Protein 8R33 (pdb70)

Secondary structure (DSSP, 8-state):
------EEEEE--EEEEEGGGSSHHHHHHHHHHHHHHHHHHS---SSHHHHHHHHHHHHHHHHHHHTSS-HHHHHHHHHHHHHHHT--B-SSSSBPPHHHHHHHHHHHHS-HHHHHHHHHHHHHHHHHHTTHHHHHHHHHHHHH-S-HHHHHHHHHHHHHHHHHHH-TTTHHHHHHHHTHHHHTTS-TT-HHHHHHHHHHHHHHHHHTTSSTTSSHHHHHHHHHHGGGT--HHHHHHHHHHHHHHHHHHHHHHHHHHS--SS------PPP-PPP-HHHHHHHHHHHHHHHHHHTGGGGHHHH-SHHHHHHHHHHHHHTTTSS-HHHHHTS-HHHHHHHHHHHHHHHHHHHHTHHHHHHHHHHHHHSSS-HHHHHHHHHHHHHHHHHHS-HHHHHHHHHHHHHHHHHHSS-TTHHHHHHHHHHHHTT-----TTSSHHHHHHHH-B-TTS-BS--HHHHHHHHHHHHHHHHHHIIIIIHHHHHHH----/------EEEEE--EEEEEGGGSSHHHHHHHHHHHHHHHHTTS---SSHHHHHHHHHHHHHHHHHHHTSS-HHHHHHHHHHHHHHHT--B-SSSSBPPHHHHHHHHHHTTS-HHHHHHHHHHHHHHHHHHTTSHHHHHHHHHHHH-S-HHHHHHHHHHHHHHHHHHH-TTTHHHHHHHHTHHHHTTS-TT-HHHHHHHHHHHHHHHHHTTSSTTSSHHHHHHHHHHGGGT--HHHHHHHHHHHHHHHHHHHHHHHHHHSS-SSPPPPP-PPP-PPP-HHHHHHHHHHHHHHHHHHTGGGGHHHH-SHHHHTHHHHHHHHTTTSS-HHHHHTS-HHHHHHHHHHHHHHHHHHHHTHHHHHHHHHHHHHTTS-HHHHHHHHHHHHHHHHHHS-HHHHHHHHHHHHHHHHHHSS-TTHHHHHHHHHHHHTT-----TTSSHHHHHHTT-B-TTS-BS--HHHHHHHHHHHHHHHHHHIIIIIHHHHHHH----

GO terms:
  GO:0005886 plasma membrane (C, IDA)
  GO:0005315 phosphate transmembrane transporter activity (F, IGI)
  GO:2000185 regulation of phosphate transmembrane transport (P, IGI)
  GO:0006817 phosphate ion transport (P, IGI)
  GO:0005315 phosphate transmembrane transporter activity (F, IMP)
  GO:0071944 cell periphery (C, HDA)
  GO:0006797 polyphosphate metabolic process (P, IMP)

Structure (mmCIF, N/CA/C/O backbone):
data_8R33
#
_entry.id   8R33
#
_cell.length_a   1.00
_cell.length_b   1.00
_cell.length_c   1.00
_cell.angle_alpha   90.00
_cell.angle_beta   90.00
_cell.angle_gamma   90.00
#
_symmetry.space_group_name_H-M   'P 1'
#
loop_
_entity.id
_entity.type
_entity.pdbx_description
1 polymer 'PHO90 isoform 1'
2 non-polymer 1,2-DIACYL-GLYCEROL-3-SN-PHOSPHATE
3 water water
#
loop_
_atom_site.group_PDB
_atom_site.id
_atom_site.type_symbol
_atom_site.label_atom_id
_atom_site.label_alt_id
_atom_site.label_comp_id
_atom_site.label_asym_id
_atom_site.label_entity_id
_atom_site.label_seq_id
_atom_site.pdbx_PDB_ins_code
_atom_site.Cartn_x
_atom_site.Cartn_y
_atom_site.Cartn_z
_atom_site.occupancy
_atom_site.B_iso_or_equiv
_atom_site.auth_seq_id
_atom_site.auth_comp_id
_atom_site.auth_asym_id
_atom_site.auth_atom_id
_atom_site.pdbx_PDB_model_num
ATOM 1 N N . GLY A 1 378 ? 132.186 155.383 131.185 1.00 49.24 378 GLY A N 1
ATOM 2 C CA . GLY A 1 378 ? 131.058 154.564 130.782 1.00 49.69 378 GLY A CA 1
ATOM 3 C C . GLY A 1 378 ? 129.919 155.364 130.182 1.00 54.80 378 GLY A C 1
ATOM 4 O O . GLY A 1 378 ? 130.076 156.543 129.865 1.00 53.51 378 GLY A O 1
ATOM 5 N N . LYS A 1 379 ? 128.770 154.715 130.018 1.00 53.18 379 LYS A N 1
ATOM 6 C CA . LYS A 1 379 ? 127.584 155.369 129.494 1.00 48.47 379 LYS A CA 1
ATOM 7 C C . LYS A 1 379 ? 126.993 156.312 130.542 1.00 51.46 379 LYS A C 1
ATOM 8 O O . LYS A 1 379 ? 127.167 156.134 131.750 1.00 54.01 379 LYS A O 1
ATOM 14 N N . LEU A 1 380 ? 126.287 157.335 130.062 1.00 52.55 380 LEU A N 1
ATOM 15 C CA . LEU A 1 380 ? 125.697 158.343 130.927 1.00 50.44 380 LEU A CA 1
ATOM 16 C C . LEU A 1 380 ? 124.195 158.195 131.117 1.00 52.55 380 LEU A C 1
ATOM 17 O O . LEU A 1 380 ? 123.625 158.913 131.946 1.00 54.74 380 LEU A O 1
ATOM 22 N N . ASP A 1 381 ? 123.540 157.292 130.394 1.00 58.74 381 ASP A N 1
ATOM 23 C CA . ASP A 1 381 ? 122.088 157.226 130.361 1.00 58.17 381 ASP A CA 1
ATOM 24 C C . ASP A 1 381 ? 121.575 155.970 131.053 1.00 58.64 381 ASP A C 1
ATOM 25 O O . ASP A 1 381 ? 122.286 154.969 131.179 1.00 58.93 381 ASP A O 1
ATOM 30 N N . LEU A 1 382 ? 120.323 156.042 131.499 1.00 59.49 382 LEU A N 1
ATOM 31 C CA . LEU A 1 382 ? 119.643 154.950 132.179 1.00 58.47 382 LEU A CA 1
ATOM 32 C C . LEU A 1 382 ? 118.325 154.654 131.478 1.00 59.16 382 LEU A C 1
ATOM 33 O O . LEU A 1 382 ? 117.726 155.541 130.861 1.00 61.46 382 LEU A O 1
ATOM 38 N N . GLU A 1 383 ? 117.880 153.406 131.572 1.00 63.73 383 GLU A N 1
ATOM 39 C CA . GLU A 1 383 ? 116.577 153.010 131.060 1.00 63.64 383 GLU A CA 1
ATOM 40 C C . GLU A 1 383 ? 115.554 153.024 132.189 1.00 65.25 383 GLU A C 1
ATOM 41 O O . GLU A 1 383 ? 115.861 152.651 133.324 1.00 69.20 383 GLU A O 1
ATOM 47 N N . TYR A 1 384 ? 114.337 153.454 131.870 1.00 61.54 384 TYR A N 1
ATOM 48 C CA . TYR A 1 384 ? 113.302 153.670 132.869 1.00 63.50 384 TYR A CA 1
ATOM 49 C C . TYR A 1 384 ? 112.067 152.831 132.570 1.00 67.27 384 TYR A C 1
ATOM 50 O O . TYR A 1 384 ? 111.821 152.423 131.432 1.00 70.04 384 TYR A O 1
ATOM 59 N N . TYR A 1 385 ? 111.293 152.574 133.621 1.00 74.69 385 TYR A N 1
ATOM 60 C CA . TYR A 1 385 ? 109.937 152.053 133.508 1.00 75.46 385 TYR A CA 1
ATOM 61 C C . TYR A 1 385 ? 108.979 153.214 133.733 1.00 77.94 385 TYR A C 1
ATOM 62 O O . TYR A 1 385 ? 108.954 153.797 134.822 1.00 79.61 385 TYR A O 1
ATOM 71 N N . ARG A 1 386 ? 108.200 153.550 132.712 1.00 85.17 386 ARG A N 1
ATOM 72 C CA . ARG A 1 386 ? 107.306 154.698 132.757 1.00 85.29 386 ARG A CA 1
ATOM 73 C C . ARG A 1 386 ? 105.859 154.230 132.703 1.00 86.67 386 ARG A C 1
ATOM 74 O O . ARG A 1 386 ? 105.470 153.505 131.781 1.00 86.17 386 ARG A O 1
ATOM 82 N N . TRP A 1 387 ? 105.070 154.644 133.694 1.00 94.30 387 TRP A N 1
ATOM 83 C CA . TRP A 1 387 ? 103.638 154.367 133.727 1.00 95.34 387 TRP A CA 1
ATOM 84 C C . TRP A 1 387 ? 102.878 155.685 133.667 1.00 96.42 387 TRP A C 1
ATOM 85 O O . TRP A 1 387 ? 102.797 156.400 134.679 1.00 95.95 387 TRP A O 1
ATOM 96 N N . PRO A 1 388 ? 102.315 156.060 132.515 1.00 104.25 388 PRO A N 1
ATOM 97 C CA . PRO A 1 388 ? 101.570 157.325 132.436 1.00 103.28 388 PRO A CA 1
ATOM 98 C C . PRO A 1 388 ? 100.327 157.317 133.309 1.00 103.33 388 PRO A C 1
ATOM 99 O O . PRO A 1 388 ? 99.366 156.592 133.029 1.00 102.80 388 PRO A O 1
ATOM 103 N N . LEU A 1 389 ? 100.335 158.122 134.366 1.00 103.83 389 LEU A N 1
ATOM 104 C CA . LEU A 1 389 ? 99.219 158.177 135.302 1.00 103.08 389 LEU A CA 1
ATOM 105 C C . LEU A 1 389 ? 99.244 159.473 136.104 1.00 102.74 389 LEU A C 1
ATOM 106 O O . LEU A 1 389 ? 98.298 159.787 136.826 1.00 102.76 389 LEU A O 1
ATOM 108 N N . ASN A 1 401 ? 103.338 164.243 135.742 1.00 103.64 401 ASN A N 1
ATOM 109 C CA . ASN A 1 401 ? 102.369 163.675 134.812 1.00 104.40 401 ASN A CA 1
ATOM 110 C C . ASN A 1 401 ? 102.497 162.156 134.762 1.00 104.46 401 ASN A C 1
ATOM 111 O O . ASN A 1 401 ? 101.507 161.435 134.887 1.00 103.95 401 ASN A O 1
ATOM 113 N N . ASN A 1 402 ? 103.724 161.675 134.580 1.00 99.51 402 ASN A N 1
ATOM 114 C CA . ASN A 1 402 ? 104.014 160.248 134.563 1.00 99.62 402 ASN A CA 1
ATOM 115 C C . ASN A 1 402 ? 105.110 159.951 135.575 1.00 99.49 402 ASN A C 1
ATOM 116 O O . ASN A 1 402 ? 105.979 160.794 135.821 1.00 99.12 402 ASN A O 1
ATOM 121 N N . VAL A 1 403 ? 105.051 158.767 136.177 1.00 91.70 403 VAL A N 1
ATOM 122 C CA . VAL A 1 403 ? 106.033 158.371 137.201 1.00 92.33 403 VAL A CA 1
ATOM 123 C C . VAL A 1 403 ? 106.983 157.391 136.523 1.00 91.46 403 VAL A C 1
ATOM 124 O O . VAL A 1 403 ? 106.728 156.191 136.405 1.00 91.89 403 VAL A O 1
ATOM 128 N N . ALA A 1 404 ? 108.113 157.921 136.062 1.00 83.60 404 ALA A N 1
ATOM 129 C CA . ALA A 1 404 ? 109.132 157.108 135.410 1.00 81.85 404 ALA A CA 1
ATOM 130 C C . ALA A 1 404 ? 110.205 156.727 136.423 1.00 81.12 404 ALA A C 1
ATOM 131 O O . ALA A 1 404 ? 110.842 157.602 137.019 1.00 82.64 404 ALA A O 1
ATOM 133 N N . LEU A 1 405 ? 110.406 155.426 136.615 1.00 73.12 405 LEU A N 1
ATOM 134 C CA . LEU A 1 405 ? 111.382 154.917 137.565 1.00 72.07 405 LEU A CA 1
ATOM 135 C C . LEU A 1 405 ? 112.465 154.147 136.830 1.00 69.22 405 LEU A C 1
ATOM 136 O O . LEU A 1 405 ? 112.152 153.402 135.892 1.00 71.65 405 LEU A O 1
ATOM 141 N N . PRO A 1 406 ? 113.734 154.295 137.213 1.00 62.42 406 PRO A N 1
ATOM 142 C CA . PRO A 1 406 ? 114.800 153.566 136.516 1.00 61.04 406 PRO A CA 1
ATOM 143 C C . PRO A 1 406 ? 114.624 152.063 136.658 1.00 61.41 406 PRO A C 1
ATOM 144 O O . PRO A 1 406 ? 114.136 151.563 137.674 1.00 62.23 406 PRO A O 1
ATOM 148 N N . LYS A 1 407 ? 115.028 151.340 135.616 1.00 63.82 407 LYS A N 1
ATOM 149 C CA . LYS A 1 407 ? 114.872 149.892 135.595 1.00 63.32 407 LYS A CA 1
ATOM 150 C C . LYS A 1 407 ? 115.836 149.175 136.530 1.00 61.08 407 LYS A C 1
ATOM 151 O O . LYS A 1 407 ? 115.673 147.971 136.750 1.00 62.83 407 LYS A O 1
ATOM 157 N N . LEU A 1 408 ? 116.827 149.876 137.084 1.00 55.87 408 LEU A N 1
ATOM 158 C CA . LEU A 1 408 ? 117.785 149.250 137.987 1.00 55.46 408 LEU A CA 1
ATOM 159 C C . LEU A 1 408 ? 117.169 148.856 139.322 1.00 54.68 408 LEU A C 1
ATOM 160 O O . LEU A 1 408 ? 117.803 148.114 140.080 1.00 59.08 408 LEU A O 1
ATOM 165 N N . PHE A 1 409 ? 115.966 149.329 139.630 1.00 50.68 409 PHE A N 1
ATOM 166 C CA . PHE A 1 409 ? 115.303 149.023 140.890 1.00 48.71 409 PHE A CA 1
ATOM 167 C C . PHE A 1 409 ? 114.430 147.779 140.815 1.00 50.34 409 PHE A C 1
ATOM 168 O O . PHE A 1 409 ? 113.809 147.418 141.819 1.00 54.12 409 PHE A O 1
ATOM 176 N N . PHE A 1 410 ? 114.368 147.118 139.664 1.00 49.74 410 PHE A N 1
ATOM 177 C CA . PHE A 1 410 ? 113.506 145.961 139.456 1.00 45.87 410 PHE A CA 1
ATOM 178 C C . PHE A 1 410 ? 114.275 144.832 138.790 1.00 48.16 410 PHE A C 1
ATOM 179 O O . PHE A 1 410 ? 113.792 144.191 137.854 1.00 58.91 410 PHE A O 1
ATOM 187 N N . THR A 1 411 ? 115.487 144.573 139.266 1.00 44.93 411 THR A N 1
ATOM 188 C CA . THR A 1 411 ? 116.328 143.510 138.743 1.00 41.49 411 THR A CA 1
ATOM 189 C C . THR A 1 411 ? 116.565 142.463 139.823 1.00 43.43 411 THR A C 1
ATOM 190 O O . THR A 1 411 ? 116.196 142.645 140.985 1.00 49.08 411 THR A O 1
ATOM 194 N N . LYS A 1 412 ? 117.189 141.356 139.418 1.00 39.19 412 LYS A N 1
ATOM 195 C CA . LYS A 1 412 ? 117.508 140.293 140.366 1.00 35.27 412 LYS A CA 1
ATOM 196 C C . LYS A 1 412 ? 118.453 140.788 141.452 1.00 39.41 412 LYS A C 1
ATOM 197 O O . LYS A 1 412 ? 118.307 140.428 142.625 1.00 42.04 412 LYS A O 1
ATOM 203 N N . LYS A 1 413 ? 119.437 141.606 141.075 1.00 31.96 413 LYS A N 1
ATOM 204 C CA . LYS A 1 413 ? 120.353 142.178 142.056 1.00 29.42 413 LYS A CA 1
ATOM 205 C C . LYS A 1 413 ? 119.610 143.065 143.047 1.00 31.79 413 LYS A C 1
ATOM 206 O O . LYS A 1 413 ? 119.849 143.004 144.261 1.00 36.25 413 LYS A O 1
ATOM 212 N N . ALA A 1 414 ? 118.692 143.892 142.544 1.00 37.69 414 ALA A N 1
ATOM 213 C CA . ALA A 1 414 ? 117.899 144.748 143.418 1.00 29.83 414 ALA A CA 1
ATOM 214 C C . ALA A 1 414 ? 117.034 143.919 144.356 1.00 32.59 414 ALA A C 1
ATOM 215 O O . ALA A 1 414 ? 116.891 144.249 145.537 1.00 38.18 414 ALA A O 1
ATOM 217 N N . TYR A 1 415 ? 116.441 142.839 143.843 1.00 25.10 415 TYR A N 1
ATOM 218 C CA . TYR A 1 415 ? 115.625 141.971 144.687 1.00 31.25 415 TYR A CA 1
ATOM 219 C C . TYR A 1 415 ? 116.462 141.303 145.770 1.00 35.58 415 TYR A C 1
ATOM 220 O O . TYR A 1 415 ? 116.025 141.192 146.923 1.00 33.09 415 TYR A O 1
ATOM 229 N N . LYS A 1 416 ? 117.669 140.850 145.420 1.00 30.11 416 LYS A N 1
ATOM 230 C CA . LYS A 1 416 ? 118.559 140.268 146.420 1.00 24.16 416 LYS A CA 1
ATOM 231 C C . LYS A 1 416 ? 118.897 141.283 147.500 1.00 29.38 416 LYS A C 1
ATOM 232 O O . LYS A 1 416 ? 118.898 140.962 148.693 1.00 28.90 416 LYS A O 1
ATOM 238 N N . ILE A 1 417 ? 119.188 142.520 147.096 1.00 31.32 417 ILE A N 1
ATOM 239 C CA . ILE A 1 417 ? 119.540 143.557 148.064 1.00 27.99 417 ILE A CA 1
ATOM 240 C C . ILE A 1 417 ? 118.347 143.882 148.960 1.00 32.18 417 ILE A C 1
ATOM 241 O O . ILE A 1 417 ? 118.493 144.052 150.177 1.00 30.29 417 ILE A O 1
ATOM 246 N N . TYR A 1 418 ? 117.147 143.961 148.376 1.00 25.25 418 TYR A N 1
ATOM 247 C CA . TYR A 1 418 ? 115.942 144.192 149.170 1.00 30.62 418 TYR A CA 1
ATOM 248 C C . TYR A 1 418 ? 115.747 143.089 150.199 1.00 29.90 418 TYR A C 1
ATOM 249 O O . TYR A 1 418 ? 115.458 143.357 151.370 1.00 36.65 418 TYR A O 1
ATOM 258 N N . PHE A 1 419 ? 115.893 141.834 149.770 1.00 27.31 419 PHE A N 1
ATOM 259 C CA . PHE A 1 419 ? 115.709 140.708 150.678 1.00 28.53 419 PHE A CA 1
ATOM 260 C C . PHE A 1 419 ? 116.754 140.723 151.787 1.00 31.34 419 PHE A C 1
ATOM 261 O O . PHE A 1 419 ? 116.446 140.441 152.951 1.00 34.43 419 PHE A O 1
ATOM 269 N N . ILE A 1 420 ? 118.002 141.047 151.441 1.00 35.56 420 ILE A N 1
ATOM 270 C CA . ILE A 1 420 ? 119.070 141.091 152.437 1.00 30.69 420 ILE A CA 1
ATOM 271 C C . ILE A 1 420 ? 118.791 142.177 153.470 1.00 30.31 420 ILE A C 1
ATOM 272 O O . ILE A 1 420 ? 118.948 141.964 154.677 1.00 34.08 420 ILE A O 1
ATOM 277 N N . ILE A 1 421 ? 118.362 143.356 153.010 1.00 31.93 421 ILE A N 1
ATOM 278 C CA . ILE A 1 421 ? 118.022 144.435 153.938 1.00 33.83 421 ILE A CA 1
ATOM 279 C C . ILE A 1 421 ? 116.860 144.021 154.832 1.00 33.01 421 ILE A C 1
ATOM 280 O O . ILE A 1 421 ? 116.861 144.279 156.040 1.00 34.88 421 ILE A O 1
ATOM 285 N N . LEU A 1 422 ? 115.847 143.377 154.247 1.00 30.57 422 LEU A N 1
ATOM 286 C CA . LEU A 1 422 ? 114.695 142.932 155.023 1.00 32.93 422 LEU A CA 1
ATOM 287 C C . LEU A 1 422 ? 115.111 141.961 156.122 1.00 34.57 422 LEU A C 1
ATOM 288 O O . LEU A 1 422 ? 114.710 142.101 157.282 1.00 39.17 422 LEU A O 1
ATOM 293 N N . VAL A 1 423 ? 115.931 140.970 155.767 1.00 39.29 423 VAL A N 1
ATOM 294 C CA . VAL A 1 423 ? 116.362 139.972 156.743 1.00 36.09 423 VAL A CA 1
ATOM 295 C C . VAL A 1 423 ? 117.225 140.615 157.822 1.00 33.06 423 VAL A C 1
ATOM 296 O O . VAL A 1 423 ? 117.087 140.311 159.011 1.00 36.11 423 VAL A O 1
ATOM 300 N N . THR A 1 424 ? 118.136 141.507 157.424 1.00 31.10 424 THR A N 1
ATOM 301 C CA . THR A 1 424 ? 119.006 142.159 158.398 1.00 27.24 424 THR A CA 1
ATOM 302 C C . THR A 1 424 ? 118.204 143.020 159.367 1.00 36.93 424 THR A C 1
ATOM 303 O O . THR A 1 424 ? 118.462 143.016 160.575 1.00 44.70 424 THR A O 1
ATOM 307 N N . GLY A 1 425 ? 117.222 143.763 158.856 1.00 35.88 425 GLY A N 1
ATOM 308 C CA . GLY A 1 425 ? 116.374 144.553 159.732 1.00 29.25 425 GLY A CA 1
ATOM 309 C C . GLY A 1 425 ? 115.532 143.698 160.658 1.00 34.08 425 GLY A C 1
ATOM 310 O O . GLY A 1 425 ? 115.351 144.034 161.832 1.00 37.62 425 GLY A O 1
ATOM 311 N N . LEU A 1 426 ? 115.003 142.584 160.147 1.00 26.16 426 LEU A N 1
ATOM 312 C CA . LEU A 1 426 ? 114.251 141.666 160.995 1.00 32.64 426 LEU A CA 1
ATOM 313 C C . LEU A 1 426 ? 115.131 141.107 162.105 1.00 44.55 426 LEU A C 1
ATOM 314 O O . LEU A 1 426 ? 114.713 141.025 163.265 1.00 47.01 426 LEU A O 1
ATOM 319 N N . LEU A 1 427 ? 116.360 140.719 161.765 1.00 42.82 427 LEU A N 1
ATOM 320 C CA . LEU A 1 427 ? 117.273 140.191 162.772 1.00 34.72 427 LEU A CA 1
ATOM 321 C C . LEU A 1 427 ? 117.646 141.256 163.792 1.00 39.47 427 LEU A C 1
ATOM 322 O O . LEU A 1 427 ? 117.783 140.961 164.984 1.00 46.98 427 LEU A O 1
ATOM 327 N N . LEU A 1 428 ? 117.817 142.500 163.346 1.00 38.92 428 LEU A N 1
ATOM 328 C CA . LEU A 1 428 ? 118.139 143.601 164.244 1.00 31.10 428 LEU A CA 1
ATOM 329 C C . LEU A 1 428 ? 116.951 144.061 165.077 1.00 43.39 428 LEU A C 1
ATOM 330 O O . LEU A 1 428 ? 117.153 144.760 166.075 1.00 49.29 428 LEU A O 1
ATOM 335 N N . GLY A 1 429 ? 115.728 143.693 164.701 1.00 45.16 429 GLY A N 1
ATOM 336 C CA . GLY A 1 429 ? 114.556 144.128 165.435 1.00 39.01 429 GLY A CA 1
ATOM 337 C C . GLY A 1 429 ? 113.937 143.070 166.323 1.00 44.17 429 GLY A C 1
ATOM 338 O O . GLY A 1 429 ? 113.143 143.389 167.213 1.00 50.74 429 GLY A O 1
ATOM 339 N N . ILE A 1 430 ? 114.286 141.807 166.097 1.00 46.61 430 ILE A N 1
ATOM 340 C CA . ILE A 1 430 ? 113.781 140.692 166.890 1.00 44.47 430 ILE A CA 1
ATOM 341 C C . ILE A 1 430 ? 114.875 140.238 167.844 1.00 50.25 430 ILE A C 1
ATOM 342 O O . ILE A 1 430 ? 116.035 140.085 167.445 1.00 52.69 430 ILE A O 1
ATOM 347 N N . LYS A 1 431 ? 114.503 140.027 169.105 1.00 55.09 431 LYS A N 1
ATOM 348 C CA . LYS A 1 431 ? 115.462 139.714 170.157 1.00 50.52 431 LYS A CA 1
ATOM 349 C C . LYS A 1 431 ? 116.080 138.338 169.926 1.00 55.66 431 LYS A C 1
ATOM 350 O O . LYS A 1 431 ? 115.434 137.315 170.174 1.00 57.83 431 LYS A O 1
ATOM 356 N N . THR A 1 432 ? 117.331 138.305 169.461 1.00 50.17 432 THR A N 1
ATOM 357 C CA . THR A 1 432 ? 118.009 137.027 169.267 1.00 44.88 432 THR A CA 1
ATOM 358 C C . THR A 1 432 ? 118.899 136.664 170.452 1.00 51.03 432 THR A C 1
ATOM 359 O O . THR A 1 432 ? 118.638 135.678 171.147 1.00 54.82 432 THR A O 1
ATOM 363 N N . PHE A 1 433 ? 119.932 137.462 170.708 1.00 50.52 433 PHE A N 1
ATOM 364 C CA . PHE A 1 433 ? 120.892 137.175 171.764 1.00 39.17 433 PHE A CA 1
ATOM 365 C C . PHE A 1 433 ? 120.769 138.194 172.888 1.00 43.61 433 PHE A C 1
ATOM 366 O O . PHE A 1 433 ? 120.443 139.362 172.668 1.00 55.44 433 PHE A O 1
ATOM 374 N N . ASN A 1 434 ? 121.035 137.731 174.111 1.00 37.97 434 ASN A N 1
ATOM 375 C CA . ASN A 1 434 ? 120.929 138.610 175.271 1.00 45.28 434 ASN A CA 1
ATOM 376 C C . ASN A 1 434 ? 121.965 139.728 175.225 1.00 48.05 434 ASN A C 1
ATOM 377 O O . ASN A 1 434 ? 121.659 140.877 175.564 1.00 48.69 434 ASN A O 1
ATOM 382 N N . ASP A 1 435 ? 123.192 139.414 174.819 1.00 42.67 435 ASP A N 1
ATOM 383 C CA . ASP A 1 435 ? 124.246 140.415 174.721 1.00 36.10 435 ASP A CA 1
ATOM 384 C C . ASP A 1 435 ? 124.019 141.257 173.471 1.00 44.41 435 ASP A C 1
ATOM 385 O O . ASP A 1 435 ? 123.824 140.714 172.379 1.00 33.20 435 ASP A O 1
ATOM 390 N N . ALA A 1 436 ? 124.043 142.583 173.635 1.00 43.20 436 ALA A N 1
ATOM 391 C CA . ALA A 1 436 ? 123.714 143.479 172.530 1.00 24.56 436 ALA A CA 1
ATOM 392 C C . ALA A 1 436 ? 124.719 143.363 171.392 1.00 27.94 436 ALA A C 1
ATOM 393 O O . ALA A 1 436 ? 124.338 143.373 170.217 1.00 36.55 436 ALA A O 1
ATOM 395 N N . ALA A 1 437 ? 126.008 143.264 171.719 1.00 26.65 437 ALA A N 1
ATOM 396 C CA . ALA A 1 437 ? 127.021 143.134 170.677 1.00 33.56 437 ALA A CA 1
ATOM 397 C C . ALA A 1 437 ? 126.859 141.829 169.908 1.00 34.02 437 ALA A C 1
ATOM 398 O O . ALA A 1 437 ? 127.001 141.802 168.681 1.00 36.24 437 ALA A O 1
ATOM 400 N N . GLN A 1 438 ? 126.559 140.736 170.612 1.00 31.24 438 GLN A N 1
ATOM 401 C CA . GLN A 1 438 ? 126.420 139.440 169.956 1.00 35.47 438 GLN A CA 1
ATOM 402 C C . GLN A 1 438 ? 125.169 139.381 169.088 1.00 35.39 438 GLN A C 1
ATOM 403 O O . GLN A 1 438 ? 125.166 138.728 168.041 1.00 34.18 438 GLN A O 1
ATOM 409 N N . HIS A 1 439 ? 124.096 140.044 169.514 1.00 26.22 439 HIS A N 1
ATOM 410 C CA . HIS A 1 439 ? 122.877 140.110 168.712 1.00 28.05 439 HIS A CA 1
ATOM 411 C C . HIS A 1 439 ? 123.116 140.876 167.411 1.00 31.63 439 HIS A C 1
ATOM 412 O O . HIS A 1 439 ? 122.801 140.395 166.309 1.00 36.00 439 HIS A O 1
ATOM 419 N N . ARG A 1 440 ? 123.724 142.058 167.517 1.00 29.65 440 ARG A N 1
ATOM 420 C CA . ARG A 1 440 ? 124.073 142.818 166.325 1.00 25.23 440 ARG A CA 1
ATOM 421 C C . ARG A 1 440 ? 125.157 142.124 165.510 1.00 31.80 440 ARG A C 1
ATOM 422 O O . ARG A 1 440 ? 125.172 142.244 164.283 1.00 34.12 440 ARG A O 1
ATOM 430 N N . CYS A 1 441 ? 126.061 141.387 166.163 1.00 32.58 441 CYS A N 1
ATOM 431 C CA . CYS A 1 441 ? 127.053 140.618 165.415 1.00 27.31 441 CYS A CA 1
ATOM 432 C C . CYS A 1 441 ? 126.403 139.482 164.636 1.00 26.34 441 CYS A C 1
ATOM 433 O O . CYS A 1 441 ? 126.841 139.156 163.531 1.00 25.16 441 CYS A O 1
ATOM 436 N N . MET A 1 442 ? 125.371 138.855 165.201 1.00 19.18 442 MET A N 1
ATOM 437 C CA . MET A 1 442 ? 124.628 137.838 164.468 1.00 25.91 442 MET A CA 1
ATOM 438 C C . MET A 1 442 ? 123.968 138.444 163.238 1.00 38.70 442 MET A C 1
ATOM 439 O O . MET A 1 442 ? 124.014 137.870 162.140 1.00 35.65 442 MET A O 1
ATOM 444 N N . ALA A 1 443 ? 123.366 139.626 163.403 1.00 33.77 443 ALA A N 1
ATOM 445 C CA . ALA A 1 443 ? 122.791 140.316 162.250 1.00 21.66 443 ALA A CA 1
ATOM 446 C C . ALA A 1 443 ? 123.857 140.642 161.203 1.00 26.38 443 ALA A C 1
ATOM 447 O O . ALA A 1 443 ? 123.633 140.453 160.001 1.00 30.17 443 ALA A O 1
ATOM 449 N N . LEU A 1 444 ? 125.021 141.124 161.644 1.00 22.30 444 LEU A N 1
ATOM 450 C CA . LEU A 1 444 ? 126.106 141.458 160.725 1.00 21.71 444 LEU A CA 1
ATOM 451 C C . LEU A 1 444 ? 126.599 140.227 159.976 1.00 26.56 444 LEU A C 1
ATOM 452 O O . LEU A 1 444 ? 126.852 140.278 158.766 1.00 30.37 444 LEU A O 1
ATOM 457 N N . VAL A 1 445 ? 126.765 139.115 160.691 1.00 25.73 445 VAL A N 1
ATOM 458 C CA . VAL A 1 445 ? 127.240 137.884 160.070 1.00 31.74 445 VAL A CA 1
ATOM 459 C C . VAL A 1 445 ? 126.244 137.409 159.026 1.00 31.24 445 VAL A C 1
ATOM 460 O O . VAL A 1 445 ? 126.624 137.017 157.919 1.00 35.24 445 VAL A O 1
ATOM 464 N N . GLU A 1 446 ? 124.951 137.446 159.358 1.00 19.31 446 GLU A N 1
ATOM 465 C CA . GLU A 1 446 ? 123.942 137.050 158.381 1.00 23.92 446 GLU A CA 1
ATOM 466 C C . GLU A 1 446 ? 123.983 137.949 157.153 1.00 29.49 446 GLU A C 1
ATOM 467 O O . GLU A 1 446 ? 123.927 137.466 156.018 1.00 36.19 446 GLU A O 1
ATOM 473 N N . CYS A 1 447 ? 124.088 139.264 157.358 1.00 27.19 447 CYS A N 1
ATOM 474 C CA . CYS A 1 447 ? 124.101 140.185 156.226 1.00 18.08 447 CYS A CA 1
ATOM 475 C C . CYS A 1 447 ? 125.295 139.922 155.315 1.00 27.02 447 CYS A C 1
ATOM 476 O O . CYS A 1 447 ? 125.150 139.825 154.089 1.00 26.23 447 CYS A O 1
ATOM 479 N N . VAL A 1 448 ? 126.485 139.785 155.902 1.00 28.45 448 VAL A N 1
ATOM 480 C CA . VAL A 1 448 ? 127.692 139.581 155.105 1.00 30.02 448 VAL A CA 1
ATOM 481 C C . VAL A 1 448 ? 127.653 138.226 154.408 1.00 21.46 448 VAL A C 1
ATOM 482 O O . VAL A 1 448 ? 128.025 138.104 153.233 1.00 25.47 448 VAL A O 1
ATOM 486 N N . ALA A 1 449 ? 127.194 137.188 155.112 1.00 22.62 449 ALA A N 1
ATOM 487 C CA . ALA A 1 449 ? 127.105 135.863 154.510 1.00 21.26 449 ALA A CA 1
ATOM 488 C C . ALA A 1 449 ? 126.119 135.845 153.351 1.00 27.71 449 ALA A C 1
ATOM 489 O O . ALA A 1 449 ? 126.388 135.228 152.318 1.00 32.96 449 ALA A O 1
ATOM 491 N N . PHE A 1 450 ? 124.969 136.508 153.503 1.00 24.59 450 PHE A N 1
ATOM 492 C CA . PHE A 1 450 ? 124.012 136.593 152.404 1.00 18.14 450 PHE A CA 1
ATOM 493 C C . PHE A 1 450 ? 124.589 137.354 151.219 1.00 22.82 450 PHE A C 1
ATOM 494 O O . PHE A 1 450 ? 124.421 136.936 150.068 1.00 23.87 450 PHE A O 1
ATOM 502 N N . LEU A 1 451 ? 125.272 138.473 151.478 1.00 34.43 451 LEU A N 1
ATOM 503 C CA . LEU A 1 451 ? 125.862 139.239 150.386 1.00 23.18 451 LEU A CA 1
ATOM 504 C C . LEU A 1 451 ? 126.897 138.416 149.630 1.00 29.05 451 LEU A C 1
ATOM 505 O O . LEU A 1 451 ? 126.955 138.461 148.397 1.00 33.07 451 LEU A O 1
ATOM 510 N N . TRP A 1 452 ? 127.719 137.653 150.352 1.00 27.26 452 TRP A N 1
ATOM 511 C CA . TRP A 1 452 ? 128.735 136.838 149.695 1.00 24.65 452 TRP A CA 1
ATOM 512 C C . TRP A 1 452 ? 128.115 135.660 148.950 1.00 25.10 452 TRP A C 1
ATOM 513 O O . TRP A 1 452 ? 128.483 135.377 147.805 1.00 37.46 452 TRP A O 1
ATOM 524 N N . ALA A 1 453 ? 127.169 134.961 149.582 1.00 24.66 453 ALA A N 1
ATOM 525 C CA . ALA A 1 453 ? 126.579 133.775 148.974 1.00 30.22 453 ALA A CA 1
ATOM 526 C C . ALA A 1 453 ? 125.734 134.103 147.753 1.00 32.24 453 ALA A C 1
ATOM 527 O O . ALA A 1 453 ? 125.755 133.345 146.779 1.00 37.75 453 ALA A O 1
ATOM 529 N N . SER A 1 454 ? 124.988 135.207 147.779 1.00 37.15 454 SER A N 1
ATOM 530 C CA . SER A 1 454 ? 124.194 135.616 146.633 1.00 30.37 454 SER A CA 1
ATOM 531 C C . SER A 1 454 ? 124.983 136.423 145.615 1.00 35.17 454 SER A C 1
ATOM 532 O O . SER A 1 454 ? 124.554 136.516 144.459 1.00 36.37 454 SER A O 1
ATOM 535 N N . GLU A 1 455 ? 126.120 136.992 146.009 1.00 42.20 455 GLU A N 1
ATOM 536 C CA . GLU A 1 455 ? 126.951 137.822 145.140 1.00 30.83 455 GLU A CA 1
ATOM 537 C C . GLU A 1 455 ? 126.131 138.930 144.483 1.00 31.55 455 GLU A C 1
ATOM 538 O O . GLU A 1 455 ? 126.243 139.201 143.286 1.00 42.13 455 GLU A O 1
ATOM 544 N N . ALA A 1 456 ? 125.285 139.574 145.290 1.00 29.37 456 ALA A N 1
ATOM 545 C CA . ALA A 1 456 ? 124.530 140.720 144.799 1.00 31.99 456 ALA A CA 1
ATOM 546 C C . ALA A 1 456 ? 125.457 141.859 144.398 1.00 36.39 456 ALA A C 1
ATOM 547 O O . ALA A 1 456 ? 125.215 142.533 143.392 1.00 43.52 456 ALA A O 1
ATOM 549 N N . ILE A 1 457 ? 126.513 142.081 145.172 1.00 29.99 457 ILE A N 1
ATOM 550 C CA . ILE A 1 457 ? 127.592 143.001 144.829 1.00 34.27 457 ILE A CA 1
ATOM 551 C C . ILE A 1 457 ? 128.870 142.171 144.747 1.00 33.24 457 ILE A C 1
ATOM 552 O O . ILE A 1 457 ? 128.876 141.020 145.207 1.00 25.26 457 ILE A O 1
ATOM 557 N N . PRO A 1 458 ? 129.951 142.677 144.148 1.00 34.47 458 PRO A N 1
ATOM 558 C CA . PRO A 1 458 ? 131.190 141.890 144.088 1.00 24.70 458 PRO A CA 1
ATOM 559 C C . PRO A 1 458 ? 131.702 141.527 145.476 1.00 27.47 458 PRO A C 1
ATOM 560 O O . PRO A 1 458 ? 131.530 142.277 146.438 1.00 25.27 458 PRO A O 1
ATOM 564 N N . LEU A 1 459 ? 132.331 140.350 145.565 1.00 24.94 459 LEU A N 1
ATOM 565 C CA . LEU A 1 459 ? 132.731 139.799 146.857 1.00 20.73 459 LEU A CA 1
ATOM 566 C C . LEU A 1 459 ? 133.717 140.708 147.580 1.00 23.04 459 LEU A C 1
ATOM 567 O O . LEU A 1 459 ? 133.602 140.922 148.793 1.00 36.56 459 LEU A O 1
ATOM 572 N N . HIS A 1 460 ? 134.697 141.249 146.856 1.00 28.26 460 HIS A N 1
ATOM 573 C CA . HIS A 1 460 ? 135.650 142.166 147.469 1.00 20.04 460 HIS A CA 1
ATOM 574 C C . HIS A 1 460 ? 135.012 143.491 147.864 1.00 24.90 460 HIS A C 1
ATOM 575 O O . HIS A 1 460 ? 135.497 144.145 148.791 1.00 37.37 460 HIS A O 1
ATOM 582 N N . ILE A 1 461 ? 133.922 143.890 147.212 1.00 16.74 461 ILE A N 1
ATOM 583 C CA . ILE A 1 461 ? 133.200 145.076 147.660 1.00 21.77 461 ILE A CA 1
ATOM 584 C C . ILE A 1 461 ? 132.488 144.804 148.980 1.00 22.86 461 ILE A C 1
ATOM 585 O O . ILE A 1 461 ? 132.450 145.663 149.865 1.00 27.08 461 ILE A O 1
ATOM 590 N N . THR A 1 462 ? 131.926 143.604 149.142 1.00 19.00 462 THR A N 1
ATOM 591 C CA . THR A 1 462 ? 131.401 143.205 150.446 1.00 19.34 462 THR A CA 1
ATOM 592 C C . THR A 1 462 ? 132.513 143.179 151.489 1.00 16.17 462 THR A C 1
ATOM 593 O O . THR A 1 462 ? 132.306 143.570 152.646 1.00 26.64 462 THR A O 1
ATOM 597 N N . ALA A 1 463 ? 133.704 142.727 151.092 1.00 20.62 463 ALA A N 1
ATOM 598 C CA . ALA A 1 463 ? 134.850 142.740 151.996 1.00 21.75 463 ALA A CA 1
ATOM 599 C C . ALA A 1 463 ? 135.188 144.160 152.437 1.00 13.81 463 ALA A C 1
ATOM 600 O O . ALA A 1 463 ? 135.470 144.407 153.614 1.00 29.37 463 ALA A O 1
ATOM 602 N N . PHE A 1 464 ? 135.168 145.108 151.498 1.00 16.76 464 PHE A N 1
ATOM 603 C CA . PHE A 1 464 ? 135.333 146.518 151.847 1.00 24.66 464 PHE A CA 1
ATOM 604 C C . PHE A 1 464 ? 134.234 146.992 152.788 1.00 21.35 464 PHE A C 1
ATOM 605 O O . PHE A 1 464 ? 134.493 147.781 153.703 1.00 27.01 464 PHE A O 1
ATOM 613 N N . LEU A 1 465 ? 133.001 146.537 152.562 1.00 15.54 465 LEU A N 1
ATOM 614 C CA . LEU A 1 465 ? 131.874 146.948 153.391 1.00 12.14 465 LEU A CA 1
ATOM 615 C C . LEU A 1 465 ? 131.980 146.413 154.814 1.00 21.11 465 LEU A C 1
ATOM 616 O O . LEU A 1 465 ? 131.414 147.008 155.737 1.00 34.01 465 LEU A O 1
ATOM 621 N N . VAL A 1 466 ? 132.674 145.294 155.006 1.00 20.01 466 VAL A N 1
ATOM 622 C CA . VAL A 1 466 ? 132.720 144.626 156.311 1.00 22.48 466 VAL A CA 1
ATOM 623 C C . VAL A 1 466 ? 133.198 145.555 157.430 1.00 16.84 466 VAL A C 1
ATOM 624 O O . VAL A 1 466 ? 132.514 145.638 158.459 1.00 14.00 466 VAL A O 1
ATOM 628 N N . PRO A 1 467 ? 134.336 146.263 157.311 1.00 20.30 467 PRO A N 1
ATOM 629 C CA . PRO A 1 467 ? 134.733 147.164 158.414 1.00 16.85 467 PRO A CA 1
ATOM 630 C C . PRO A 1 467 ? 133.734 148.278 158.702 1.00 25.25 467 PRO A C 1
ATOM 631 O O . PRO A 1 467 ? 133.523 148.636 159.871 1.00 21.54 467 PRO A O 1
ATOM 635 N N . LEU A 1 468 ? 133.104 148.830 157.660 1.00 18.07 468 LEU A N 1
ATOM 636 C CA . LEU A 1 468 ? 132.097 149.867 157.862 1.00 19.75 468 LEU A CA 1
ATOM 637 C C . LEU A 1 468 ? 130.928 149.340 158.682 1.00 25.89 468 LEU A C 1
ATOM 638 O O . LEU A 1 468 ? 130.455 150.007 159.608 1.00 23.91 468 LEU A O 1
ATOM 643 N N . LEU A 1 469 ? 130.448 148.138 158.354 1.00 19.81 469 LEU A N 1
ATOM 644 C CA . LEU A 1 469 ? 129.358 147.541 159.116 1.00 16.27 469 LEU A CA 1
ATOM 645 C C . LEU A 1 469 ? 129.795 147.170 160.525 1.00 23.40 469 LEU A C 1
ATOM 646 O O . LEU A 1 469 ? 128.996 147.263 161.462 1.00 30.75 469 LEU A O 1
ATOM 651 N N . VAL A 1 470 ? 131.048 146.743 160.693 1.00 13.87 470 VAL A N 1
ATOM 652 C CA . VAL A 1 470 ? 131.555 146.422 162.024 1.00 24.63 470 VAL A CA 1
ATOM 653 C C . VAL A 1 470 ? 131.515 147.655 162.915 1.00 20.58 470 VAL A C 1
ATOM 654 O O . VAL A 1 470 ? 131.109 147.585 164.081 1.00 28.26 470 VAL A O 1
ATOM 658 N N . VAL A 1 471 ? 131.930 148.803 162.380 1.00 18.70 471 VAL A N 1
ATOM 659 C CA . VAL A 1 471 ? 131.886 150.036 163.160 1.00 18.73 471 VAL A CA 1
ATOM 660 C C . VAL A 1 471 ? 130.443 150.485 163.379 1.00 25.24 471 VAL A C 1
ATOM 661 O O . VAL A 1 471 ? 130.065 150.895 164.481 1.00 26.66 471 VAL A O 1
ATOM 665 N N . LEU A 1 472 ? 129.614 150.405 162.335 1.00 28.92 472 LEU A N 1
ATOM 666 C CA . LEU A 1 472 ? 128.246 150.906 162.434 1.00 21.53 472 LEU A CA 1
ATOM 667 C C . LEU A 1 472 ? 127.388 150.032 163.340 1.00 32.22 472 LEU A C 1
ATOM 668 O O . LEU A 1 472 ? 126.524 150.541 164.063 1.00 35.90 472 LEU A O 1
ATOM 673 N N . PHE A 1 473 ? 127.598 148.715 163.310 1.00 26.85 473 PHE A N 1
ATOM 674 C CA . PHE A 1 473 ? 126.792 147.816 164.128 1.00 25.19 473 PHE A CA 1
ATOM 675 C C . PHE A 1 473 ? 127.241 147.770 165.582 1.00 31.20 473 PHE A C 1
ATOM 676 O O . PHE A 1 473 ? 126.516 147.214 166.411 1.00 35.20 473 PHE A O 1
ATOM 684 N N . LYS A 1 474 ? 128.407 148.330 165.906 1.00 25.92 474 LYS A N 1
ATOM 685 C CA . LYS A 1 474 ? 128.925 148.395 167.274 1.00 24.69 474 LYS A CA 1
ATOM 686 C C . LYS A 1 474 ? 129.036 147.001 167.896 1.00 29.01 474 LYS A C 1
ATOM 687 O O . LYS A 1 474 ? 128.393 146.679 168.895 1.00 32.15 474 LYS A O 1
ATOM 693 N N . VAL A 1 475 ? 129.880 146.173 167.287 1.00 30.75 475 VAL A N 1
ATOM 694 C CA . VAL A 1 475 ? 130.063 144.800 167.736 1.00 27.50 475 VAL A CA 1
ATOM 695 C C . VAL A 1 475 ? 131.374 144.584 168.486 1.00 31.26 475 VAL A C 1
ATOM 696 O O . VAL A 1 475 ? 131.465 143.625 169.268 1.00 30.10 475 VAL A O 1
ATOM 700 N N . LEU A 1 476 ? 132.379 145.433 168.287 1.00 37.10 476 LEU A N 1
ATOM 701 C CA . LEU A 1 476 ? 133.676 145.239 168.926 1.00 18.04 476 LEU A CA 1
ATOM 702 C C . LEU A 1 476 ? 133.604 145.641 170.395 1.00 30.41 476 LEU A C 1
ATOM 703 O O . LEU A 1 476 ? 133.007 146.667 170.737 1.00 31.85 476 LEU A O 1
ATOM 708 N N . LYS A 1 477 ? 134.212 144.837 171.261 1.00 36.16 477 LYS A N 1
ATOM 709 C CA . LYS A 1 477 ? 134.231 145.091 172.692 1.00 37.39 477 LYS A CA 1
ATOM 710 C C . LYS A 1 477 ? 135.658 145.280 173.186 1.00 41.38 477 LYS A C 1
ATOM 711 O O . LYS A 1 477 ? 136.612 144.766 172.597 1.00 40.77 477 LYS A O 1
ATOM 717 N N . THR A 1 478 ? 135.793 146.031 174.275 1.00 50.57 478 THR A N 1
ATOM 718 C CA . THR A 1 478 ? 137.067 146.135 174.965 1.00 51.81 478 THR A CA 1
ATOM 719 C C . THR A 1 478 ? 137.361 144.844 175.721 1.00 52.73 478 THR A C 1
ATOM 720 O O . THR A 1 478 ? 136.496 143.980 175.891 1.00 57.65 478 THR A O 1
ATOM 724 N N . SER A 1 479 ? 138.608 144.718 176.179 1.00 55.79 479 SER A N 1
ATOM 725 C CA . SER A 1 479 ? 138.962 143.591 177.036 1.00 59.23 479 SER A CA 1
ATOM 726 C C . SER A 1 479 ? 138.167 143.625 178.336 1.00 58.44 479 SER A C 1
ATOM 727 O O . SER A 1 479 ? 137.903 142.580 178.941 1.00 61.11 479 SER A O 1
ATOM 730 N N . ASP A 1 480 ? 137.781 144.824 178.781 1.00 55.85 480 ASP A N 1
ATOM 731 C CA . ASP A 1 480 ? 136.891 144.942 179.930 1.00 58.69 480 ASP A CA 1
ATOM 732 C C . ASP A 1 480 ? 135.539 144.301 179.638 1.00 63.81 480 ASP A C 1
ATOM 733 O O . ASP A 1 480 ? 134.974 143.622 180.502 1.00 64.73 480 ASP A O 1
ATOM 738 N N . GLY A 1 481 ? 135.022 144.478 178.425 1.00 56.68 481 GLY A N 1
ATOM 739 C CA . GLY A 1 481 ? 133.732 143.929 178.062 1.00 50.02 481 GLY A CA 1
ATOM 740 C C . GLY A 1 481 ? 132.675 144.946 177.708 1.00 56.21 481 GLY A C 1
ATOM 741 O O . GLY A 1 481 ? 131.509 144.572 177.538 1.00 57.63 481 GLY A O 1
ATOM 742 N N . ALA A 1 482 ? 133.038 146.218 177.593 1.00 48.13 482 ALA A N 1
ATOM 743 C CA . ALA A 1 482 ? 132.116 147.264 177.183 1.00 47.93 482 ALA A CA 1
ATOM 744 C C . ALA A 1 482 ? 132.247 147.514 175.687 1.00 49.92 482 ALA A C 1
ATOM 745 O O . ALA A 1 482 ? 133.261 147.179 175.071 1.00 49.27 482 ALA A O 1
ATOM 747 N N . ILE A 1 483 ? 131.202 148.105 175.106 1.00 44.18 483 ILE A N 1
ATOM 748 C CA . ILE A 1 483 ? 131.214 148.390 173.677 1.00 41.24 483 ILE A CA 1
ATOM 749 C C . ILE A 1 483 ? 132.262 149.449 173.382 1.00 45.36 483 ILE A C 1
ATOM 750 O O . ILE A 1 483 ? 132.276 150.526 173.991 1.00 46.27 483 ILE A O 1
ATOM 755 N N . MET A 1 484 ? 133.153 149.141 172.447 1.00 39.10 484 MET A N 1
ATOM 756 C CA . MET A 1 484 ? 134.184 150.085 172.048 1.00 35.30 484 MET A CA 1
ATOM 757 C C . MET A 1 484 ? 133.566 151.259 171.299 1.00 36.50 484 MET A C 1
ATOM 758 O O . MET A 1 484 ? 132.590 151.111 170.561 1.00 41.00 484 MET A O 1
ATOM 763 N N . SER A 1 485 ? 134.140 152.441 171.508 1.00 38.06 485 SER A N 1
ATOM 764 C CA . SER A 1 485 ? 133.668 153.626 170.812 1.00 29.58 485 SER A CA 1
ATOM 765 C C . SER A 1 485 ? 133.956 153.510 169.319 1.00 23.57 485 SER A C 1
ATOM 766 O O . SER A 1 485 ? 134.777 152.702 168.880 1.00 31.50 485 SER A O 1
ATOM 769 N N . ALA A 1 486 ? 133.261 154.336 168.536 1.00 25.60 486 ALA A N 1
ATOM 770 C CA . ALA A 1 486 ? 133.360 154.241 167.084 1.00 23.45 486 ALA A CA 1
ATOM 771 C C . ALA A 1 486 ? 134.775 154.508 166.587 1.00 25.51 486 ALA A C 1
ATOM 772 O O . ALA A 1 486 ? 135.225 153.860 165.639 1.00 30.79 486 ALA A O 1
ATOM 774 N N . ALA A 1 487 ? 135.487 155.459 167.196 1.00 31.64 487 ALA A N 1
ATOM 775 C CA . ALA A 1 487 ? 136.846 155.765 166.754 1.00 27.21 487 ALA A CA 1
ATOM 776 C C . ALA A 1 487 ? 137.804 154.621 167.069 1.00 29.84 487 ALA A C 1
ATOM 777 O O . ALA A 1 487 ? 138.575 154.181 166.204 1.00 36.51 487 ALA A O 1
ATOM 779 N N . SER A 1 488 ? 137.769 154.129 168.309 1.00 29.71 488 SER A N 1
ATOM 780 C CA . SER A 1 488 ? 138.606 152.995 168.676 1.00 22.45 488 SER A CA 1
ATOM 781 C C . SER A 1 488 ? 138.220 151.745 167.899 1.00 27.60 488 SER A C 1
ATOM 782 O O . SER A 1 488 ? 139.097 150.969 167.512 1.00 46.27 488 SER A O 1
ATOM 785 N N . ALA A 1 489 ? 136.921 151.533 167.665 1.00 24.97 489 ALA A N 1
ATOM 786 C CA . ALA A 1 489 ? 136.493 150.409 166.839 1.00 22.82 489 ALA A CA 1
ATOM 787 C C . ALA A 1 489 ? 137.006 150.533 165.414 1.00 26.32 489 ALA A C 1
ATOM 788 O O . ALA A 1 489 ? 137.426 149.536 164.821 1.00 34.80 489 ALA A O 1
ATOM 790 N N . SER A 1 490 ? 136.978 151.741 164.852 1.00 27.55 490 SER A N 1
ATOM 791 C CA . SER A 1 490 ? 137.511 151.949 163.513 1.00 23.64 490 SER A CA 1
ATOM 792 C C . SER A 1 490 ? 138.992 151.610 163.459 1.00 31.28 490 SER A C 1
ATOM 793 O O . SER A 1 490 ? 139.438 150.882 162.564 1.00 34.83 490 SER A O 1
ATOM 796 N N . SER A 1 491 ? 139.766 152.107 164.426 1.00 34.94 491 SER A N 1
ATOM 797 C CA . SER A 1 491 ? 141.199 151.827 164.432 1.00 30.50 491 SER A CA 1
ATOM 798 C C . SER A 1 491 ? 141.468 150.336 164.607 1.00 33.47 491 SER A C 1
ATOM 799 O O . SER A 1 491 ? 142.323 149.764 163.922 1.00 38.40 491 SER A O 1
ATOM 802 N N . GLU A 1 492 ? 140.733 149.687 165.515 1.00 26.98 492 GLU A N 1
ATOM 803 C CA . GLU A 1 492 ? 140.940 148.267 165.775 1.00 28.37 492 GLU A CA 1
ATOM 804 C C . GLU A 1 492 ? 140.587 147.416 164.563 1.00 23.27 492 GLU A C 1
ATOM 805 O O . GLU A 1 492 ? 141.324 146.487 164.215 1.00 32.48 492 GLU A O 1
ATOM 811 N N . ILE A 1 493 ? 139.460 147.706 163.910 1.00 30.80 493 ILE A N 1
ATOM 812 C CA . ILE A 1 493 ? 139.059 146.908 162.758 1.00 30.27 493 ILE A CA 1
ATOM 813 C C . ILE A 1 493 ? 140.001 147.150 161.586 1.00 15.50 493 ILE A C 1
ATOM 814 O O . ILE A 1 493 ? 140.315 146.224 160.831 1.00 21.88 493 ILE A O 1
ATOM 819 N N . LEU A 1 494 ? 140.494 148.383 161.426 1.00 26.90 494 LEU A N 1
ATOM 820 C CA . LEU A 1 494 ? 141.409 148.659 160.325 1.00 30.79 494 LEU A CA 1
ATOM 821 C C . LEU A 1 494 ? 142.781 148.038 160.562 1.00 24.70 494 LEU A C 1
ATOM 822 O O . LEU A 1 494 ? 143.439 147.618 159.604 1.00 28.75 494 LEU A O 1
ATOM 827 N N . ALA A 1 495 ? 143.221 147.961 161.820 1.00 32.01 495 ALA A N 1
ATOM 828 C CA . ALA A 1 495 ? 144.520 147.366 162.116 1.00 23.37 495 ALA A CA 1
ATOM 829 C C . ALA A 1 495 ? 144.546 145.873 161.812 1.00 34.45 495 ALA A C 1
ATOM 830 O O . ALA A 1 495 ? 145.616 145.318 161.542 1.00 39.16 495 ALA A O 1
ATOM 832 N N . ALA A 1 496 ? 143.390 145.209 161.846 1.00 24.72 496 ALA A N 1
ATOM 833 C CA . ALA A 1 496 ? 143.358 143.763 161.676 1.00 22.80 496 ALA A CA 1
ATOM 834 C C . ALA A 1 496 ? 143.432 143.330 160.217 1.00 27.76 496 ALA A C 1
ATOM 835 O O . ALA A 1 496 ? 143.718 142.159 159.951 1.00 36.94 496 ALA A O 1
ATOM 837 N N . MET A 1 497 ? 143.193 144.237 159.267 1.00 27.99 497 MET A N 1
ATOM 838 C CA . MET A 1 497 ? 143.125 143.831 157.866 1.00 31.10 497 MET A CA 1
ATOM 839 C C . MET A 1 497 ? 144.486 143.397 157.329 1.00 24.89 497 MET A C 1
ATOM 840 O O . MET A 1 497 ? 144.586 142.395 156.612 1.00 35.74 497 MET A O 1
ATOM 845 N N . TRP A 1 498 ? 145.542 144.140 157.649 1.00 30.37 498 TRP A N 1
ATOM 846 C CA . TRP A 1 498 ? 146.878 143.800 157.173 1.00 24.51 498 TRP A CA 1
ATOM 847 C C . TRP A 1 498 ? 147.557 142.880 158.180 1.00 28.27 498 TRP A C 1
ATOM 848 O O . TRP A 1 498 ? 147.727 143.248 159.347 1.00 34.08 498 TRP A O 1
ATOM 859 N N . SER A 1 499 ? 147.945 141.686 157.732 1.00 34.82 499 SER A N 1
ATOM 860 C CA . SER A 1 499 ? 148.495 140.668 158.615 1.00 29.46 499 SER A CA 1
ATOM 861 C C . SER A 1 499 ? 149.588 139.896 157.885 1.00 17.29 499 SER A C 1
ATOM 862 O O . SER A 1 499 ? 149.936 140.200 156.740 1.00 28.22 499 SER A O 1
ATOM 865 N N . SER A 1 500 ? 150.132 138.884 158.567 1.00 25.78 500 SER A N 1
ATOM 866 C CA . SER A 1 500 ? 151.199 138.074 157.986 1.00 27.34 500 SER A CA 1
ATOM 867 C C . SER A 1 500 ? 150.719 137.311 156.759 1.00 23.12 500 SER A C 1
ATOM 868 O O . SER A 1 500 ? 151.461 137.167 155.781 1.00 21.92 500 SER A O 1
ATOM 871 N N . THR A 1 501 ? 149.487 136.796 156.799 1.00 18.79 501 THR A N 1
ATOM 872 C CA . THR A 1 501 ? 148.972 136.027 155.671 1.00 23.09 501 THR A CA 1
ATOM 873 C C . THR A 1 501 ? 148.844 136.882 154.417 1.00 21.93 501 THR A C 1
ATOM 874 O O . THR A 1 501 ? 149.010 136.374 153.304 1.00 24.59 501 THR A O 1
ATOM 878 N N . ILE A 1 502 ? 148.568 138.178 154.573 1.00 21.19 502 ILE A N 1
ATOM 879 C CA . ILE A 1 502 ? 148.559 139.080 153.423 1.00 26.48 502 ILE A CA 1
ATOM 880 C C . ILE A 1 502 ? 149.948 139.159 152.799 1.00 19.94 502 ILE A C 1
ATOM 881 O O . ILE A 1 502 ? 150.099 139.133 151.571 1.00 24.25 502 ILE A O 1
ATOM 886 N N . MET A 1 503 ? 150.985 139.255 153.634 1.0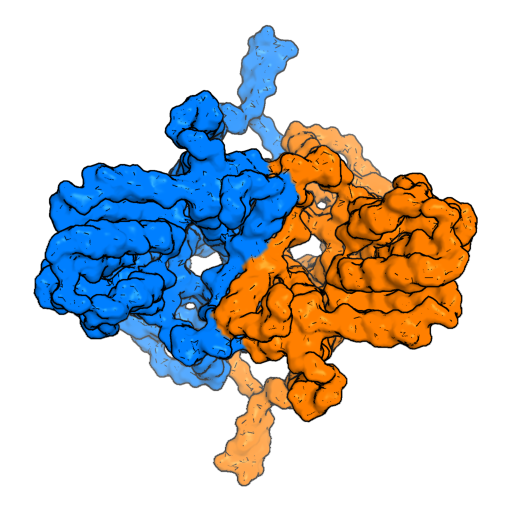0 17.88 503 MET A N 1
ATOM 887 C CA . MET A 1 503 ? 152.348 139.287 153.114 1.00 27.02 503 MET A CA 1
ATOM 888 C C . MET A 1 503 ? 152.714 137.970 152.442 1.00 22.48 503 MET A C 1
ATOM 889 O O . MET A 1 503 ? 153.400 137.961 151.414 1.00 27.16 503 MET A O 1
ATOM 894 N N . ILE A 1 504 ? 152.269 136.847 153.011 1.00 14.54 504 ILE A N 1
ATOM 895 C CA . ILE A 1 504 ? 152.523 135.550 152.390 1.00 12.75 504 ILE A CA 1
ATOM 896 C C . ILE A 1 504 ? 151.838 135.468 151.032 1.00 21.62 504 ILE A C 1
ATOM 897 O O . ILE A 1 504 ? 152.398 134.930 150.072 1.00 25.37 504 ILE A O 1
ATOM 902 N N . LEU A 1 505 ? 150.621 136.005 150.927 1.00 13.10 505 LEU A N 1
ATOM 903 C CA . LEU A 1 505 ? 149.922 136.023 149.646 1.00 17.16 505 LEU A CA 1
ATOM 904 C C . LEU A 1 505 ? 150.645 136.894 148.624 1.00 20.99 505 LEU A C 1
ATOM 905 O O . LEU A 1 505 ? 150.739 136.533 147.444 1.00 20.44 505 LEU A O 1
ATOM 910 N N . LEU A 1 506 ? 151.150 138.053 149.054 1.00 23.04 506 LEU A N 1
ATOM 911 C CA . LEU A 1 506 ? 151.913 138.906 148.146 1.00 17.59 506 LEU A CA 1
ATOM 912 C C . LEU A 1 506 ? 153.193 138.217 147.685 1.00 14.82 506 LEU A C 1
ATOM 913 O O . LEU A 1 506 ? 153.563 138.302 146.508 1.00 31.09 506 LEU A O 1
ATOM 918 N N . ALA A 1 507 ? 153.880 137.529 148.597 1.00 19.34 507 ALA A N 1
ATOM 919 C CA . ALA A 1 507 ? 155.063 136.767 148.211 1.00 12.72 507 ALA A CA 1
ATOM 920 C C . ALA A 1 507 ? 154.700 135.633 147.264 1.00 27.13 507 ALA A C 1
ATOM 921 O O . ALA A 1 507 ? 155.480 135.290 146.371 1.00 29.61 507 ALA A O 1
ATOM 923 N N . GLY A 1 508 ? 153.527 135.027 147.456 1.00 29.43 508 GLY A N 1
ATOM 924 C CA . GLY A 1 508 ? 153.072 134.003 146.532 1.00 7.16 508 GLY A CA 1
ATOM 925 C C . GLY A 1 508 ? 152.853 134.549 145.137 1.00 24.89 508 GLY A C 1
ATOM 926 O O . GLY A 1 508 ? 153.244 133.929 144.146 1.00 29.86 508 GLY A O 1
ATOM 927 N N . PHE A 1 509 ? 152.230 135.728 145.044 1.00 20.96 509 PHE A N 1
ATOM 928 C CA . PHE A 1 509 ? 152.096 136.390 143.748 1.00 12.81 509 PHE A CA 1
ATOM 929 C C . PHE A 1 509 ? 153.460 136.675 143.136 1.00 26.59 509 PHE A C 1
ATOM 930 O O . PHE A 1 509 ? 153.671 136.453 141.938 1.00 30.83 509 PHE A O 1
ATOM 938 N N . THR A 1 510 ? 154.397 137.173 143.945 1.00 24.86 510 THR A N 1
ATOM 939 C CA . THR A 1 510 ? 155.731 137.495 143.443 1.00 25.90 510 THR A CA 1
ATOM 940 C C . THR A 1 510 ? 156.430 136.253 142.901 1.00 24.33 510 THR A C 1
ATOM 941 O O . THR A 1 510 ? 156.989 136.271 141.798 1.00 28.17 510 THR A O 1
ATOM 945 N N . LEU A 1 511 ? 156.402 135.160 143.667 1.00 21.22 511 LEU A N 1
ATOM 946 C CA . LEU A 1 511 ? 157.043 133.922 143.238 1.00 19.27 511 LEU A CA 1
ATOM 947 C C . LEU A 1 511 ? 156.380 133.356 141.992 1.00 24.73 511 LEU A C 1
ATOM 948 O O . LEU A 1 511 ? 157.068 132.916 141.065 1.00 33.20 511 LEU A O 1
ATOM 953 N N . GLY A 1 512 ? 155.046 133.364 141.946 1.00 19.72 512 GLY A N 1
ATOM 954 C CA . GLY A 1 512 ? 154.358 132.852 140.774 1.00 16.65 512 GLY A CA 1
ATOM 955 C C . GLY A 1 512 ? 154.668 133.650 139.526 1.00 25.18 512 GLY A C 1
ATOM 956 O O . GLY A 1 512 ? 154.865 133.088 138.447 1.00 30.26 512 GLY A O 1
ATOM 957 N N . GLU A 1 513 ? 154.720 134.977 139.657 1.00 33.22 513 GLU A N 1
ATOM 958 C CA . GLU A 1 513 ? 155.036 135.818 138.510 1.00 27.62 513 GLU A CA 1
ATOM 959 C C . GLU A 1 513 ? 156.477 135.621 138.057 1.00 30.02 513 GLU A C 1
ATOM 960 O O . GLU A 1 513 ? 156.749 135.511 136.858 1.00 40.59 513 GLU A O 1
ATOM 966 N N . VAL A 1 514 ? 157.418 135.571 139.002 1.00 21.52 514 VAL A N 1
ATOM 967 C CA . VAL A 1 514 ? 158.826 135.467 138.628 1.00 25.61 514 VAL A CA 1
ATOM 968 C C . VAL A 1 514 ? 159.128 134.093 138.037 1.00 26.50 514 VAL A C 1
ATOM 969 O O . VAL A 1 514 ? 159.978 133.959 137.149 1.00 29.73 514 VAL A O 1
ATOM 973 N N . LEU A 1 515 ? 158.436 133.052 138.508 1.00 34.52 515 LEU A N 1
ATOM 974 C CA . LEU A 1 515 ? 158.659 131.718 137.963 1.00 30.41 515 LEU A CA 1
ATOM 975 C C . LEU A 1 515 ? 158.078 131.577 136.563 1.00 34.72 515 LEU A C 1
ATOM 976 O O . LEU A 1 515 ? 158.664 130.894 135.717 1.00 34.74 515 LEU A O 1
ATOM 981 N N . ALA A 1 516 ? 156.934 132.210 136.299 1.00 38.03 516 ALA A N 1
ATOM 982 C CA . ALA A 1 516 ? 156.341 132.154 134.969 1.00 31.58 516 ALA A CA 1
ATOM 983 C C . ALA A 1 516 ? 157.062 133.070 133.989 1.00 31.65 516 ALA A C 1
ATOM 984 O O . ALA A 1 516 ? 157.194 132.735 132.807 1.00 45.50 516 ALA A O 1
ATOM 986 N N . GLN A 1 517 ? 157.537 134.223 134.460 1.00 34.23 517 GLN A N 1
ATOM 987 C CA . GLN A 1 517 ? 158.125 135.208 133.558 1.00 30.63 517 GLN A CA 1
ATOM 988 C C . GLN A 1 517 ? 159.476 134.760 133.019 1.00 36.42 517 GLN A C 1
ATOM 989 O O . GLN A 1 517 ? 159.859 135.151 131.912 1.00 43.40 517 GLN A O 1
ATOM 995 N N . TYR A 1 518 ? 160.213 133.949 133.778 1.00 34.77 518 TYR A N 1
ATOM 996 C CA . TYR A 1 518 ? 161.541 133.506 133.374 1.00 35.18 518 TYR A CA 1
ATOM 997 C C . TYR A 1 518 ? 161.580 132.019 133.039 1.00 36.64 518 TYR A C 1
ATOM 998 O O . TYR A 1 518 ? 162.635 131.388 133.147 1.00 42.17 518 TYR A O 1
ATOM 1007 N N . ASN A 1 519 ? 160.438 131.455 132.641 1.00 39.11 519 ASN A N 1
ATOM 1008 C CA . ASN A 1 519 ? 160.360 130.135 132.010 1.00 37.76 519 ASN A CA 1
ATOM 1009 C C . ASN A 1 519 ? 160.884 129.024 132.916 1.00 37.62 519 ASN A C 1
ATOM 1010 O O . ASN A 1 519 ? 161.500 128.063 132.454 1.00 46.81 519 ASN A O 1
ATOM 1015 N N . ILE A 1 520 ? 160.633 129.148 134.214 1.00 37.58 520 ILE A N 1
ATOM 1016 C CA . ILE A 1 520 ? 160.903 128.047 135.132 1.00 29.47 520 ILE A CA 1
ATOM 1017 C C . ILE A 1 520 ? 159.652 127.213 135.366 1.00 35.49 520 ILE A C 1
ATOM 1018 O O . ILE A 1 520 ? 159.723 125.983 135.442 1.00 46.82 520 ILE A O 1
ATOM 1023 N N . ALA A 1 521 ? 158.495 127.870 135.462 1.00 44.04 521 ALA A N 1
ATOM 1024 C CA . ALA A 1 521 ? 157.237 127.148 135.608 1.00 30.23 521 ALA A CA 1
ATOM 1025 C C . ALA A 1 521 ? 156.968 126.273 134.392 1.00 32.38 521 ALA A C 1
ATOM 1026 O O . ALA A 1 521 ? 156.439 125.167 134.520 1.00 43.87 521 ALA A O 1
ATOM 1028 N N . LYS A 1 522 ? 157.333 126.753 133.202 1.00 33.98 522 LYS A N 1
ATOM 1029 C CA . LYS A 1 522 ? 157.161 125.965 131.985 1.00 33.42 522 LYS A CA 1
ATOM 1030 C C . LYS A 1 522 ? 157.959 124.667 132.045 1.00 36.10 522 LYS A C 1
ATOM 1031 O O . LYS A 1 522 ? 157.430 123.582 131.776 1.00 41.99 522 LYS A O 1
ATOM 1037 N N . VAL A 1 523 ? 159.239 124.762 132.407 1.00 43.72 523 VAL A N 1
ATOM 1038 C CA . VAL A 1 523 ? 160.081 123.573 132.490 1.00 41.26 523 VAL A CA 1
ATOM 1039 C C . VAL A 1 523 ? 159.586 122.640 133.587 1.00 41.06 523 VAL A C 1
ATOM 1040 O O . VAL A 1 523 ? 159.539 121.418 133.405 1.00 47.13 523 VAL A O 1
ATOM 1044 N N . LEU A 1 524 ? 159.210 123.195 134.741 1.00 36.16 524 LEU A N 1
ATOM 1045 C CA . LEU A 1 524 ? 158.713 122.363 135.831 1.00 36.40 524 LEU A CA 1
ATOM 1046 C C . LEU A 1 524 ? 157.427 121.638 135.449 1.00 45.19 524 LEU A C 1
ATOM 1047 O O . LEU A 1 524 ? 157.250 120.467 135.801 1.00 47.69 524 LEU A O 1
ATOM 1052 N N . ALA A 1 525 ? 156.523 122.311 134.737 1.00 40.82 525 ALA A N 1
ATOM 1053 C CA . ALA A 1 525 ? 155.282 121.685 134.308 1.00 33.38 525 ALA A CA 1
ATOM 1054 C C . ALA A 1 525 ? 155.505 120.672 133.197 1.00 38.86 525 ALA A C 1
ATOM 1055 O O . ALA A 1 525 ? 154.722 119.727 133.066 1.00 50.53 525 ALA A O 1
ATOM 1057 N N . SER A 1 526 ? 156.552 120.850 132.387 1.00 43.30 526 SER A N 1
ATOM 1058 C CA . SER A 1 526 ? 156.838 119.878 131.338 1.00 43.77 526 SER A CA 1
ATOM 1059 C C . SER A 1 526 ? 157.150 118.498 131.899 1.00 46.36 526 SER A C 1
ATOM 1060 O O . SER A 1 526 ? 156.992 117.502 131.187 1.00 47.51 526 SER A O 1
ATOM 1063 N N . TRP A 1 527 ? 157.583 118.414 133.157 1.00 44.70 527 TRP A N 1
ATOM 1064 C CA . TRP A 1 527 ? 157.887 117.144 133.802 1.00 41.26 527 TRP A CA 1
ATOM 1065 C C . TRP A 1 527 ? 156.693 116.572 134.557 1.00 46.85 527 TRP A C 1
ATOM 1066 O O . TRP A 1 527 ? 156.433 115.368 134.481 1.00 50.26 527 TRP A O 1
ATOM 1077 N N . LEU A 1 528 ? 155.964 117.414 135.293 1.00 43.72 528 LEU A N 1
ATOM 1078 C CA . LEU A 1 528 ? 154.772 116.945 135.994 1.00 42.60 528 LEU A CA 1
ATOM 1079 C C . LEU A 1 528 ? 153.705 116.476 135.011 1.00 38.41 528 LEU A C 1
ATOM 1080 O O . LEU A 1 528 ? 153.064 115.441 135.220 1.00 43.27 528 LEU A O 1
ATOM 1085 N N . LEU A 1 529 ? 153.500 117.232 133.931 1.00 42.94 529 LEU A N 1
ATOM 1086 C CA . LEU A 1 529 ? 152.496 116.853 132.943 1.00 42.39 529 LEU A CA 1
ATOM 1087 C C . LEU A 1 529 ? 152.910 115.607 132.171 1.00 45.63 529 LEU A C 1
ATOM 1088 O O . LEU A 1 529 ? 152.048 114.843 131.723 1.00 47.28 529 LEU A O 1
ATOM 1093 N N . ALA A 1 530 ? 154.215 115.393 131.993 1.00 45.72 530 ALA A N 1
ATOM 1094 C CA . ALA A 1 530 ? 154.683 114.154 131.381 1.00 40.04 530 ALA A CA 1
ATOM 1095 C C . ALA A 1 530 ? 154.377 112.951 132.264 1.00 44.54 530 ALA A C 1
ATOM 1096 O O . ALA A 1 530 ? 153.974 111.894 131.764 1.00 49.26 530 ALA A O 1
ATOM 1098 N N . PHE A 1 531 ? 154.570 113.089 133.577 1.00 43.67 531 PHE A N 1
ATOM 1099 C CA . PHE A 1 531 ? 154.281 111.990 134.493 1.00 40.90 531 PHE A CA 1
ATOM 1100 C C . PHE A 1 531 ? 152.792 111.668 134.522 1.00 46.23 531 PHE A C 1
ATOM 1101 O O . PHE A 1 531 ? 152.405 110.494 134.550 1.00 51.62 531 PHE A O 1
ATOM 1109 N N . ALA A 1 532 ? 151.944 112.698 134.523 1.00 42.43 532 ALA A N 1
ATOM 1110 C CA . ALA A 1 532 ? 150.504 112.496 134.642 1.00 34.71 532 ALA A CA 1
ATOM 1111 C C . ALA A 1 532 ? 149.932 111.745 133.446 1.00 42.21 532 ALA A C 1
ATOM 1112 O O . ALA A 1 532 ? 149.090 110.857 133.616 1.00 52.76 532 ALA A O 1
ATOM 1114 N N . GLY A 1 533 ? 150.367 112.081 132.242 1.00 40.51 533 GLY A N 1
ATOM 1115 C CA . GLY A 1 533 ? 149.862 111.422 131.058 1.00 42.92 533 GLY A CA 1
ATOM 1116 C C . GLY A 1 533 ? 148.744 112.189 130.383 1.00 47.63 533 GLY A C 1
ATOM 1117 O O . GLY A 1 533 ? 148.413 113.328 130.723 1.00 48.66 533 GLY A O 1
ATOM 1118 N N . CYS A 1 534 ? 148.144 111.525 129.393 1.00 55.12 534 CYS A N 1
ATOM 1119 C CA . CYS A 1 534 ? 147.153 112.175 128.544 1.00 52.23 534 CYS A CA 1
ATOM 1120 C C . CYS A 1 534 ? 145.766 112.221 129.177 1.00 58.04 534 CYS A C 1
ATOM 1121 O O . CYS A 1 534 ? 144.919 113.003 128.731 1.00 61.12 534 CYS A O 1
ATOM 1124 N N . LYS A 1 535 ? 145.505 111.407 130.192 1.00 44.85 535 LYS A N 1
ATOM 1125 C CA . LYS A 1 535 ? 144.174 111.383 130.793 1.00 38.70 535 LYS A CA 1
ATOM 1126 C C . LYS A 1 535 ? 143.942 112.646 131.615 1.00 40.54 535 LYS A C 1
ATOM 1127 O O . LYS A 1 535 ? 144.752 112.966 132.491 1.00 43.56 535 LYS A O 1
ATOM 1133 N N . PRO A 1 536 ? 142.863 113.390 131.357 1.00 42.43 536 PRO A N 1
ATOM 1134 C CA . PRO A 1 536 ? 142.619 114.627 132.118 1.00 45.86 536 PRO A CA 1
ATOM 1135 C C . PRO A 1 536 ? 142.460 114.413 133.614 1.00 36.32 536 PRO A C 1
ATOM 1136 O O . PRO A 1 536 ? 142.879 115.273 134.401 1.00 45.83 536 PRO A O 1
ATOM 1140 N N . ARG A 1 537 ? 141.864 113.299 134.036 1.00 31.49 537 ARG A N 1
ATOM 1141 C CA . ARG A 1 537 ? 141.711 113.058 135.465 1.00 31.76 537 ARG A CA 1
ATOM 1142 C C . ARG A 1 537 ? 143.051 112.791 136.140 1.00 34.33 537 ARG A C 1
ATOM 1143 O O . ARG A 1 537 ? 143.223 113.134 137.313 1.00 42.24 537 ARG A O 1
ATOM 1151 N N . ASN A 1 538 ? 144.018 112.220 135.417 1.00 32.26 538 ASN A N 1
ATOM 1152 C CA . ASN A 1 538 ? 145.354 112.057 135.982 1.00 29.52 538 ASN A CA 1
ATOM 1153 C C . ASN A 1 538 ? 146.046 113.403 136.161 1.00 28.36 538 ASN A C 1
ATOM 1154 O O . ASN A 1 538 ? 146.741 113.620 137.158 1.00 39.89 538 ASN A O 1
ATOM 1159 N N . VAL A 1 539 ? 145.864 114.320 135.210 1.00 24.63 539 VAL A N 1
ATOM 1160 C CA . VAL A 1 539 ? 146.393 115.673 135.364 1.00 24.47 539 VAL A CA 1
ATOM 1161 C C . VAL A 1 539 ? 145.743 116.365 136.555 1.00 27.61 539 VAL A C 1
ATOM 1162 O O . VAL A 1 539 ? 146.410 117.063 137.332 1.00 31.47 539 VAL A O 1
ATOM 1166 N N . LEU A 1 540 ? 144.429 116.187 136.712 1.00 32.86 540 LEU A N 1
ATOM 1167 C CA . LEU A 1 540 ? 143.731 116.755 137.862 1.00 26.00 540 LEU A CA 1
ATOM 1168 C C . LEU A 1 540 ? 144.291 116.202 139.167 1.00 26.82 540 LEU A C 1
ATOM 1169 O O . LEU A 1 540 ? 144.547 116.952 140.116 1.00 24.55 540 LEU A O 1
ATOM 1174 N N . LEU A 1 541 ? 144.502 114.885 139.224 1.00 33.90 541 LEU A N 1
ATOM 1175 C CA . LEU A 1 541 ? 145.064 114.267 140.419 1.00 28.49 541 LEU A CA 1
ATOM 1176 C C . LEU A 1 541 ? 146.469 114.782 140.699 1.00 31.93 541 LEU A C 1
ATOM 1177 O O . LEU A 1 541 ? 146.833 115.006 141.857 1.00 40.82 541 LEU A O 1
ATOM 1182 N N . MET A 1 542 ? 147.274 114.971 139.652 1.00 30.02 542 MET A N 1
ATOM 1183 C CA . MET A 1 542 ? 148.621 115.503 139.834 1.00 23.70 542 MET A CA 1
ATOM 1184 C C . MET A 1 542 ? 148.580 116.908 140.421 1.00 32.40 542 MET A C 1
ATOM 1185 O O . MET A 1 542 ? 149.343 117.233 141.337 1.00 36.23 542 MET A O 1
ATOM 1190 N N . ALA A 1 543 ? 147.697 117.761 139.897 1.00 27.55 543 ALA A N 1
ATOM 1191 C CA . ALA A 1 543 ? 147.596 119.123 140.416 1.00 22.93 543 ALA A CA 1
ATOM 1192 C C . ALA A 1 543 ? 147.133 119.133 141.871 1.00 28.91 543 ALA A C 1
ATOM 1193 O O . ALA A 1 543 ? 147.680 119.873 142.704 1.00 23.34 543 ALA A O 1
ATOM 1195 N N . MET A 1 544 ? 146.128 118.313 142.196 1.00 24.41 544 MET A N 1
ATOM 1196 C CA . MET A 1 544 ? 145.659 118.240 143.577 1.00 30.08 544 MET A CA 1
ATOM 1197 C C . MET A 1 544 ? 146.748 117.718 144.505 1.00 29.18 544 MET A C 1
ATOM 1198 O O . MET A 1 544 ? 146.916 118.228 145.617 1.00 26.31 544 MET A O 1
ATOM 1203 N N . CYS A 1 545 ? 147.509 116.715 144.061 1.00 31.94 545 CYS A N 1
ATOM 1204 C CA . CYS A 1 545 ? 148.604 116.191 144.870 1.00 26.54 545 CYS A CA 1
ATOM 1205 C C . CYS A 1 545 ? 149.685 117.243 145.087 1.00 25.71 545 CYS A C 1
ATOM 1206 O O . CYS A 1 545 ? 150.232 117.364 146.188 1.00 31.37 545 CYS A O 1
ATOM 1209 N N . VAL A 1 546 ? 150.014 118.007 144.044 1.00 22.57 546 VAL A N 1
ATOM 1210 C CA . VAL A 1 546 ? 151.054 119.026 144.166 1.00 22.76 546 VAL A CA 1
ATOM 1211 C C . VAL A 1 546 ? 150.638 120.093 145.171 1.00 25.65 546 VAL A C 1
ATOM 1212 O O . VAL A 1 546 ? 151.416 120.475 146.056 1.00 29.43 546 VAL A O 1
ATOM 1216 N N . VAL A 1 547 ? 149.400 120.583 145.062 1.00 20.21 547 VAL A 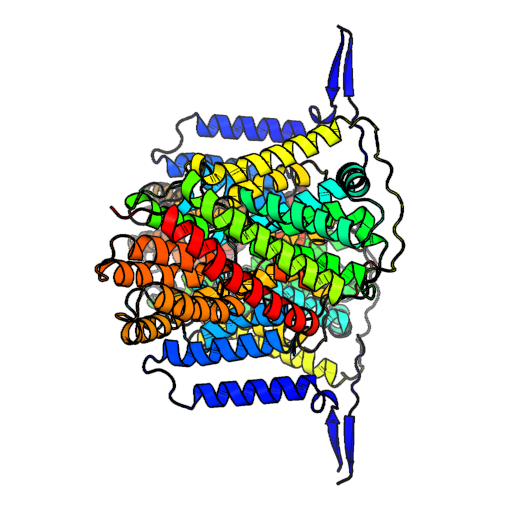N 1
ATOM 1217 C CA . VAL A 1 547 ? 148.961 121.621 145.992 1.00 29.09 547 VAL A CA 1
ATOM 1218 C C . VAL A 1 547 ? 148.820 121.056 147.405 1.00 30.15 547 VAL A C 1
ATOM 1219 O O . VAL A 1 547 ? 149.102 121.747 148.390 1.00 22.73 547 VAL A O 1
ATOM 1223 N N . PHE A 1 548 ? 148.411 119.789 147.529 1.00 23.97 548 PHE A N 1
ATOM 1224 C CA . PHE A 1 548 ? 148.324 119.145 148.836 1.00 25.78 548 PHE A CA 1
ATOM 1225 C C . PHE A 1 548 ? 149.696 119.058 149.494 1.00 28.78 548 PHE A C 1
ATOM 1226 O O . PHE A 1 548 ? 149.860 119.393 150.674 1.00 27.34 548 PHE A O 1
ATOM 1234 N N . PHE A 1 549 ? 150.699 118.619 148.731 1.00 35.39 549 PHE A N 1
ATOM 1235 C CA . PHE A 1 549 ? 152.055 118.514 149.255 1.00 26.82 549 PHE A CA 1
ATOM 1236 C C . PHE A 1 549 ? 152.597 119.880 149.651 1.00 23.34 549 PHE A C 1
ATOM 1237 O O . PHE A 1 549 ? 153.234 120.026 150.699 1.00 34.61 549 PHE A O 1
ATOM 1245 N N . LEU A 1 550 ? 152.356 120.897 148.821 1.00 20.83 550 LEU A N 1
ATOM 1246 C CA . LEU A 1 550 ? 152.822 122.237 149.162 1.00 27.60 550 LEU A CA 1
ATOM 1247 C C . LEU A 1 550 ? 152.154 122.754 150.432 1.00 29.18 550 LEU A C 1
ATOM 1248 O O . LEU A 1 550 ? 152.825 123.303 151.312 1.00 38.10 550 LEU A O 1
ATOM 1253 N N . SER A 1 551 ? 150.835 122.573 150.555 1.00 25.39 551 SER A N 1
ATOM 1254 C CA . SER A 1 551 ? 150.126 123.060 151.734 1.00 21.18 551 SER A CA 1
ATOM 1255 C C . SER A 1 551 ? 150.531 122.290 152.983 1.00 26.26 551 SER A C 1
ATOM 1256 O O . SER A 1 551 ? 150.399 122.795 154.102 1.00 30.19 551 SER A O 1
ATOM 1259 N N . MET A 1 552 ? 151.018 121.059 152.810 1.00 35.26 552 MET A N 1
ATOM 1260 C CA . MET A 1 552 ? 151.506 120.289 153.949 1.00 33.23 552 MET A CA 1
ATOM 1261 C C . MET A 1 552 ? 152.629 121.014 154.682 1.00 31.28 552 MET A C 1
ATOM 1262 O O . MET A 1 552 ? 152.726 120.943 155.911 1.00 33.44 552 MET A O 1
ATOM 1267 N N . TRP A 1 553 ? 153.483 121.724 153.950 1.00 35.65 553 TRP A N 1
ATOM 1268 C CA . TRP A 1 553 ? 154.695 122.302 154.520 1.00 25.92 553 TRP A CA 1
ATOM 1269 C C . TRP A 1 553 ? 154.664 123.816 154.650 1.00 32.77 553 TRP A C 1
ATOM 1270 O O . TRP A 1 553 ? 155.199 124.350 155.623 1.00 39.09 553 TRP A O 1
ATOM 1281 N N . ILE A 1 554 ? 154.058 124.531 153.703 1.00 38.25 554 ILE A N 1
ATOM 1282 C CA . ILE A 1 554 ? 154.023 125.990 153.732 1.00 28.47 554 ILE A CA 1
ATOM 1283 C C . ILE A 1 554 ? 152.613 126.539 153.855 1.00 27.54 554 ILE A C 1
ATOM 1284 O O . ILE A 1 554 ? 152.411 127.740 153.623 1.00 42.66 554 ILE A O 1
ATOM 1289 N N . SER A 1 555 ? 151.630 125.698 154.190 1.00 24.62 555 SER A N 1
ATOM 1290 C CA . SER A 1 555 ? 150.230 126.084 154.366 1.00 24.67 555 SER A CA 1
ATOM 1291 C C . SER A 1 555 ? 149.588 126.436 153.028 1.00 20.94 555 SER A C 1
ATOM 1292 O O . SER A 1 555 ? 150.273 126.523 152.005 1.00 25.42 555 SER A O 1
ATOM 1295 N N . ASN A 1 556 ? 148.269 126.631 153.023 1.00 26.85 556 ASN A N 1
ATOM 1296 C CA . ASN A 1 556 ? 147.515 126.835 151.793 1.00 23.86 556 ASN A CA 1
ATOM 1297 C C . ASN A 1 556 ? 147.264 128.309 151.490 1.00 24.54 556 ASN A C 1
ATOM 1298 O O . ASN A 1 556 ? 146.309 128.632 150.776 1.00 34.29 556 ASN A O 1
ATOM 1303 N N . VAL A 1 557 ? 148.090 129.208 152.020 1.00 26.37 557 VAL A N 1
ATOM 1304 C CA . VAL A 1 557 ? 147.973 130.617 151.662 1.00 22.32 557 VAL A CA 1
ATOM 1305 C C . VAL A 1 557 ? 148.658 130.889 150.329 1.00 28.20 557 VAL A C 1
ATOM 1306 O O . VAL A 1 557 ? 148.075 131.498 149.427 1.00 29.74 557 VAL A O 1
ATOM 1310 N N . ALA A 1 558 ? 149.901 130.432 150.182 1.00 34.21 558 ALA A N 1
ATOM 1311 C CA . ALA A 1 558 ? 150.659 130.640 148.956 1.00 26.05 558 ALA A CA 1
ATOM 1312 C C . ALA A 1 558 ? 150.698 129.416 148.057 1.00 27.35 558 ALA A C 1
ATOM 1313 O O . ALA A 1 558 ? 150.949 129.556 146.856 1.00 31.09 558 ALA A O 1
ATOM 1315 N N . ALA A 1 559 ? 150.457 128.226 148.606 1.00 31.10 559 ALA A N 1
ATOM 1316 C CA . ALA A 1 559 ? 150.476 127.000 147.808 1.00 25.84 559 ALA A CA 1
ATOM 1317 C C . ALA A 1 559 ? 149.538 127.036 146.606 1.00 25.96 559 ALA A C 1
ATOM 1318 O O . ALA A 1 559 ? 149.961 126.615 145.518 1.00 24.71 559 ALA A O 1
ATOM 1320 N N . PRO A 1 560 ? 148.281 127.491 146.716 1.00 27.73 560 PRO A N 1
ATOM 1321 C CA . PRO A 1 560 ? 147.440 127.556 145.505 1.00 20.31 560 PRO A CA 1
ATOM 1322 C C . PRO A 1 560 ? 148.000 128.461 144.421 1.00 24.41 560 PRO A C 1
ATOM 1323 O O . PRO A 1 560 ? 147.918 128.122 143.237 1.00 26.63 560 PRO A O 1
ATOM 1327 N N . VAL A 1 561 ? 148.572 129.607 144.795 1.00 28.52 561 VAL A N 1
ATOM 1328 C CA . VAL A 1 561 ? 149.116 130.531 143.802 1.00 27.09 561 VAL A CA 1
ATOM 1329 C C . VAL A 1 561 ? 150.292 129.894 143.073 1.00 28.74 561 VAL A C 1
ATOM 1330 O O . VAL A 1 561 ? 150.405 129.972 141.844 1.00 33.17 561 VAL A O 1
ATOM 1334 N N . LEU A 1 562 ? 151.180 129.240 143.824 1.00 22.38 562 LEU A N 1
ATOM 1335 C CA . LEU A 1 562 ? 152.311 128.552 143.211 1.00 23.65 562 LEU A CA 1
ATOM 1336 C C . LEU A 1 562 ? 151.847 127.415 142.309 1.00 23.54 562 LEU A C 1
ATOM 1337 O O . LEU A 1 562 ? 152.407 127.206 141.227 1.00 31.52 562 LEU A O 1
ATOM 1342 N N . THR A 1 563 ? 150.829 126.666 142.739 1.00 31.20 563 THR A N 1
ATOM 1343 C CA . THR A 1 563 ? 150.309 125.579 141.914 1.00 25.67 563 THR A CA 1
ATOM 1344 C C . THR A 1 563 ? 149.688 126.105 140.624 1.00 28.20 563 THR A C 1
ATOM 1345 O O . THR A 1 563 ? 149.884 125.523 139.552 1.00 32.62 563 THR A O 1
ATOM 1349 N N . TYR A 1 564 ? 148.937 127.205 140.707 1.00 21.90 564 TYR A N 1
ATOM 1350 C CA . TYR A 1 564 ? 148.359 127.799 139.506 1.00 22.92 564 TYR A CA 1
ATOM 1351 C C . TYR A 1 564 ? 149.443 128.321 138.574 1.00 30.47 564 TYR A C 1
ATOM 1352 O O . TYR A 1 564 ? 149.313 128.227 137.348 1.00 33.76 564 TYR A O 1
ATOM 1361 N N . SER A 1 565 ? 150.511 128.892 139.136 1.00 36.24 565 SER A N 1
ATOM 1362 C CA . SER A 1 565 ? 151.641 129.314 138.316 1.00 30.43 565 SER A CA 1
ATOM 1363 C C . SER A 1 565 ? 152.299 128.123 137.631 1.00 29.22 565 SER A C 1
ATOM 1364 O O . SER A 1 565 ? 152.721 128.221 136.474 1.00 44.60 565 SER A O 1
ATOM 1367 N N . LEU A 1 566 ? 152.406 126.995 138.333 1.00 25.21 566 LEU A N 1
ATOM 1368 C CA . LEU A 1 566 ? 152.918 125.781 137.707 1.00 30.97 566 LEU A CA 1
ATOM 1369 C C . LEU A 1 566 ? 151.989 125.280 136.608 1.00 38.61 566 LEU A C 1
ATOM 1370 O O . LEU A 1 566 ? 152.451 124.677 135.635 1.00 39.51 566 LEU A O 1
ATOM 1375 N N . LEU A 1 567 ? 150.685 125.517 136.741 1.00 38.91 567 LEU A N 1
ATOM 1376 C CA . LEU A 1 567 ? 149.708 125.048 135.768 1.00 37.32 567 LEU A CA 1
ATOM 1377 C C . LEU A 1 567 ? 149.451 126.038 134.640 1.00 39.49 567 LEU A C 1
ATOM 1378 O O . LEU A 1 567 ? 148.648 125.737 133.752 1.00 40.78 567 LEU A O 1
ATOM 1383 N N . SER A 1 568 ? 150.098 127.201 134.656 1.00 37.93 568 SER A N 1
ATOM 1384 C CA . SER A 1 568 ? 149.888 128.193 133.604 1.00 37.69 568 SER A CA 1
ATOM 1385 C C . SER A 1 568 ? 150.161 127.674 132.195 1.00 43.54 568 SER A C 1
ATOM 1386 O O . SER A 1 568 ? 149.408 128.049 131.281 1.00 42.86 568 SER A O 1
ATOM 1389 N N . PRO A 1 569 ? 151.189 126.855 131.933 1.00 50.60 569 PRO A N 1
ATOM 1390 C CA . PRO A 1 569 ? 151.361 126.336 130.564 1.00 47.58 569 PRO A CA 1
ATOM 1391 C C . PRO A 1 569 ? 150.150 125.589 130.035 1.00 48.68 569 PRO A C 1
ATOM 1392 O O . PRO A 1 569 ? 149.939 125.548 128.817 1.00 52.17 569 PRO A O 1
ATOM 1396 N N . LEU A 1 570 ? 149.348 124.994 130.912 1.00 52.08 570 LEU A N 1
ATOM 1397 C CA . LEU A 1 570 ? 148.155 124.253 130.521 1.00 48.00 570 LEU A CA 1
ATOM 1398 C C . LEU A 1 570 ? 146.868 125.043 130.701 1.00 43.04 570 LEU A C 1
ATOM 1399 O O . LEU A 1 570 ? 145.956 124.918 129.883 1.00 48.09 570 LEU A O 1
ATOM 1404 N N . LEU A 1 571 ? 146.774 125.867 131.748 1.00 44.50 571 LEU A N 1
ATOM 1405 C CA . LEU A 1 571 ? 145.553 126.625 132.000 1.00 48.05 571 LEU A CA 1
ATOM 1406 C C . LEU A 1 571 ? 145.371 127.796 131.042 1.00 51.71 571 LEU A C 1
ATOM 1407 O O . LEU A 1 571 ? 144.234 128.100 130.666 1.00 54.11 571 LEU A O 1
ATOM 1412 N N . ASP A 1 572 ? 146.454 128.463 130.644 1.00 54.49 572 ASP A N 1
ATOM 1413 C CA . ASP A 1 572 ? 146.349 129.640 129.790 1.00 55.52 572 ASP A CA 1
ATOM 1414 C C . ASP A 1 572 ? 145.790 129.335 128.407 1.00 55.27 572 ASP A C 1
ATOM 1415 O O . ASP A 1 572 ? 145.235 130.237 127.772 1.00 58.32 572 ASP A O 1
ATOM 1420 N N . ALA A 1 573 ? 145.914 128.100 127.925 1.00 56.83 573 ALA A N 1
ATOM 1421 C CA . ALA A 1 573 ? 145.375 127.733 126.623 1.00 59.87 573 ALA A CA 1
ATOM 1422 C C . ALA A 1 573 ? 143.901 127.358 126.665 1.00 61.19 573 ALA A C 1
ATOM 1423 O O . ALA A 1 573 ? 143.305 127.140 125.606 1.00 63.97 573 ALA A O 1
ATOM 1425 N N . MET A 1 574 ? 143.306 127.277 127.849 1.00 56.11 574 MET A N 1
ATOM 1426 C CA . MET A 1 574 ? 141.927 126.842 127.997 1.00 57.37 574 MET A CA 1
ATOM 1427 C C . MET A 1 574 ? 141.050 127.977 128.519 1.00 56.91 574 MET A C 1
ATOM 1428 O O . MET A 1 574 ? 141.478 128.813 129.318 1.00 59.03 574 MET A O 1
ATOM 1433 N N . ASP A 1 575 ? 139.804 127.989 128.057 1.00 56.99 575 ASP A N 1
ATOM 1434 C CA . ASP A 1 575 ? 138.862 129.061 128.338 1.00 53.44 575 ASP A CA 1
ATOM 1435 C C . ASP A 1 575 ? 138.091 128.782 129.623 1.00 55.40 575 ASP A C 1
ATOM 1436 O O . ASP A 1 575 ? 138.044 127.654 130.118 1.00 56.55 575 ASP A O 1
ATOM 1441 N N . ALA A 1 576 ? 137.479 129.843 130.156 1.00 50.72 576 ALA A N 1
ATOM 1442 C CA . ALA A 1 576 ? 136.735 129.732 131.406 1.00 48.82 576 ALA A CA 1
ATOM 1443 C C . ALA A 1 576 ? 135.508 128.844 131.260 1.00 53.36 576 ALA A C 1
ATOM 1444 O O . ALA A 1 576 ? 134.976 128.348 132.259 1.00 53.76 576 ALA A O 1
ATOM 1446 N N . ASP A 1 577 ? 135.035 128.645 130.032 1.00 55.12 577 ASP A N 1
ATOM 1447 C CA . ASP A 1 577 ? 133.870 127.812 129.774 1.00 49.11 577 ASP A CA 1
ATOM 1448 C C . ASP A 1 577 ? 134.192 126.321 129.806 1.00 50.23 577 ASP A C 1
ATOM 1449 O O . ASP A 1 577 ? 133.272 125.507 129.942 1.00 53.29 577 ASP A O 1
ATOM 1454 N N . SER A 1 578 ? 135.461 125.950 129.692 1.00 45.82 578 SER A N 1
ATOM 1455 C CA . SER A 1 578 ? 135.862 124.546 129.662 1.00 44.78 578 SER A CA 1
ATOM 1456 C C . SER A 1 578 ? 135.558 123.854 130.986 1.00 45.12 578 SER A C 1
ATOM 1457 O O . SER A 1 578 ? 135.974 124.349 132.041 1.00 42.10 578 SER A O 1
ATOM 1460 N N . PRO A 1 579 ? 134.848 122.721 130.982 1.00 45.68 579 PRO A N 1
ATOM 1461 C CA . PRO A 1 579 ? 134.655 121.979 132.241 1.00 38.74 579 PRO A CA 1
ATOM 1462 C C . PRO A 1 579 ? 135.957 121.514 132.870 1.00 47.35 579 PRO A C 1
ATOM 1463 O O . PRO A 1 579 ? 136.056 121.449 134.101 1.00 45.16 579 PRO A O 1
ATOM 1467 N N . PHE A 1 580 ? 136.958 121.176 132.054 1.00 43.13 580 PHE A N 1
ATOM 1468 C CA . PHE A 1 580 ? 138.240 120.730 132.591 1.00 36.74 580 PHE A CA 1
ATOM 1469 C C . PHE A 1 580 ? 138.957 121.858 133.323 1.00 32.42 580 PHE A C 1
ATOM 1470 O O . PHE A 1 580 ? 139.557 121.642 134.381 1.00 39.12 580 PHE A O 1
ATOM 1478 N N . ALA A 1 581 ? 138.915 123.070 132.768 1.00 29.36 581 ALA A N 1
ATOM 1479 C CA . ALA A 1 581 ? 139.526 124.212 133.441 1.00 27.17 581 ALA A CA 1
ATOM 1480 C C . ALA A 1 581 ? 138.844 124.496 134.771 1.00 34.19 581 ALA A C 1
ATOM 1481 O O . ALA A 1 581 ? 139.511 124.753 135.781 1.00 34.02 581 ALA A O 1
ATOM 1483 N N . GLN A 1 582 ? 137.510 124.454 134.787 1.00 36.37 582 GLN A N 1
ATOM 1484 C CA . GLN A 1 582 ? 136.768 124.662 136.024 1.00 34.94 582 GLN A CA 1
ATOM 1485 C C . GLN A 1 582 ? 137.123 123.598 137.051 1.00 37.81 582 GLN A C 1
ATOM 1486 O O . GLN A 1 582 ? 137.325 123.899 138.234 1.00 34.59 582 GLN A O 1
ATOM 1492 N N . ALA A 1 583 ? 137.210 122.341 136.608 1.00 35.62 583 ALA A N 1
ATOM 1493 C CA . ALA A 1 583 ? 137.563 121.251 137.507 1.00 27.67 583 ALA A CA 1
ATOM 1494 C C . ALA A 1 583 ? 138.960 121.439 138.081 1.00 27.65 583 ALA A C 1
ATOM 1495 O O . ALA A 1 583 ? 139.179 121.238 139.275 1.00 31.50 583 ALA A O 1
ATOM 1497 N N . LEU A 1 584 ? 139.920 121.838 137.244 1.00 23.52 584 LEU A N 1
ATOM 1498 C CA . LEU A 1 584 ? 141.283 122.053 137.724 1.00 24.86 584 LEU A CA 1
ATOM 1499 C C . LEU A 1 584 ? 141.337 123.177 138.751 1.00 27.67 584 LEU A C 1
ATOM 1500 O O . LEU A 1 584 ? 141.940 123.030 139.825 1.00 34.12 584 LEU A O 1
ATOM 1505 N N . VAL A 1 585 ? 140.703 124.310 138.438 1.00 26.30 585 VAL A N 1
ATOM 1506 C CA . VAL A 1 585 ? 140.754 125.463 139.330 1.00 22.56 585 VAL A CA 1
ATOM 1507 C C . VAL A 1 585 ? 140.072 125.150 140.656 1.00 21.65 585 VAL A C 1
ATOM 1508 O O . VAL A 1 585 ? 140.581 125.499 141.727 1.00 22.83 585 VAL A O 1
ATOM 1512 N N . LEU A 1 586 ? 138.914 124.489 140.610 1.00 20.70 586 LEU A N 1
ATOM 1513 C CA . LEU A 1 586 ? 138.218 124.134 141.842 1.00 17.25 586 LEU A CA 1
ATOM 1514 C C . LEU A 1 586 ? 138.975 123.066 142.624 1.00 29.92 586 LEU A C 1
ATOM 1515 O O . LEU A 1 586 ? 139.020 123.109 143.860 1.00 33.16 586 LEU A O 1
ATOM 1520 N N . GLY A 1 587 ? 139.569 122.099 141.922 1.00 21.38 587 GLY A N 1
ATOM 1521 C CA . GLY A 1 587 ? 140.269 121.021 142.591 1.00 14.38 587 GLY A CA 1
ATOM 1522 C C . GLY A 1 587 ? 141.516 121.479 143.308 1.00 19.66 587 GLY A C 1
ATOM 1523 O O . GLY A 1 587 ? 141.838 120.976 144.384 1.00 27.25 587 GLY A O 1
ATOM 1524 N N . VAL A 1 588 ? 142.237 122.439 142.726 1.00 17.53 588 VAL A N 1
ATOM 1525 C CA . VAL A 1 588 ? 143.402 122.985 143.419 1.00 18.60 588 VAL A CA 1
ATOM 1526 C C . VAL A 1 588 ? 142.976 123.611 144.742 1.00 15.32 588 VAL A C 1
ATOM 1527 O O . VAL A 1 588 ? 143.594 123.378 145.786 1.00 15.13 588 VAL A O 1
ATOM 1531 N N . ALA A 1 589 ? 141.887 124.383 144.722 1.00 22.52 589 ALA A N 1
ATOM 1532 C CA . ALA A 1 589 ? 141.406 125.032 145.939 1.00 23.77 589 ALA A CA 1
ATOM 1533 C C . ALA A 1 589 ? 140.949 124.012 146.975 1.00 21.28 589 ALA A C 1
ATOM 1534 O O . ALA A 1 589 ? 141.274 124.126 148.162 1.00 24.21 589 ALA A O 1
ATOM 1536 N N . LEU A 1 590 ? 140.184 123.007 146.544 1.00 19.72 590 LEU A N 1
ATOM 1537 C CA . LEU A 1 590 ? 139.675 122.017 147.490 1.00 21.13 590 LEU A CA 1
ATOM 1538 C C . LEU A 1 590 ? 140.804 121.176 148.076 1.00 21.18 590 LEU A C 1
ATOM 1539 O O . LEU A 1 590 ? 140.808 120.881 149.278 1.00 27.73 590 LEU A O 1
ATOM 1544 N N . ALA A 1 591 ? 141.780 120.794 147.251 1.00 12.61 591 ALA A N 1
ATOM 1545 C CA . ALA A 1 591 ? 142.902 120.011 147.750 1.00 17.00 591 ALA A CA 1
ATOM 1546 C C . ALA A 1 591 ? 143.815 120.852 148.631 1.00 26.84 591 ALA A C 1
ATOM 1547 O O . ALA A 1 591 ? 144.476 120.319 149.524 1.00 25.16 591 ALA A O 1
ATOM 1549 N N . ALA A 1 592 ? 143.873 122.166 148.395 1.00 16.08 592 ALA A N 1
ATOM 1550 C CA . ALA A 1 592 ? 144.602 123.041 149.306 1.00 8.88 592 ALA A CA 1
ATOM 1551 C C . ALA A 1 592 ? 143.883 123.157 150.643 1.00 23.96 592 ALA A C 1
ATOM 1552 O O . ALA A 1 592 ? 144.525 123.196 151.698 1.00 22.69 592 ALA A O 1
ATOM 1554 N N . ASN A 1 593 ? 142.549 123.212 150.615 1.00 23.99 593 ASN A N 1
ATOM 1555 C CA . ASN A 1 593 ? 141.777 123.193 151.853 1.00 17.50 593 ASN A CA 1
ATOM 1556 C C . ASN A 1 593 ? 142.036 121.912 152.634 1.00 24.51 593 ASN A C 1
ATOM 1557 O O . ASN A 1 593 ? 142.201 121.937 153.859 1.00 32.05 593 ASN A O 1
ATOM 1562 N N . ILE A 1 594 ? 142.063 120.776 151.937 1.00 22.39 594 ILE A N 1
ATOM 1563 C CA . ILE A 1 594 ? 142.287 119.497 152.607 1.00 26.63 594 ILE A CA 1
ATOM 1564 C C . ILE A 1 594 ? 143.724 119.395 153.110 1.00 27.22 594 ILE A C 1
ATOM 1565 O O . ILE A 1 594 ? 143.981 118.888 154.206 1.00 40.33 594 ILE A O 1
ATOM 1570 N N . GLY A 1 595 ? 144.681 119.882 152.324 1.00 28.47 595 GLY A N 1
ATOM 1571 C CA . GLY A 1 595 ? 146.074 119.792 152.723 1.00 25.18 595 GLY A CA 1
ATOM 1572 C C . GLY A 1 595 ? 146.419 120.673 153.905 1.00 34.07 595 GLY A C 1
ATOM 1573 O O . GLY A 1 595 ? 147.447 120.471 154.556 1.00 35.99 595 GLY A O 1
ATOM 1574 N N . GLY A 1 596 ? 145.570 121.657 154.201 1.00 30.51 596 GLY A N 1
ATOM 1575 C CA . GLY A 1 596 ? 145.778 122.525 155.346 1.00 23.02 596 GLY A CA 1
ATOM 1576 C C . GLY A 1 596 ? 145.675 121.828 156.687 1.00 29.61 596 GLY A C 1
ATOM 1577 O O . GLY A 1 596 ? 146.144 122.381 157.686 1.00 40.91 596 GLY A O 1
ATOM 1578 N N . MET A 1 597 ? 145.076 120.641 156.740 1.00 29.13 597 MET A N 1
ATOM 1579 C CA . MET A 1 597 ? 144.941 119.900 157.985 1.00 37.32 597 MET A CA 1
ATOM 1580 C C . MET A 1 597 ? 145.801 118.646 158.054 1.00 39.77 597 MET A C 1
ATOM 1581 O O . MET A 1 597 ? 145.669 117.881 159.015 1.00 43.89 597 MET A O 1
ATOM 1586 N N . SER A 1 598 ? 146.676 118.412 157.080 1.00 42.24 598 SER A N 1
ATOM 1587 C CA . SER A 1 598 ? 147.377 117.139 156.969 1.00 40.20 598 SER A CA 1
ATOM 1588 C C . SER A 1 598 ? 148.712 117.101 157.702 1.00 35.42 598 SER A C 1
ATOM 1589 O O . SER A 1 598 ? 149.339 116.038 157.750 1.00 41.18 598 SER A O 1
ATOM 1592 N N . SER A 1 599 ? 149.159 118.210 158.272 1.00 39.94 599 SER A N 1
ATOM 1593 C CA . SER A 1 599 ? 150.480 118.302 158.870 1.00 37.41 599 SER A CA 1
ATOM 1594 C C . SER A 1 599 ? 150.401 119.125 160.145 1.00 39.71 599 SER A C 1
ATOM 1595 O O . SER A 1 599 ? 149.496 119.950 160.302 1.00 44.71 599 SER A O 1
ATOM 1598 N N . PRO A 1 600 ? 151.332 118.915 161.082 1.00 35.55 600 PRO A N 1
ATOM 1599 C CA . PRO A 1 600 ? 151.358 119.751 162.293 1.00 36.13 600 PRO A CA 1
ATOM 1600 C C . PRO A 1 600 ? 151.620 121.226 162.026 1.00 31.48 600 PRO A C 1
ATOM 1601 O O . PRO A 1 600 ? 151.361 122.046 162.915 1.00 29.55 600 PRO A O 1
ATOM 1605 N N . ILE A 1 601 ? 152.131 121.591 160.851 1.00 26.28 601 ILE A N 1
ATOM 1606 C CA . ILE A 1 601 ? 152.448 122.982 160.545 1.00 33.24 601 ILE A CA 1
ATOM 1607 C C . ILE A 1 601 ? 151.713 123.434 159.289 1.00 33.85 601 ILE A C 1
ATOM 1608 O O . ILE A 1 601 ? 152.077 124.444 158.677 1.00 33.86 601 ILE A O 1
ATOM 1613 N N . SER A 1 602 ? 150.672 122.698 158.894 1.00 34.59 602 SER A N 1
ATOM 1614 C CA . SER A 1 602 ? 149.984 123.000 157.643 1.00 28.60 602 SER A CA 1
ATOM 1615 C C . SER A 1 602 ? 148.982 124.143 157.765 1.00 29.86 602 SER A C 1
ATOM 1616 O O . SER A 1 602 ? 148.516 124.644 156.737 1.00 28.84 602 SER A O 1
ATOM 1619 N N . SER A 1 603 ? 148.639 124.562 158.979 1.00 37.56 603 SER A N 1
ATOM 1620 C CA . SER A 1 603 ? 147.696 125.654 159.180 1.00 31.22 603 SER A CA 1
ATOM 1621 C C . SER A 1 603 ? 147.897 126.212 160.581 1.00 36.49 603 SER A C 1
ATOM 1622 O O . SER A 1 603 ? 148.435 125.522 161.454 1.00 40.88 603 SER A O 1
ATOM 1625 N N . PRO A 1 604 ? 147.487 127.463 160.824 1.00 38.62 604 PRO A N 1
ATOM 1626 C CA . PRO A 1 604 ? 147.577 128.003 162.192 1.00 41.56 604 PRO A CA 1
ATOM 1627 C C . PRO A 1 604 ? 146.797 127.193 163.212 1.00 37.61 604 PRO A C 1
ATOM 1628 O O . PRO A 1 604 ? 147.254 127.026 164.352 1.00 42.46 604 PRO A O 1
ATOM 1632 N N . GLN A 1 605 ? 145.626 126.678 162.830 1.00 33.29 605 GLN A N 1
ATOM 1633 C CA . GLN A 1 605 ? 144.860 125.840 163.744 1.00 35.87 605 GLN A CA 1
ATOM 1634 C C . GLN A 1 605 ? 145.606 124.548 164.050 1.00 39.47 605 GLN A C 1
ATOM 1635 O O . GLN A 1 605 ? 145.548 124.042 165.175 1.00 45.10 605 GLN A O 1
ATOM 1641 N N . ASN A 1 606 ? 146.329 124.011 163.064 1.00 42.47 606 ASN A N 1
ATOM 1642 C CA . ASN A 1 606 ? 147.163 122.838 163.308 1.00 40.04 606 ASN A CA 1
ATOM 1643 C C . ASN A 1 606 ? 148.253 123.136 164.329 1.00 41.62 606 ASN A C 1
ATOM 1644 O O . ASN A 1 606 ? 148.523 122.316 165.212 1.00 39.91 606 ASN A O 1
ATOM 1649 N N . ILE A 1 607 ? 148.887 124.307 164.229 1.00 37.76 607 ILE A N 1
ATOM 1650 C CA . ILE A 1 607 ? 149.936 124.674 165.177 1.00 38.17 607 ILE A CA 1
ATOM 1651 C C . ILE A 1 607 ? 149.361 124.846 166.579 1.00 44.74 607 ILE A C 1
ATOM 1652 O O . ILE A 1 607 ? 149.943 124.378 167.568 1.00 49.28 607 ILE A O 1
ATOM 1657 N N . ILE A 1 608 ? 148.208 125.510 166.688 1.00 43.29 608 ILE A N 1
ATOM 1658 C CA . ILE A 1 608 ? 147.575 125.694 167.992 1.00 43.24 608 ILE A CA 1
ATOM 1659 C C . ILE A 1 608 ? 147.204 124.346 168.600 1.00 41.21 608 ILE A C 1
ATOM 1660 O O . ILE A 1 608 ? 147.441 124.091 169.789 1.00 48.98 608 ILE A O 1
ATOM 1665 N N . SER A 1 609 ? 146.633 123.454 167.792 1.00 39.21 609 SER A N 1
ATOM 1666 C CA . SER A 1 609 ? 146.252 122.139 168.293 1.00 39.40 609 SER A CA 1
ATOM 1667 C C . SER A 1 609 ? 147.473 121.326 168.697 1.00 41.12 609 SER A C 1
ATOM 1668 O O . SER A 1 609 ? 147.425 120.558 169.661 1.00 47.35 609 SER A O 1
ATOM 1671 N N . MET A 1 610 ? 148.574 121.458 167.954 1.00 50.82 610 MET A N 1
ATOM 1672 C CA . MET A 1 610 ? 149.800 120.762 168.330 1.00 45.74 610 MET A CA 1
ATOM 1673 C C . MET A 1 610 ? 150.334 121.282 169.655 1.00 47.06 610 MET A C 1
ATOM 1674 O O . MET A 1 610 ? 150.872 120.516 170.463 1.00 50.14 610 MET A O 1
ATOM 1679 N N . SER A 1 611 ? 150.200 122.587 169.892 1.00 47.99 611 SER A N 1
ATOM 1680 C CA . SER A 1 611 ? 150.541 123.131 171.202 1.00 46.06 611 SER A CA 1
ATOM 1681 C C . SER A 1 611 ? 149.647 122.541 172.288 1.00 45.06 611 SER A C 1
ATOM 1682 O O . SER A 1 611 ? 150.108 122.261 173.399 1.00 47.65 611 SER A O 1
ATOM 1685 N N . TYR A 1 612 ? 148.362 122.354 171.985 1.00 46.98 612 TYR A N 1
ATOM 1686 C CA . TYR A 1 612 ? 147.432 121.755 172.939 1.00 41.82 612 TYR A CA 1
ATOM 1687 C C . TYR A 1 612 ? 147.630 120.255 173.132 1.00 44.33 612 TYR A C 1
ATOM 1688 O O . TYR A 1 612 ? 147.197 119.717 174.157 1.00 48.00 612 TYR A O 1
ATOM 1697 N N . LEU A 1 613 ? 148.267 119.572 172.184 1.00 45.67 613 LEU A N 1
ATOM 1698 C CA . LEU A 1 613 ? 148.359 118.116 172.196 1.00 44.25 613 LEU A CA 1
ATOM 1699 C C . LEU A 1 613 ? 149.684 117.604 172.738 1.00 48.30 613 LEU A C 1
ATOM 1700 O O . LEU A 1 613 ? 149.777 116.429 173.109 1.00 50.25 613 LEU A O 1
ATOM 1705 N N . LYS A 1 614 ? 150.709 118.453 172.779 1.00 51.86 614 LYS A N 1
ATOM 1706 C CA . LYS A 1 614 ? 152.012 118.047 173.306 1.00 51.80 614 LYS A CA 1
ATOM 1707 C C . LYS A 1 614 ? 151.955 117.522 174.736 1.00 51.30 614 LYS A C 1
ATOM 1708 O O . LYS A 1 614 ? 152.608 116.504 175.015 1.00 56.35 614 LYS A O 1
ATOM 1714 N N . PRO A 1 615 ? 151.228 118.139 175.677 1.00 51.39 615 PRO A N 1
ATOM 1715 C CA . PRO A 1 615 ? 151.170 117.578 177.038 1.00 50.10 615 PRO A CA 1
ATOM 1716 C C . PRO A 1 615 ? 150.585 116.178 177.108 1.00 55.06 615 PRO A C 1
ATOM 1717 O O . PRO A 1 615 ? 150.883 115.455 178.067 1.00 57.65 615 PRO A O 1
ATOM 1721 N N . TYR A 1 616 ? 149.761 115.775 176.140 1.00 54.49 616 TYR A N 1
ATOM 1722 C CA . TYR A 1 616 ? 149.155 114.452 176.145 1.00 50.43 616 TYR A CA 1
ATOM 1723 C C . TYR A 1 616 ? 150.074 113.355 175.630 1.00 49.80 616 TYR A C 1
ATOM 1724 O O . TYR A 1 616 ? 149.845 112.185 175.948 1.00 56.70 616 TYR A O 1
ATOM 1733 N N . GLY A 1 617 ? 151.098 113.697 174.854 1.00 51.77 617 GLY A N 1
ATOM 1734 C CA . GLY A 1 617 ? 152.014 112.705 174.329 1.00 51.80 617 GLY A CA 1
ATOM 1735 C C . GLY A 1 617 ? 151.988 112.606 172.819 1.00 51.02 617 GLY A C 1
ATOM 1736 O O . GLY A 1 617 ? 152.690 111.778 172.233 1.00 53.10 617 GLY A O 1
ATOM 1737 N N . ILE A 1 618 ? 151.182 113.444 172.179 1.00 46.30 618 ILE A N 1
ATOM 1738 C CA . ILE A 1 618 ? 151.058 113.427 170.726 1.00 38.69 618 ILE A CA 1
ATOM 1739 C C . ILE A 1 618 ? 152.215 114.205 170.118 1.00 39.81 618 ILE A C 1
ATOM 1740 O O . ILE A 1 618 ? 152.493 115.342 170.514 1.00 51.51 618 ILE A O 1
ATOM 1745 N N . GLY A 1 619 ? 152.896 113.590 169.155 1.00 39.67 619 GLY A N 1
ATOM 1746 C CA . GLY A 1 619 ? 153.997 114.238 168.473 1.00 37.18 619 GLY A CA 1
ATOM 1747 C C . GLY A 1 619 ? 153.793 114.318 166.975 1.00 39.49 619 GLY A C 1
ATOM 1748 O O . GLY A 1 619 ? 152.669 114.170 166.488 1.00 41.64 619 GLY A O 1
ATOM 1749 N N . TRP A 1 620 ? 154.876 114.562 166.234 1.00 44.76 620 TRP A N 1
ATOM 1750 C CA . TRP A 1 620 ? 154.782 114.619 164.779 1.00 38.10 620 TRP A CA 1
ATOM 1751 C C . TRP A 1 620 ? 154.399 113.266 164.194 1.00 38.83 620 TRP A C 1
ATOM 1752 O O . TRP A 1 620 ? 153.619 113.194 163.237 1.00 44.71 620 TRP A O 1
ATOM 1763 N N . GLY A 1 621 ? 154.949 112.182 164.743 1.00 42.46 621 GLY A N 1
ATOM 1764 C CA . GLY A 1 621 ? 154.613 110.860 164.238 1.00 37.14 621 GLY A CA 1
ATOM 1765 C C . GLY A 1 621 ? 153.156 110.505 164.460 1.00 38.58 621 GLY A C 1
ATOM 1766 O O . GLY A 1 621 ? 152.489 109.974 163.569 1.00 42.61 621 GLY A O 1
ATOM 1767 N N . GLN A 1 622 ? 152.644 110.790 165.658 1.00 45.03 622 GLN A N 1
ATOM 1768 C CA . GLN A 1 622 ? 151.244 110.505 165.956 1.00 37.74 622 GLN A CA 1
ATOM 1769 C C . GLN A 1 622 ? 150.315 111.389 165.133 1.00 40.09 622 GLN A C 1
ATOM 1770 O O . GLN A 1 622 ? 149.262 110.938 164.669 1.00 46.98 622 GLN A O 1
ATOM 1776 N N . PHE A 1 623 ? 150.684 112.658 164.952 1.00 34.60 623 PHE A N 1
ATOM 1777 C CA . PHE A 1 623 ? 149.861 113.563 164.157 1.00 30.75 623 PHE A CA 1
ATOM 1778 C C . PHE A 1 623 ? 149.797 113.108 162.705 1.00 38.87 623 PHE A C 1
ATOM 1779 O O . PHE A 1 623 ? 148.723 113.091 162.093 1.00 45.48 623 PHE A O 1
ATOM 1787 N N . PHE A 1 624 ? 150.943 112.728 162.137 1.00 43.12 624 PHE A N 1
ATOM 1788 C CA . PHE A 1 624 ? 150.978 112.292 160.746 1.00 40.39 624 PHE A CA 1
ATOM 1789 C C . PHE A 1 624 ? 150.238 110.976 160.546 1.00 39.81 624 PHE A C 1
ATOM 1790 O O . PHE A 1 624 ? 149.658 110.751 159.479 1.00 45.86 624 PHE A O 1
ATOM 1798 N N . ALA A 1 625 ? 150.253 110.096 161.550 1.00 34.78 625 ALA A N 1
ATOM 1799 C CA . ALA A 1 625 ? 149.581 108.809 161.415 1.00 34.13 625 ALA A CA 1
ATOM 1800 C C . ALA A 1 625 ? 148.075 108.972 161.274 1.00 39.39 625 ALA A C 1
ATOM 1801 O O . ALA A 1 625 ? 147.412 108.118 160.675 1.00 46.09 625 ALA A O 1
ATOM 1803 N N . VAL A 1 626 ? 147.519 110.055 161.810 1.00 39.05 626 VAL A N 1
ATOM 1804 C CA . VAL A 1 626 ? 146.091 110.313 161.756 1.00 35.68 626 VAL A CA 1
ATOM 1805 C C . VAL A 1 626 ? 145.736 111.297 160.649 1.00 33.82 626 VAL A C 1
ATOM 1806 O O . VAL A 1 626 ? 144.854 111.025 159.833 1.00 36.33 626 VAL A O 1
ATOM 1810 N N . ALA A 1 627 ? 146.419 112.442 160.601 1.00 32.18 627 ALA A N 1
ATOM 1811 C CA . ALA A 1 627 ? 146.006 113.514 159.703 1.00 30.54 627 ALA A CA 1
ATOM 1812 C C . ALA A 1 627 ? 146.303 113.181 158.247 1.00 39.58 627 ALA A C 1
ATOM 1813 O O . ALA A 1 627 ? 145.478 113.446 157.367 1.00 45.00 627 ALA A O 1
ATOM 1815 N N . LEU A 1 628 ? 147.483 112.617 157.969 1.00 42.24 628 LEU A N 1
ATOM 1816 C CA . LEU A 1 628 ? 147.863 112.373 156.578 1.00 34.59 628 LEU A CA 1
ATOM 1817 C C . LEU A 1 628 ? 146.965 111.350 155.890 1.00 32.67 628 LEU A C 1
ATOM 1818 O O . LEU A 1 628 ? 146.507 111.625 154.768 1.00 39.95 628 LEU A O 1
ATOM 1823 N N . PRO A 1 629 ? 146.690 110.168 156.459 1.00 36.76 629 PRO A N 1
ATOM 1824 C CA . PRO A 1 629 ? 145.752 109.256 155.778 1.00 34.71 629 PRO A CA 1
ATOM 1825 C C . PRO A 1 629 ? 144.364 109.849 155.594 1.00 32.00 629 PRO A C 1
ATOM 1826 O O . PRO A 1 629 ? 143.744 109.657 154.540 1.00 35.89 629 PRO A O 1
ATOM 1830 N N . SER A 1 630 ? 143.867 110.586 156.591 1.00 33.13 630 SER A N 1
ATOM 1831 C CA . SER A 1 630 ? 142.558 111.218 156.469 1.00 28.64 630 SER A CA 1
ATOM 1832 C C . SER A 1 630 ? 142.546 112.233 155.336 1.00 34.13 630 SER A C 1
ATOM 1833 O O . SER A 1 630 ? 141.617 112.263 154.520 1.00 42.43 630 SER A O 1
ATOM 1836 N N . GLY A 1 631 ? 143.583 113.069 155.266 1.00 24.84 631 GLY A N 1
ATOM 1837 C CA . GLY A 1 631 ? 143.657 114.057 154.206 1.00 19.69 631 GLY A CA 1
ATOM 1838 C C . GLY A 1 631 ? 143.791 113.433 152.832 1.00 23.98 631 GLY A C 1
ATOM 1839 O O . GLY A 1 631 ? 143.180 113.899 151.869 1.00 27.93 631 GLY A O 1
ATOM 1840 N N . ILE A 1 632 ? 144.590 112.370 152.721 1.00 33.92 632 ILE A N 1
ATOM 1841 C CA . ILE A 1 632 ? 144.757 111.697 151.436 1.00 30.41 632 ILE A CA 1
ATOM 1842 C C . ILE A 1 632 ? 143.444 111.072 150.983 1.00 29.87 632 ILE A C 1
ATOM 1843 O O . ILE A 1 632 ? 143.061 111.182 149.811 1.00 37.63 632 ILE A O 1
ATOM 1848 N N . LEU A 1 633 ? 142.731 110.409 151.897 1.00 25.71 633 LEU A N 1
ATOM 1849 C CA . LEU A 1 633 ? 141.447 109.814 151.541 1.00 15.55 633 LEU A CA 1
ATOM 1850 C C . LEU A 1 633 ? 140.435 110.882 151.140 1.00 20.61 633 LEU A C 1
ATOM 1851 O O . LEU A 1 633 ? 139.692 110.713 150.165 1.00 28.67 633 LEU A O 1
ATOM 1856 N N . ALA A 1 634 ? 140.390 111.991 151.884 1.00 26.66 634 ALA A N 1
ATOM 1857 C CA . ALA A 1 634 ? 139.475 113.072 151.537 1.00 22.06 634 ALA A CA 1
ATOM 1858 C C . ALA A 1 634 ? 139.809 113.659 150.171 1.00 25.06 634 ALA A C 1
ATOM 1859 O O . ALA A 1 634 ? 138.908 113.942 149.374 1.00 32.33 634 ALA A O 1
ATOM 1861 N N . MET A 1 635 ? 141.099 113.840 149.883 1.00 18.37 635 MET A N 1
ATOM 1862 C CA . MET A 1 635 ? 141.507 114.359 148.583 1.00 23.74 635 MET A CA 1
ATOM 1863 C C . MET A 1 635 ? 141.125 113.405 147.461 1.00 26.21 635 MET A C 1
ATOM 1864 O O . MET A 1 635 ? 140.663 113.842 146.404 1.00 35.21 635 MET A O 1
ATOM 1869 N N . LEU A 1 636 ? 141.310 112.100 147.669 1.00 23.94 636 LEU A N 1
ATOM 1870 C CA . LEU A 1 636 ? 140.936 111.132 146.642 1.00 22.12 636 LEU A CA 1
ATOM 1871 C C . LEU A 1 636 ? 139.431 111.133 146.399 1.00 24.18 636 LEU A C 1
ATOM 1872 O O . LEU A 1 636 ? 138.978 111.078 145.248 1.00 37.71 636 LEU A O 1
ATOM 1877 N N . LEU A 1 637 ? 138.638 111.197 147.471 1.00 23.92 637 LEU A N 1
ATOM 1878 C CA . LEU A 1 637 ? 137.188 111.240 147.311 1.00 23.98 637 LEU A CA 1
ATOM 1879 C C . LEU A 1 637 ? 136.742 112.511 146.597 1.00 21.98 637 LEU A C 1
ATOM 1880 O O . LEU A 1 637 ? 135.854 112.469 145.737 1.00 31.13 637 LEU A O 1
ATOM 1885 N N . VAL A 1 638 ? 137.351 113.651 146.933 1.00 18.69 638 VAL A N 1
ATOM 1886 C CA . VAL A 1 638 ? 137.013 114.899 146.256 1.00 20.14 638 VAL A CA 1
ATOM 1887 C C . VAL A 1 638 ? 137.429 114.842 144.791 1.00 24.62 638 VAL A C 1
ATOM 1888 O O . VAL A 1 638 ? 136.734 115.367 143.915 1.00 35.14 638 VAL A O 1
ATOM 1892 N N . TRP A 1 639 ? 138.559 114.198 144.498 1.00 24.70 639 TRP A N 1
ATOM 1893 C CA . TRP A 1 639 ? 138.998 114.031 143.116 1.00 24.99 639 TRP A CA 1
ATOM 1894 C C . TRP A 1 639 ? 137.995 113.200 142.320 1.00 19.94 639 TRP A C 1
ATOM 1895 O O . TRP A 1 639 ? 137.651 113.540 141.178 1.00 25.42 639 TRP A O 1
ATOM 1906 N N . ILE A 1 640 ? 137.502 112.112 142.917 1.00 16.32 640 ILE A N 1
ATOM 1907 C CA . ILE A 1 640 ? 136.472 111.308 142.261 1.00 19.79 640 ILE A CA 1
ATOM 1908 C C . ILE A 1 640 ? 135.213 112.139 142.038 1.00 28.61 640 ILE A C 1
ATOM 1909 O O . ILE A 1 640 ? 134.592 112.083 140.971 1.00 34.48 640 ILE A O 1
ATOM 1914 N N . LEU A 1 641 ? 134.822 112.926 143.042 1.00 28.63 641 LEU A N 1
ATOM 1915 C CA . LEU A 1 641 ? 133.684 113.827 142.884 1.00 21.61 641 LEU A CA 1
ATOM 1916 C C . LEU A 1 641 ? 133.885 114.771 141.704 1.00 30.43 641 LEU A C 1
ATOM 1917 O O . LEU A 1 641 ? 132.961 115.016 140.922 1.00 33.00 641 LEU A O 1
ATOM 1922 N N . LEU A 1 642 ? 135.097 115.309 141.562 1.00 25.31 642 LEU A N 1
ATOM 1923 C CA . LEU A 1 642 ? 135.365 116.282 140.509 1.00 21.51 642 LEU A CA 1
ATOM 1924 C C . LEU A 1 642 ? 135.296 115.649 139.126 1.00 31.64 642 LEU A C 1
ATOM 1925 O O . LEU A 1 642 ? 134.652 116.190 138.220 1.00 41.02 642 LEU A O 1
ATOM 1930 N N . PHE A 1 643 ? 135.957 114.505 138.931 1.00 31.33 643 PHE A N 1
ATOM 1931 C CA . PHE A 1 643 ? 135.989 113.984 137.569 1.00 24.62 643 PHE A CA 1
ATOM 1932 C C . PHE A 1 643 ? 134.727 113.213 137.196 1.00 31.29 643 PHE A C 1
ATOM 1933 O O . PHE A 1 643 ? 134.606 112.784 136.045 1.00 46.27 643 PHE A O 1
ATOM 1941 N N . THR A 1 644 ? 133.781 113.044 138.120 1.00 28.60 644 THR A N 1
ATOM 1942 C CA . THR A 1 644 ? 132.496 112.444 137.786 1.00 32.47 644 THR A CA 1
ATOM 1943 C C . THR A 1 644 ? 131.378 113.463 137.605 1.00 32.98 644 THR A C 1
ATOM 1944 O O . THR A 1 644 ? 130.402 113.166 136.910 1.00 42.54 644 THR A O 1
ATOM 1948 N N . THR A 1 645 ? 131.489 114.649 138.207 1.00 32.57 645 THR A N 1
ATOM 1949 C CA . THR A 1 645 ? 130.480 115.687 138.039 1.00 35.79 645 THR A CA 1
ATOM 1950 C C . THR A 1 645 ? 130.815 116.682 136.936 1.00 41.63 645 THR A C 1
ATOM 1951 O O . THR A 1 645 ? 129.899 117.312 136.397 1.00 45.64 645 THR A O 1
ATOM 1955 N N . PHE A 1 646 ? 132.088 116.839 136.589 1.00 34.31 646 PHE A N 1
ATOM 1956 C CA . PHE A 1 646 ? 132.496 117.688 135.480 1.00 31.24 646 PHE A CA 1
ATOM 1957 C C . PHE A 1 646 ? 132.699 116.840 134.233 1.00 34.09 646 PHE A C 1
ATOM 1958 O O . PHE A 1 646 ? 133.273 115.750 134.297 1.00 39.01 646 PHE A O 1
ATOM 1966 N N . LYS A 1 647 ? 132.220 117.346 133.095 1.00 49.94 647 LYS A N 1
ATOM 1967 C CA . LYS A 1 647 ? 132.395 116.673 131.807 1.00 49.96 647 LYS A CA 1
ATOM 1968 C C . LYS A 1 647 ? 133.799 116.972 131.279 1.00 51.00 647 LYS A C 1
ATOM 1969 O O . LYS A 1 647 ? 134.001 117.642 130.264 1.00 55.00 647 LYS A O 1
ATOM 1975 N N . MET A 1 648 ? 134.786 116.442 131.997 1.00 53.35 648 MET A N 1
ATOM 1976 C CA . MET A 1 648 ? 136.191 116.747 131.766 1.00 44.30 648 MET A CA 1
ATOM 1977 C C . MET A 1 648 ? 136.982 115.506 131.373 1.00 50.24 648 MET A C 1
ATOM 1978 O O . MET A 1 648 ? 138.194 115.450 131.576 1.00 61.31 648 MET A O 1
ATOM 1983 N N . ASN A 1 649 ? 136.313 114.495 130.822 1.00 51.28 649 ASN A N 1
ATOM 1984 C CA . ASN A 1 649 ? 136.979 113.239 130.518 1.00 50.36 649 ASN A CA 1
ATOM 1985 C C . ASN A 1 649 ? 137.216 113.010 129.034 1.00 54.73 649 ASN A C 1
ATOM 1986 O O . ASN A 1 649 ? 138.094 112.216 128.684 1.00 56.18 649 ASN A O 1
ATOM 1991 N N . LYS A 1 650 ? 136.469 113.679 128.159 1.00 62.62 650 LYS A N 1
ATOM 1992 C CA . LYS A 1 650 ? 136.671 113.567 126.722 1.00 61.54 650 LYS A CA 1
ATOM 1993 C C . LYS A 1 650 ? 137.582 114.652 126.164 1.00 62.17 650 LYS A C 1
ATOM 1994 O O . LYS A 1 650 ? 137.878 114.634 124.966 1.00 65.30 650 LYS A O 1
ATOM 2000 N N . THR A 1 651 ? 138.029 115.592 126.994 1.00 59.59 651 THR A N 1
ATOM 2001 C CA . THR A 1 651 ? 138.948 116.621 126.526 1.00 60.15 651 THR A CA 1
ATOM 2002 C C . THR A 1 651 ? 140.291 115.998 126.168 1.00 61.77 651 THR A C 1
ATOM 2003 O O . THR A 1 651 ? 140.818 115.163 126.907 1.00 65.15 651 THR A O 1
ATOM 2007 N N . LYS A 1 652 ? 140.842 116.407 125.030 1.00 65.34 652 LYS A N 1
ATOM 2008 C CA . LYS A 1 652 ? 142.107 115.877 124.534 1.00 64.13 652 LYS A CA 1
ATOM 2009 C C . LYS A 1 652 ? 143.211 116.860 124.903 1.00 63.46 652 LYS A C 1
ATOM 2010 O O . LYS A 1 652 ? 143.125 118.050 124.584 1.00 64.28 652 LYS A O 1
ATOM 2016 N N . LEU A 1 653 ? 144.236 116.363 125.584 1.00 64.25 653 LEU A N 1
ATOM 2017 C CA . LEU A 1 653 ? 145.335 117.191 126.051 1.00 64.29 653 LEU A CA 1
ATOM 2018 C C . LEU A 1 653 ? 146.578 116.974 125.193 1.00 64.33 653 LEU A C 1
ATOM 2019 O O . LEU A 1 653 ? 146.836 115.877 124.690 1.00 64.49 653 LEU A O 1
ATOM 2024 N N . GLU A 1 654 ? 147.349 118.045 125.029 1.00 72.69 654 GLU A N 1
ATOM 2025 C CA . GLU A 1 654 ? 148.610 117.957 124.309 1.00 74.91 654 GLU A CA 1
ATOM 2026 C C . GLU A 1 654 ? 149.625 117.153 125.114 1.00 75.98 654 GLU A C 1
ATOM 2027 O O . GLU A 1 654 ? 149.685 117.239 126.343 1.00 75.46 654 GLU A O 1
ATOM 2033 N N . LYS A 1 655 ? 150.423 116.357 124.407 1.00 73.88 655 LYS A N 1
ATOM 2034 C CA . LYS A 1 655 ? 151.484 115.610 125.064 1.00 73.31 655 LYS A CA 1
ATOM 2035 C C . LYS A 1 655 ? 152.627 116.544 125.433 1.00 74.93 655 LYS A C 1
ATOM 2036 O O . LYS A 1 655 ? 153.131 117.298 124.597 1.00 74.02 655 LYS A O 1
ATOM 2042 N N . PHE A 1 656 ? 153.038 116.492 126.695 1.00 68.59 656 PHE A N 1
ATOM 2043 C CA . PHE A 1 656 ? 154.100 117.352 127.211 1.00 69.08 656 PHE A CA 1
ATOM 2044 C C . PHE A 1 656 ? 155.375 116.523 127.328 1.00 68.02 656 PHE A C 1
ATOM 2045 O O . PHE A 1 656 ? 155.598 115.859 128.344 1.00 67.63 656 PHE A O 1
ATOM 2053 N N . LYS A 1 657 ? 156.204 116.550 126.295 1.00 63.29 657 LYS A N 1
ATOM 2054 C CA . LYS A 1 657 ? 157.534 115.973 126.427 1.00 63.86 657 LYS A CA 1
ATOM 2055 C C . LYS A 1 657 ? 158.397 116.887 127.291 1.00 62.15 657 LYS A C 1
ATOM 2056 O O . LYS A 1 657 ? 158.379 118.108 127.099 1.00 62.27 657 LYS A O 1
ATOM 2062 N N . PRO A 1 658 ? 159.129 116.345 128.262 1.00 56.33 658 PRO A N 1
ATOM 2063 C CA . PRO A 1 658 ? 159.854 117.196 129.216 1.00 55.38 658 PRO A CA 1
ATOM 2064 C C . PRO A 1 658 ? 160.904 118.065 128.538 1.00 56.67 658 PRO A C 1
ATOM 2065 O O . PRO A 1 658 ? 161.557 117.652 127.577 1.00 60.64 658 PRO A O 1
ATOM 2069 N N . ILE A 1 659 ? 161.050 119.290 129.042 1.00 51.31 659 ILE A N 1
ATOM 2070 C CA . ILE A 1 659 ? 162.080 120.196 128.551 1.00 52.37 659 ILE A CA 1
ATOM 2071 C C . ILE A 1 659 ? 163.385 119.903 129.275 1.00 53.81 659 ILE A C 1
ATOM 2072 O O . ILE A 1 659 ? 163.423 119.822 130.509 1.00 56.77 659 ILE A O 1
ATOM 2077 N N . LYS A 1 660 ? 164.462 119.747 128.512 1.00 58.02 660 LYS A N 1
ATOM 2078 C CA . LYS A 1 660 ? 165.758 119.346 129.049 1.00 58.29 660 LYS A CA 1
ATOM 2079 C C . LYS A 1 660 ? 166.837 120.348 128.658 1.00 60.17 660 LYS A C 1
ATOM 2080 O O . LYS A 1 660 ? 167.924 119.989 128.201 1.00 62.18 660 LYS A O 1
ATOM 2086 N N . THR A 1 661 ? 166.541 121.630 128.837 1.00 61.75 661 THR A N 1
ATOM 2087 C CA . THR A 1 661 ? 167.498 122.700 128.598 1.00 61.09 661 THR A CA 1
ATOM 2088 C C . THR A 1 661 ? 168.071 123.194 129.922 1.00 60.26 661 THR A C 1
ATOM 2089 O O . THR A 1 661 ? 167.351 123.359 130.909 1.00 60.08 661 THR A O 1
ATOM 2093 N N . LYS A 1 662 ? 169.383 123.418 129.933 1.00 54.45 662 LYS A N 1
ATOM 2094 C CA . LYS A 1 662 ? 170.068 123.825 131.151 1.00 51.58 662 LYS A CA 1
ATOM 2095 C C . LYS A 1 662 ? 169.654 125.231 131.569 1.00 54.45 662 LYS A C 1
ATOM 2096 O O . LYS A 1 662 ? 169.458 126.116 130.732 1.00 54.54 662 LYS A O 1
ATOM 2102 N N . PHE A 1 663 ? 169.526 125.429 132.877 1.00 41.36 663 PHE A N 1
ATOM 2103 C CA . PHE A 1 663 ? 169.139 126.725 133.410 1.00 36.03 663 PHE A CA 1
ATOM 2104 C C . PHE A 1 663 ? 170.283 127.725 133.288 1.00 37.48 663 PHE A C 1
ATOM 2105 O O . PHE A 1 663 ? 171.460 127.359 133.271 1.00 45.71 663 PHE A O 1
ATOM 2113 N N . THR A 1 664 ? 169.924 129.001 133.199 1.00 39.13 664 THR A N 1
ATOM 2114 C CA . THR A 1 664 ? 170.918 130.059 133.171 1.00 37.53 664 THR A CA 1
ATOM 2115 C C . THR A 1 664 ? 171.282 130.488 134.591 1.00 41.94 664 THR A C 1
ATOM 2116 O O . THR A 1 664 ? 170.706 130.028 135.579 1.00 43.87 664 THR A O 1
ATOM 2120 N N . VAL A 1 665 ? 172.264 131.385 134.680 1.00 42.59 665 VAL A N 1
ATOM 2121 C CA . VAL A 1 665 ? 172.700 131.889 135.978 1.00 37.90 665 VAL A CA 1
ATOM 2122 C C . VAL A 1 665 ? 171.582 132.676 136.651 1.00 38.49 665 VAL A C 1
ATOM 2123 O O . VAL A 1 665 ? 171.348 132.540 137.857 1.00 43.57 665 VAL A O 1
ATOM 2127 N N . LYS A 1 666 ? 170.877 133.513 135.887 1.00 39.02 666 LYS A N 1
ATOM 2128 C CA . LYS A 1 666 ? 169.776 134.284 136.454 1.00 36.91 666 LYS A CA 1
ATOM 2129 C C . LYS A 1 666 ? 168.642 133.377 136.917 1.00 36.20 666 LYS A C 1
ATOM 2130 O O . LYS A 1 666 ? 168.032 133.624 137.963 1.00 43.22 666 LYS A O 1
ATOM 2136 N N . GLN A 1 667 ? 168.341 132.326 136.150 1.00 35.59 667 GLN A N 1
ATOM 2137 C CA . GLN A 1 667 ? 167.312 131.378 136.567 1.00 35.05 667 GLN A CA 1
ATOM 2138 C C . GLN A 1 667 ? 167.711 130.661 137.848 1.00 29.89 667 GLN A C 1
ATOM 2139 O O . GLN A 1 667 ? 166.867 130.409 138.715 1.00 25.72 667 GLN A O 1
ATOM 2145 N N . TYR A 1 668 ? 168.995 130.325 137.986 1.00 30.43 668 TYR A N 1
ATOM 2146 C CA . TYR A 1 668 ? 169.471 129.695 139.212 1.00 28.94 668 TYR A CA 1
ATOM 2147 C C . TYR A 1 668 ? 169.297 130.615 140.413 1.00 28.69 668 TYR A C 1
ATOM 2148 O O . TYR A 1 668 ? 169.033 130.148 141.526 1.00 24.06 668 TYR A O 1
ATOM 2157 N N . TYR A 1 669 ? 169.457 131.924 140.212 1.00 33.24 669 TYR A N 1
ATOM 2158 C CA . TYR A 1 669 ? 169.202 132.878 141.286 1.00 27.51 669 TYR A CA 1
ATOM 2159 C C . TYR A 1 669 ? 167.736 132.848 141.706 1.00 27.06 669 TYR A C 1
ATOM 2160 O O . TYR A 1 669 ? 167.418 132.833 142.901 1.00 32.82 669 TYR A O 1
ATOM 2169 N N . ILE A 1 670 ? 166.828 132.826 140.728 1.00 20.73 670 ILE A N 1
ATOM 2170 C CA . ILE A 1 670 ? 165.400 132.770 141.029 1.00 27.64 670 ILE A CA 1
ATOM 2171 C C . ILE A 1 670 ? 165.061 131.471 141.749 1.00 27.19 670 ILE A C 1
ATOM 2172 O O . ILE A 1 670 ? 164.330 131.469 142.746 1.00 36.85 670 ILE A O 1
ATOM 2177 N N . ILE A 1 671 ? 165.585 130.348 141.251 1.00 19.73 671 ILE A N 1
ATOM 2178 C CA . ILE A 1 671 ? 165.313 129.058 141.881 1.00 29.00 671 ILE A CA 1
ATOM 2179 C C . ILE A 1 671 ? 165.865 129.031 143.297 1.00 35.19 671 ILE A C 1
ATOM 2180 O O . ILE A 1 671 ? 165.213 128.535 144.222 1.00 40.12 671 ILE A O 1
ATOM 2185 N N . THR A 1 672 ? 167.078 129.551 143.490 1.00 33.02 672 THR A N 1
ATOM 2186 C CA . THR A 1 672 ? 167.673 129.565 144.821 1.00 22.33 672 THR A CA 1
ATOM 2187 C C . THR A 1 672 ? 166.834 130.391 145.787 1.00 25.62 672 THR A C 1
ATOM 2188 O O . THR A 1 672 ? 166.571 129.966 146.916 1.00 26.68 672 THR A O 1
ATOM 2192 N N . VAL A 1 673 ? 166.392 131.574 145.353 1.00 35.22 673 VAL A N 1
ATOM 2193 C CA . VAL A 1 673 ? 165.584 132.423 146.224 1.00 25.36 673 VAL A CA 1
ATOM 2194 C C . VAL A 1 673 ? 164.248 131.758 146.538 1.00 23.06 673 VAL A C 1
ATOM 2195 O O . VAL A 1 673 ? 163.788 131.776 147.686 1.00 35.10 673 VAL A O 1
ATOM 2199 N N . THR A 1 674 ? 163.611 131.150 145.534 1.00 22.19 674 THR A N 1
ATOM 2200 C CA . THR A 1 674 ? 162.329 130.483 145.753 1.00 27.70 674 THR A CA 1
ATOM 2201 C C . THR A 1 674 ? 162.468 129.318 146.728 1.00 34.70 674 THR A C 1
ATOM 2202 O O . THR A 1 674 ? 161.662 129.166 147.656 1.00 36.11 674 THR A O 1
ATOM 2206 N N . VAL A 1 675 ? 163.493 128.485 146.534 1.00 30.55 675 VAL A N 1
ATOM 2207 C CA . VAL A 1 675 ? 163.695 127.330 147.401 1.00 25.39 675 VAL A CA 1
ATOM 2208 C C . VAL A 1 675 ? 164.029 127.780 148.817 1.00 28.67 675 VAL A C 1
ATOM 2209 O O . VAL A 1 675 ? 163.544 127.203 149.795 1.00 31.16 675 VAL A O 1
ATOM 2213 N N . ALA A 1 676 ? 164.862 128.816 148.948 1.00 30.98 676 ALA A N 1
ATOM 2214 C CA . ALA A 1 676 ? 165.193 129.333 150.270 1.00 22.67 676 ALA A CA 1
ATOM 2215 C C . ALA A 1 676 ? 163.958 129.879 150.973 1.00 25.73 676 ALA A C 1
ATOM 2216 O O . ALA A 1 676 ? 163.772 129.655 152.173 1.00 34.19 676 ALA A O 1
ATOM 2218 N N . THR A 1 677 ? 163.097 130.589 150.240 1.00 22.64 677 THR A N 1
ATOM 2219 C CA . THR A 1 677 ? 161.862 131.099 150.828 1.00 26.71 677 THR A CA 1
ATOM 2220 C C . THR A 1 677 ? 160.969 129.958 151.300 1.00 19.30 677 THR A C 1
ATOM 2221 O O . THR A 1 677 ? 160.415 130.002 152.405 1.00 31.65 677 THR A O 1
ATOM 2225 N N . ILE A 1 678 ? 160.833 128.915 150.477 1.00 27.28 678 ILE A N 1
ATOM 2226 C CA . ILE A 1 678 ? 160.001 127.774 150.855 1.00 25.28 678 ILE A CA 1
ATOM 2227 C C . ILE A 1 678 ? 160.566 127.078 152.088 1.00 25.30 678 ILE A C 1
ATOM 2228 O O . ILE A 1 678 ? 159.824 126.716 153.009 1.00 29.86 678 ILE A O 1
ATOM 2233 N N . LEU A 1 679 ? 161.886 126.888 152.133 1.00 10.25 679 LEU A N 1
ATOM 2234 C CA . LEU A 1 679 ? 162.502 126.224 153.278 1.00 15.41 679 LEU A CA 1
ATOM 2235 C C . LEU A 1 679 ? 162.345 127.051 154.549 1.00 23.22 679 LEU A C 1
ATOM 2236 O O . LEU A 1 679 ? 162.080 126.508 155.627 1.00 30.13 679 LEU A O 1
ATOM 2241 N N . LEU A 1 680 ? 162.509 128.372 154.442 1.00 30.77 680 LEU A N 1
ATOM 2242 C CA . LEU A 1 680 ? 162.333 129.237 155.604 1.00 29.56 680 LEU A CA 1
ATOM 2243 C C . LEU A 1 680 ? 160.889 129.215 156.089 1.00 23.95 680 LEU A C 1
ATOM 2244 O O . LEU A 1 680 ? 160.628 129.267 157.296 1.00 40.22 680 LEU A O 1
ATOM 2249 N N . TRP A 1 681 ? 159.934 129.144 155.159 1.00 22.22 681 TRP A N 1
ATOM 2250 C CA . TRP A 1 681 ? 158.540 128.962 155.553 1.00 25.45 681 TRP A CA 1
ATOM 2251 C C . TRP A 1 681 ? 158.341 127.631 156.267 1.00 26.73 681 TRP A C 1
ATOM 2252 O O . TRP A 1 681 ? 157.575 127.544 157.233 1.00 39.47 681 TRP A O 1
ATOM 2263 N N . CYS A 1 682 ? 159.018 126.580 155.798 1.00 28.65 682 CYS A N 1
ATOM 2264 C CA . CYS A 1 682 ? 158.914 125.274 156.445 1.00 26.13 682 CYS A CA 1
ATOM 2265 C C . CYS A 1 682 ? 159.479 125.289 157.860 1.00 32.38 682 CYS A C 1
ATOM 2266 O O . CYS A 1 682 ? 158.918 124.647 158.754 1.00 35.56 682 CYS A O 1
ATOM 2269 N N . VAL A 1 683 ? 160.574 126.008 158.087 1.00 38.89 683 VAL A N 1
ATOM 2270 C CA . VAL A 1 683 ? 161.230 126.032 159.389 1.00 36.92 683 VAL A CA 1
ATOM 2271 C C . VAL A 1 683 ? 160.854 127.285 160.179 1.00 30.31 683 VAL A C 1
ATOM 2272 O O . VAL A 1 683 ? 161.610 127.720 161.044 1.00 37.53 683 VAL A O 1
ATOM 2276 N N . GLU A 1 684 ? 159.687 127.865 159.887 1.00 32.93 684 GLU A N 1
ATOM 2277 C CA . GLU A 1 684 ? 159.250 129.104 160.524 1.00 37.14 684 GLU A CA 1
ATOM 2278 C C . GLU A 1 684 ? 159.294 129.034 162.046 1.00 39.54 684 GLU A C 1
ATOM 2279 O O . GLU A 1 684 ? 159.684 129.998 162.712 1.00 45.27 684 GLU A O 1
ATOM 2285 N N . SER A 1 685 ? 158.891 127.897 162.617 1.00 44.19 685 SER A N 1
ATOM 2286 C CA . SER A 1 685 ? 158.876 127.770 164.070 1.00 42.43 685 SER A CA 1
ATOM 2287 C C . SER A 1 685 ? 160.281 127.796 164.657 1.00 41.21 685 SER A C 1
ATOM 2288 O O . SER A 1 685 ? 160.470 128.255 165.789 1.00 48.48 685 SER A O 1
ATOM 2291 N N . GLN A 1 686 ? 161.274 127.311 163.914 1.00 35.25 686 GLN A N 1
ATOM 2292 C CA . GLN A 1 686 ? 162.646 127.271 164.400 1.00 36.34 686 GLN A CA 1
ATOM 2293 C C . GLN A 1 686 ? 163.380 128.596 164.242 1.00 42.91 686 GLN A C 1
ATOM 2294 O O . GLN A 1 686 ? 164.439 128.775 164.851 1.00 48.50 686 GLN A O 1
ATOM 2300 N N . ILE A 1 687 ? 162.848 129.526 163.450 1.00 41.37 687 ILE A N 1
ATOM 2301 C CA . ILE A 1 687 ? 163.466 130.824 163.229 1.00 37.97 687 ILE A CA 1
ATOM 2302 C C . ILE A 1 687 ? 162.559 131.968 163.661 1.00 41.34 687 ILE A C 1
ATOM 2303 O O . ILE A 1 687 ? 162.762 133.106 163.241 1.00 45.37 687 ILE A O 1
ATOM 2308 N N . GLU A 1 688 ? 161.559 131.687 164.498 1.00 42.32 688 GLU A N 1
ATOM 2309 C CA . GLU A 1 688 ? 160.633 132.727 164.931 1.00 42.82 688 GLU A CA 1
ATOM 2310 C C . GLU A 1 688 ? 161.303 133.743 165.845 1.00 42.61 688 GLU A C 1
ATOM 2311 O O . GLU A 1 688 ? 160.837 134.883 165.945 1.00 44.31 688 GLU A O 1
ATOM 2317 N N . GLY A 1 689 ? 162.389 133.356 166.515 1.00 41.97 689 GLY A N 1
ATOM 2318 C CA . GLY A 1 689 ? 163.072 134.266 167.416 1.00 37.63 689 GLY A CA 1
ATOM 2319 C C . GLY A 1 689 ? 163.765 135.416 166.719 1.00 45.81 689 GLY A C 1
ATOM 2320 O O . GLY A 1 689 ? 164.168 136.377 167.380 1.00 51.70 689 GLY A O 1
ATOM 2321 N N . ALA A 1 690 ? 163.913 135.343 165.398 1.00 41.48 690 ALA A N 1
ATOM 2322 C CA . ALA A 1 690 ? 164.529 136.403 164.613 1.00 34.53 690 ALA A CA 1
ATOM 2323 C C . ALA A 1 690 ? 163.563 137.046 163.631 1.00 35.75 690 ALA A C 1
ATOM 2324 O O . ALA A 1 690 ? 163.555 138.271 163.484 1.00 44.35 690 ALA A O 1
ATOM 2326 N N . PHE A 1 691 ? 162.743 136.248 162.950 1.00 31.20 691 PHE A N 1
ATOM 2327 C CA . PHE A 1 691 ? 161.830 136.768 161.943 1.00 29.04 691 PHE A CA 1
ATOM 2328 C C . PHE A 1 691 ? 160.419 136.999 162.463 1.00 30.07 691 PHE A C 1
ATOM 2329 O O . PHE A 1 691 ? 159.706 137.840 161.909 1.00 41.39 691 PHE A O 1
ATOM 2337 N N . GLY A 1 692 ? 159.998 136.280 163.498 1.00 31.78 692 GLY A N 1
ATOM 2338 C CA . GLY A 1 692 ? 158.714 136.538 164.116 1.00 30.41 692 GLY A CA 1
ATOM 2339 C C . GLY A 1 692 ? 157.526 135.873 163.454 1.00 30.06 692 GLY A C 1
ATOM 2340 O O . GLY A 1 692 ? 156.634 135.373 164.144 1.00 38.41 692 GLY A O 1
ATOM 2341 N N . SER A 1 693 ? 157.491 135.866 162.125 1.00 24.98 693 SER A N 1
ATOM 2342 C CA . SER A 1 693 ? 156.361 135.294 161.409 1.00 30.43 693 SER A CA 1
ATOM 2343 C C . SER A 1 693 ? 156.765 135.015 159.970 1.00 23.81 693 SER A C 1
ATOM 2344 O O . SER A 1 693 ? 157.752 135.554 159.466 1.00 24.44 693 SER A O 1
ATOM 2347 N N . SER A 1 694 ? 155.979 134.155 159.318 1.00 27.60 694 SER A N 1
ATOM 2348 C CA . SER A 1 694 ? 156.171 133.873 157.901 1.00 19.14 694 SER A CA 1
ATOM 2349 C C . SER A 1 694 ? 155.917 135.092 157.028 1.00 16.91 694 SER A C 1
ATOM 2350 O O . SER A 1 694 ? 156.428 135.148 155.906 1.00 22.12 694 SER A O 1
ATOM 2353 N N . GLY A 1 695 ? 155.132 136.059 157.510 1.00 19.57 695 GLY A N 1
ATOM 2354 C CA . GLY A 1 695 ? 154.934 137.284 156.757 1.00 15.20 695 GLY A CA 1
ATOM 2355 C C . GLY A 1 695 ? 156.205 138.093 156.595 1.00 24.27 695 GLY A C 1
ATOM 2356 O O . GLY A 1 695 ? 156.406 138.740 155.565 1.00 33.59 695 GLY A O 1
ATOM 2357 N N . GLN A 1 696 ? 157.074 138.080 157.607 1.00 23.05 696 GLN A N 1
ATOM 2358 C CA . GLN A 1 696 ? 158.356 138.767 157.490 1.00 20.90 696 GLN A CA 1
ATOM 2359 C C . GLN A 1 696 ? 159.292 138.036 156.535 1.00 25.51 696 GLN A C 1
ATOM 2360 O O . GLN A 1 696 ? 160.035 138.673 155.780 1.00 38.38 696 GLN A O 1
ATOM 2366 N N . ILE A 1 697 ? 159.271 136.701 156.555 1.00 23.04 697 ILE A N 1
ATOM 2367 C CA . ILE A 1 697 ? 160.038 135.924 155.584 1.00 17.73 697 ILE A CA 1
ATOM 2368 C C . ILE A 1 697 ? 159.539 136.207 154.175 1.00 22.12 697 ILE A C 1
ATOM 2369 O O . ILE A 1 697 ? 160.322 136.269 153.220 1.00 25.49 697 ILE A O 1
ATOM 2374 N N . ALA A 1 698 ? 158.227 136.394 154.028 1.00 21.70 698 ALA A N 1
ATOM 2375 C CA . ALA A 1 698 ? 157.632 136.701 152.734 1.00 23.98 698 ALA A CA 1
ATOM 2376 C C . ALA A 1 698 ? 158.180 137.984 152.126 1.00 23.54 698 ALA A C 1
ATOM 2377 O O . ALA A 1 698 ? 158.131 138.148 150.903 1.00 33.13 698 ALA A O 1
ATOM 2379 N N . ILE A 1 699 ? 158.699 138.897 152.947 1.00 17.40 699 ILE A N 1
ATOM 2380 C CA . ILE A 1 699 ? 159.234 140.150 152.424 1.00 28.28 699 ILE A CA 1
ATOM 2381 C C . ILE A 1 699 ? 160.505 139.901 151.617 1.00 22.39 699 ILE A C 1
ATOM 2382 O O . ILE A 1 699 ? 160.754 140.574 150.611 1.00 28.81 699 ILE A O 1
ATOM 2387 N N . ILE A 1 700 ? 161.315 138.927 152.027 1.00 26.42 700 ILE A N 1
ATOM 2388 C CA . ILE A 1 700 ? 162.621 138.673 151.415 1.00 20.11 700 ILE A CA 1
ATOM 2389 C C . ILE A 1 700 ? 162.508 138.403 149.914 1.00 23.34 700 ILE A C 1
ATOM 2390 O O . ILE A 1 700 ? 163.231 139.045 149.138 1.00 34.56 700 ILE A O 1
ATOM 2395 N N . PRO A 1 701 ? 161.652 137.482 149.441 1.00 29.25 701 PRO A N 1
ATOM 2396 C CA . PRO A 1 701 ? 161.524 137.329 147.981 1.00 22.67 701 PRO A CA 1
ATOM 2397 C C . PRO A 1 701 ? 161.020 138.580 147.286 1.00 22.98 701 PRO A C 1
ATOM 2398 O O . PRO A 1 701 ? 161.456 138.879 146.168 1.00 21.93 701 PRO A O 1
ATOM 2402 N N . ILE A 1 702 ? 160.118 139.328 147.925 1.00 26.90 702 ILE A N 1
ATOM 2403 C CA . ILE A 1 702 ? 159.577 140.534 147.308 1.00 17.80 702 ILE A CA 1
ATOM 2404 C C . ILE A 1 702 ? 160.689 141.541 147.046 1.00 26.61 702 ILE A C 1
ATOM 2405 O O . ILE A 1 702 ? 160.820 142.070 145.937 1.00 36.87 702 ILE A O 1
ATOM 2410 N N . VAL A 1 703 ? 161.522 141.801 148.054 1.00 23.01 703 VAL A N 1
ATOM 2411 C CA . VAL A 1 703 ? 162.631 142.728 147.857 1.00 24.47 703 VAL A CA 1
ATOM 2412 C C . VAL A 1 703 ? 163.633 142.158 146.865 1.00 26.73 703 VAL A C 1
ATOM 2413 O O . VAL A 1 703 ? 164.039 142.839 145.919 1.00 42.26 703 VAL A O 1
ATOM 2417 N N . LEU A 1 704 ? 164.013 140.891 147.031 1.00 26.03 704 LEU A N 1
ATOM 2418 C CA . LEU A 1 704 ? 165.026 140.288 146.175 1.00 23.62 704 LEU A CA 1
ATOM 2419 C C . LEU A 1 704 ? 164.619 140.218 144.708 1.00 32.01 704 LEU A C 1
ATOM 2420 O O . LEU A 1 704 ? 165.499 140.153 143.845 1.00 35.82 704 LEU A O 1
ATOM 2425 N N . PHE A 1 705 ? 163.324 140.228 144.399 1.00 28.76 705 PHE A N 1
ATOM 2426 C CA . PHE A 1 705 ? 162.885 140.183 143.012 1.00 24.28 705 PHE A CA 1
ATOM 2427 C C . PHE A 1 705 ? 162.423 141.522 142.463 1.00 25.75 705 PHE A C 1
ATOM 2428 O O . PHE A 1 705 ? 162.451 141.709 141.247 1.00 32.18 705 PHE A O 1
ATOM 2436 N N . PHE A 1 706 ? 162.009 142.464 143.313 1.00 18.02 706 PHE A N 1
ATOM 2437 C CA . PHE A 1 706 ? 161.585 143.759 142.798 1.00 27.07 706 PHE A CA 1
ATOM 2438 C C . PHE A 1 706 ? 162.706 144.792 142.829 1.00 32.46 706 PHE A C 1
ATOM 2439 O O . PHE A 1 706 ? 162.783 145.632 141.926 1.00 45.15 706 PHE A O 1
ATOM 2447 N N . GLY A 1 707 ? 163.574 144.763 143.845 1.00 20.45 707 GLY A N 1
ATOM 2448 C CA . GLY A 1 707 ? 164.675 145.703 143.903 1.00 30.12 707 GLY A CA 1
ATOM 2449 C C . GLY A 1 707 ? 165.841 145.361 143.005 1.00 29.64 707 GLY A C 1
ATOM 2450 O O . GLY A 1 707 ? 166.705 146.214 142.786 1.00 41.86 707 GLY A O 1
ATOM 2451 N N . THR A 1 708 ? 165.892 144.137 142.484 1.00 29.66 708 THR A N 1
ATOM 2452 C CA . THR A 1 708 ? 166.875 143.767 141.476 1.00 33.09 708 THR A CA 1
ATOM 2453 C C . THR A 1 708 ? 166.355 143.961 140.060 1.00 40.84 708 THR A C 1
ATOM 2454 O O . THR A 1 708 ? 167.088 143.702 139.103 1.00 44.53 708 THR A O 1
ATOM 2458 N N . GLY A 1 709 ? 165.110 144.404 139.905 1.00 37.58 709 GLY A N 1
ATOM 2459 C CA . GLY A 1 709 ? 164.558 144.682 138.599 1.00 31.70 709 GLY A CA 1
ATOM 2460 C C . GLY A 1 709 ? 164.042 143.484 137.838 1.00 40.38 709 GLY A C 1
ATOM 2461 O O . GLY A 1 709 ? 163.650 143.638 136.676 1.00 48.63 709 GLY A O 1
ATOM 2462 N N . LEU A 1 710 ? 164.037 142.294 138.443 1.00 36.75 710 LEU A N 1
ATOM 2463 C CA . LEU A 1 710 ? 163.467 141.132 137.768 1.00 33.57 710 LEU A CA 1
ATOM 2464 C C . LEU A 1 710 ? 161.978 141.326 137.513 1.00 31.57 710 LEU A C 1
ATOM 2465 O O . LEU A 1 710 ? 161.468 140.962 136.448 1.00 38.13 710 LEU A O 1
ATOM 2470 N N . LEU A 1 711 ? 161.268 141.899 138.478 1.00 27.78 711 LEU A N 1
ATOM 2471 C CA . LEU A 1 711 ? 159.880 142.296 138.319 1.00 26.21 711 LEU A CA 1
ATOM 2472 C C . LEU A 1 711 ? 159.779 143.814 138.406 1.00 31.55 711 LEU A C 1
ATOM 2473 O O . LEU A 1 711 ? 160.456 144.452 139.216 1.00 35.01 711 LEU A O 1
ATOM 2478 N N . SER A 1 712 ? 158.931 144.388 137.561 1.00 34.63 712 SER A N 1
ATOM 2479 C CA . SER A 1 712 ? 158.795 145.832 137.447 1.00 32.39 712 SER A CA 1
ATOM 2480 C C . SER A 1 712 ? 157.646 146.344 138.309 1.00 33.28 712 SER A C 1
ATOM 2481 O O . SER A 1 712 ? 156.918 145.580 138.945 1.00 37.70 712 SER A O 1
ATOM 2484 N N . THR A 1 713 ? 157.504 147.673 138.332 1.00 37.03 713 THR A N 1
ATOM 2485 C CA . THR A 1 713 ? 156.380 148.293 139.026 1.00 37.45 713 THR A CA 1
ATOM 2486 C C . THR A 1 713 ? 155.054 147.909 138.385 1.00 32.99 713 THR A C 1
ATOM 2487 O O . THR A 1 713 ? 154.053 147.727 139.086 1.00 32.49 713 THR A O 1
ATOM 2491 N N . GLN A 1 714 ? 155.029 147.778 137.056 1.00 32.24 714 GLN A N 1
ATOM 2492 C CA . GLN A 1 714 ? 153.821 147.328 136.374 1.00 32.16 714 GLN A CA 1
ATOM 2493 C C . GLN A 1 714 ? 153.439 145.915 136.800 1.00 39.06 714 GLN A C 1
ATOM 2494 O O . GLN A 1 714 ? 152.251 145.592 136.904 1.00 43.75 714 GLN A O 1
ATOM 2500 N N . ASP A 1 715 ? 154.433 145.056 137.040 1.00 35.82 715 ASP A N 1
ATOM 2501 C CA . ASP A 1 715 ? 154.146 143.706 137.515 1.00 30.23 715 ASP A CA 1
ATOM 2502 C C . ASP A 1 715 ? 153.475 143.733 138.883 1.00 34.72 715 ASP A C 1
ATOM 2503 O O . ASP A 1 715 ? 152.526 142.981 139.132 1.00 34.63 715 ASP A O 1
ATOM 2508 N N . LEU A 1 716 ? 153.959 144.588 139.787 1.00 27.75 716 LEU A N 1
ATOM 2509 C CA . LEU A 1 716 ? 153.312 144.732 141.087 1.00 22.80 716 LEU A CA 1
ATOM 2510 C C . LEU A 1 716 ? 151.912 145.318 140.946 1.00 32.72 716 LEU A C 1
ATOM 2511 O O . LEU A 1 716 ? 150.981 1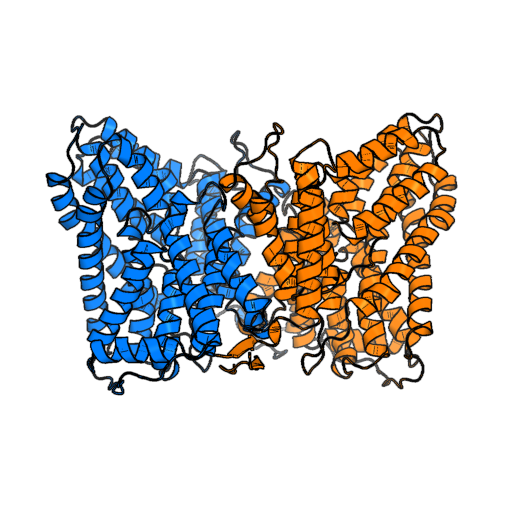44.892 141.639 1.00 32.17 716 LEU A O 1
ATOM 2516 N N . ASN A 1 717 ? 151.746 146.298 140.055 1.00 31.92 717 ASN A N 1
ATOM 2517 C CA . ASN A 1 717 ? 150.427 146.881 139.834 1.00 34.88 717 ASN A CA 1
ATOM 2518 C C . ASN A 1 717 ? 149.480 145.893 139.164 1.00 37.22 717 ASN A C 1
ATOM 2519 O O . ASN A 1 717 ? 148.258 146.051 139.256 1.00 43.55 717 ASN A O 1
ATOM 2524 N N . ALA A 1 718 ? 150.018 144.875 138.499 1.00 34.58 718 ALA A N 1
ATOM 2525 C CA . ALA A 1 718 ? 149.221 143.856 137.832 1.00 34.16 718 ALA A CA 1
ATOM 2526 C C . ALA A 1 718 ? 148.850 142.704 138.755 1.00 34.01 718 ALA A C 1
ATOM 2527 O O . ALA A 1 718 ? 148.269 141.718 138.292 1.00 30.71 718 ALA A O 1
ATOM 2529 N N . PHE A 1 719 ? 149.184 142.798 140.039 1.00 28.44 719 PHE A N 1
ATOM 2530 C CA . PHE A 1 719 ? 148.775 141.792 140.999 1.00 18.59 719 PHE A CA 1
ATOM 2531 C C . PHE A 1 719 ? 147.254 141.789 141.138 1.00 30.19 719 PHE A C 1
ATOM 2532 O O . PHE A 1 719 ? 146.602 142.820 140.958 1.00 36.50 719 PHE A O 1
ATOM 2540 N N . PRO A 1 720 ? 146.663 140.635 141.440 1.00 37.01 720 PRO A N 1
ATOM 2541 C CA . PRO A 1 720 ? 145.209 140.584 141.702 1.00 26.34 720 PRO A CA 1
ATOM 2542 C C . PRO A 1 720 ? 144.858 141.119 143.090 1.00 26.99 720 PRO A C 1
ATOM 2543 O O . PRO A 1 720 ? 144.677 140.394 144.067 1.00 29.22 720 PRO A O 1
ATOM 2547 N N . TRP A 1 721 ? 144.759 142.448 143.179 1.00 22.61 721 TRP A N 1
ATOM 2548 C CA . TRP A 1 721 ? 144.544 143.095 144.470 1.00 21.86 721 TRP A CA 1
ATOM 2549 C C . TRP A 1 721 ? 143.137 142.862 145.003 1.00 28.77 721 TRP A C 1
ATOM 2550 O O . TRP A 1 721 ? 142.900 143.020 146.206 1.00 28.02 721 TRP A O 1
ATOM 2561 N N . SER A 1 722 ? 142.194 142.481 144.137 1.00 22.74 722 SER A N 1
ATOM 2562 C CA . SER A 1 722 ? 140.854 142.143 144.607 1.00 20.14 722 SER A CA 1
ATOM 2563 C C . SER A 1 722 ? 140.883 140.927 145.527 1.00 25.54 722 SER A C 1
ATOM 2564 O O . SER A 1 722 ? 140.057 140.811 146.439 1.00 32.04 722 SER A O 1
ATOM 2567 N N . ILE A 1 723 ? 141.830 140.011 145.301 1.00 24.63 723 ILE A N 1
ATOM 2568 C CA . ILE A 1 723 ? 142.022 138.877 146.204 1.00 9.46 723 ILE A CA 1
ATOM 2569 C C . ILE A 1 723 ? 142.437 139.361 147.587 1.00 23.15 723 ILE A C 1
ATOM 2570 O O . ILE A 1 723 ? 141.944 138.870 148.613 1.00 24.20 723 ILE A O 1
ATOM 2575 N N . VAL A 1 724 ? 143.355 140.328 147.632 1.00 25.22 724 VAL A N 1
ATOM 2576 C CA . VAL A 1 724 ? 143.855 140.842 148.903 1.00 21.90 724 VAL A CA 1
ATOM 2577 C C . VAL A 1 724 ? 142.722 141.473 149.702 1.00 21.93 724 VAL A C 1
ATOM 2578 O O . VAL A 1 724 ? 142.600 141.260 150.913 1.00 19.40 724 VAL A O 1
ATOM 2582 N N . ILE A 1 725 ? 141.870 142.252 149.031 1.00 22.56 725 ILE A N 1
ATOM 2583 C CA . ILE A 1 725 ? 140.763 142.914 149.719 1.00 18.12 725 ILE A CA 1
ATOM 2584 C C . ILE A 1 725 ? 139.769 141.884 150.249 1.00 15.87 725 ILE A C 1
ATOM 2585 O O . ILE A 1 725 ? 139.253 142.016 151.363 1.00 29.47 725 ILE A O 1
ATOM 2590 N N . LEU A 1 726 ? 139.485 140.846 149.460 1.00 13.76 726 LEU A N 1
ATOM 2591 C CA . LEU A 1 726 ? 138.564 139.801 149.906 1.00 19.29 726 LEU A CA 1
ATOM 2592 C C . LEU A 1 726 ? 139.101 139.078 151.139 1.00 28.35 726 LEU A C 1
ATOM 2593 O O . LEU A 1 726 ? 138.364 138.826 152.103 1.00 28.43 726 LEU A O 1
ATOM 2598 N N . ALA A 1 727 ? 140.397 138.752 151.129 1.00 17.14 727 ALA A N 1
ATOM 2599 C CA . ALA A 1 727 ? 141.011 138.121 152.295 1.00 17.95 727 ALA A CA 1
ATOM 2600 C C . ALA A 1 727 ? 140.964 139.044 153.508 1.00 21.86 727 ALA A C 1
ATOM 2601 O O . ALA A 1 727 ? 140.701 138.601 154.634 1.00 24.42 727 ALA A O 1
ATOM 2603 N N . MET A 1 728 ? 141.227 140.335 153.296 1.00 30.54 728 MET A N 1
ATOM 2604 C CA . MET A 1 728 ? 141.156 141.301 154.387 1.00 25.29 728 MET A CA 1
ATOM 2605 C C . MET A 1 728 ? 139.752 141.376 154.969 1.00 24.15 728 MET A C 1
ATOM 2606 O O . MET A 1 728 ? 139.580 141.478 156.189 1.00 32.91 728 MET A O 1
ATOM 2611 N N . GLY A 1 729 ? 138.735 141.348 154.108 1.00 23.67 729 GLY A N 1
ATOM 2612 C CA . GLY A 1 729 ? 137.365 141.352 154.591 1.00 25.75 729 GLY A CA 1
ATOM 2613 C C . GLY A 1 729 ? 137.040 140.124 155.413 1.00 27.72 729 GLY A C 1
ATOM 2614 O O . GLY A 1 729 ? 136.360 140.208 156.438 1.00 29.95 729 GLY A O 1
ATOM 2615 N N . GLY A 1 730 ? 137.528 138.962 154.974 1.00 21.83 730 GLY A N 1
ATOM 2616 C CA . GLY A 1 730 ? 137.361 137.758 155.775 1.00 9.24 730 GLY A CA 1
ATOM 2617 C C . GLY A 1 730 ? 138.020 137.865 157.139 1.00 24.10 730 GLY A C 1
ATOM 2618 O O . GLY A 1 730 ? 137.445 137.459 158.155 1.00 25.08 730 GLY A O 1
ATOM 2619 N N . ILE A 1 731 ? 139.234 138.420 157.181 1.00 16.99 731 ILE A N 1
ATOM 2620 C CA . ILE A 1 731 ? 139.929 138.601 158.455 1.00 15.85 731 ILE A CA 1
ATOM 2621 C C . ILE A 1 731 ? 139.153 139.554 159.360 1.00 24.01 731 ILE A C 1
ATOM 2622 O O . ILE A 1 731 ? 139.028 139.324 160.570 1.00 32.35 731 ILE A O 1
ATOM 2627 N N . ALA A 1 732 ? 138.629 140.640 158.791 1.00 29.09 732 ALA A N 1
ATOM 2628 C CA . ALA A 1 732 ? 137.851 141.597 159.574 1.00 23.23 732 ALA A CA 1
ATOM 2629 C C . ALA A 1 732 ? 136.578 140.959 160.122 1.00 24.84 732 ALA A C 1
ATOM 2630 O O . ALA A 1 732 ? 136.189 141.207 161.270 1.00 29.35 732 ALA A O 1
ATOM 2632 N N . LEU A 1 733 ? 135.908 140.142 159.307 1.00 22.17 733 LEU A N 1
ATOM 2633 C CA . LEU A 1 733 ? 134.725 139.430 159.781 1.00 19.87 733 LEU A CA 1
ATOM 2634 C C . LEU A 1 733 ? 135.070 138.491 160.930 1.00 27.65 733 LEU A C 1
ATOM 2635 O O . LEU A 1 733 ? 134.332 138.411 161.921 1.00 27.81 733 LEU A O 1
ATOM 2640 N N . GLY A 1 734 ? 136.189 137.772 160.815 1.00 13.93 734 GLY A N 1
ATOM 2641 C CA . GLY A 1 734 ? 136.616 136.915 161.909 1.00 16.59 734 GLY A CA 1
ATOM 2642 C C . GLY A 1 734 ? 136.903 137.690 163.181 1.00 26.06 734 GLY A C 1
ATOM 2643 O O . GLY A 1 734 ? 136.548 137.254 164.280 1.00 18.14 734 GLY A O 1
ATOM 2644 N N . LYS A 1 735 ? 137.551 138.850 163.048 1.00 34.39 735 LYS A N 1
ATOM 2645 C CA . LYS A 1 735 ? 137.829 139.684 164.214 1.00 22.87 735 LYS A CA 1
ATOM 2646 C C . LYS A 1 735 ? 136.541 140.177 164.861 1.00 21.21 735 LYS A C 1
ATOM 2647 O O . LYS A 1 735 ? 136.424 140.201 166.091 1.00 23.61 735 LYS A O 1
ATOM 2653 N N . ALA A 1 736 ? 135.562 140.573 164.047 1.00 31.49 736 ALA A N 1
ATOM 2654 C CA . ALA A 1 736 ? 134.274 140.995 164.589 1.00 30.35 736 ALA A CA 1
ATOM 2655 C C . ALA A 1 736 ? 133.590 139.853 165.330 1.00 25.64 736 ALA A C 1
ATOM 2656 O O . ALA A 1 736 ? 133.004 140.052 166.399 1.00 26.55 736 ALA A O 1
ATOM 2658 N N . VAL A 1 737 ? 133.654 138.644 164.768 1.00 27.28 737 VAL A N 1
ATOM 2659 C CA . VAL A 1 737 ? 133.026 137.490 165.408 1.00 23.98 737 VAL A CA 1
ATOM 2660 C C . VAL A 1 737 ? 133.694 137.185 166.744 1.00 30.31 737 VAL A C 1
ATOM 2661 O O . VAL A 1 737 ? 133.018 136.933 167.748 1.00 29.63 737 VAL A O 1
ATOM 2665 N N . SER A 1 738 ? 135.029 137.209 166.782 1.00 23.32 738 SER A N 1
ATOM 2666 C CA . SER A 1 738 ? 135.736 136.863 168.012 1.00 19.84 738 SER A CA 1
ATOM 2667 C C . SER A 1 738 ? 135.577 137.946 169.074 1.00 27.48 738 SER A C 1
ATOM 2668 O O . SER A 1 738 ? 135.438 137.644 170.264 1.00 33.51 738 SER A O 1
ATOM 2671 N N . SER A 1 739 ? 135.605 139.216 168.664 1.00 30.58 739 SER A N 1
ATOM 2672 C CA . SER A 1 739 ? 135.535 140.310 169.628 1.00 19.31 739 SER A CA 1
ATOM 2673 C C . SER A 1 739 ? 134.175 140.375 170.313 1.00 19.86 739 SER A C 1
ATOM 2674 O O . SER A 1 739 ? 134.095 140.631 171.520 1.00 32.04 739 SER A O 1
ATOM 2677 N N . SER A 1 740 ? 133.095 140.156 169.561 1.00 33.06 740 SER A N 1
ATOM 2678 C CA . SER A 1 740 ? 131.759 140.249 170.139 1.00 24.62 740 SER A CA 1
ATOM 2679 C C . SER A 1 740 ? 131.511 139.140 171.154 1.00 32.42 740 SER A C 1
ATOM 2680 O O . SER A 1 740 ? 130.811 139.348 172.151 1.00 36.99 740 SER A O 1
ATOM 2683 N N . GLY A 1 741 ? 132.076 137.961 170.920 1.00 36.88 741 GLY A N 1
ATOM 2684 C CA . GLY A 1 741 ? 131.793 136.797 171.731 1.00 27.39 741 GLY A CA 1
ATOM 2685 C C . GLY A 1 741 ? 130.660 135.933 171.230 1.00 30.43 741 GLY A C 1
ATOM 2686 O O . GLY A 1 741 ? 130.170 135.090 171.988 1.00 37.32 741 GLY A O 1
ATOM 2687 N N . LEU A 1 742 ? 130.227 136.122 169.983 1.00 32.49 742 LEU A N 1
ATOM 2688 C CA . LEU A 1 742 ? 129.096 135.373 169.444 1.00 37.82 742 LEU A CA 1
ATOM 2689 C C . LEU A 1 742 ? 129.407 133.883 169.355 1.00 33.13 742 LEU A C 1
ATOM 2690 O O . LEU A 1 742 ? 128.650 133.041 169.858 1.00 36.80 742 LEU A O 1
ATOM 2695 N N . LEU A 1 743 ? 130.526 133.542 168.714 1.00 35.69 743 LEU A N 1
ATOM 2696 C CA . LEU A 1 743 ? 130.878 132.139 168.534 1.00 29.48 743 LEU A CA 1
ATOM 2697 C C . LEU A 1 743 ? 131.168 131.471 169.869 1.00 25.12 743 LEU A C 1
ATOM 2698 O O . LEU A 1 743 ? 130.835 130.299 170.068 1.00 38.55 743 LEU A O 1
ATOM 2703 N N . SER A 1 744 ? 131.785 132.201 170.796 1.00 23.01 744 SER A N 1
ATOM 2704 C CA . SER A 1 744 ? 132.026 131.654 172.124 1.00 26.89 744 SER A CA 1
ATOM 2705 C C . SER A 1 744 ? 130.713 131.309 172.818 1.00 31.53 744 SER A C 1
ATOM 2706 O O . SER A 1 744 ? 130.584 130.246 173.433 1.00 44.42 744 SER A O 1
ATOM 2709 N N . THR A 1 745 ? 129.718 132.195 172.715 1.00 31.48 745 THR A N 1
ATOM 2710 C CA . THR A 1 745 ? 128.419 131.935 173.330 1.00 33.29 745 THR A CA 1
ATOM 2711 C C . THR A 1 745 ? 127.732 130.734 172.688 1.00 35.46 745 THR A C 1
ATOM 2712 O O . THR A 1 745 ? 127.174 129.880 173.389 1.00 40.97 745 THR A O 1
ATOM 2716 N N . ILE A 1 746 ? 127.773 130.644 171.356 1.00 28.63 746 ILE A N 1
ATOM 2717 C CA . ILE A 1 746 ? 127.151 129.515 170.669 1.00 31.48 746 ILE A CA 1
ATOM 2718 C C . ILE A 1 746 ? 127.818 128.204 171.073 1.00 42.89 746 ILE A C 1
ATOM 2719 O O . ILE A 1 746 ? 127.142 127.211 171.385 1.00 46.06 746 ILE A O 1
ATOM 2724 N N . ALA A 1 747 ? 129.153 128.181 171.078 1.00 38.77 747 ALA A N 1
ATOM 2725 C CA . ALA A 1 747 ? 129.883 126.969 171.424 1.00 25.63 747 ALA A CA 1
ATOM 2726 C C . ALA A 1 747 ? 129.650 126.576 172.875 1.00 33.67 747 ALA A C 1
ATOM 2727 O O . ALA A 1 747 ? 129.529 125.388 173.184 1.00 48.04 747 ALA A O 1
ATOM 2729 N N . LYS A 1 748 ? 129.594 127.554 173.782 1.00 38.21 748 LYS A N 1
ATOM 2730 C CA . LYS A 1 748 ? 129.282 127.257 175.174 1.00 37.72 748 LYS A CA 1
ATOM 2731 C C . LYS A 1 748 ? 127.883 126.682 175.338 1.00 40.23 748 LYS A C 1
ATOM 2732 O O . LYS A 1 748 ? 127.696 125.746 176.124 1.00 45.39 748 LYS A O 1
ATOM 2738 N N . ALA A 1 749 ? 126.899 127.219 174.615 1.00 47.65 749 ALA A N 1
ATOM 2739 C CA . ALA A 1 749 ? 125.555 126.659 174.674 1.00 41.33 749 ALA A CA 1
ATOM 2740 C C . ALA A 1 749 ? 125.528 125.223 174.170 1.00 48.95 749 ALA A C 1
ATOM 2741 O O . ALA A 1 749 ? 124.843 124.373 174.749 1.00 49.70 749 ALA A O 1
ATOM 2743 N N . LEU A 1 750 ? 126.259 124.936 173.090 1.00 52.29 750 LEU A N 1
ATOM 2744 C CA . LEU A 1 750 ? 126.338 123.561 172.600 1.00 46.22 750 LEU A CA 1
ATOM 2745 C C . LEU A 1 750 ? 127.022 122.648 173.616 1.00 46.22 750 LEU A C 1
ATOM 2746 O O . LEU A 1 750 ? 126.579 121.516 173.854 1.00 50.01 750 LEU A O 1
ATOM 2751 N N . GLN A 1 751 ? 128.107 123.130 174.227 1.00 45.92 751 GLN A N 1
ATOM 2752 C CA . GLN A 1 751 ? 128.842 122.336 175.204 1.00 44.90 751 GLN A CA 1
ATOM 2753 C C . GLN A 1 751 ? 127.984 121.995 176.410 1.00 53.49 751 GLN A C 1
ATOM 2754 O O . GLN A 1 751 ? 128.046 120.871 176.921 1.00 56.80 751 GLN A O 1
ATOM 2760 N N . LYS A 1 752 ? 127.179 122.948 176.880 1.00 57.31 752 LYS A N 1
ATOM 2761 C CA . LYS A 1 752 ? 126.299 122.684 178.011 1.00 52.70 752 LYS A CA 1
ATOM 2762 C C . LYS A 1 752 ? 125.253 121.614 177.723 1.00 54.57 752 LYS A C 1
ATOM 2763 O O . LYS A 1 752 ? 124.683 121.062 178.669 1.00 61.40 752 LYS A O 1
ATOM 2769 N N . LYS A 1 753 ? 124.984 121.303 176.454 1.00 51.82 753 LYS A N 1
ATOM 2770 C CA . LYS A 1 753 ? 123.989 120.291 176.128 1.00 54.60 753 LYS A CA 1
ATOM 2771 C C . LYS A 1 753 ? 124.592 118.995 175.599 1.00 57.62 753 LYS A C 1
ATOM 2772 O O . LYS A 1 753 ? 123.881 117.986 175.536 1.00 58.01 753 LYS A O 1
ATOM 2778 N N . ILE A 1 754 ? 125.870 118.987 175.212 1.00 58.22 754 ILE A N 1
ATOM 2779 C CA . ILE A 1 754 ? 126.540 117.756 174.810 1.00 54.04 754 ILE A CA 1
ATOM 2780 C C . ILE A 1 754 ? 127.686 117.374 175.734 1.00 56.16 754 ILE A C 1
ATOM 2781 O O . ILE A 1 754 ? 128.520 116.553 175.354 1.00 61.27 754 ILE A O 1
ATOM 2786 N N . GLU A 1 755 ? 127.748 117.928 176.948 1.00 61.96 755 GLU A N 1
ATOM 2787 C CA . GLU A 1 755 ? 128.874 117.656 177.834 1.00 61.98 755 GLU A CA 1
ATOM 2788 C C . GLU A 1 755 ? 128.954 116.194 178.253 1.00 63.13 755 GLU A C 1
ATOM 2789 O O . GLU A 1 755 ? 130.042 115.720 178.597 1.00 64.99 755 GLU A O 1
ATOM 2795 N N . ASN A 1 756 ? 127.834 115.470 178.242 1.00 65.70 756 ASN A N 1
ATOM 2796 C CA . ASN A 1 756 ? 127.808 114.047 178.578 1.00 65.94 756 ASN A CA 1
ATOM 2797 C C . ASN A 1 756 ? 127.066 113.304 177.465 1.00 68.00 756 ASN A C 1
ATOM 2798 O O . ASN A 1 756 ? 125.862 113.053 177.552 1.00 69.63 756 ASN A O 1
ATOM 2803 N N . ASP A 1 757 ? 127.798 112.953 176.408 1.00 63.07 757 ASP A N 1
ATOM 2804 C CA . ASP A 1 757 ? 127.223 112.247 175.274 1.00 62.61 757 ASP A CA 1
ATOM 2805 C C . ASP A 1 757 ? 128.113 111.151 174.707 1.00 63.27 757 ASP A C 1
ATOM 2806 O O . ASP A 1 757 ? 127.649 110.397 173.845 1.00 63.55 757 ASP A O 1
ATOM 2811 N N . GLY A 1 758 ? 129.352 111.037 175.149 1.00 55.75 758 GLY A N 1
ATOM 2812 C CA . GLY A 1 758 ? 130.290 110.117 174.540 1.00 52.75 758 GLY A CA 1
ATOM 2813 C C . GLY A 1 758 ? 131.227 110.832 173.586 1.00 52.59 758 GLY A C 1
ATOM 2814 O O . GLY A 1 758 ? 130.886 111.856 172.986 1.00 55.85 758 GLY A O 1
ATOM 2815 N N . VAL A 1 759 ? 132.433 110.279 173.436 1.00 50.65 759 VAL A N 1
ATOM 2816 C CA . VAL A 1 759 ? 133.474 110.958 172.668 1.00 48.58 759 VAL A CA 1
ATOM 2817 C C . VAL A 1 759 ? 133.059 111.120 171.211 1.00 51.49 759 VAL A C 1
ATOM 2818 O O . VAL A 1 759 ? 133.213 112.197 170.623 1.00 55.84 759 VAL A O 1
ATOM 2822 N N . PHE A 1 760 ? 132.525 110.057 170.605 1.00 45.75 760 PHE A N 1
ATOM 2823 C CA . PHE A 1 760 ? 132.162 110.126 169.194 1.00 42.96 760 PHE A CA 1
ATOM 2824 C C . PHE A 1 760 ? 131.016 111.102 168.957 1.00 46.06 760 PHE A C 1
ATOM 2825 O O . PHE A 1 760 ? 131.020 111.839 167.966 1.00 45.90 760 PHE A O 1
ATOM 2833 N N . ALA A 1 761 ? 130.020 111.111 169.845 1.00 46.75 761 ALA A N 1
ATOM 2834 C CA . ALA A 1 761 ? 128.891 112.021 169.681 1.00 42.05 761 ALA A CA 1
ATOM 2835 C C . ALA A 1 761 ? 129.336 113.474 169.796 1.00 42.90 761 ALA A C 1
ATOM 2836 O O . ALA A 1 761 ? 128.941 114.321 168.985 1.00 45.34 761 ALA A O 1
ATOM 2838 N N . ILE A 1 762 ? 130.161 113.779 170.801 1.00 43.19 762 ILE A N 1
ATOM 2839 C CA . ILE A 1 762 ? 130.685 115.131 170.954 1.00 38.89 762 ILE A CA 1
ATOM 2840 C C . ILE A 1 762 ? 131.503 115.525 169.737 1.00 38.51 762 ILE A C 1
ATOM 2841 O O . ILE A 1 762 ? 131.369 116.642 169.222 1.00 47.51 762 ILE A O 1
ATOM 2846 N N . LEU A 1 763 ? 132.352 114.621 169.252 1.00 42.75 763 LEU A N 1
ATOM 2847 C CA . LEU A 1 763 ? 133.135 114.887 168.055 1.00 44.86 763 LEU A CA 1
ATOM 2848 C C . LEU A 1 763 ? 132.265 115.184 166.846 1.00 41.04 763 LEU A C 1
ATOM 2849 O O . LEU A 1 763 ? 132.514 116.169 166.151 1.00 41.35 763 LEU A O 1
ATOM 2854 N N . CYS A 1 764 ? 131.228 114.381 166.601 1.00 40.52 764 CYS A N 1
ATOM 2855 C CA . CYS A 1 764 ? 130.367 114.617 165.445 1.00 42.02 764 CYS A CA 1
ATOM 2856 C C . CYS A 1 764 ? 129.605 115.933 165.566 1.00 44.55 764 CYS A C 1
ATOM 2857 O O . CYS A 1 764 ? 129.514 116.692 164.594 1.00 46.46 764 CYS A O 1
ATOM 2860 N N . ILE A 1 765 ? 129.057 116.228 166.745 1.00 42.57 765 ILE A N 1
ATOM 2861 C CA . ILE A 1 765 ? 128.246 117.434 166.904 1.00 42.68 765 ILE A CA 1
ATOM 2862 C C . ILE A 1 765 ? 129.107 118.689 166.798 1.00 41.88 765 ILE A C 1
ATOM 2863 O O . ILE A 1 765 ? 128.771 119.638 166.077 1.00 47.29 765 ILE A O 1
ATOM 2868 N N . PHE A 1 766 ? 130.242 118.711 167.501 1.00 40.39 766 PHE A N 1
ATOM 2869 C CA . PHE A 1 766 ? 131.130 119.859 167.393 1.00 37.46 766 PHE A CA 1
ATOM 2870 C C . PHE A 1 766 ? 131.773 119.954 166.016 1.00 39.57 766 PHE A C 1
ATOM 2871 O O . PHE A 1 766 ? 132.079 121.061 165.568 1.00 48.32 766 PHE A O 1
ATOM 2879 N N . GLY A 1 767 ? 131.955 118.829 165.322 1.00 36.74 767 GLY A N 1
ATOM 2880 C CA . GLY A 1 767 ? 132.442 118.886 163.956 1.00 36.39 767 GLY A CA 1
ATOM 2881 C C . GLY A 1 767 ? 131.430 119.492 163.006 1.00 38.94 767 GLY A C 1
ATOM 2882 O O . GLY A 1 767 ? 131.791 120.233 162.094 1.00 41.39 767 GLY A O 1
ATOM 2883 N N . ILE A 1 768 ? 130.149 119.175 163.200 1.00 41.66 768 ILE A N 1
ATOM 2884 C CA . ILE A 1 768 ? 129.101 119.822 162.415 1.00 41.24 768 ILE A CA 1
ATOM 2885 C C . ILE A 1 768 ? 129.084 121.320 162.697 1.00 44.11 768 ILE A C 1
ATOM 2886 O O . ILE A 1 768 ? 128.973 122.147 161.779 1.00 44.35 768 ILE A O 1
ATOM 2891 N N . LEU A 1 769 ? 129.193 121.691 163.976 1.00 32.01 769 LEU A N 1
ATOM 2892 C CA . LEU A 1 769 ? 129.263 123.105 164.335 1.00 31.55 769 LEU A CA 1
ATOM 2893 C C . LEU A 1 769 ? 130.431 123.798 163.640 1.00 37.58 769 LEU A C 1
ATOM 2894 O O . LEU A 1 769 ? 130.270 124.878 163.063 1.00 36.66 769 LEU A O 1
ATOM 2899 N N . MET A 1 770 ? 131.617 123.186 163.686 1.00 43.16 770 MET A N 1
ATOM 2900 C CA . MET A 1 770 ? 132.793 123.787 163.065 1.00 42.43 770 MET A CA 1
ATOM 2901 C C . MET A 1 770 ? 132.664 123.832 161.549 1.00 42.99 770 MET A C 1
ATOM 2902 O O . MET A 1 770 ? 133.113 124.784 160.912 1.00 43.29 770 MET A O 1
ATOM 2907 N N . LEU A 1 771 ? 132.050 122.810 160.952 1.00 38.98 771 LEU A N 1
ATOM 2908 C CA . LEU A 1 771 ? 131.799 122.827 159.515 1.00 39.24 771 LEU A CA 1
ATOM 2909 C C . LEU A 1 771 ? 130.945 124.025 159.125 1.00 42.68 771 LEU A C 1
ATOM 2910 O O . LEU A 1 771 ? 131.321 124.811 158.243 1.00 45.63 771 LEU A O 1
ATOM 2915 N N . VAL A 1 772 ? 129.809 124.201 159.802 1.00 40.66 772 VAL A N 1
ATOM 2916 C CA . VAL A 1 772 ? 128.911 125.309 159.485 1.00 37.83 772 VAL A CA 1
ATOM 2917 C C . VAL A 1 772 ? 129.599 126.646 159.741 1.00 42.32 772 VAL A C 1
ATOM 2918 O O . VAL A 1 772 ? 129.513 127.572 158.927 1.00 48.87 772 VAL A O 1
ATOM 2922 N N . VAL A 1 773 ? 130.301 126.763 160.871 1.00 41.96 773 VAL A N 1
ATOM 2923 C CA . VAL A 1 773 ? 130.912 128.037 161.244 1.00 38.54 773 VAL A CA 1
ATOM 2924 C C . VAL A 1 773 ? 132.034 128.397 160.276 1.00 41.00 773 VAL A C 1
ATOM 2925 O O . VAL A 1 773 ? 132.113 129.529 159.786 1.00 42.66 773 VAL A O 1
ATOM 2929 N N . GLY A 1 774 ? 132.912 127.436 159.975 1.00 36.67 774 GLY A N 1
ATOM 2930 C CA . GLY A 1 774 ? 134.028 127.674 159.082 1.00 32.00 774 GLY A CA 1
ATOM 2931 C C . GLY A 1 774 ? 133.641 127.818 157.629 1.00 38.17 774 GLY A C 1
ATOM 2932 O O . GLY A 1 774 ? 134.444 128.319 156.836 1.00 45.20 774 GLY A O 1
ATOM 2933 N N . THR A 1 775 ? 132.435 127.381 157.253 1.00 37.59 775 THR A N 1
ATOM 2934 C CA . THR A 1 775 ? 131.932 127.730 155.929 1.00 36.34 775 THR A CA 1
ATOM 2935 C C . THR A 1 775 ? 131.842 129.243 155.755 1.00 45.50 775 THR A C 1
ATOM 2936 O O . THR A 1 775 ? 132.072 129.757 154.655 1.00 46.60 775 THR A O 1
ATOM 2940 N N . PHE A 1 776 ? 131.542 129.968 156.826 1.00 44.42 776 PHE A N 1
ATOM 2941 C CA . PHE A 1 776 ? 131.354 131.412 156.780 1.00 41.60 776 PHE A CA 1
ATOM 2942 C C . PHE A 1 776 ? 132.410 132.186 157.551 1.00 38.06 776 PHE A C 1
ATOM 2943 O O . PHE A 1 776 ? 132.756 133.302 157.160 1.00 44.02 776 PHE A O 1
ATOM 2951 N N . VAL A 1 777 ? 132.936 131.620 158.631 1.00 43.37 777 VAL A N 1
ATOM 2952 C CA . VAL A 1 777 ? 133.886 132.301 159.497 1.00 41.82 777 VAL A CA 1
ATOM 2953 C C . VAL A 1 777 ? 135.255 131.655 159.311 1.00 44.14 777 VAL A C 1
ATOM 2954 O O . VAL A 1 777 ? 135.376 130.497 158.901 1.00 43.80 777 VAL A O 1
ATOM 2958 N N . SER A 1 778 ? 136.300 132.430 159.597 1.00 41.80 778 SER A N 1
ATOM 2959 C CA . SER A 1 778 ? 137.668 131.949 159.456 1.00 37.44 778 SER A CA 1
ATOM 2960 C C . SER A 1 778 ? 137.901 130.693 160.288 1.00 37.80 778 SER A C 1
ATOM 2961 O O . SER A 1 778 ? 137.436 130.584 161.426 1.00 42.16 778 SER A O 1
ATOM 2964 N N . HIS A 1 779 ? 138.626 129.735 159.703 1.00 42.13 779 HIS A N 1
ATOM 2965 C CA . HIS A 1 779 ? 138.949 128.503 160.415 1.00 36.48 779 HIS A CA 1
ATOM 2966 C C . HIS A 1 779 ? 139.859 128.760 161.607 1.00 38.06 779 HIS A C 1
ATOM 2967 O O . HIS A 1 779 ? 139.774 128.046 162.611 1.00 41.92 779 HIS A O 1
ATOM 2974 N N . THR A 1 780 ? 140.742 129.755 161.508 1.00 36.09 780 THR A N 1
ATOM 2975 C CA . THR A 1 780 ? 141.646 130.062 162.611 1.00 33.46 780 THR A CA 1
ATOM 2976 C C . THR A 1 780 ? 140.878 130.546 163.834 1.00 34.41 780 THR A C 1
ATOM 2977 O O . THR A 1 780 ? 141.152 130.118 164.960 1.00 41.93 780 THR A O 1
ATOM 2981 N N . VAL A 1 781 ? 139.904 131.435 163.628 1.00 39.30 781 VAL A N 1
ATOM 2982 C CA . VAL A 1 781 ? 139.135 131.982 164.745 1.00 39.31 781 VAL A CA 1
ATOM 2983 C C . VAL A 1 781 ? 138.323 130.882 165.420 1.00 31.10 781 VAL A C 1
ATOM 2984 O O . VAL A 1 781 ? 138.359 130.717 166.649 1.00 41.23 781 VAL A O 1
ATOM 2988 N N . SER A 1 782 ? 137.601 130.094 164.621 1.00 29.98 782 SER A N 1
ATOM 2989 C CA . SER A 1 782 ? 136.741 129.056 165.178 1.00 35.90 782 SER A CA 1
ATOM 2990 C C . SER A 1 782 ? 137.552 128.038 165.966 1.00 36.40 782 SER A C 1
ATOM 2991 O O . SER A 1 782 ? 137.138 127.598 167.042 1.00 35.01 782 SER A O 1
ATOM 2994 N N . ALA A 1 783 ? 138.719 127.654 165.443 1.00 43.71 783 ALA A N 1
ATOM 2995 C CA . ALA A 1 783 ? 139.584 126.732 166.170 1.00 38.23 783 ALA A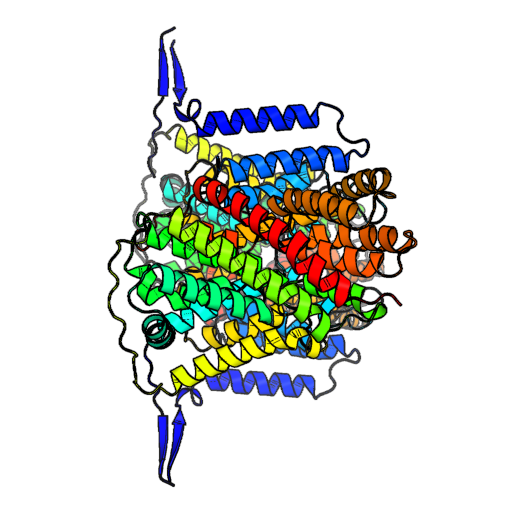 CA 1
ATOM 2996 C C . ALA A 1 783 ? 140.043 127.334 167.492 1.00 39.18 783 ALA A C 1
ATOM 2997 O O . ALA A 1 783 ? 140.031 126.656 168.527 1.00 38.45 783 ALA A O 1
ATOM 2999 N N . ILE A 1 784 ? 140.417 128.616 167.480 1.00 38.71 784 ILE A N 1
ATOM 3000 C CA . ILE A 1 784 ? 140.893 129.275 168.693 1.00 40.35 784 ILE A CA 1
ATOM 3001 C C . ILE A 1 784 ? 139.817 129.265 169.771 1.00 41.58 784 ILE A C 1
ATOM 3002 O O . ILE A 1 784 ? 140.103 129.013 170.948 1.00 47.56 784 ILE A O 1
ATOM 3007 N N . ILE A 1 785 ? 138.568 129.544 169.400 1.00 38.57 785 ILE A N 1
ATOM 3008 C CA . ILE A 1 785 ? 137.497 129.498 170.395 1.00 34.04 785 ILE A CA 1
ATOM 3009 C C . ILE A 1 785 ? 137.193 128.064 170.823 1.00 36.16 785 ILE A C 1
ATOM 3010 O O . ILE A 1 785 ? 137.034 127.783 172.016 1.00 44.77 785 ILE A O 1
ATOM 3015 N N . ILE A 1 786 ? 137.124 127.130 169.873 1.00 34.76 786 ILE A N 1
ATOM 3016 C CA . ILE A 1 786 ? 136.502 125.838 170.153 1.00 36.05 786 ILE A CA 1
ATOM 3017 C C . ILE A 1 786 ? 137.467 124.899 170.873 1.00 42.79 786 ILE A C 1
ATOM 3018 O O . ILE A 1 786 ? 137.067 124.175 171.793 1.00 44.08 786 ILE A O 1
ATOM 3023 N N . ILE A 1 787 ? 138.746 124.889 170.473 1.00 45.52 787 ILE A N 1
ATOM 3024 C CA . ILE A 1 787 ? 139.672 123.867 170.971 1.00 41.74 787 ILE A CA 1
ATOM 3025 C C . ILE A 1 787 ? 139.783 123.852 172.496 1.00 44.15 787 ILE A C 1
ATOM 3026 O O . ILE A 1 787 ? 139.733 122.761 173.082 1.00 53.06 787 ILE A O 1
ATOM 3031 N N . PRO A 1 788 ? 139.950 124.985 173.191 1.00 41.83 788 PRO A N 1
ATOM 3032 C CA . PRO A 1 788 ? 139.950 124.919 174.665 1.00 43.76 788 PRO A CA 1
ATOM 3033 C C . PRO A 1 788 ? 138.661 124.364 175.250 1.00 43.41 788 PRO A C 1
ATOM 3034 O O . PRO A 1 788 ? 138.698 123.653 176.263 1.00 54.28 788 PRO A O 1
ATOM 3038 N N . LEU A 1 789 ? 137.516 124.658 174.631 1.00 42.49 789 LEU A N 1
ATOM 3039 C CA . LEU A 1 789 ? 136.245 124.154 175.140 1.00 44.65 789 LEU A CA 1
ATOM 3040 C C . LEU A 1 789 ? 136.174 122.634 175.047 1.00 47.39 789 LEU A C 1
ATOM 3041 O O . LEU A 1 789 ? 135.825 121.955 176.021 1.00 54.46 789 LEU A O 1
ATOM 3046 N N . VAL A 1 790 ? 136.504 122.081 173.878 1.00 47.92 790 VAL A N 1
ATOM 3047 C CA . VAL A 1 790 ? 136.472 120.629 173.720 1.00 47.94 790 VAL A CA 1
ATOM 3048 C C . VAL A 1 790 ? 137.549 119.980 174.578 1.00 50.57 790 VAL A C 1
ATOM 3049 O O . VAL A 1 790 ? 137.380 118.855 175.060 1.00 57.24 790 VAL A O 1
ATOM 3053 N N . GLN A 1 791 ? 138.665 120.682 174.804 1.00 44.79 791 GLN A N 1
ATOM 3054 C CA . GLN A 1 791 ? 139.666 120.169 175.731 1.00 45.02 791 GLN A CA 1
ATOM 3055 C C . GLN A 1 791 ? 139.112 120.049 177.141 1.00 52.70 791 GLN A C 1
ATOM 3056 O O . GLN A 1 791 ? 139.341 119.038 177.813 1.00 51.95 791 GLN A O 1
ATOM 3062 N N . GLU A 1 792 ? 138.389 121.066 177.611 1.00 53.20 792 GLU A N 1
ATOM 3063 C CA . GLU A 1 792 ? 137.828 121.009 178.957 1.00 53.09 792 GLU A CA 1
ATOM 3064 C C . GLU A 1 792 ? 136.742 119.939 179.056 1.00 55.58 792 GLU A C 1
ATOM 3065 O O . GLU A 1 792 ? 136.629 119.249 180.079 1.00 61.02 792 GLU A O 1
ATOM 3071 N N . VAL A 1 793 ? 135.954 119.765 177.991 1.00 49.68 793 VAL A N 1
ATOM 3072 C CA . VAL A 1 793 ? 134.957 118.696 177.977 1.00 51.17 793 VAL A CA 1
ATOM 3073 C C . VAL A 1 793 ? 135.633 117.332 178.052 1.00 53.57 793 VAL A C 1
ATOM 3074 O O . VAL A 1 793 ? 135.211 116.454 178.813 1.00 54.24 793 VAL A O 1
ATOM 3078 N N . GLY A 1 794 ? 136.694 117.133 177.266 1.00 56.82 794 GLY A N 1
ATOM 3079 C CA . GLY A 1 794 ? 137.404 115.864 177.303 1.00 53.78 794 GLY A CA 1
ATOM 3080 C C . GLY A 1 794 ? 138.071 115.611 178.638 1.00 56.69 794 GLY A C 1
ATOM 3081 O O . GLY A 1 794 ? 138.139 114.475 179.110 1.00 60.63 794 GLY A O 1
ATOM 3082 N N . ASP A 1 795 ? 138.579 116.674 179.265 1.00 58.91 795 ASP A N 1
ATOM 3083 C CA . ASP A 1 795 ? 139.149 116.543 180.600 1.00 57.80 795 ASP A CA 1
ATOM 3084 C C . ASP A 1 795 ? 138.090 116.114 181.606 1.00 60.82 795 ASP A C 1
ATOM 3085 O O . ASP A 1 795 ? 138.366 115.309 182.503 1.00 60.70 795 ASP A O 1
ATOM 3090 N N . LYS A 1 796 ? 136.872 116.646 181.477 1.00 63.01 796 LYS A N 1
ATOM 3091 C CA . LYS A 1 796 ? 135.799 116.251 182.386 1.00 62.23 796 LYS A CA 1
ATOM 3092 C C . LYS A 1 796 ? 135.436 114.779 182.211 1.00 66.17 796 LYS A C 1
ATOM 3093 O O . LYS A 1 796 ? 135.100 114.095 183.185 1.00 67.80 796 LYS A O 1
ATOM 3099 N N . LEU A 1 797 ? 135.488 114.278 180.978 1.00 66.22 797 LEU A N 1
ATOM 3100 C CA . LEU A 1 797 ? 135.138 112.887 180.711 1.00 64.18 797 LEU A CA 1
ATOM 3101 C C . LEU A 1 797 ? 136.104 111.937 181.406 1.00 65.87 797 LEU A C 1
ATOM 3102 O O . LEU A 1 797 ? 137.297 112.224 181.535 1.00 66.00 797 LEU A O 1
ATOM 3107 N N . GLY A 1 798 ? 135.578 110.797 181.856 1.00 69.07 798 GLY A N 1
ATOM 3108 C CA . GLY A 1 798 ? 136.389 109.804 182.541 1.00 68.00 798 GLY A CA 1
ATOM 3109 C C . GLY A 1 798 ? 137.353 109.054 181.644 1.00 69.56 798 GLY A C 1
ATOM 3110 O O . GLY A 1 798 ? 138.286 108.426 182.156 1.00 71.11 798 GLY A O 1
ATOM 3111 N N . ASN A 1 799 ? 137.153 109.098 180.336 1.00 66.85 799 ASN A N 1
ATOM 3112 C CA . ASN A 1 799 ? 138.065 108.458 179.397 1.00 65.55 799 ASN A CA 1
ATOM 3113 C C . ASN A 1 799 ? 139.355 109.262 179.309 1.00 67.91 799 ASN A C 1
ATOM 3114 O O . ASN A 1 799 ? 139.308 110.438 178.926 1.00 70.07 799 ASN A O 1
ATOM 3119 N N . PRO A 1 800 ? 140.516 108.690 179.644 1.00 66.24 800 PRO A N 1
ATOM 3120 C CA . PRO A 1 800 ? 141.767 109.462 179.549 1.00 65.94 800 PRO A CA 1
ATOM 3121 C C . PRO A 1 800 ? 142.188 109.766 178.122 1.00 65.87 800 PRO A C 1
ATOM 3122 O O . PRO A 1 800 ? 143.055 110.625 177.924 1.00 68.88 800 PRO A O 1
ATOM 3126 N N . LYS A 1 801 ? 141.613 109.091 177.130 1.00 61.41 801 LYS A N 1
ATOM 3127 C CA . LYS A 1 801 ? 141.869 109.383 175.729 1.00 58.51 801 LYS A CA 1
ATOM 3128 C C . LYS A 1 801 ? 140.895 110.400 175.152 1.00 62.47 801 LYS A C 1
ATOM 3129 O O . LYS A 1 801 ? 141.046 110.790 173.992 1.00 64.83 801 LYS A O 1
ATOM 3135 N N . ALA A 1 802 ? 139.904 110.837 175.931 1.00 55.25 802 ALA A N 1
ATOM 3136 C CA . ALA A 1 802 ? 138.869 111.716 175.396 1.00 51.98 802 ALA A CA 1
ATOM 3137 C C . ALA A 1 802 ? 139.441 113.068 174.987 1.00 50.29 802 ALA A C 1
ATOM 3138 O O . ALA A 1 802 ? 139.195 113.546 173.875 1.00 53.27 802 ALA A O 1
ATOM 3140 N N . ALA A 1 803 ? 140.211 113.698 175.875 1.00 45.58 803 ALA A N 1
ATOM 3141 C CA . ALA A 1 803 ? 140.733 115.032 175.581 1.00 48.42 803 ALA A CA 1
ATOM 3142 C C . ALA A 1 803 ? 141.643 115.064 174.360 1.00 48.82 803 ALA A C 1
ATOM 3143 O O . ALA A 1 803 ? 141.440 115.935 173.497 1.00 46.76 803 ALA A O 1
ATOM 3145 N N . PRO A 1 804 ? 142.652 114.191 174.216 1.00 51.54 804 PRO A N 1
ATOM 3146 C CA . PRO A 1 804 ? 143.452 114.236 172.979 1.00 46.05 804 PRO A CA 1
ATOM 3147 C C . PRO A 1 804 ? 142.638 113.952 171.730 1.00 49.22 804 PRO A C 1
ATOM 3148 O O . PRO A 1 804 ? 142.856 114.593 170.695 1.00 44.91 804 PRO A O 1
ATOM 3152 N N . ILE A 1 805 ? 141.692 113.012 171.803 1.00 50.51 805 ILE A N 1
ATOM 3153 C CA . ILE A 1 805 ? 140.877 112.685 170.637 1.00 42.44 805 ILE A CA 1
ATOM 3154 C C . ILE A 1 805 ? 139.978 113.855 170.265 1.00 44.48 805 ILE A C 1
ATOM 3155 O O . ILE A 1 805 ? 139.836 114.193 169.086 1.00 45.51 805 ILE A O 1
ATOM 3160 N N . LEU A 1 806 ? 139.359 114.495 171.259 1.00 47.40 806 LEU A N 1
ATOM 3161 C CA . LEU A 1 806 ? 138.491 115.633 170.974 1.00 47.12 806 LEU A CA 1
ATOM 3162 C C . LEU A 1 806 ? 139.275 116.780 170.348 1.00 41.25 806 LEU A C 1
ATOM 3163 O O . LEU A 1 806 ? 138.866 117.339 169.324 1.00 44.16 806 LEU A O 1
ATOM 3168 N N . VAL A 1 807 ? 140.417 117.133 170.944 1.00 37.02 807 VAL A N 1
ATOM 3169 C CA . VAL A 1 807 ? 141.226 118.229 170.417 1.00 36.40 807 VAL A CA 1
ATOM 3170 C C . VAL A 1 807 ? 141.715 117.906 169.012 1.00 38.31 807 VAL A C 1
ATOM 3171 O O . VAL A 1 807 ? 141.628 118.740 168.104 1.00 40.50 807 VAL A O 1
ATOM 3175 N N . PHE A 1 808 ? 142.212 116.685 168.806 1.00 46.44 808 PHE A N 1
ATOM 3176 C CA . PHE A 1 808 ? 142.725 116.281 167.501 1.00 38.67 808 PHE A CA 1
ATOM 3177 C C . PHE A 1 808 ? 141.631 116.316 166.438 1.00 43.16 808 PHE A C 1
ATOM 3178 O O . PHE A 1 808 ? 141.812 116.894 165.358 1.00 42.14 808 PHE A O 1
ATOM 3186 N N . GLY A 1 809 ? 140.484 115.697 166.728 1.00 45.31 809 GLY A N 1
ATOM 3187 C CA . GLY A 1 809 ? 139.404 115.665 165.759 1.00 38.85 809 GLY A CA 1
ATOM 3188 C C . GLY A 1 809 ? 138.869 117.043 165.439 1.00 43.19 809 GLY A C 1
ATOM 3189 O O . GLY A 1 809 ? 138.645 117.379 164.275 1.00 52.31 809 GLY A O 1
ATOM 3190 N N . CYS A 1 810 ? 138.665 117.868 166.469 1.00 37.22 810 CYS A N 1
ATOM 3191 C CA . CYS A 1 810 ? 138.169 119.219 166.237 1.00 40.38 810 CYS A CA 1
ATOM 3192 C C . CYS A 1 810 ? 139.187 120.054 165.474 1.00 41.96 810 CYS A C 1
ATOM 3193 O O . CYS A 1 810 ? 138.815 120.949 164.709 1.00 39.37 810 CYS A O 1
ATOM 3196 N N . ALA A 1 811 ? 140.476 119.773 165.667 1.00 42.79 811 ALA A N 1
ATOM 3197 C CA . ALA A 1 811 ? 141.507 120.440 164.885 1.00 36.46 811 ALA A CA 1
ATOM 3198 C C . ALA A 1 811 ? 141.417 120.054 163.417 1.00 42.92 811 ALA A C 1
ATOM 3199 O O . ALA A 1 811 ? 141.492 120.913 162.531 1.00 46.81 811 ALA A O 1
ATOM 3201 N N . LEU A 1 812 ? 141.271 118.757 163.138 1.00 41.34 812 LEU A N 1
ATOM 3202 C CA . LEU A 1 812 ? 141.096 118.327 161.754 1.00 39.28 812 LEU A CA 1
ATOM 3203 C C . LEU A 1 812 ? 139.778 118.833 161.179 1.00 39.92 812 LEU A C 1
ATOM 3204 O O . LEU A 1 812 ? 139.732 119.299 160.036 1.00 46.33 812 LEU A O 1
ATOM 3209 N N . LEU A 1 813 ? 138.700 118.759 161.960 1.00 33.77 813 LEU A N 1
ATOM 3210 C CA . LEU A 1 813 ? 137.384 119.160 161.478 1.00 36.71 813 LEU A CA 1
ATOM 3211 C C . LEU A 1 813 ? 137.215 120.670 161.382 1.00 34.16 813 LEU A C 1
ATOM 3212 O O . LEU A 1 813 ? 136.233 121.124 160.786 1.00 43.17 813 LEU A O 1
ATOM 3217 N N . SER A 1 814 ? 138.131 121.456 161.948 1.00 39.57 814 SER A N 1
ATOM 3218 C CA . SER A 1 814 ? 138.055 122.905 161.819 1.00 39.26 814 SER A CA 1
ATOM 3219 C C . SER A 1 814 ? 138.398 123.389 160.418 1.00 43.09 814 SER A C 1
ATOM 3220 O O . SER A 1 814 ? 138.149 124.559 160.110 1.00 52.23 814 SER A O 1
ATOM 3223 N N . SER A 1 815 ? 138.956 122.529 159.570 1.00 39.03 815 SER A N 1
ATOM 3224 C CA . SER A 1 815 ? 139.346 122.897 158.217 1.00 38.79 815 SER A CA 1
ATOM 3225 C C . SER A 1 815 ? 138.422 122.328 157.150 1.00 41.45 815 SER A C 1
ATOM 3226 O O . SER A 1 815 ? 138.642 122.583 155.961 1.00 38.43 815 SER A O 1
ATOM 3229 N N . CYS A 1 816 ? 137.396 121.568 157.535 1.00 37.21 816 CYS A N 1
ATOM 3230 C CA . CYS A 1 816 ? 136.553 120.901 156.549 1.00 35.75 816 CYS A CA 1
ATOM 3231 C C . CYS A 1 816 ? 135.573 121.852 155.872 1.00 42.86 816 CYS A C 1
ATOM 3232 O O . CYS A 1 816 ? 135.243 121.652 154.698 1.00 40.95 816 CYS A O 1
ATOM 3235 N N . GLY A 1 817 ? 135.097 122.877 156.577 1.00 39.57 817 GLY A N 1
ATOM 3236 C CA . GLY A 1 817 ? 134.154 123.811 155.989 1.00 32.30 817 GLY A CA 1
ATOM 3237 C C . GLY A 1 817 ? 134.746 124.615 154.851 1.00 26.21 817 GLY A C 1
ATOM 3238 O O . GLY A 1 817 ? 135.511 125.555 155.079 1.00 45.13 817 GLY A O 1
ATOM 3239 N N . MET A 1 818 ? 134.388 124.260 153.610 1.00 32.39 818 MET A N 1
ATOM 3240 C CA . MET A 1 818 ? 134.976 124.922 152.450 1.00 29.52 818 MET A CA 1
ATOM 3241 C C . MET A 1 818 ? 133.954 125.223 151.356 1.00 36.68 818 MET A C 1
ATOM 3242 O O . MET A 1 818 ? 134.348 125.396 150.197 1.00 42.25 818 MET A O 1
ATOM 3247 N N . GLY A 1 819 ? 132.661 125.288 151.681 1.00 38.19 819 GLY A N 1
ATOM 3248 C CA . GLY A 1 819 ? 131.640 125.422 150.657 1.00 30.64 819 GLY A CA 1
ATOM 3249 C C . GLY A 1 819 ? 131.449 126.819 150.109 1.00 39.57 819 GLY A C 1
ATOM 3250 O O . GLY A 1 819 ? 130.840 126.971 149.046 1.00 46.37 819 GLY A O 1
ATOM 3251 N N . LEU A 1 820 ? 131.947 127.842 150.798 1.00 35.84 820 LEU A N 1
ATOM 3252 C CA . LEU A 1 820 ? 131.762 129.226 150.380 1.00 33.75 820 LEU A CA 1
ATOM 3253 C C . LEU A 1 820 ? 133.030 129.723 149.696 1.00 36.40 820 LEU A C 1
ATOM 3254 O O . LEU A 1 820 ? 134.123 129.636 150.263 1.00 41.15 820 LEU A O 1
ATOM 3259 N N . ALA A 1 821 ? 132.874 130.253 148.482 1.00 32.99 821 ALA A N 1
ATOM 3260 C CA . ALA A 1 821 ? 134.022 130.660 147.682 1.00 27.44 821 ALA A CA 1
ATOM 3261 C C . ALA A 1 821 ? 134.714 131.900 148.230 1.00 31.06 821 ALA A C 1
ATOM 3262 O O . ALA A 1 821 ? 135.843 132.193 147.827 1.00 44.31 821 ALA A O 1
ATOM 3264 N N . SER A 1 822 ? 134.072 132.633 149.131 1.00 30.27 822 SER A N 1
ATOM 3265 C CA . SER A 1 822 ? 134.624 133.874 149.653 1.00 36.23 822 SER A CA 1
ATOM 3266 C C . SER A 1 822 ? 135.355 133.698 150.978 1.00 38.55 822 SER A C 1
ATOM 3267 O O . SER A 1 822 ? 135.803 134.694 151.554 1.00 39.01 822 SER A O 1
ATOM 3270 N N . SER A 1 823 ? 135.487 132.472 151.477 1.00 32.71 823 SER A N 1
ATOM 3271 C CA . SER A 1 823 ? 136.133 132.212 152.756 1.00 31.83 823 SER A CA 1
ATOM 3272 C C . SER A 1 823 ? 137.347 131.318 152.548 1.00 37.31 823 SER A C 1
ATOM 3273 O O . SER A 1 823 ? 137.238 130.245 151.947 1.00 40.70 823 SER A O 1
ATOM 3276 N N . GLY A 1 824 ? 138.490 131.755 153.055 1.00 40.71 824 GLY A N 1
ATOM 3277 C CA . GLY A 1 824 ? 139.723 130.993 152.939 1.00 25.93 824 GLY A CA 1
ATOM 3278 C C . GLY A 1 824 ? 140.541 131.396 151.730 1.00 28.81 824 GLY A C 1
ATOM 3279 O O . GLY A 1 824 ? 140.020 131.710 150.662 1.00 29.29 824 GLY A O 1
ATOM 3280 N N . PHE A 1 825 ? 141.862 131.380 151.909 1.00 26.81 825 PHE A N 1
ATOM 3281 C CA . PHE A 1 825 ? 142.765 131.822 150.847 1.00 20.87 825 PHE A CA 1
ATOM 3282 C C . PHE A 1 825 ? 142.658 130.992 149.572 1.00 26.93 825 PHE A C 1
ATOM 3283 O O . PHE A 1 825 ? 142.595 131.590 148.483 1.00 27.22 825 PHE A O 1
ATOM 3291 N N . PRO A 1 826 ? 142.656 129.650 149.608 1.00 27.79 826 PRO A N 1
ATOM 3292 C CA . PRO A 1 826 ? 142.476 128.912 148.341 1.00 21.81 826 PRO A CA 1
ATOM 3293 C C . PRO A 1 826 ? 141.150 129.201 147.657 1.00 18.66 826 PRO A C 1
ATOM 3294 O O . PRO A 1 826 ? 141.112 129.346 146.430 1.00 31.43 826 PRO A O 1
ATOM 3298 N N . ASN A 1 827 ? 140.057 129.302 148.418 1.00 18.45 827 ASN A N 1
ATOM 3299 C CA . ASN A 1 827 ? 138.760 129.597 147.813 1.00 29.32 827 ASN A CA 1
ATOM 3300 C C . ASN A 1 827 ? 138.736 130.988 147.194 1.00 20.32 827 ASN A C 1
ATOM 3301 O O . ASN A 1 827 ? 138.197 131.175 146.099 1.00 23.19 827 ASN A O 1
ATOM 3306 N N . VAL A 1 828 ? 139.308 131.976 147.881 1.00 21.05 828 VAL A N 1
ATOM 3307 C CA . VAL A 1 828 ? 139.349 133.330 147.338 1.00 27.05 828 VAL A CA 1
ATOM 3308 C C . VAL 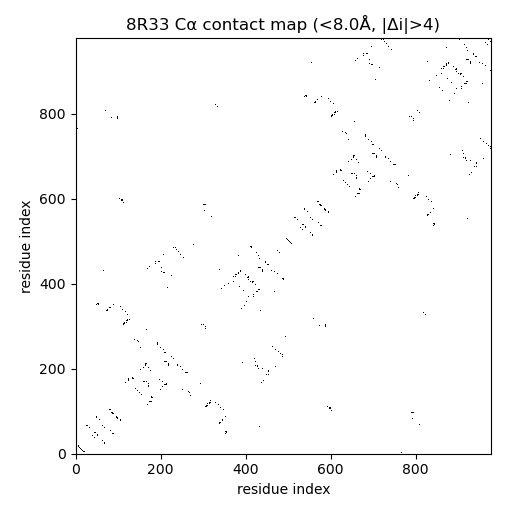A 1 828 ? 140.194 133.374 146.069 1.00 32.53 828 VAL A C 1
ATOM 3309 O O . VAL A 1 828 ? 139.801 133.983 145.062 1.00 37.26 828 VAL A O 1
ATOM 3313 N N . THR A 1 829 ? 141.351 132.705 146.085 1.00 23.73 829 THR A N 1
ATOM 3314 C CA . THR A 1 829 ? 142.204 132.657 144.901 1.00 19.98 829 THR A CA 1
ATOM 3315 C C . THR A 1 829 ? 141.489 131.990 143.732 1.00 20.04 829 THR A C 1
ATOM 3316 O O . THR A 1 829 ? 141.552 132.472 142.595 1.00 25.44 829 THR A O 1
ATOM 3320 N N . ALA A 1 830 ? 140.796 130.879 143.992 1.00 24.70 830 ALA A N 1
ATOM 3321 C CA . ALA A 1 830 ? 140.096 130.171 142.925 1.00 24.68 830 ALA A CA 1
ATOM 3322 C C . ALA A 1 830 ? 138.938 130.995 142.376 1.00 32.24 830 ALA A C 1
ATOM 3323 O O . ALA A 1 830 ? 138.740 131.073 141.158 1.00 31.55 830 ALA A O 1
ATOM 3325 N N . ILE A 1 831 ? 138.157 131.619 143.261 1.00 26.61 831 ILE A N 1
ATOM 3326 C CA . ILE A 1 831 ? 137.001 132.389 142.824 1.00 29.25 831 ILE A CA 1
ATOM 3327 C C . ILE A 1 831 ? 137.408 133.698 142.173 1.00 32.90 831 ILE A C 1
ATOM 3328 O O . ILE A 1 831 ? 136.576 134.353 141.544 1.00 36.67 831 ILE A O 1
ATOM 3333 N N . SER A 1 832 ? 138.664 134.116 142.319 1.00 33.94 832 SER A N 1
ATOM 3334 C CA . SER A 1 832 ? 139.100 135.328 141.640 1.00 29.91 832 SER A CA 1
ATOM 3335 C C . SER A 1 832 ? 139.844 135.063 140.337 1.00 33.90 832 SER A C 1
ATOM 3336 O O . SER A 1 832 ? 140.210 136.019 139.647 1.00 43.72 832 SER A O 1
ATOM 3339 N N . LYS A 1 833 ? 140.068 133.801 139.981 1.00 32.00 833 LYS A N 1
ATOM 3340 C CA . LYS A 1 833 ? 140.858 133.483 138.798 1.00 29.49 833 LYS A CA 1
ATOM 3341 C C . LYS A 1 833 ? 140.071 133.754 137.520 1.00 28.16 833 LYS A C 1
ATOM 3342 O O . LYS A 1 833 ? 138.871 133.481 137.439 1.00 38.76 833 LYS A O 1
ATOM 3348 N N . VAL A 1 834 ? 140.760 134.283 136.510 1.00 31.92 834 VAL A N 1
ATOM 3349 C CA . VAL A 1 834 ? 140.156 134.607 135.224 1.00 36.64 834 VAL A CA 1
ATOM 3350 C C . VAL A 1 834 ? 141.030 134.049 134.110 1.00 35.08 834 VAL A C 1
ATOM 3351 O O . VAL A 1 834 ? 142.224 133.797 134.298 1.00 42.47 834 VAL A O 1
ATOM 3355 N N . ASP A 1 835 ? 140.426 133.858 132.941 1.00 41.52 835 ASP A N 1
ATOM 3356 C CA . ASP A 1 835 ? 141.157 133.383 131.775 1.00 47.60 835 ASP A CA 1
ATOM 3357 C C . ASP A 1 835 ? 141.770 134.564 131.018 1.00 51.76 835 ASP A C 1
ATOM 3358 O O . ASP A 1 835 ? 141.837 135.691 131.515 1.00 56.28 835 ASP A O 1
ATOM 3363 N N . ARG A 1 836 ? 142.241 134.293 129.795 1.00 58.05 836 ARG A N 1
ATOM 3364 C CA . ARG A 1 836 ? 142.883 135.338 128.999 1.00 59.09 836 ARG A CA 1
ATOM 3365 C C . ARG A 1 836 ? 141.933 136.498 128.733 1.00 60.38 836 ARG A C 1
ATOM 3366 O O . ARG A 1 836 ? 142.313 137.667 128.868 1.00 63.41 836 ARG A O 1
ATOM 3374 N N . LYS A 1 837 ? 140.693 136.194 128.350 1.00 59.02 837 LYS A N 1
ATOM 3375 C CA . LYS A 1 837 ? 139.719 137.230 128.039 1.00 56.97 837 LYS A CA 1
ATOM 3376 C C . LYS A 1 837 ? 139.190 137.936 129.279 1.00 60.76 837 LYS A C 1
ATOM 3377 O O . LYS A 1 837 ? 138.443 138.910 129.143 1.00 65.17 837 LYS A O 1
ATOM 3383 N N . GLY A 1 838 ? 139.553 137.473 130.472 1.00 54.37 838 GLY A N 1
ATOM 3384 C CA . GLY A 1 838 ? 139.092 138.067 131.706 1.00 49.57 838 GLY A CA 1
ATOM 3385 C C . GLY A 1 838 ? 137.860 137.426 132.296 1.00 55.03 838 GLY A C 1
ATOM 3386 O O . GLY A 1 838 ? 137.366 137.905 133.323 1.00 60.08 838 GLY A O 1
ATOM 3387 N N . ASP A 1 839 ? 137.350 136.362 131.685 1.00 51.83 839 ASP A N 1
ATOM 3388 C CA . ASP A 1 839 ? 136.160 135.685 132.174 1.00 48.85 839 ASP A CA 1
ATOM 3389 C C . ASP A 1 839 ? 136.511 134.739 133.312 1.00 50.75 839 ASP A C 1
ATOM 3390 O O . ASP A 1 839 ? 137.564 134.096 133.307 1.00 51.89 839 ASP A O 1
ATOM 3395 N N . ARG A 1 840 ? 135.611 134.659 134.284 1.00 44.25 840 ARG A N 1
ATOM 3396 C CA . ARG A 1 840 ? 135.851 133.875 135.485 1.00 41.08 840 ARG A CA 1
ATOM 3397 C C . ARG A 1 840 ? 135.662 132.387 135.215 1.00 38.18 840 ARG A C 1
ATOM 3398 O O . ARG A 1 840 ? 134.704 131.976 134.556 1.00 45.24 840 ARG A O 1
ATOM 3406 N N . TYR A 1 841 ? 136.586 131.574 135.733 1.00 28.53 841 TYR A N 1
ATOM 3407 C CA . TYR A 1 841 ? 136.442 130.127 135.613 1.00 37.66 841 TYR A CA 1
ATOM 3408 C C . TYR A 1 841 ? 135.265 129.611 136.429 1.00 37.73 841 TYR A C 1
ATOM 3409 O O . TYR A 1 841 ? 134.464 128.812 135.933 1.00 40.44 841 TYR A O 1
ATOM 3418 N N . LEU A 1 842 ? 135.147 130.056 137.676 1.00 37.36 842 LEU A N 1
ATOM 3419 C CA . LEU A 1 842 ? 134.188 129.516 138.624 1.00 26.57 842 LEU A CA 1
ATOM 3420 C C . LEU A 1 842 ? 133.198 130.588 139.057 1.00 38.82 842 LEU A C 1
ATOM 3421 O O . LEU A 1 842 ? 133.513 131.780 139.077 1.00 45.34 842 LEU A O 1
ATOM 3426 N N . SER A 1 843 ? 131.994 130.147 139.400 1.00 40.14 843 SER A N 1
ATOM 3427 C CA . SER A 1 843 ? 130.987 130.991 140.020 1.00 36.89 843 SER A CA 1
ATOM 3428 C C . SER A 1 843 ? 130.783 130.558 141.466 1.00 38.55 843 SER A C 1
ATOM 3429 O O . SER A 1 843 ? 131.277 129.518 141.906 1.00 40.17 843 SER A O 1
ATOM 3432 N N . VAL A 1 844 ? 130.050 131.385 142.212 1.00 40.15 844 VAL A N 1
ATOM 3433 C CA . VAL A 1 844 ? 129.744 131.048 143.597 1.00 33.31 844 VAL A CA 1
ATOM 3434 C C . VAL A 1 844 ? 128.832 129.828 143.663 1.00 37.96 844 VAL A C 1
ATOM 3435 O O . VAL A 1 844 ? 128.979 128.981 144.552 1.00 43.18 844 VAL A O 1
ATOM 3439 N N . MET A 1 845 ? 127.885 129.708 142.729 1.00 40.52 845 MET A N 1
ATOM 3440 C CA . MET A 1 845 ? 127.011 128.539 142.704 1.00 37.47 845 MET A CA 1
ATOM 3441 C C . MET A 1 845 ? 127.788 127.268 142.383 1.00 36.17 845 MET A C 1
ATOM 3442 O O . MET A 1 845 ? 127.539 126.215 142.981 1.00 43.49 845 MET A O 1
ATOM 3447 N N . THR A 1 846 ? 128.723 127.342 141.434 1.00 41.97 846 THR A N 1
ATOM 3448 C CA . THR A 1 846 ? 129.552 126.182 141.123 1.00 39.56 846 THR A CA 1
ATOM 3449 C C . THR A 1 846 ? 130.402 125.784 142.321 1.00 38.19 846 THR A C 1
ATOM 3450 O O . THR A 1 846 ? 130.603 124.592 142.584 1.00 44.74 846 THR A O 1
ATOM 3454 N N . PHE A 1 847 ? 130.907 126.770 143.061 1.00 30.94 847 PHE A N 1
ATOM 3455 C CA . PHE A 1 847 ? 131.654 126.472 144.275 1.00 34.90 847 PHE A CA 1
ATOM 3456 C C . PHE A 1 847 ? 130.763 125.858 145.346 1.00 31.41 847 PHE A C 1
ATOM 3457 O O . PHE A 1 847 ? 131.226 125.034 146.140 1.00 36.64 847 PHE A O 1
ATOM 3465 N N . LEU A 1 848 ? 129.490 126.255 145.396 1.00 36.59 848 LEU A N 1
ATOM 3466 C CA . LEU A 1 848 ? 128.575 125.721 146.398 1.00 36.22 848 LEU A CA 1
ATOM 3467 C C . LEU A 1 848 ? 128.136 124.296 146.087 1.00 38.39 848 LEU A C 1
ATOM 3468 O O . LEU A 1 848 ? 128.029 123.473 147.003 1.00 38.64 848 LEU A O 1
ATOM 3473 N N . THR A 1 849 ? 127.874 123.987 144.817 1.00 36.89 849 THR A N 1
ATOM 3474 C CA . THR A 1 849 ? 127.389 122.667 144.437 1.00 27.14 849 THR A CA 1
ATOM 3475 C C . THR A 1 849 ? 128.433 121.575 144.616 1.00 36.21 849 THR A C 1
ATOM 3476 O O . THR A 1 849 ? 128.063 120.402 144.734 1.00 43.85 849 THR A O 1
ATOM 3480 N N . ARG A 1 850 ? 129.715 121.925 144.644 1.00 43.86 850 ARG A N 1
ATOM 3481 C CA . ARG A 1 850 ? 130.784 120.961 144.855 1.00 29.56 850 ARG A CA 1
ATOM 3482 C C . ARG A 1 850 ? 131.531 121.162 146.161 1.00 28.87 850 ARG A C 1
ATOM 3483 O O . ARG A 1 850 ? 132.082 120.197 146.690 1.00 39.63 850 ARG A O 1
ATOM 3491 N N . GLY A 1 851 ? 131.563 122.385 146.693 1.00 33.66 851 GLY A N 1
ATOM 3492 C CA . GLY A 1 851 ? 132.284 122.628 147.931 1.00 25.44 851 GLY A CA 1
ATOM 3493 C C . GLY A 1 851 ? 131.592 122.049 149.149 1.00 31.43 851 GLY A C 1
ATOM 3494 O O . GLY A 1 851 ? 132.249 121.555 150.065 1.00 40.50 851 GLY A O 1
ATOM 3495 N N . VAL A 1 852 ? 130.262 122.131 149.195 1.00 38.12 852 VAL A N 1
ATOM 3496 C CA . VAL A 1 852 ? 129.521 121.525 150.304 1.00 30.00 852 VAL A CA 1
ATOM 3497 C C . VAL A 1 852 ? 129.651 120.005 150.310 1.00 33.41 852 VAL A C 1
ATOM 3498 O O . VAL A 1 852 ? 129.920 119.433 151.381 1.00 40.80 852 VAL A O 1
ATOM 3502 N N . PRO A 1 853 ? 129.465 119.291 149.188 1.00 34.38 853 PRO A N 1
ATOM 3503 C CA . PRO A 1 853 ? 129.751 117.847 149.205 1.00 28.82 853 PRO A CA 1
ATOM 3504 C C . PRO A 1 853 ? 131.194 117.522 149.540 1.00 33.64 853 PRO A C 1
ATOM 3505 O O . PRO A 1 853 ? 131.455 116.507 150.194 1.00 43.63 853 PRO A O 1
ATOM 3509 N N . ALA A 1 854 ? 132.145 118.355 149.111 1.00 34.89 854 ALA A N 1
ATOM 3510 C CA . ALA A 1 854 ? 133.541 118.132 149.475 1.00 29.51 854 ALA A CA 1
ATOM 3511 C C . A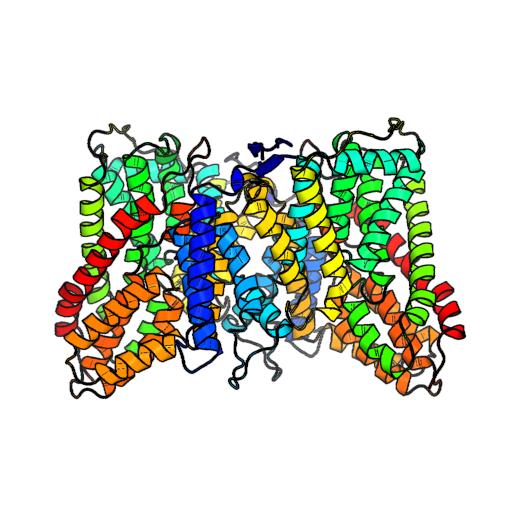LA A 1 854 ? 133.752 118.288 150.976 1.00 28.29 854 ALA A C 1
ATOM 3512 O O . ALA A 1 854 ? 134.493 117.511 151.589 1.00 37.44 854 ALA A O 1
ATOM 3514 N N . SER A 1 855 ? 133.111 119.290 151.580 1.00 29.84 855 SER A N 1
ATOM 3515 C CA . SER A 1 855 ? 133.186 119.471 153.025 1.00 27.76 855 SER A CA 1
ATOM 3516 C C . SER A 1 855 ? 132.606 118.269 153.752 1.00 29.14 855 SER A C 1
ATOM 3517 O O . SER A 1 855 ? 133.168 117.802 154.749 1.00 40.02 855 SER A O 1
ATOM 3520 N N . ILE A 1 856 ? 131.477 117.757 153.263 1.00 22.90 856 ILE A N 1
ATOM 3521 C CA . ILE A 1 856 ? 130.867 116.581 153.875 1.00 24.02 856 ILE A CA 1
ATOM 3522 C C . ILE A 1 856 ? 131.791 115.374 153.748 1.00 27.68 856 ILE A C 1
ATOM 3523 O O . ILE A 1 856 ? 131.953 114.592 154.693 1.00 33.21 856 ILE A O 1
ATOM 3528 N N . LEU A 1 857 ? 132.406 115.203 152.577 1.00 29.46 857 LEU A N 1
ATOM 3529 C CA . LEU A 1 857 ? 133.325 114.090 152.366 1.00 29.48 857 LEU A CA 1
ATOM 3530 C C . LEU A 1 857 ? 134.516 114.174 153.310 1.00 35.74 857 LEU A C 1
ATOM 3531 O O . LEU A 1 857 ? 134.931 113.168 153.892 1.00 37.86 857 LEU A O 1
ATOM 3536 N N . ALA A 1 858 ? 135.082 115.372 153.472 1.00 31.77 858 ALA A N 1
ATOM 3537 C CA . ALA A 1 858 ? 136.205 115.549 154.387 1.00 25.93 858 ALA A CA 1
ATOM 3538 C C . ALA A 1 858 ? 135.792 115.259 155.825 1.00 33.37 858 ALA A C 1
ATOM 3539 O O . ALA A 1 858 ? 136.535 114.624 156.584 1.00 40.01 858 ALA A O 1
ATOM 3541 N N . PHE A 1 859 ? 134.600 115.718 156.214 1.00 35.87 859 PHE A N 1
ATOM 3542 C CA . PHE A 1 859 ? 134.102 115.460 157.561 1.00 37.91 859 PHE A CA 1
ATOM 3543 C C . PHE A 1 859 ? 133.945 113.964 157.817 1.00 33.05 859 PHE A C 1
ATOM 3544 O O . PHE A 1 859 ? 134.336 113.463 158.878 1.00 29.71 859 PHE A O 1
ATOM 3552 N N . LEU A 1 860 ? 133.370 113.236 156.855 1.00 32.27 860 LEU A N 1
ATOM 3553 C CA . LEU A 1 860 ? 133.196 111.795 157.024 1.00 36.72 860 LEU A CA 1
ATOM 3554 C C . LEU A 1 860 ? 134.535 111.071 157.040 1.00 39.61 860 LEU A C 1
ATOM 3555 O O . LEU A 1 860 ? 134.739 110.151 157.843 1.00 41.22 860 LEU A O 1
ATOM 3560 N N . CYS A 1 861 ? 135.457 111.472 156.161 1.00 45.28 861 CYS A N 1
ATOM 3561 C CA . CYS A 1 861 ? 136.790 110.882 156.160 1.00 37.71 861 CYS A CA 1
ATOM 3562 C C . CYS A 1 861 ? 137.455 111.042 157.516 1.00 30.51 861 CYS A C 1
ATOM 3563 O O . CYS A 1 861 ? 137.993 110.073 158.064 1.00 43.13 861 CYS A O 1
ATOM 3566 N N . VAL A 1 862 ? 137.397 112.245 158.089 1.00 33.60 862 VAL A N 1
ATOM 3567 C CA . VAL A 1 862 ? 137.916 112.430 159.439 1.00 32.46 862 VAL A CA 1
ATOM 3568 C C . VAL A 1 862 ? 137.212 111.496 160.411 1.00 32.86 862 VAL A C 1
ATOM 3569 O O . VAL A 1 862 ? 137.815 110.538 160.904 1.00 48.28 862 VAL A O 1
ATOM 3573 N N . ILE A 1 863 ? 135.904 111.689 160.612 1.00 41.52 863 ILE A N 1
ATOM 3574 C CA . ILE A 1 863 ? 135.196 111.022 161.700 1.00 42.47 863 ILE A CA 1
ATOM 3575 C C . ILE A 1 863 ? 135.098 109.513 161.523 1.00 41.35 863 ILE A C 1
ATOM 3576 O O . ILE A 1 863 ? 134.588 108.833 162.424 1.00 48.10 863 ILE A O 1
ATOM 3581 N N . THR A 1 864 ? 135.565 108.957 160.403 1.00 36.44 864 THR A N 1
ATOM 3582 C CA . THR A 1 864 ? 135.661 107.504 160.292 1.00 42.01 864 THR A CA 1
ATOM 3583 C C . THR A 1 864 ? 137.112 107.041 160.303 1.00 43.68 864 THR A C 1
ATOM 3584 O O . THR A 1 864 ? 137.522 106.375 161.258 1.00 46.78 864 THR A O 1
ATOM 3588 N N . LEU A 1 865 ? 137.932 107.440 159.329 1.00 43.79 865 LEU A N 1
ATOM 3589 C CA . LEU A 1 865 ? 139.282 106.893 159.260 1.00 39.14 865 LEU A CA 1
ATOM 3590 C C . LEU A 1 865 ? 140.181 107.519 160.315 1.00 44.71 865 LEU A C 1
ATOM 3591 O O . LEU A 1 865 ? 140.930 106.816 161.003 1.00 50.60 865 LEU A O 1
ATOM 3596 N N . GLY A 1 866 ? 140.129 108.843 160.458 1.00 36.76 866 GLY A N 1
ATOM 3597 C CA . GLY A 1 866 ? 140.975 109.496 161.428 1.00 38.41 866 GLY A CA 1
ATOM 3598 C C . GLY A 1 866 ? 140.586 109.083 162.827 1.00 38.21 866 GLY A C 1
ATOM 3599 O O . GLY A 1 866 ? 141.451 108.906 163.683 1.00 47.92 866 GLY A O 1
ATOM 3600 N N . TYR A 1 867 ? 139.284 108.911 163.070 1.00 35.41 867 TYR A N 1
ATOM 3601 C CA . TYR A 1 867 ? 138.837 108.452 164.381 1.00 35.83 867 TYR A CA 1
ATOM 3602 C C . TYR A 1 867 ? 139.295 107.025 164.660 1.00 41.94 867 TYR A C 1
ATOM 3603 O O . TYR A 1 867 ? 139.733 106.714 165.775 1.00 48.87 867 TYR A O 1
ATOM 3612 N N . GLY A 1 868 ? 139.197 106.139 163.665 1.00 38.34 868 GLY A N 1
ATOM 3613 C CA . GLY A 1 868 ? 139.677 104.782 163.857 1.00 31.66 868 GLY A CA 1
ATOM 3614 C C . GLY A 1 868 ? 141.168 104.727 164.127 1.00 40.59 868 GLY A C 1
ATOM 3615 O O . GLY A 1 868 ? 141.628 103.941 164.959 1.00 46.70 868 GLY A O 1
ATOM 3616 N N . ILE A 1 869 ? 141.943 105.557 163.428 1.00 42.69 869 ILE A N 1
ATOM 3617 C CA . ILE A 1 869 ? 143.384 105.600 163.656 1.00 42.93 869 ILE A CA 1
ATOM 3618 C C . ILE A 1 869 ? 143.693 106.201 165.023 1.00 46.86 869 ILE A C 1
ATOM 3619 O O . ILE A 1 869 ? 144.623 105.767 165.709 1.00 51.65 869 ILE A O 1
ATOM 3624 N N . MET A 1 870 ? 142.924 107.213 165.436 1.00 43.86 870 MET A N 1
ATOM 3625 C CA . MET A 1 870 ? 143.123 107.819 166.749 1.00 41.60 870 MET A CA 1
ATOM 3626 C C . MET A 1 870 ? 142.850 106.824 167.866 1.00 48.11 870 MET A C 1
ATOM 3627 O O . MET A 1 870 ? 143.551 106.815 168.884 1.00 52.93 870 MET A O 1
ATOM 3632 N N . ALA A 1 871 ? 141.821 105.988 167.700 1.00 53.51 871 ALA A N 1
ATOM 3633 C CA . ALA A 1 871 ? 141.451 105.050 168.754 1.00 52.84 871 ALA A CA 1
ATOM 3634 C C . ALA A 1 871 ? 142.592 104.103 169.105 1.00 56.65 871 ALA A C 1
ATOM 3635 O O . ALA A 1 871 ? 142.650 103.594 170.230 1.00 59.45 871 ALA A O 1
ATOM 3637 N N . SER A 1 872 ? 143.506 103.856 168.167 1.00 56.64 872 SER A N 1
ATOM 3638 C CA . SER A 1 872 ? 144.643 102.973 168.411 1.00 57.44 872 SER A CA 1
ATOM 3639 C C . SER A 1 872 ? 145.921 103.758 168.700 1.00 61.44 872 SER A C 1
ATOM 3640 O O . SER A 1 872 ? 146.662 103.431 169.631 1.00 66.81 872 SER A O 1
ATOM 3643 N N . VAL A 1 873 ? 146.191 104.790 167.900 1.00 56.05 873 VAL A N 1
ATOM 3644 C CA . VAL A 1 873 ? 147.441 105.536 168.018 1.00 51.10 873 VAL A CA 1
ATOM 3645 C C . VAL A 1 873 ? 147.467 106.359 169.300 1.00 53.63 873 VAL A C 1
ATOM 3646 O O . VAL A 1 873 ? 148.475 106.386 170.017 1.00 59.75 873 VAL A O 1
ATOM 3650 N N . VAL A 1 874 ? 146.367 107.036 169.614 1.00 55.57 874 VAL A N 1
ATOM 3651 C CA . VAL A 1 874 ? 146.341 107.982 170.726 1.00 58.48 874 VAL A CA 1
ATOM 3652 C C . VAL A 1 874 ? 146.143 107.209 172.025 1.00 58.80 874 VAL A C 1
ATOM 3653 O O . VAL A 1 874 ? 145.106 106.576 172.232 1.00 57.20 874 VAL A O 1
ATOM 3657 N N . LYS A 1 875 ? 147.141 107.259 172.899 1.00 67.17 875 LYS A N 1
ATOM 3658 C CA . LYS A 1 875 ? 147.039 106.738 174.252 1.00 68.45 875 LYS A CA 1
ATOM 3659 C C . LYS A 1 875 ? 146.719 107.873 175.220 1.00 70.23 875 LYS A C 1
ATOM 3660 O O . LYS A 1 875 ? 146.985 109.047 174.953 1.00 68.65 875 LYS A O 1
ATOM 3666 N N . GLY A 1 876 ? 146.135 107.509 176.358 1.00 74.03 876 GLY A N 1
ATOM 3667 C CA . GLY A 1 876 ? 145.720 108.511 177.319 1.00 75.89 876 GLY A CA 1
ATOM 3668 C C . GLY A 1 876 ? 146.518 108.519 178.606 1.00 77.55 876 GLY A C 1
ATOM 3669 O O . GLY A 1 876 ? 146.367 107.623 179.442 1.00 78.12 876 GLY A O 1
ATOM 3670 N N . ASN A 1 877 ? 147.353 109.542 178.777 1.00 81.38 877 ASN A N 1
ATOM 3671 C CA . ASN A 1 877 ? 148.150 109.731 179.988 1.00 79.09 877 ASN A CA 1
ATOM 3672 C C . ASN A 1 877 ? 148.901 111.058 179.931 1.00 80.62 877 ASN A C 1
ATOM 3673 O O . ASN A 1 877 ? 148.465 112.056 180.506 1.00 80.70 877 ASN A O 1
ATOM 3678 N N . GLY B 1 378 ? 161.235 137.968 131.157 1.00 51.06 378 GLY B N 1
ATOM 3679 C CA . GLY B 1 378 ? 162.362 138.789 130.756 1.00 50.72 378 GLY B CA 1
ATOM 3680 C C . GLY B 1 378 ? 163.509 137.990 130.171 1.00 55.62 378 GLY B C 1
ATOM 3681 O O . GLY B 1 378 ? 163.377 136.794 129.916 1.00 55.03 378 GLY B O 1
ATOM 3682 N N . LYS B 1 379 ? 164.637 138.660 129.950 1.00 52.14 379 LYS B N 1
ATOM 3683 C CA . LYS B 1 379 ? 165.833 138.009 129.442 1.00 48.05 379 LYS B CA 1
ATOM 3684 C C . LYS B 1 379 ? 166.445 137.109 130.513 1.00 51.14 379 LYS B C 1
ATOM 3685 O O . LYS B 1 379 ? 166.379 137.386 131.713 1.00 54.44 379 LYS B O 1
ATOM 3691 N N . LEU B 1 380 ? 167.045 136.007 130.063 1.00 51.61 380 LEU B N 1
ATOM 3692 C CA . LEU B 1 380 ? 167.652 135.036 130.958 1.00 50.64 380 LEU B CA 1
ATOM 3693 C C . LEU B 1 380 ? 169.159 135.186 131.107 1.00 51.34 380 LEU B C 1
ATOM 3694 O O . LEU B 1 380 ? 169.760 134.424 131.872 1.00 53.39 380 LEU B O 1
ATOM 3699 N N . ASP B 1 381 ? 169.784 136.138 130.423 1.00 58.20 381 ASP B N 1
ATOM 3700 C CA . ASP B 1 381 ? 171.234 136.208 130.339 1.00 57.73 381 ASP B CA 1
ATOM 3701 C C . ASP B 1 381 ? 171.772 137.442 131.051 1.00 58.53 381 ASP B C 1
ATOM 3702 O O . ASP B 1 381 ? 171.068 138.440 131.231 1.00 59.26 381 ASP B O 1
ATOM 3707 N N . LEU B 1 382 ? 173.041 137.358 131.446 1.00 57.18 382 LEU B N 1
ATOM 3708 C CA . LEU B 1 382 ? 173.739 138.415 132.161 1.00 56.07 382 LEU B CA 1
ATOM 3709 C C . LEU B 1 382 ? 175.064 138.707 131.472 1.00 57.72 382 LEU B C 1
ATOM 3710 O O . LEU B 1 382 ? 175.673 137.815 130.874 1.00 59.78 382 LEU B O 1
ATOM 3715 N N . GLU B 1 383 ? 175.504 139.959 131.555 1.00 63.27 383 GLU B N 1
ATOM 3716 C CA . GLU B 1 383 ? 176.809 140.354 131.048 1.00 63.66 383 GLU B CA 1
ATOM 3717 C C . GLU B 1 383 ? 177.829 140.339 132.179 1.00 64.81 383 GLU B C 1
ATOM 3718 O O . GLU B 1 383 ? 177.514 140.691 133.319 1.00 68.63 383 GLU B O 1
ATOM 3724 N N . TYR B 1 384 ? 179.055 139.932 131.858 1.00 61.37 384 TYR B N 1
ATOM 3725 C CA . TYR B 1 384 ? 180.096 139.727 132.853 1.00 63.42 384 TYR B CA 1
ATOM 3726 C C . TYR B 1 384 ? 181.333 140.554 132.529 1.00 66.71 384 TYR B C 1
ATOM 3727 O O . TYR B 1 384 ? 181.570 140.943 131.383 1.00 69.74 384 TYR B O 1
ATOM 3736 N N . TYR B 1 385 ? 182.120 140.824 133.568 1.00 73.72 385 TYR B N 1
ATOM 3737 C CA . TYR B 1 385 ? 183.485 141.313 133.431 1.00 74.64 385 TYR B CA 1
ATOM 3738 C C . TYR B 1 385 ? 184.422 140.135 133.656 1.00 76.96 385 TYR B C 1
ATOM 3739 O O . TYR B 1 385 ? 184.431 139.548 134.743 1.00 79.26 385 TYR B O 1
ATOM 3748 N N . ARG B 1 386 ? 185.200 139.790 132.637 1.00 84.72 386 ARG B N 1
ATOM 3749 C CA . ARG B 1 386 ? 186.090 138.639 132.689 1.00 85.24 386 ARG B CA 1
ATOM 3750 C C . ARG B 1 386 ? 187.537 139.106 132.658 1.00 86.49 386 ARG B C 1
ATOM 3751 O O . ARG B 1 386 ? 187.949 139.807 131.728 1.00 85.79 386 ARG B O 1
ATOM 3759 N N . TRP B 1 387 ? 188.302 138.721 133.679 1.00 94.85 387 TRP B N 1
ATOM 3760 C CA . TRP B 1 387 ? 189.735 138.992 133.729 1.00 95.68 387 TRP B CA 1
ATOM 3761 C C . TRP B 1 387 ? 190.491 137.674 133.647 1.00 96.60 387 TRP B C 1
ATOM 3762 O O . TRP B 1 387 ? 190.494 136.900 134.618 1.00 96.48 387 TRP B O 1
ATOM 3773 N N . PRO B 1 388 ? 191.141 137.364 132.523 1.00 103.39 388 PRO B N 1
ATOM 3774 C CA . PRO B 1 388 ? 191.881 136.098 132.427 1.00 102.81 388 PRO B CA 1
ATOM 3775 C C . PRO B 1 388 ? 193.108 136.085 133.322 1.00 102.77 388 PRO B C 1
ATOM 3776 O O . PRO B 1 388 ? 194.108 136.749 133.029 1.00 102.84 388 PRO B O 1
ATOM 3780 N N . LEU B 1 389 ? 193.042 135.329 134.414 1.00 103.44 389 LEU B N 1
ATOM 3781 C CA . LEU B 1 389 ? 194.136 135.266 135.375 1.00 103.14 389 LEU B CA 1
ATOM 3782 C C . LEU B 1 389 ? 194.041 134.005 136.225 1.00 102.46 389 LEU B C 1
ATOM 3783 O O . LEU B 1 389 ? 195.034 133.551 136.794 1.00 102.74 389 LEU B O 1
ATOM 3785 N N . ASN B 1 401 ? 190.128 129.147 135.809 1.00 101.85 401 ASN B N 1
ATOM 3786 C CA . ASN B 1 401 ? 191.035 129.707 134.813 1.00 102.54 401 ASN B CA 1
ATOM 3787 C C . ASN B 1 401 ? 190.898 131.225 134.751 1.00 102.98 401 ASN B C 1
ATOM 3788 O O . ASN B 1 401 ? 191.884 131.953 134.875 1.00 102.16 401 ASN B O 1
ATOM 3790 N N . ASN B 1 402 ? 189.669 131.697 134.559 1.00 99.22 402 ASN B N 1
ATOM 3791 C CA . ASN B 1 402 ? 189.371 133.123 134.529 1.00 98.99 402 ASN B CA 1
ATOM 3792 C C . ASN B 1 402 ? 188.274 133.419 135.540 1.00 99.21 402 ASN B C 1
ATOM 3793 O O . ASN B 1 402 ? 187.395 132.582 135.772 1.00 98.49 402 ASN B O 1
ATOM 3798 N N . VAL B 1 403 ? 188.345 134.593 136.159 1.00 92.20 403 VAL B N 1
ATOM 3799 C CA . VAL B 1 403 ? 187.360 134.989 137.180 1.00 92.43 403 VAL B CA 1
ATOM 3800 C C . VAL B 1 403 ? 186.407 135.961 136.496 1.00 91.96 403 VAL B C 1
ATOM 3801 O O . VAL B 1 403 ? 186.675 137.154 136.335 1.00 92.20 403 VAL B O 1
ATOM 3805 N N . ALA B 1 404 ? 185.257 135.434 136.080 1.00 83.28 404 ALA B N 1
ATOM 3806 C CA . ALA B 1 404 ? 184.236 136.239 135.421 1.00 81.18 404 ALA B CA 1
ATOM 3807 C C . ALA B 1 404 ? 183.168 136.634 136.433 1.00 80.57 404 ALA B C 1
ATOM 3808 O O . ALA B 1 404 ? 182.537 135.768 137.049 1.00 82.30 404 ALA B O 1
ATOM 3810 N N . LEU B 1 405 ? 182.964 137.938 136.603 1.00 72.56 405 LEU B N 1
ATOM 3811 C CA . LEU B 1 405 ? 182.002 138.464 137.558 1.00 70.90 405 LEU B CA 1
ATOM 3812 C C . LEU B 1 405 ? 180.926 139.249 136.830 1.00 68.23 405 LEU B C 1
ATOM 3813 O O . LEU B 1 405 ? 181.246 140.005 135.903 1.00 70.77 405 LEU B O 1
ATOM 3818 N N . PRO B 1 406 ? 179.655 139.099 137.203 1.00 61.78 406 PRO B N 1
ATOM 3819 C CA . PRO B 1 406 ? 178.595 139.855 136.528 1.00 59.95 406 PRO B CA 1
ATOM 3820 C C . PRO B 1 406 ? 178.795 141.353 136.692 1.00 60.72 406 PRO B C 1
ATOM 3821 O O . PRO B 1 406 ? 179.280 141.830 137.720 1.00 61.95 406 PRO B O 1
ATOM 3825 N N . LYS B 1 407 ? 178.413 142.099 135.657 1.00 63.56 407 LYS B N 1
ATOM 3826 C CA . LYS B 1 407 ? 178.583 143.545 135.681 1.00 62.48 407 LYS B CA 1
ATOM 3827 C C . LYS B 1 407 ? 177.572 144.249 136.575 1.00 59.92 407 LYS B C 1
ATOM 3828 O O . LYS B 1 407 ? 177.703 145.457 136.790 1.00 62.26 407 LYS B O 1
ATOM 3834 N N . LEU B 1 408 ? 176.576 143.532 137.099 1.00 54.86 408 LEU B N 1
ATOM 3835 C CA . LEU B 1 408 ? 175.599 144.141 137.993 1.00 54.05 408 LEU B CA 1
ATOM 3836 C C . LEU B 1 408 ? 176.196 144.535 139.336 1.00 52.57 408 LEU B C 1
ATOM 3837 O O . LEU B 1 408 ? 175.547 145.269 140.090 1.00 56.65 408 LEU B O 1
ATOM 3842 N N . PHE B 1 409 ? 177.400 144.070 139.655 1.00 49.25 409 PHE B N 1
ATOM 3843 C CA . PHE B 1 409 ? 178.058 144.390 140.913 1.00 48.28 409 PHE B CA 1
ATOM 3844 C C . PHE B 1 409 ? 178.937 145.629 140.825 1.00 49.29 409 PHE B C 1
ATOM 3845 O O . PHE B 1 409 ? 179.574 145.989 141.819 1.00 52.56 409 PHE B O 1
ATOM 3853 N N . PHE B 1 410 ? 178.987 146.288 139.671 1.00 49.20 410 PHE B N 1
ATOM 3854 C CA . PHE B 1 410 ? 179.882 147.414 139.438 1.00 46.06 410 PHE B CA 1
ATOM 3855 C C . PHE B 1 410 ? 179.137 148.569 138.790 1.00 47.95 410 PHE B C 1
ATOM 3856 O O . PHE B 1 410 ? 179.658 149.255 137.907 1.00 58.52 410 PHE B O 1
ATOM 3864 N N . THR B 1 411 ? 177.902 148.801 139.219 1.00 44.02 411 THR B N 1
ATOM 3865 C CA . THR B 1 411 ? 177.078 149.880 138.702 1.00 40.89 411 THR B CA 1
ATOM 3866 C C . THR B 1 411 ? 176.845 150.921 139.788 1.00 44.35 411 THR B C 1
ATOM 3867 O O . THR B 1 411 ? 177.176 150.714 140.958 1.00 50.38 411 THR B O 1
ATOM 3871 N N . LYS B 1 412 ? 176.268 152.053 139.380 1.00 37.47 412 LYS B N 1
ATOM 3872 C CA . LYS B 1 412 ? 175.923 153.098 140.338 1.00 33.89 412 LYS B CA 1
ATOM 3873 C C . LYS B 1 412 ? 174.941 152.585 141.380 1.00 37.58 412 LYS B C 1
ATOM 3874 O O . LYS B 1 412 ? 175.020 152.954 142.557 1.00 40.99 412 LYS B O 1
ATOM 3880 N N . LYS B 1 413 ? 173.999 151.740 140.960 1.00 33.12 413 LYS B N 1
ATOM 3881 C CA . LYS B 1 413 ? 173.039 151.165 141.894 1.00 31.09 413 LYS B CA 1
ATOM 3882 C C . LYS B 1 413 ? 173.736 150.302 142.938 1.00 33.00 413 LYS B C 1
ATOM 3883 O O . LYS B 1 413 ? 173.417 150.369 144.130 1.00 35.28 413 LYS B O 1
ATOM 3889 N N . ALA B 1 414 ? 174.693 149.480 142.505 1.00 38.49 414 ALA B N 1
ATOM 3890 C CA . ALA B 1 414 ? 175.437 148.644 143.441 1.00 29.77 414 ALA B CA 1
ATOM 3891 C C . ALA B 1 414 ? 176.275 149.494 144.387 1.00 33.35 414 ALA B C 1
ATOM 3892 O O . ALA B 1 414 ? 176.392 149.185 145.578 1.00 36.78 414 ALA B O 1
ATOM 3894 N N . TYR B 1 415 ? 176.869 150.571 143.869 1.00 27.86 415 TYR B N 1
ATOM 3895 C CA . TYR B 1 415 ? 177.697 151.436 144.702 1.00 30.86 415 TYR B CA 1
ATOM 3896 C C . TYR B 1 415 ? 176.875 152.110 145.794 1.00 35.38 415 TYR B C 1
ATOM 3897 O O . TYR B 1 415 ? 177.345 152.260 146.928 1.00 33.27 415 TYR B O 1
ATOM 3906 N N . LYS B 1 416 ? 175.652 152.538 145.470 1.00 27.99 416 LYS B N 1
ATOM 3907 C CA . LYS B 1 416 ? 174.782 153.118 146.489 1.00 24.89 416 LYS B CA 1
ATOM 3908 C C . LYS B 1 416 ? 174.460 152.100 147.573 1.00 28.45 416 LYS B C 1
ATOM 3909 O O . LYS B 1 416 ? 174.514 152.408 148.768 1.00 28.44 416 LYS B O 1
ATOM 3915 N N . ILE B 1 417 ? 174.125 150.874 147.169 1.00 28.83 417 ILE B N 1
ATOM 3916 C CA . ILE B 1 417 ? 173.810 149.824 148.134 1.00 28.75 417 ILE B CA 1
ATOM 3917 C C . ILE B 1 417 ? 175.040 149.483 148.968 1.00 32.66 417 ILE B C 1
ATOM 3918 O O . ILE B 1 417 ? 174.948 149.281 150.185 1.00 31.55 417 ILE B O 1
ATOM 3923 N N . TYR B 1 418 ? 176.212 149.428 148.330 1.00 25.07 418 TYR B N 1
ATOM 3924 C CA . TYR B 1 418 ? 177.450 149.183 149.065 1.00 29.87 418 TYR B CA 1
ATOM 3925 C C . TYR B 1 418 ? 177.672 150.255 150.122 1.00 29.38 418 TYR B C 1
ATOM 3926 O O . TYR B 1 418 ? 178.022 149.957 151.269 1.00 33.89 418 TYR B O 1
ATOM 3935 N N . PHE B 1 419 ? 177.473 151.518 149.744 1.00 26.69 419 PHE B N 1
ATOM 3936 C CA . PHE B 1 419 ? 177.677 152.626 150.668 1.00 26.35 419 PHE B CA 1
ATOM 3937 C C . PHE B 1 419 ? 176.645 152.605 151.790 1.00 30.48 419 PHE B C 1
ATOM 3938 O O . PHE B 1 419 ? 176.966 152.888 152.949 1.00 31.43 419 PHE B O 1
ATOM 3946 N N . ILE B 1 420 ? 175.395 152.271 151.460 1.00 36.15 420 ILE B N 1
ATOM 3947 C CA . ILE B 1 420 ? 174.329 152.260 152.461 1.00 28.23 420 ILE B CA 1
ATOM 3948 C C . ILE B 1 420 ? 174.598 151.193 153.517 1.00 29.44 420 ILE B C 1
ATOM 3949 O O . ILE B 1 420 ? 174.426 151.427 154.719 1.00 32.46 420 ILE B O 1
ATOM 3954 N N . ILE B 1 421 ? 175.031 150.006 153.084 1.00 31.76 421 ILE B N 1
ATOM 3955 C CA . ILE B 1 421 ? 175.385 148.951 154.034 1.00 31.93 421 ILE B CA 1
ATOM 3956 C C . ILE B 1 421 ? 176.550 149.395 154.909 1.00 31.85 421 ILE B C 1
ATOM 3957 O O . ILE B 1 421 ? 176.571 149.151 156.121 1.00 35.96 421 ILE B O 1
ATOM 3962 N N . LEU B 1 422 ? 177.538 150.057 154.304 1.00 29.77 422 LEU B N 1
ATOM 3963 C CA . LEU B 1 422 ? 178.705 150.515 155.050 1.00 34.30 422 LEU B CA 1
ATOM 3964 C C . LEU B 1 422 ? 178.309 151.478 156.163 1.00 35.68 422 LEU B C 1
ATOM 3965 O O . LEU B 1 422 ? 178.766 151.354 157.302 1.00 40.75 422 LEU B O 1
ATOM 3970 N N . VAL B 1 423 ? 177.452 152.451 155.845 1.00 37.16 423 VAL B N 1
ATOM 3971 C CA . VAL B 1 423 ? 177.023 153.423 156.848 1.00 36.47 423 VAL B CA 1
ATOM 3972 C C . VAL B 1 423 ? 176.173 152.748 157.916 1.00 33.34 423 VAL B C 1
ATOM 3973 O O . VAL B 1 423 ? 176.348 152.987 159.116 1.00 37.40 423 VAL B O 1
ATOM 3977 N N . THR B 1 424 ? 175.238 151.893 157.495 1.00 28.90 424 THR B N 1
ATOM 3978 C CA . THR B 1 424 ? 174.358 151.223 158.448 1.00 26.98 424 THR B CA 1
ATOM 3979 C C . THR B 1 424 ? 175.147 150.320 159.387 1.00 36.25 424 THR B C 1
ATOM 3980 O O . THR B 1 424 ? 174.872 150.264 160.591 1.00 43.10 424 THR B O 1
ATOM 3984 N N . GLY B 1 425 ? 176.131 149.597 158.852 1.00 35.68 425 GLY B N 1
ATOM 3985 C CA . GLY B 1 425 ? 176.988 148.792 159.704 1.00 28.90 425 GLY B CA 1
ATOM 3986 C C . GLY B 1 425 ? 177.818 149.631 160.656 1.00 33.97 425 GLY B C 1
ATOM 3987 O O . GLY B 1 425 ? 178.002 149.265 161.820 1.00 37.72 425 GLY B O 1
ATOM 3988 N N . LEU B 1 426 ? 178.339 150.761 160.174 1.00 25.89 426 LEU B N 1
ATOM 3989 C CA . LEU B 1 426 ? 179.081 151.669 161.042 1.00 31.33 426 LEU B CA 1
ATOM 3990 C C . LEU B 1 426 ? 178.186 152.233 162.138 1.00 44.17 426 LEU B C 1
ATOM 3991 O O . LEU B 1 426 ? 178.593 152.330 163.301 1.00 47.02 426 LEU B O 1
ATOM 3996 N N . LEU B 1 427 ? 176.958 152.616 161.781 1.00 42.92 427 LEU B N 1
ATOM 3997 C CA . LEU B 1 427 ? 176.032 153.146 162.775 1.00 34.49 427 LEU B CA 1
ATOM 3998 C C . LEU B 1 427 ? 175.620 152.073 163.775 1.00 40.51 427 LEU B C 1
ATOM 3999 O O . LEU B 1 427 ? 175.333 152.376 164.938 1.00 46.99 427 LEU B O 1
ATOM 4004 N N . LEU B 1 428 ? 175.591 150.812 163.343 1.00 39.32 428 LEU B N 1
ATOM 4005 C CA . LEU B 1 428 ? 175.242 149.706 164.224 1.00 30.07 428 LEU B CA 1
ATOM 4006 C C . LEU B 1 428 ? 176.421 149.195 165.039 1.00 42.90 428 LEU B C 1
ATOM 4007 O O . LEU B 1 428 ? 176.233 148.304 165.874 1.00 50.06 428 LEU B O 1
ATOM 4012 N N . GLY B 1 429 ? 177.619 149.732 164.827 1.00 42.40 429 GLY B N 1
ATOM 4013 C CA . GLY B 1 429 ? 178.790 149.272 165.543 1.00 37.56 429 GLY B CA 1
ATOM 4014 C C . GLY B 1 429 ? 179.429 150.352 166.388 1.00 44.37 429 GLY B C 1
ATOM 4015 O O . GLY B 1 429 ? 180.288 150.069 167.226 1.00 50.10 429 GLY B O 1
ATOM 4016 N N . ILE B 1 430 ? 179.014 151.598 166.176 1.00 46.92 430 ILE B N 1
ATOM 4017 C CA . ILE B 1 430 ? 179.492 152.735 166.953 1.00 44.42 430 ILE B CA 1
ATOM 4018 C C . ILE B 1 430 ? 178.380 153.164 167.899 1.00 50.31 430 ILE B C 1
ATOM 4019 O O . ILE B 1 430 ? 177.228 153.328 167.481 1.00 53.51 430 ILE B O 1
ATOM 4024 N N . LYS B 1 431 ? 178.725 153.335 169.173 1.00 54.62 431 LYS B N 1
ATOM 4025 C CA . LYS B 1 431 ? 177.744 153.658 170.203 1.00 50.85 431 LYS B CA 1
ATOM 4026 C C . LYS B 1 431 ? 177.170 155.051 169.971 1.00 54.73 431 LYS B C 1
ATOM 4027 O O . LYS B 1 431 ? 177.836 156.055 170.244 1.00 55.77 431 LYS B O 1
ATOM 4033 N N . THR B 1 432 ? 175.934 155.118 169.473 1.00 48.19 432 THR B N 1
ATOM 4034 C CA . THR B 1 432 ? 175.285 156.408 169.275 1.00 45.14 432 THR B CA 1
ATOM 4035 C C . THR B 1 432 ? 174.415 156.779 170.472 1.00 51.68 432 THR B C 1
ATOM 4036 O O . THR B 1 432 ? 174.683 157.774 171.150 1.00 54.55 432 THR B O 1
ATOM 4040 N N . PHE B 1 433 ? 173.398 155.974 170.760 1.00 48.70 433 PHE B N 1
ATOM 4041 C CA . PHE B 1 433 ? 172.488 156.248 171.863 1.00 37.20 433 PHE B CA 1
ATOM 4042 C C . PHE B 1 433 ? 172.649 155.214 172.969 1.00 41.89 433 PHE B C 1
ATOM 4043 O O . PHE B 1 433 ? 173.026 154.066 172.731 1.00 55.41 433 PHE B O 1
ATOM 4051 N N . ASN B 1 434 ? 172.342 155.639 174.197 1.00 36.83 434 ASN B N 1
ATOM 4052 C CA . ASN B 1 434 ? 172.472 154.744 175.342 1.00 45.18 434 ASN B CA 1
ATOM 4053 C C . ASN B 1 434 ? 171.414 153.647 175.316 1.00 48.05 434 ASN B C 1
ATOM 4054 O O . ASN B 1 434 ? 171.670 152.522 175.759 1.00 48.00 434 ASN B O 1
ATOM 4059 N N . ASP B 1 435 ? 170.226 153.951 174.802 1.00 43.32 435 ASP B N 1
ATOM 4060 C CA . ASP B 1 435 ? 169.161 152.960 174.705 1.00 34.70 435 ASP B CA 1
ATOM 4061 C C . ASP B 1 435 ? 169.363 152.139 173.438 1.00 43.58 435 ASP B C 1
ATOM 4062 O O . ASP B 1 435 ? 169.491 152.698 172.344 1.00 33.59 435 ASP B O 1
ATOM 4067 N N . ALA B 1 436 ? 169.392 150.812 173.590 1.00 42.49 436 ALA B N 1
ATOM 4068 C CA . ALA B 1 436 ? 169.717 149.936 172.470 1.00 25.24 436 ALA B CA 1
ATOM 4069 C C . ALA B 1 436 ? 168.679 150.031 171.360 1.00 27.72 436 ALA B C 1
ATOM 4070 O O . ALA B 1 436 ? 169.029 150.036 170.175 1.00 35.21 436 ALA B O 1
ATOM 4072 N N . ALA B 1 437 ? 167.396 150.094 171.721 1.00 26.99 437 ALA B N 1
ATOM 4073 C CA . ALA B 1 437 ? 166.355 150.217 170.707 1.00 31.01 437 ALA B CA 1
ATOM 4074 C C . ALA B 1 437 ? 166.482 151.527 169.941 1.00 33.23 437 ALA B C 1
ATOM 4075 O O . ALA B 1 437 ? 166.341 151.555 168.714 1.00 35.79 437 ALA B O 1
ATOM 4077 N N . GLN B 1 438 ? 166.749 152.625 170.650 1.00 30.63 438 GLN B N 1
ATOM 4078 C CA . GLN B 1 438 ? 166.941 153.909 169.985 1.00 35.27 438 GLN B CA 1
ATOM 4079 C C . GLN B 1 438 ? 168.224 153.918 169.165 1.00 34.93 438 GLN B C 1
ATOM 4080 O O . GLN B 1 438 ? 168.274 154.516 168.085 1.00 33.81 438 GLN B O 1
ATOM 4086 N N . HIS B 1 439 ? 169.271 153.263 169.668 1.00 27.23 439 HIS B N 1
ATOM 4087 C CA . HIS B 1 439 ? 170.529 153.183 168.935 1.00 28.75 439 HIS B CA 1
ATOM 4088 C C . HIS B 1 439 ? 170.351 152.448 167.611 1.00 31.87 439 HIS B C 1
ATOM 4089 O O . HIS B 1 439 ? 170.873 152.875 166.576 1.00 32.68 439 HIS B O 1
ATOM 4096 N N . ARG B 1 440 ? 169.607 151.339 167.621 1.00 32.08 440 ARG B N 1
ATOM 4097 C CA . ARG B 1 440 ? 169.359 150.616 166.379 1.00 23.44 440 ARG B CA 1
ATOM 4098 C C . ARG B 1 440 ? 168.300 151.298 165.519 1.00 31.74 440 ARG B C 1
ATOM 4099 O O . ARG B 1 440 ? 168.307 151.138 164.294 1.00 34.85 440 ARG B O 1
ATOM 4107 N N . CYS B 1 441 ? 167.386 152.056 166.131 1.00 34.52 441 CYS B N 1
ATOM 4108 C CA . CYS B 1 441 ? 166.408 152.805 165.346 1.00 26.48 441 CYS B CA 1
ATOM 4109 C C . CYS B 1 441 ? 167.071 153.939 164.574 1.00 26.81 441 CYS B C 1
ATOM 4110 O O . CYS B 1 441 ? 166.631 154.285 163.472 1.00 26.88 441 CYS B O 1
ATOM 4113 N N . MET B 1 442 ? 168.122 154.534 165.140 1.00 18.46 442 MET B N 1
ATOM 4114 C CA . MET B 1 442 ? 168.876 155.555 164.421 1.00 26.34 442 MET B CA 1
ATOM 4115 C C . MET B 1 442 ? 169.493 154.976 163.154 1.00 41.04 442 MET B C 1
ATOM 4116 O O . MET B 1 442 ? 169.461 155.602 162.089 1.00 38.60 442 MET B O 1
ATOM 4121 N N . ALA B 1 443 ? 170.061 153.772 163.254 1.00 32.42 443 ALA B N 1
ATOM 4122 C CA . ALA B 1 443 ? 170.596 153.101 162.074 1.00 21.69 443 ALA B CA 1
ATOM 4123 C C . ALA B 1 443 ? 169.487 152.725 161.100 1.00 25.87 443 ALA B C 1
ATOM 4124 O O . ALA B 1 443 ? 169.664 152.828 159.881 1.00 34.12 443 ALA B O 1
ATOM 4126 N N . LEU B 1 444 ? 168.342 152.277 161.618 1.00 20.46 444 LEU B N 1
ATOM 4127 C CA . LEU B 1 444 ? 167.216 151.936 160.755 1.00 22.58 444 LEU B CA 1
ATOM 4128 C C . LEU B 1 444 ? 166.718 153.159 159.996 1.00 24.55 444 LEU B C 1
ATOM 4129 O O . LEU B 1 444 ? 166.412 153.082 158.801 1.00 26.66 444 LEU B O 1
ATOM 4134 N N . VAL B 1 445 ? 166.623 154.300 160.681 1.00 27.39 445 VAL B N 1
ATOM 4135 C CA . VAL B 1 445 ? 166.133 155.517 160.039 1.00 32.82 445 VAL B CA 1
ATOM 4136 C C . VAL B 1 445 ? 167.085 155.954 158.933 1.00 31.66 445 VAL B C 1
ATOM 4137 O O . VAL B 1 445 ? 166.659 156.301 157.826 1.00 34.52 445 VAL B O 1
ATOM 4141 N N . GLU B 1 446 ? 168.391 155.936 159.214 1.00 18.65 446 GLU B N 1
ATOM 4142 C CA . GLU B 1 446 ? 169.367 156.348 158.210 1.00 23.64 446 GLU B CA 1
ATOM 4143 C C . GLU B 1 446 ? 169.326 155.431 156.995 1.00 28.81 446 GLU B C 1
ATOM 4144 O O . GLU B 1 446 ? 169.337 155.897 155.851 1.00 36.77 446 GLU B O 1
ATOM 4150 N N . CYS B 1 447 ? 169.270 154.118 157.226 1.00 24.40 447 CYS B N 1
ATOM 4151 C CA . CYS B 1 447 ? 169.255 153.171 156.117 1.00 19.20 447 CYS B CA 1
ATOM 4152 C C . CYS B 1 447 ? 168.034 153.385 155.232 1.00 25.46 447 CYS B C 1
ATOM 4153 O O . CYS B 1 447 ? 168.140 153.403 154.001 1.00 26.53 447 CYS B O 1
ATOM 4156 N N . VAL B 1 448 ? 166.864 153.562 155.846 1.00 25.88 448 VAL B N 1
ATOM 4157 C CA . VAL B 1 448 ? 165.646 153.782 155.073 1.00 29.33 448 VAL B CA 1
ATOM 4158 C C . VAL B 1 448 ? 165.683 155.146 154.395 1.00 20.64 448 VAL B C 1
ATOM 4159 O O . VAL B 1 448 ? 165.296 155.285 153.228 1.00 27.54 448 VAL B O 1
ATOM 4163 N N . ALA B 1 449 ? 166.157 156.171 155.108 1.00 23.16 449 ALA B N 1
ATOM 4164 C CA . ALA B 1 449 ? 166.262 157.499 154.511 1.00 20.28 449 ALA B CA 1
ATOM 4165 C C . ALA B 1 449 ? 167.246 157.512 153.348 1.00 27.64 449 ALA B C 1
ATOM 4166 O O . ALA B 1 449 ? 166.983 158.133 152.314 1.00 31.51 449 ALA B O 1
ATOM 4168 N N . PHE B 1 450 ? 168.387 156.834 153.501 1.00 25.09 450 PHE B N 1
ATOM 4169 C CA . PHE B 1 450 ? 169.363 156.767 152.416 1.00 17.82 450 PHE B CA 1
ATOM 4170 C C . PHE B 1 450 ? 168.807 156.023 151.208 1.00 21.08 450 PHE B C 1
ATOM 4171 O O . PHE B 1 450 ? 169.024 156.441 150.065 1.00 24.12 450 PHE B O 1
ATOM 4179 N N . LEU B 1 451 ? 168.105 154.911 151.435 1.00 33.19 451 LEU B N 1
ATOM 4180 C CA . LEU B 1 451 ? 167.529 154.161 150.323 1.00 22.70 451 LEU B CA 1
ATOM 4181 C C . LEU B 1 451 ? 166.492 154.990 149.577 1.00 29.08 451 LEU B C 1
ATOM 4182 O O . LEU B 1 451 ? 166.439 154.966 148.342 1.00 32.75 451 LEU B O 1
ATOM 4187 N N . TRP B 1 452 ? 165.659 155.729 150.310 1.00 27.92 452 TRP B N 1
ATOM 4188 C CA . TRP B 1 452 ? 164.643 156.559 149.672 1.00 23.01 452 TRP B CA 1
ATOM 4189 C C . TRP B 1 452 ? 165.269 157.762 148.975 1.00 24.52 452 TRP B C 1
ATOM 4190 O O . TRP B 1 452 ? 164.913 158.086 147.837 1.00 37.74 452 TRP B O 1
ATOM 4201 N N . ALA B 1 453 ? 166.207 158.437 149.645 1.00 25.19 453 ALA B N 1
ATOM 4202 C CA . ALA B 1 453 ? 166.802 159.644 149.083 1.00 28.41 453 ALA B CA 1
ATOM 4203 C C . ALA B 1 453 ? 167.624 159.362 147.834 1.00 31.32 453 ALA B C 1
ATOM 4204 O O . ALA B 1 453 ? 167.643 160.191 146.919 1.00 38.70 453 ALA B O 1
ATOM 4206 N N . SER B 1 454 ? 168.305 158.219 147.774 1.00 36.28 454 SER B N 1
ATOM 4207 C CA . SER B 1 454 ? 169.098 157.852 146.612 1.00 30.44 454 SER B CA 1
ATOM 4208 C C . SER B 1 454 ? 168.335 157.005 145.606 1.00 35.86 454 SER B C 1
ATOM 4209 O O . SER B 1 454 ? 168.784 156.887 144.460 1.00 35.82 454 SER B O 1
ATOM 4212 N N . GLU B 1 455 ? 167.202 156.427 145.999 1.00 43.10 455 GLU B N 1
ATOM 4213 C CA . GLU B 1 455 ? 166.392 155.572 145.135 1.00 29.79 455 GLU B CA 1
ATOM 4214 C C . GLU B 1 455 ? 167.232 154.458 144.516 1.00 29.72 455 GLU B C 1
ATOM 4215 O O . GLU B 1 455 ? 167.151 154.168 143.321 1.00 39.51 455 GLU B O 1
ATOM 4221 N N . ALA B 1 456 ? 168.060 153.829 145.353 1.00 29.91 456 ALA B N 1
ATOM 4222 C CA . ALA B 1 456 ? 168.839 152.685 144.896 1.00 31.45 456 ALA B CA 1
ATOM 4223 C C . ALA B 1 456 ? 167.934 151.536 144.476 1.00 35.89 456 ALA B C 1
ATOM 4224 O O . ALA B 1 456 ? 168.250 150.810 143.527 1.00 42.75 456 ALA B O 1
ATOM 4226 N N . ILE B 1 457 ? 166.814 151.361 145.165 1.00 30.37 457 ILE B N 1
ATOM 4227 C CA . ILE B 1 457 ? 165.766 150.424 144.774 1.00 34.25 457 ILE B CA 1
ATOM 4228 C C . ILE B 1 457 ? 164.477 151.232 144.671 1.00 33.03 457 ILE B C 1
ATOM 4229 O O . ILE B 1 457 ? 164.453 152.394 145.103 1.00 24.39 457 ILE B O 1
ATOM 4234 N N . PRO B 1 458 ? 163.405 150.695 144.083 1.00 33.90 458 PRO B N 1
ATOM 4235 C CA . PRO B 1 458 ? 162.150 151.455 144.015 1.00 25.66 458 PRO B CA 1
ATOM 4236 C C . PRO B 1 458 ? 161.662 151.864 145.398 1.00 26.87 458 PRO B C 1
ATOM 4237 O O . PRO B 1 458 ? 161.836 151.139 146.379 1.00 25.84 458 PRO B O 1
ATOM 4241 N N . LEU B 1 459 ? 161.049 153.051 145.462 1.00 24.63 459 LEU B N 1
ATOM 4242 C CA . LEU B 1 459 ? 160.665 153.636 146.743 1.00 19.80 459 LEU B CA 1
ATOM 4243 C C . LEU B 1 459 ? 159.683 152.750 147.496 1.00 22.64 459 LEU B C 1
ATOM 4244 O O . LEU B 1 459 ? 159.798 152.578 148.714 1.00 32.99 459 LEU B O 1
ATOM 4249 N N . HIS B 1 460 ? 158.702 152.187 146.790 1.00 29.16 460 HIS B N 1
ATOM 4250 C CA . HIS B 1 460 ? 157.730 151.306 147.426 1.00 20.27 460 HIS B CA 1
ATOM 4251 C C . HIS B 1 460 ? 158.330 149.967 147.833 1.00 25.98 460 HIS B C 1
ATOM 4252 O O . HIS B 1 460 ? 157.799 149.318 148.738 1.00 35.29 460 HIS B O 1
ATOM 4259 N N . ILE B 1 461 ? 159.407 149.534 147.180 1.00 19.05 461 ILE B N 1
ATOM 4260 C CA . ILE B 1 461 ? 160.103 148.331 147.623 1.00 21.89 461 ILE B CA 1
ATOM 4261 C C . ILE B 1 461 ? 160.841 148.591 148.930 1.00 24.95 461 ILE B C 1
ATOM 4262 O O . ILE B 1 461 ? 160.879 147.729 149.814 1.00 24.42 461 ILE B O 1
ATOM 4267 N N . THR B 1 462 ? 161.436 149.778 149.074 1.00 21.34 462 THR B N 1
ATOM 4268 C CA . THR B 1 462 ? 161.988 150.175 150.365 1.00 18.13 462 THR B CA 1
ATOM 4269 C C . THR B 1 462 ? 160.894 150.211 151.426 1.00 16.73 462 THR B C 1
ATOM 4270 O O . THR B 1 462 ? 161.128 149.852 152.585 1.00 25.24 462 THR B O 1
ATOM 4274 N N . ALA B 1 463 ? 159.685 150.622 151.037 1.00 23.06 463 ALA B N 1
ATOM 4275 C CA . ALA B 1 463 ? 158.555 150.612 151.960 1.00 23.64 463 ALA B CA 1
ATOM 4276 C C . ALA B 1 463 ? 158.232 149.195 152.420 1.00 14.11 463 ALA B C 1
ATOM 4277 O O . ALA B 1 463 ? 157.929 148.967 153.595 1.00 29.40 463 ALA B O 1
ATOM 4279 N N . PHE B 1 464 ? 158.284 148.228 151.500 1.00 18.69 464 PHE B N 1
ATOM 4280 C CA . PHE B 1 464 ? 158.138 146.826 151.885 1.00 24.96 464 PHE B CA 1
ATOM 4281 C C . PHE B 1 464 ? 159.244 146.387 152.834 1.00 23.97 464 PHE B C 1
ATOM 4282 O O . PHE B 1 464 ? 159.011 145.557 153.719 1.00 28.24 464 PHE B O 1
ATOM 4290 N N . LEU B 1 465 ? 160.453 146.925 152.659 1.00 14.00 465 LEU B N 1
ATOM 4291 C CA . LEU B 1 465 ? 161.581 146.531 153.494 1.00 11.08 465 LEU B CA 1
ATOM 4292 C C . LEU B 1 465 ? 161.448 147.041 154.923 1.00 21.75 465 LEU B C 1
ATOM 4293 O O . LEU B 1 465 ? 162.057 146.471 155.835 1.00 34.80 465 LEU B O 1
ATOM 4298 N N . VAL B 1 466 ? 160.675 148.102 155.140 1.00 18.72 466 VAL B N 1
ATOM 4299 C CA . VAL B 1 466 ? 160.598 148.748 156.450 1.00 21.55 466 VAL B CA 1
ATOM 4300 C C . VAL B 1 466 ? 160.074 147.780 157.510 1.00 18.59 466 VAL B C 1
ATOM 4301 O O . VAL B 1 466 ? 160.719 147.641 158.557 1.00 17.93 466 VAL B O 1
ATOM 4305 N N . PRO B 1 467 ? 158.941 147.087 157.310 1.00 19.50 467 PRO B N 1
ATOM 4306 C CA . PRO B 1 467 ? 158.499 146.131 158.345 1.00 16.31 467 PRO B CA 1
ATOM 4307 C C . PRO B 1 467 ? 159.506 145.028 158.637 1.00 23.26 467 PRO B C 1
ATOM 4308 O O . PRO B 1 467 ? 159.643 144.612 159.794 1.00 19.75 467 PRO B O 1
ATOM 4312 N N . LEU B 1 468 ? 160.218 144.542 157.617 1.00 17.06 468 LEU B N 1
ATOM 4313 C CA . LEU B 1 468 ? 161.229 143.512 157.839 1.00 18.58 468 LEU B CA 1
ATOM 4314 C C . LEU B 1 468 ? 162.372 144.038 158.699 1.00 25.17 468 LEU B C 1
ATOM 4315 O O . LEU B 1 468 ? 162.836 143.357 159.620 1.00 20.91 468 LEU B O 1
ATOM 4320 N N . LEU B 1 469 ? 162.836 145.258 158.413 1.00 22.40 469 LEU B N 1
ATOM 4321 C CA . LEU B 1 469 ? 163.949 145.825 159.167 1.00 14.95 469 LEU B CA 1
ATOM 4322 C C . LEU B 1 469 ? 163.543 146.194 160.587 1.00 22.43 469 LEU B C 1
ATOM 4323 O O . LEU B 1 469 ? 164.368 146.116 161.502 1.00 28.59 469 LEU B O 1
ATOM 4328 N N . VAL B 1 470 ? 162.288 146.601 160.791 1.00 13.06 470 VAL B N 1
ATOM 4329 C CA . VAL B 1 470 ? 161.818 146.926 162.135 1.00 25.85 470 VAL B CA 1
ATOM 4330 C C . VAL B 1 470 ? 161.896 145.701 163.037 1.00 19.76 470 VAL B C 1
ATOM 4331 O O . VAL B 1 470 ? 162.336 145.787 164.190 1.00 29.21 470 VAL B O 1
ATOM 4335 N N . VAL B 1 471 ? 161.475 144.544 162.528 1.00 20.27 471 VAL B N 1
ATOM 4336 C CA . VAL B 1 471 ? 161.554 143.313 163.306 1.00 21.13 471 VAL B CA 1
ATOM 4337 C C . VAL B 1 471 ? 163.004 142.865 163.450 1.00 23.99 471 VAL B C 1
ATOM 4338 O O . VAL B 1 471 ? 163.438 142.446 164.528 1.00 29.69 471 VAL B O 1
ATOM 4342 N N . LEU B 1 472 ? 163.775 142.955 162.365 1.00 27.81 472 LEU B N 1
ATOM 4343 C CA . LEU B 1 472 ? 165.158 142.487 162.391 1.00 21.30 472 LEU B CA 1
ATOM 4344 C C . LEU B 1 472 ? 166.025 143.348 163.302 1.00 30.69 472 LEU B C 1
ATOM 4345 O O . LEU B 1 472 ? 166.902 142.831 164.003 1.00 34.57 472 LEU B O 1
ATOM 4350 N N . PHE B 1 473 ? 165.800 144.664 163.305 1.00 27.68 473 PHE B N 1
ATOM 4351 C CA . PHE B 1 473 ? 166.602 145.564 164.125 1.00 25.74 473 PHE B CA 1
ATOM 4352 C C . PHE B 1 473 ? 166.155 145.603 165.580 1.00 29.79 473 PHE B C 1
ATOM 4353 O O . PHE B 1 473 ? 166.887 146.146 166.413 1.00 34.64 473 PHE B O 1
ATOM 4361 N N . LYS B 1 474 ? 164.983 145.055 165.900 1.00 27.10 474 LYS B N 1
ATOM 4362 C CA . LYS B 1 474 ? 164.462 144.986 167.267 1.00 24.24 474 LYS B CA 1
ATOM 4363 C C . LYS B 1 474 ? 164.355 146.378 167.893 1.00 27.97 474 LYS B C 1
ATOM 4364 O O . LYS B 1 474 ? 164.989 146.690 168.902 1.00 31.91 474 LYS B O 1
ATOM 4370 N N . VAL B 1 475 ? 163.523 147.217 167.279 1.00 30.16 475 VAL B N 1
ATOM 4371 C CA . VAL B 1 475 ? 163.336 148.580 167.742 1.00 27.74 475 VAL B CA 1
ATOM 4372 C C . VAL B 1 475 ? 162.011 148.780 168.474 1.00 30.21 475 VAL B C 1
ATOM 4373 O O . VAL B 1 475 ? 161.894 149.725 169.262 1.00 29.51 475 VAL B O 1
ATOM 4377 N N . LEU B 1 476 ? 161.019 147.922 168.249 1.00 36.52 476 LEU B N 1
ATOM 4378 C CA . LEU B 1 476 ? 159.715 148.099 168.875 1.00 17.33 476 LEU B CA 1
ATOM 4379 C C . LEU B 1 476 ? 159.783 147.735 170.353 1.00 28.77 476 LEU B C 1
ATOM 4380 O O . LEU B 1 476 ? 160.450 146.771 170.737 1.00 31.27 476 LEU B O 1
ATOM 4385 N N . LYS B 1 477 ? 159.083 148.502 171.181 1.00 35.88 477 LYS B N 1
ATOM 4386 C CA . LYS B 1 477 ? 159.102 148.324 172.623 1.00 36.75 477 LYS B CA 1
ATOM 4387 C C . LYS B 1 477 ? 157.686 148.165 173.161 1.00 42.21 477 LYS B C 1
ATOM 4388 O O . LYS B 1 477 ? 156.726 148.700 172.600 1.00 40.89 477 LYS B O 1
ATOM 4394 N N . THR B 1 478 ? 157.566 147.414 174.251 1.00 51.36 478 THR B N 1
ATOM 4395 C CA . THR B 1 478 ? 156.296 147.302 174.947 1.00 52.75 478 THR B CA 1
ATOM 4396 C C . THR B 1 478 ? 156.012 148.577 175.735 1.00 53.55 478 THR B C 1
ATOM 4397 O O . THR B 1 478 ? 156.878 149.439 175.908 1.00 56.91 478 THR B O 1
ATOM 4401 N N . SER B 1 479 ? 154.772 148.690 176.216 1.00 56.96 479 SER B N 1
ATOM 4402 C CA . SER B 1 479 ? 154.432 149.794 177.106 1.00 60.58 479 SER B CA 1
ATOM 4403 C C . SER B 1 479 ? 155.234 149.729 178.398 1.00 58.58 479 SER B C 1
ATOM 4404 O O . SER B 1 479 ? 155.504 150.763 179.017 1.00 61.19 479 SER B O 1
ATOM 4407 N N . ASP B 1 480 ? 155.623 148.522 178.817 1.00 56.53 480 ASP B N 1
ATOM 4408 C CA . ASP B 1 480 ? 156.526 148.380 179.953 1.00 59.00 480 ASP B CA 1
ATOM 4409 C C . ASP B 1 480 ? 157.878 149.018 179.655 1.00 65.18 480 ASP B C 1
ATOM 4410 O O . ASP B 1 480 ? 158.495 149.614 180.544 1.00 66.00 480 ASP B O 1
ATOM 4415 N N . GLY B 1 481 ? 158.332 148.940 178.407 1.00 56.08 481 GLY B N 1
ATOM 4416 C CA . GLY B 1 481 ? 159.621 149.480 178.031 1.00 49.27 481 GLY B CA 1
ATOM 4417 C C . GLY B 1 481 ? 160.676 148.453 177.701 1.00 56.92 481 GLY B C 1
ATOM 4418 O O . GLY B 1 481 ? 161.846 148.819 177.538 1.00 58.68 481 GLY B O 1
ATOM 4419 N N . ALA B 1 482 ? 160.307 147.182 177.599 1.00 48.96 482 ALA B N 1
ATOM 4420 C CA . ALA B 1 482 ? 161.222 146.126 177.199 1.00 47.95 482 ALA B CA 1
ATOM 4421 C C . ALA B 1 482 ? 161.110 145.884 175.700 1.00 49.62 482 ALA B C 1
ATOM 4422 O O . ALA B 1 482 ? 160.107 146.230 175.071 1.00 50.47 482 ALA B O 1
ATOM 4424 N N . ILE B 1 483 ? 162.157 145.286 175.130 1.00 43.31 483 ILE B N 1
ATOM 4425 C CA . ILE B 1 483 ? 162.160 145.002 173.702 1.00 41.01 483 ILE B CA 1
ATOM 4426 C C . ILE B 1 483 ? 161.114 143.943 173.396 1.00 45.63 483 ILE B C 1
ATOM 4427 O O . ILE B 1 483 ? 161.095 142.866 174.006 1.00 46.72 483 ILE B O 1
ATOM 4432 N N . MET B 1 484 ? 160.232 144.249 172.452 1.00 38.96 484 MET B N 1
ATOM 4433 C CA . MET B 1 484 ? 159.217 143.294 172.038 1.00 33.80 484 MET B CA 1
ATOM 4434 C C . MET B 1 484 ? 159.857 142.132 171.291 1.00 36.76 484 MET B C 1
ATOM 4435 O O . MET B 1 484 ? 160.838 142.296 170.562 1.00 42.77 484 MET B O 1
ATOM 4440 N N . SER B 1 485 ? 159.298 140.943 171.491 1.00 38.50 485 SER B N 1
ATOM 4441 C CA . SER B 1 485 ? 159.773 139.773 170.773 1.00 29.75 485 SER B CA 1
ATOM 4442 C C . SER B 1 485 ? 159.457 139.907 169.287 1.00 23.87 485 SER B C 1
ATOM 4443 O O . SER B 1 485 ? 158.600 140.692 168.876 1.00 32.30 485 SER B O 1
ATOM 4446 N N . ALA B 1 486 ? 160.180 139.133 168.476 1.00 24.24 486 ALA B N 1
ATOM 4447 C CA . ALA B 1 486 ? 160.012 139.221 167.030 1.00 22.75 486 ALA B CA 1
ATOM 4448 C C . ALA B 1 486 ? 158.594 138.870 166.603 1.00 26.63 486 ALA B C 1
ATOM 4449 O O . ALA B 1 486 ? 158.061 139.481 165.672 1.00 32.19 486 ALA B O 1
ATOM 4451 N N . ALA B 1 487 ? 157.974 137.887 167.259 1.00 31.71 487 ALA B N 1
ATOM 4452 C CA . ALA B 1 487 ? 156.599 137.526 166.930 1.00 23.62 487 ALA B CA 1
ATOM 4453 C C . ALA B 1 487 ? 155.639 138.665 167.248 1.00 28.25 487 ALA B C 1
ATOM 4454 O O . ALA B 1 487 ? 154.772 139.005 166.435 1.00 34.53 487 ALA B O 1
ATOM 4456 N N . SER B 1 488 ? 155.779 139.267 168.431 1.00 32.36 488 SER B N 1
ATOM 4457 C CA . SER B 1 488 ? 154.956 140.419 168.781 1.00 22.02 488 SER B CA 1
ATOM 4458 C C . SER B 1 488 ? 155.254 141.617 167.892 1.00 29.52 488 SER B C 1
ATOM 4459 O O . SER B 1 488 ? 154.330 142.332 167.492 1.00 47.56 488 SER B O 1
ATOM 4462 N N . ALA B 1 489 ? 156.531 141.856 167.584 1.00 28.24 489 ALA B N 1
ATOM 4463 C CA . ALA B 1 489 ? 156.891 142.975 166.721 1.00 23.17 489 ALA B CA 1
ATOM 4464 C C . ALA B 1 489 ? 156.356 142.781 165.310 1.00 27.89 489 ALA B C 1
ATOM 4465 O O . ALA B 1 489 ? 155.958 143.749 164.654 1.00 34.78 489 ALA B O 1
ATOM 4467 N N . SER B 1 490 ? 156.346 141.538 164.827 1.00 29.32 490 SER B N 1
ATOM 4468 C CA . SER B 1 490 ? 155.847 141.271 163.483 1.00 24.67 490 SER B CA 1
ATOM 4469 C C . SER B 1 490 ? 154.378 141.647 163.353 1.00 32.86 490 SER B C 1
ATOM 4470 O O . SER B 1 490 ? 153.972 142.257 162.358 1.00 35.97 490 SER B O 1
ATOM 4473 N N . SER B 1 491 ? 153.565 141.297 164.349 1.00 35.30 491 SER B N 1
ATOM 4474 C CA . SER B 1 491 ? 152.141 141.602 164.283 1.00 30.97 491 SER B CA 1
ATOM 4475 C C . SER B 1 491 ? 151.879 143.085 164.517 1.00 32.66 491 SER B C 1
ATOM 4476 O O . SER B 1 491 ? 150.981 143.668 163.902 1.00 41.40 491 SER B O 1
ATOM 4479 N N . GLU B 1 492 ? 152.657 143.709 165.404 1.00 26.74 492 GLU B N 1
ATOM 4480 C CA . GLU B 1 492 ? 152.453 145.121 165.710 1.00 27.11 492 GLU B CA 1
ATOM 4481 C C . GLU B 1 492 ? 152.786 146.009 164.516 1.00 23.46 492 GLU B C 1
ATOM 4482 O O . GLU B 1 492 ? 152.035 146.937 164.198 1.00 34.34 492 GLU B O 1
ATOM 4488 N N . ILE B 1 493 ? 153.910 145.747 163.845 1.00 29.23 493 ILE B N 1
ATOM 4489 C CA . ILE B 1 493 ? 154.303 146.586 162.717 1.00 31.48 493 ILE B CA 1
ATOM 4490 C C . ILE B 1 493 ? 153.389 146.344 161.520 1.00 19.29 493 ILE B C 1
ATOM 4491 O O . ILE B 1 493 ? 153.136 147.254 160.723 1.00 27.31 493 ILE B O 1
ATOM 4496 N N . LEU B 1 494 ? 152.878 145.121 161.374 1.00 26.46 494 LEU B N 1
ATOM 4497 C CA . LEU B 1 494 ? 151.986 144.828 160.258 1.00 31.97 494 LEU B CA 1
ATOM 4498 C C . LEU B 1 494 ? 150.594 145.402 160.486 1.00 26.69 494 LEU B C 1
ATOM 4499 O O . LEU B 1 494 ? 149.923 145.794 159.525 1.00 32.62 494 LEU B O 1
ATOM 4504 N N . ALA B 1 495 ? 150.148 145.467 161.742 1.00 29.65 495 ALA B N 1
ATOM 4505 C CA . ALA B 1 495 ? 148.826 146.006 162.036 1.00 25.12 495 ALA B CA 1
ATOM 4506 C C . ALA B 1 495 ? 148.760 147.509 161.802 1.00 36.20 495 ALA B C 1
ATOM 4507 O O . ALA B 1 495 ? 147.672 148.052 161.580 1.00 37.90 495 ALA B O 1
ATOM 4509 N N . ALA B 1 496 ? 149.902 148.195 161.834 1.00 27.46 496 ALA B N 1
ATOM 4510 C CA . ALA B 1 496 ? 149.894 149.646 161.710 1.00 25.11 496 ALA B CA 1
ATOM 4511 C C . ALA B 1 496 ? 149.885 150.116 160.262 1.00 27.45 496 ALA B C 1
ATOM 4512 O O . ALA B 1 496 ? 149.655 151.303 160.015 1.00 37.42 496 ALA B O 1
ATOM 4514 N N . MET B 1 497 ? 150.106 149.220 159.301 1.00 25.59 497 MET B N 1
ATOM 4515 C CA . MET B 1 497 ? 150.272 149.660 157.920 1.00 29.35 497 MET B CA 1
ATOM 4516 C C . MET B 1 497 ? 148.932 150.003 157.277 1.00 25.63 497 MET B C 1
ATOM 4517 O O . MET B 1 497 ? 148.846 150.929 156.462 1.00 35.15 497 MET B O 1
ATOM 4522 N N . TRP B 1 498 ? 147.876 149.274 157.628 1.00 31.28 498 TRP B N 1
ATOM 4523 C CA . TRP B 1 498 ? 146.532 149.577 157.151 1.00 22.70 498 TRP B CA 1
ATOM 4524 C C . TRP B 1 498 ? 145.845 150.498 158.152 1.00 25.86 498 TRP B C 1
ATOM 4525 O O . TRP B 1 498 ? 145.649 150.125 159.313 1.00 34.11 498 TRP B O 1
ATOM 4536 N N . SER B 1 499 ? 145.479 151.696 157.702 1.00 35.15 499 SER B N 1
ATOM 4537 C CA . SER B 1 499 ? 144.913 152.711 158.577 1.00 29.95 499 SER B CA 1
ATOM 4538 C C . SER B 1 499 ? 143.810 153.458 157.842 1.00 17.22 499 SER B C 1
ATOM 4539 O O . SER B 1 499 ? 143.492 153.165 156.688 1.00 28.01 499 SER B O 1
ATOM 4542 N N . SER B 1 500 ? 143.220 154.436 158.534 1.00 24.02 500 SER B N 1
ATOM 4543 C CA . SER B 1 500 ? 142.137 155.217 157.943 1.00 27.95 500 SER B CA 1
ATOM 4544 C C . SER B 1 500 ? 142.625 156.045 156.762 1.00 23.16 500 SER B C 1
ATOM 4545 O O . SER B 1 500 ? 141.905 156.207 155.771 1.00 25.68 500 SER B O 1
ATOM 4548 N N . THR B 1 501 ? 143.846 156.582 156.849 1.00 16.49 501 THR B N 1
ATOM 4549 C CA . THR B 1 501 ? 144.387 157.360 155.738 1.00 21.44 501 THR B CA 1
ATOM 4550 C C . THR B 1 501 ? 144.549 156.511 154.485 1.00 22.25 501 THR B C 1
ATOM 4551 O O . THR B 1 501 ? 144.447 157.030 153.369 1.00 24.22 501 THR B O 1
ATOM 4555 N N . ILE B 1 502 ? 144.803 155.211 154.646 1.00 22.20 502 ILE B N 1
ATOM 4556 C CA . ILE B 1 502 ? 144.830 154.312 153.496 1.00 23.97 502 ILE B CA 1
ATOM 4557 C C . ILE B 1 502 ? 143.448 154.225 152.859 1.00 19.74 502 ILE B C 1
ATOM 4558 O O . ILE B 1 502 ? 143.312 154.223 151.630 1.00 24.01 502 ILE B O 1
ATOM 4563 N N . MET B 1 503 ? 142.400 154.153 153.684 1.00 19.10 503 MET B N 1
ATOM 4564 C CA . MET B 1 503 ? 141.042 154.101 153.150 1.00 24.59 503 MET B CA 1
ATOM 4565 C C . MET B 1 503 ? 140.672 155.397 152.441 1.00 24.40 503 MET B C 1
ATOM 4566 O O . MET B 1 503 ? 140.026 155.372 151.387 1.00 26.21 503 MET B O 1
ATOM 4571 N N . ILE B 1 504 ? 141.074 156.541 153.001 1.00 16.47 504 ILE B N 1
ATOM 4572 C CA . ILE B 1 504 ? 140.809 157.823 152.354 1.00 13.11 504 ILE B CA 1
ATOM 4573 C C . ILE B 1 504 ? 141.514 157.893 151.006 1.00 23.04 504 ILE B C 1
ATOM 4574 O O . ILE B 1 504 ? 140.965 158.414 150.027 1.00 24.79 504 ILE B O 1
ATOM 4579 N N . LEU B 1 505 ? 142.737 157.366 150.933 1.00 12.53 505 LEU B N 1
ATOM 4580 C CA . LEU B 1 505 ? 143.462 157.343 149.669 1.00 14.66 505 LEU B CA 1
ATOM 4581 C C . LEU B 1 505 ? 142.748 156.485 148.632 1.00 20.34 505 LEU B C 1
ATOM 4582 O O . LEU B 1 505 ? 142.677 156.856 147.456 1.00 19.53 505 LEU B O 1
ATOM 4587 N N . LEU B 1 506 ? 142.223 155.328 149.045 1.00 24.16 506 LEU B N 1
ATOM 4588 C CA . LEU B 1 506 ? 141.484 154.481 148.115 1.00 16.59 506 LEU B CA 1
ATOM 4589 C C . LEU B 1 506 ? 140.200 155.155 147.651 1.00 14.52 506 LEU B C 1
ATOM 4590 O O . LEU B 1 506 ? 139.830 155.053 146.477 1.00 31.52 506 LEU B O 1
ATOM 4595 N N . ALA B 1 507 ? 139.501 155.838 148.558 1.00 18.89 507 ALA B N 1
ATOM 4596 C CA . ALA B 1 507 ? 138.338 156.618 148.152 1.00 15.17 507 ALA B CA 1
ATOM 4597 C C . ALA B 1 507 ? 138.738 157.738 147.203 1.00 28.53 507 ALA B C 1
ATOM 4598 O O . ALA B 1 507 ? 137.976 158.098 146.299 1.00 31.82 507 ALA B O 1
ATOM 4600 N N . GLY B 1 508 ? 139.934 158.300 147.395 1.00 30.06 508 GLY B N 1
ATOM 4601 C CA . GLY B 1 508 ? 140.425 159.310 146.472 1.00 7.54 508 GLY B CA 1
ATOM 4602 C C . GLY B 1 508 ? 140.596 158.776 145.064 1.00 26.83 508 GLY B C 1
ATOM 4603 O O . GLY B 1 508 ? 140.222 159.432 144.090 1.00 32.82 508 GLY B O 1
ATOM 4604 N N . PHE B 1 509 ? 141.165 157.573 144.938 1.00 19.06 509 PHE B N 1
ATOM 4605 C CA . PHE B 1 509 ? 141.247 156.931 143.629 1.00 14.13 509 PHE B CA 1
ATOM 4606 C C . PHE B 1 509 ? 139.859 156.647 143.073 1.00 25.48 509 PHE B C 1
ATOM 4607 O O . PHE B 1 509 ? 139.614 156.825 141.875 1.00 31.34 509 PHE B O 1
ATOM 4615 N N . THR B 1 510 ? 138.942 156.191 143.928 1.00 22.70 510 THR B N 1
ATOM 4616 C CA . THR B 1 510 ? 137.587 155.889 143.479 1.00 24.02 510 THR B CA 1
ATOM 4617 C C . THR B 1 510 ? 136.884 157.144 142.978 1.00 23.84 510 THR B C 1
ATOM 4618 O O . THR B 1 510 ? 136.295 157.149 141.892 1.00 27.26 510 THR B O 1
ATOM 4622 N N . LEU B 1 511 ? 136.948 158.227 143.756 1.00 22.49 511 LEU B N 1
ATOM 4623 C CA . LEU B 1 511 ? 136.322 159.479 143.343 1.00 20.26 511 LEU B CA 1
ATOM 4624 C C . LEU B 1 511 ? 136.978 160.039 142.089 1.00 24.77 511 LEU B C 1
ATOM 4625 O O . LEU B 1 511 ? 136.288 160.504 141.176 1.00 31.76 511 LEU B O 1
ATOM 4630 N N . GLY B 1 512 ? 138.309 159.993 142.021 1.00 20.65 512 GLY B N 1
ATOM 4631 C CA . GLY B 1 512 ? 138.998 160.551 140.869 1.00 18.00 512 GLY B CA 1
ATOM 4632 C C . GLY B 1 512 ? 138.694 159.802 139.587 1.00 25.43 512 GLY B C 1
ATOM 4633 O O . GLY B 1 512 ? 138.507 160.405 138.529 1.00 31.73 512 GLY B O 1
ATOM 4634 N N . GLU B 1 513 ? 138.638 158.472 139.668 1.00 32.23 513 GLU B N 1
ATOM 4635 C CA . GLU B 1 513 ? 138.375 157.664 138.483 1.00 28.21 513 GLU B CA 1
ATOM 4636 C C . GLU B 1 513 ? 136.928 157.807 138.026 1.00 30.62 513 GLU B C 1
ATOM 4637 O O . GLU B 1 513 ? 136.652 157.914 136.827 1.00 40.53 513 GLU B O 1
ATOM 4643 N N . VAL B 1 514 ? 135.986 157.805 138.970 1.00 22.14 514 VAL B N 1
ATOM 4644 C CA . VAL B 1 514 ? 134.576 157.891 138.599 1.00 24.66 514 VAL B CA 1
ATOM 4645 C C . VAL B 1 514 ? 134.253 159.267 138.024 1.00 26.04 514 VAL B C 1
ATOM 4646 O O . VAL B 1 514 ? 133.392 159.400 137.148 1.00 30.66 514 VAL B O 1
ATOM 4650 N N . LEU B 1 515 ? 134.942 160.309 138.497 1.00 35.93 515 LEU B N 1
ATOM 4651 C CA . LEU B 1 515 ? 134.710 161.645 137.963 1.00 31.63 515 LEU B CA 1
ATOM 4652 C C . LEU B 1 515 ? 135.288 161.800 136.563 1.00 35.01 515 LEU B C 1
ATOM 4653 O O . LEU B 1 515 ? 134.703 162.496 135.727 1.00 35.61 515 LEU B O 1
ATOM 4658 N N . ALA B 1 516 ? 136.430 161.166 136.291 1.00 38.27 516 ALA B N 1
ATOM 4659 C CA . ALA B 1 516 ? 137.020 161.233 134.960 1.00 34.48 516 ALA B CA 1
ATOM 4660 C C . ALA B 1 516 ? 136.310 160.311 133.979 1.00 32.85 516 ALA B C 1
ATOM 4661 O O . ALA B 1 516 ? 136.200 160.632 132.791 1.00 45.92 516 ALA B O 1
ATOM 4663 N N . GLN B 1 517 ? 135.818 159.166 134.455 1.00 37.08 517 GLN B N 1
ATOM 4664 C CA . GLN B 1 517 ? 135.249 158.172 133.552 1.00 31.16 517 GLN B CA 1
ATOM 4665 C C . GLN B 1 517 ? 133.891 158.598 133.013 1.00 36.46 517 GLN B C 1
ATOM 4666 O O . GLN B 1 517 ? 133.498 158.169 131.923 1.00 44.01 517 GLN B O 1
ATOM 4672 N N . TYR B 1 518 ? 133.162 159.437 133.748 1.00 35.56 518 TYR B N 1
ATOM 4673 C CA . TYR B 1 518 ? 131.839 159.884 133.333 1.00 34.11 518 TYR B CA 1
ATOM 4674 C C . TYR B 1 518 ? 131.806 161.375 133.013 1.00 35.95 518 TYR B C 1
ATOM 4675 O O . TYR B 1 518 ? 130.757 162.012 133.144 1.00 42.55 518 TYR B O 1
ATOM 4684 N N . ASN B 1 519 ? 132.945 161.933 132.597 1.00 39.10 519 ASN B N 1
ATOM 4685 C CA . ASN B 1 519 ? 133.025 163.265 131.995 1.00 38.11 519 ASN B CA 1
ATOM 4686 C C . ASN B 1 519 ? 132.486 164.356 132.916 1.00 36.80 519 ASN B C 1
ATOM 4687 O O . ASN B 1 519 ? 131.821 165.293 132.474 1.00 47.44 519 ASN B O 1
ATOM 4692 N N . ILE B 1 520 ? 132.781 164.243 134.206 1.00 36.57 520 ILE B N 1
ATOM 4693 C CA . ILE B 1 520 ? 132.482 165.327 135.135 1.00 29.15 520 ILE B CA 1
ATOM 4694 C C . ILE B 1 520 ? 133.714 166.179 135.396 1.00 34.99 520 ILE B C 1
ATOM 4695 O O . ILE B 1 520 ? 133.620 167.405 135.485 1.00 46.22 520 ILE B O 1
ATOM 4700 N N . ALA B 1 521 ? 134.884 165.548 135.506 1.00 43.31 521 ALA B N 1
ATOM 4701 C CA . ALA B 1 521 ? 136.123 166.302 135.645 1.00 30.24 521 ALA B CA 1
ATOM 4702 C C . ALA B 1 521 ? 136.399 167.129 134.397 1.00 33.72 521 ALA B C 1
ATOM 4703 O O . ALA B 1 521 ? 136.938 168.237 134.480 1.00 45.42 521 ALA B O 1
ATOM 4705 N N . LYS B 1 522 ? 136.034 166.601 133.227 1.00 34.23 522 LYS B N 1
ATOM 4706 C CA . LYS B 1 522 ? 136.232 167.328 131.977 1.00 32.57 522 LYS B CA 1
ATOM 4707 C C . LYS B 1 522 ? 135.413 168.613 131.946 1.00 35.28 522 LYS B C 1
ATOM 4708 O O . LYS B 1 522 ? 135.902 169.666 131.524 1.00 40.40 522 LYS B O 1
ATOM 4714 N N . VAL B 1 523 ? 134.156 168.543 132.387 1.00 45.49 523 VAL B N 1
ATOM 4715 C CA . VAL B 1 523 ? 133.315 169.736 132.425 1.00 42.21 523 VAL B CA 1
ATOM 4716 C C . VAL B 1 523 ? 133.790 170.692 133.511 1.00 41.64 523 VAL B C 1
ATOM 4717 O O . VAL B 1 523 ? 133.846 171.910 133.303 1.00 49.85 523 VAL B O 1
ATOM 4721 N N . LEU B 1 524 ? 134.136 170.160 134.685 1.00 36.92 524 LEU B N 1
ATOM 4722 C CA . LEU B 1 524 ? 134.614 171.007 135.772 1.00 36.54 524 LEU B CA 1
ATOM 4723 C C . LEU B 1 524 ? 135.914 171.712 135.408 1.00 45.66 524 LEU B C 1
ATOM 4724 O O . LEU B 1 524 ? 136.097 172.885 135.749 1.00 47.86 524 LEU B O 1
ATOM 4729 N N . ALA B 1 525 ? 136.825 171.017 134.726 1.00 41.27 525 ALA B N 1
ATOM 4730 C CA . ALA B 1 525 ? 138.081 171.630 134.318 1.00 33.69 525 ALA B CA 1
ATOM 4731 C C . ALA B 1 525 ? 137.880 172.703 133.258 1.00 38.36 525 ALA B C 1
ATOM 4732 O O . ALA B 1 525 ? 138.669 173.650 133.190 1.00 49.66 525 ALA B O 1
ATOM 4734 N N . SER B 1 526 ? 136.843 172.579 132.427 1.00 42.48 526 SER B N 1
ATOM 4735 C CA . SER B 1 526 ? 136.608 173.565 131.380 1.00 43.86 526 SER B CA 1
ATOM 4736 C C . SER B 1 526 ? 136.288 174.941 131.946 1.00 45.61 526 SER B C 1
ATOM 4737 O O . SER B 1 526 ? 136.488 175.944 131.256 1.00 47.85 526 SER B O 1
ATOM 4740 N N . TRP B 1 527 ? 135.798 175.011 133.183 1.00 45.16 527 TRP B N 1
ATOM 4741 C CA . TRP B 1 527 ? 135.493 176.275 133.839 1.00 42.03 527 TRP B CA 1
ATOM 4742 C C . TRP B 1 527 ? 136.690 176.843 134.590 1.00 46.86 527 TRP B C 1
ATOM 4743 O O . TRP B 1 527 ? 136.946 178.048 134.526 1.00 51.06 527 TRP B O 1
ATOM 4754 N N . LEU B 1 528 ? 137.427 175.994 135.309 1.00 42.41 528 LEU B N 1
ATOM 4755 C CA . LEU B 1 528 ? 138.632 176.454 135.993 1.00 42.11 528 LEU B CA 1
ATOM 4756 C C . LEU B 1 528 ? 139.689 176.910 134.995 1.00 37.47 528 LEU B C 1
ATOM 4757 O O . LEU B 1 528 ? 140.345 177.939 135.193 1.00 43.47 528 LEU B O 1
ATOM 4762 N N . LEU B 1 529 ? 139.869 176.152 133.912 1.00 42.63 529 LEU B N 1
ATOM 4763 C CA . LEU B 1 529 ? 140.868 176.514 132.912 1.00 42.77 529 LEU B CA 1
ATOM 4764 C C . LEU B 1 529 ? 140.461 177.757 132.134 1.00 46.38 529 LEU B C 1
ATOM 4765 O O . LEU B 1 529 ? 141.325 178.488 131.638 1.00 47.78 529 LEU B O 1
ATOM 4770 N N . ALA B 1 530 ? 139.156 178.012 132.008 1.00 45.60 530 ALA B N 1
ATOM 4771 C CA . ALA B 1 530 ? 138.707 179.258 131.397 1.00 39.02 530 ALA B CA 1
ATOM 4772 C C . ALA B 1 530 ? 138.963 180.443 132.318 1.00 44.37 530 ALA B C 1
ATOM 4773 O O . ALA B 1 530 ? 139.313 181.535 131.854 1.00 49.00 530 ALA B O 1
ATOM 4775 N N . PHE B 1 531 ? 138.791 180.246 133.626 1.00 45.54 531 PHE B N 1
ATOM 4776 C CA . PHE B 1 531 ? 139.046 181.316 134.583 1.00 42.52 531 PHE B CA 1
ATOM 4777 C C . PHE B 1 531 ? 140.530 181.656 134.650 1.00 48.33 531 PHE B C 1
ATOM 4778 O O . PHE B 1 531 ? 140.901 182.830 134.764 1.00 52.62 531 PHE B O 1
ATOM 4786 N N . ALA B 1 532 ? 141.393 180.641 134.574 1.00 43.65 532 ALA B N 1
ATOM 4787 C CA . ALA B 1 532 ? 142.829 180.856 134.705 1.00 34.69 532 ALA B CA 1
ATOM 4788 C C . ALA B 1 532 ? 143.401 181.621 133.517 1.00 42.79 532 ALA B C 1
ATOM 4789 O O . ALA B 1 532 ? 144.214 182.534 133.698 1.00 53.15 532 ALA B O 1
ATOM 4791 N N . GLY B 1 533 ? 142.997 181.269 132.305 1.00 41.07 533 GLY B N 1
ATOM 4792 C CA . GLY B 1 533 ? 143.485 181.955 131.129 1.00 41.72 533 GLY B CA 1
ATOM 4793 C C . GLY B 1 533 ? 144.612 181.223 130.431 1.00 47.56 533 GLY B C 1
ATOM 4794 O O . GLY B 1 533 ? 144.974 180.086 130.749 1.00 48.27 533 GLY B O 1
ATOM 4795 N N . CYS B 1 534 ? 145.183 181.917 129.445 1.00 54.84 534 CYS B N 1
ATOM 4796 C CA . CYS B 1 534 ? 146.183 181.315 128.570 1.00 51.42 534 CYS B CA 1
ATOM 4797 C C . CYS B 1 534 ? 147.557 181.204 129.223 1.00 57.06 534 CYS B C 1
ATOM 4798 O O . CYS B 1 534 ? 148.340 180.327 128.844 1.00 60.85 534 CYS B O 1
ATOM 4801 N N . LYS B 1 535 ? 147.877 182.071 130.177 1.00 42.86 535 LYS B N 1
ATOM 4802 C CA . LYS B 1 535 ? 149.218 182.071 130.758 1.00 38.72 535 LYS B CA 1
ATOM 4803 C C . LYS B 1 535 ? 149.455 180.795 131.559 1.00 40.12 535 LYS B C 1
ATOM 4804 O O . LYS B 1 535 ? 148.646 180.454 132.428 1.00 41.77 535 LYS B O 1
ATOM 4810 N N . PRO B 1 536 ? 150.540 180.063 131.291 1.00 41.28 536 PRO B N 1
ATOM 4811 C CA . PRO B 1 536 ? 150.793 178.815 132.031 1.00 44.18 536 PRO B CA 1
ATOM 4812 C C . PRO B 1 536 ? 150.969 179.002 133.528 1.00 35.87 536 PRO B C 1
ATOM 4813 O O . PRO B 1 536 ? 150.597 178.107 134.297 1.00 43.16 536 PRO B O 1
ATOM 4817 N N . ARG B 1 537 ? 151.534 180.124 133.974 1.00 32.80 537 ARG B N 1
ATOM 4818 C CA . ARG B 1 537 ? 151.703 180.323 135.408 1.00 30.82 537 ARG B CA 1
ATOM 4819 C C . ARG B 1 537 ? 150.381 180.629 136.100 1.00 32.33 537 ARG B C 1
ATOM 4820 O O . ARG B 1 537 ? 150.243 180.366 137.299 1.00 40.23 537 ARG B O 1
ATOM 4828 N N . ASN B 1 538 ? 149.405 181.178 135.372 1.00 30.16 538 ASN B N 1
ATOM 4829 C CA . ASN B 1 538 ? 148.079 181.370 135.950 1.00 28.39 538 ASN B CA 1
ATOM 4830 C C . ASN B 1 538 ? 147.353 180.041 136.108 1.00 27.45 538 ASN B C 1
ATOM 4831 O O . ASN B 1 538 ? 146.633 179.833 137.090 1.00 38.58 538 ASN B O 1
ATOM 4836 N N . VAL B 1 539 ? 147.529 179.134 135.147 1.00 25.40 539 VAL B N 1
ATOM 4837 C CA . VAL B 1 539 ? 146.990 177.785 135.284 1.00 25.39 539 VAL B CA 1
ATOM 4838 C C . VAL B 1 539 ? 147.658 177.065 136.446 1.00 26.86 539 VAL B C 1
ATOM 4839 O O . VAL B 1 539 ? 147.011 176.313 137.185 1.00 26.70 539 VAL B O 1
ATOM 4843 N N . LEU B 1 540 ? 148.963 177.280 136.622 1.00 32.94 540 LEU B N 1
ATOM 4844 C CA . LEU B 1 540 ? 149.664 176.705 137.764 1.00 26.06 540 LEU B CA 1
ATOM 4845 C C . LEU B 1 540 ? 149.103 177.245 139.074 1.00 27.68 540 LEU B C 1
ATOM 4846 O O . LEU B 1 540 ? 148.881 176.490 140.025 1.00 24.68 540 LEU B O 1
ATOM 4851 N N . LEU B 1 541 ? 148.846 178.554 139.131 1.00 35.76 541 LEU B N 1
ATOM 4852 C CA . LEU B 1 541 ? 148.297 179.155 140.342 1.00 29.59 541 LEU B CA 1
ATOM 4853 C C . LEU B 1 541 ? 146.913 178.604 140.659 1.00 31.64 541 LEU B C 1
ATOM 4854 O O . LEU B 1 541 ? 146.582 178.377 141.828 1.00 41.39 541 LEU B O 1
ATOM 4859 N N . MET B 1 542 ? 146.085 178.394 139.633 1.00 32.29 542 MET B N 1
ATOM 4860 C CA . MET B 1 542 ? 144.753 177.842 139.858 1.00 23.84 542 MET B CA 1
ATOM 4861 C C . MET B 1 542 ? 144.834 176.441 140.450 1.00 31.16 542 MET B C 1
ATOM 4862 O O . MET B 1 542 ? 144.112 176.112 141.397 1.00 35.32 542 MET B O 1
ATOM 4867 N N . ALA B 1 543 ? 145.719 175.603 139.907 1.00 28.13 543 ALA B N 1
ATOM 4868 C CA . ALA B 1 543 ? 145.845 174.235 140.400 1.00 24.92 543 ALA B CA 1
ATOM 4869 C C . ALA B 1 543 ? 146.315 174.206 141.850 1.00 29.26 543 ALA B C 1
ATOM 4870 O O . ALA B 1 543 ? 145.820 173.407 142.653 1.00 23.04 543 ALA B O 1
ATOM 4872 N N . MET B 1 544 ? 147.271 175.068 142.205 1.00 26.01 544 MET B N 1
ATOM 4873 C CA . MET B 1 544 ? 147.727 175.125 143.591 1.00 30.47 544 MET B CA 1
ATOM 4874 C C . MET B 1 544 ? 146.636 175.655 144.512 1.00 29.43 544 MET B C 1
ATOM 4875 O O . MET B 1 544 ? 146.558 175.261 145.680 1.00 26.12 544 MET B O 1
ATOM 4880 N N . CYS B 1 545 ? 145.784 176.551 144.008 1.00 32.22 545 CYS B N 1
ATOM 4881 C CA . CYS B 1 545 ? 144.694 177.079 144.822 1.00 24.76 545 CYS B CA 1
ATOM 4882 C C . CYS B 1 545 ? 143.630 176.018 145.084 1.00 25.97 545 CYS B C 1
ATOM 4883 O O . CYS B 1 545 ? 143.109 175.914 146.200 1.00 32.11 545 CYS B O 1
ATOM 4886 N N . VAL B 1 546 ? 143.292 175.224 144.066 1.00 24.00 546 VAL B N 1
ATOM 4887 C CA . VAL B 1 546 ? 142.245 174.214 144.220 1.00 21.96 546 VAL B CA 1
ATOM 4888 C C . VAL B 1 546 ? 142.652 173.168 145.251 1.00 26.61 546 VAL B C 1
ATOM 4889 O O . VAL B 1 546 ? 141.861 172.794 146.124 1.00 32.87 546 VAL B O 1
ATOM 4893 N N . VAL B 1 547 ? 143.890 172.676 145.167 1.00 19.48 547 VAL B N 1
ATOM 4894 C CA . VAL B 1 547 ? 144.333 171.662 146.119 1.00 28.89 547 VAL B CA 1
ATOM 4895 C C . VAL B 1 547 ? 144.526 172.274 147.502 1.00 30.10 547 VAL B C 1
ATOM 4896 O O . VAL B 1 547 ? 144.311 171.611 148.523 1.00 25.07 547 VAL B O 1
ATOM 4900 N N . PHE B 1 548 ? 144.926 173.547 147.561 1.00 23.48 548 PHE B N 1
ATOM 4901 C CA . PHE B 1 548 ? 145.041 174.234 148.844 1.00 25.93 548 PHE B CA 1
ATOM 4902 C C . PHE B 1 548 ? 143.676 174.377 149.506 1.00 29.97 548 PHE B C 1
ATOM 4903 O O . PHE B 1 548 ? 143.532 174.158 150.714 1.00 29.37 548 PHE B O 1
ATOM 4911 N N . PHE B 1 549 ? 142.663 174.754 148.725 1.00 35.49 549 PHE B N 1
ATOM 4912 C CA . PHE B 1 549 ? 141.311 174.869 149.260 1.00 26.51 549 PHE B CA 1
ATOM 4913 C C . PHE B 1 549 ? 140.774 173.510 149.689 1.00 22.59 549 PHE B C 1
ATOM 4914 O O . PHE B 1 549 ? 140.136 173.385 150.739 1.00 33.82 549 PHE B O 1
ATOM 4922 N N . LEU B 1 550 ? 141.023 172.477 148.883 1.00 19.32 550 LEU B N 1
ATOM 4923 C CA . LEU B 1 550 ? 140.551 171.139 149.224 1.00 28.65 550 LEU B CA 1
ATOM 4924 C C . LEU B 1 550 ? 141.206 170.626 150.501 1.00 29.98 550 LEU B C 1
ATOM 4925 O O . LEU B 1 550 ? 140.525 170.086 151.379 1.00 37.80 550 LEU B O 1
ATOM 4930 N N . SER B 1 551 ? 142.525 170.798 150.629 1.00 24.52 551 SER B N 1
ATOM 4931 C CA . SER B 1 551 ? 143.227 170.299 151.808 1.00 23.28 551 SER B CA 1
ATOM 4932 C C . SER B 1 551 ? 142.821 171.064 153.061 1.00 27.60 551 SER B C 1
ATOM 4933 O O . SER B 1 551 ? 142.993 170.571 154.181 1.00 33.26 551 SER B O 1
ATOM 4936 N N . MET B 1 552 ? 142.285 172.273 152.889 1.00 32.72 552 MET B N 1
ATOM 4937 C CA . MET B 1 552 ? 141.808 173.050 154.027 1.00 32.11 552 MET B CA 1
ATOM 4938 C C . MET B 1 552 ? 140.683 172.332 154.759 1.00 30.42 552 MET B C 1
ATOM 4939 O O . MET B 1 552 ? 140.573 172.420 155.985 1.00 31.33 552 MET B O 1
ATOM 4944 N N . TRP B 1 553 ? 139.844 171.608 154.026 1.00 36.75 553 TRP B N 1
ATOM 4945 C CA . TRP B 1 553 ? 138.628 171.026 154.579 1.00 24.81 553 TRP B CA 1
ATOM 4946 C C . TRP B 1 553 ? 138.659 169.511 154.686 1.00 32.94 553 TRP B C 1
ATOM 4947 O O . TRP B 1 553 ? 138.102 168.959 155.636 1.00 41.39 553 TRP B O 1
ATOM 4958 N N . ILE B 1 554 ? 139.294 168.816 153.743 1.00 37.93 554 ILE B N 1
ATOM 4959 C CA . ILE B 1 554 ? 139.337 167.358 153.742 1.00 28.00 554 ILE B CA 1
ATOM 4960 C C . ILE B 1 554 ? 140.750 166.814 153.851 1.00 27.64 554 ILE B C 1
ATOM 4961 O O . ILE B 1 554 ? 140.961 165.621 153.589 1.00 43.78 554 ILE B O 1
ATOM 4966 N N . SER B 1 555 ? 141.727 167.651 154.213 1.00 24.80 555 SER B N 1
ATOM 4967 C CA . SER B 1 555 ? 143.128 167.265 154.376 1.00 24.97 555 SER B CA 1
ATOM 4968 C C . SER B 1 555 ? 143.769 166.908 153.039 1.00 22.36 555 SER B C 1
ATOM 4969 O O . SER B 1 555 ? 143.081 166.792 152.021 1.00 23.83 555 SER B O 1
ATOM 4972 N N . ASN B 1 556 ? 145.093 166.748 153.028 1.00 27.16 556 ASN B N 1
ATOM 4973 C CA . ASN B 1 556 ? 145.844 166.541 151.799 1.00 22.90 556 ASN B CA 1
ATOM 4974 C C . ASN B 1 556 ? 146.101 165.067 151.500 1.00 23.12 556 ASN B C 1
ATOM 4975 O O . ASN B 1 556 ? 147.060 164.744 150.793 1.00 33.28 556 ASN B O 1
ATOM 4980 N N . VAL B 1 557 ? 145.271 164.167 152.024 1.00 27.25 557 VAL B N 1
ATOM 4981 C CA . VAL B 1 557 ? 145.397 162.757 151.672 1.00 21.64 557 VAL B CA 1
ATOM 4982 C C . VAL B 1 557 ? 144.712 162.477 150.342 1.00 27.32 557 VAL B C 1
ATOM 4983 O O . VAL B 1 557 ? 145.299 161.873 149.438 1.00 29.44 557 VAL B O 1
ATOM 4987 N N . ALA B 1 558 ? 143.465 162.922 150.197 1.00 33.36 558 ALA B N 1
ATOM 4988 C CA . ALA B 1 558 ? 142.708 162.733 148.968 1.00 24.20 558 ALA B CA 1
ATOM 4989 C C . ALA B 1 558 ? 142.692 163.953 148.067 1.00 28.95 558 ALA B C 1
ATOM 4990 O O . ALA B 1 558 ? 142.470 163.808 146.864 1.00 29.70 558 ALA B O 1
ATOM 4992 N N . ALA B 1 559 ? 142.925 165.147 148.616 1.00 31.74 559 ALA B N 1
ATOM 4993 C CA . ALA B 1 559 ? 142.914 166.382 147.827 1.00 23.71 559 ALA B CA 1
ATOM 4994 C C . ALA B 1 559 ? 143.841 166.361 146.616 1.00 26.05 559 ALA B C 1
ATOM 4995 O O . ALA B 1 559 ? 143.408 166.800 145.543 1.00 21.98 559 ALA B O 1
ATOM 4997 N N . PRO B 1 560 ? 145.096 165.896 146.701 1.00 28.23 560 PRO B N 1
ATOM 4998 C CA . PRO B 1 560 ? 145.916 165.834 145.476 1.00 20.22 560 PRO B CA 1
ATOM 4999 C C . PRO B 1 560 ? 145.334 164.935 144.399 1.00 24.97 560 PRO B C 1
ATOM 5000 O O . PRO B 1 560 ? 145.364 165.291 143.215 1.00 27.37 560 PRO B O 1
ATOM 5004 N N . VAL B 1 561 ? 144.790 163.778 144.783 1.00 29.06 561 VAL B N 1
ATOM 5005 C CA . VAL B 1 561 ? 144.244 162.839 143.803 1.00 26.74 561 VAL B CA 1
ATOM 5006 C C . VAL B 1 561 ? 143.049 163.456 143.088 1.00 26.58 561 VAL B C 1
ATOM 5007 O O . VAL B 1 561 ? 142.905 163.341 141.865 1.00 33.94 561 VAL B O 1
ATOM 5011 N N . LEU B 1 562 ? 142.176 164.123 143.843 1.00 23.67 562 LEU B N 1
ATOM 5012 C CA . LEU B 1 562 ? 141.046 164.818 143.236 1.00 23.97 562 LEU B CA 1
ATOM 5013 C C . LEU B 1 562 ? 141.517 165.945 142.326 1.00 23.21 562 LEU B C 1
ATOM 5014 O O . LEU B 1 562 ? 140.959 166.159 141.244 1.00 31.34 562 LEU B O 1
ATOM 5019 N N . THR B 1 563 ? 142.543 166.684 142.755 1.00 30.35 563 THR B N 1
ATOM 5020 C CA . THR B 1 563 ? 143.064 167.778 141.940 1.00 24.36 563 THR B CA 1
ATOM 5021 C C . THR B 1 563 ? 143.686 167.265 140.646 1.00 28.51 563 THR B C 1
ATOM 5022 O O . THR B 1 563 ? 143.497 167.862 139.581 1.00 33.20 563 THR B O 1
ATOM 5026 N N . TYR B 1 564 ? 144.434 166.160 140.716 1.00 24.26 564 TYR B N 1
ATOM 5027 C CA . TYR B 1 564 ? 145.010 165.588 139.503 1.00 22.09 564 TYR B CA 1
ATOM 5028 C C . TYR B 1 564 ? 143.932 165.075 138.559 1.00 28.88 564 TYR B C 1
ATOM 5029 O O . TYR B 1 564 ? 144.082 165.176 137.337 1.00 33.00 564 TYR B O 1
ATOM 5038 N N . SER B 1 565 ? 142.852 164.509 139.102 1.00 36.70 565 SER B N 1
ATOM 5039 C CA . SER B 1 565 ? 141.730 164.096 138.266 1.00 32.49 565 SER B CA 1
ATOM 5040 C C . SER B 1 565 ? 141.070 165.297 137.602 1.00 29.29 565 SER B C 1
ATOM 5041 O O . SER B 1 565 ? 140.651 165.219 136.442 1.00 42.69 565 SER B O 1
ATOM 5044 N N . LEU B 1 566 ? 140.958 166.412 138.325 1.00 26.60 566 LEU B N 1
ATOM 5045 C CA . LEU B 1 566 ? 140.459 167.643 137.722 1.00 31.66 566 LEU B CA 1
ATOM 5046 C C . LEU B 1 566 ? 141.388 168.131 136.617 1.00 38.48 566 LEU B C 1
ATOM 5047 O O . LEU B 1 566 ? 140.931 168.648 135.593 1.00 38.04 566 LEU B O 1
ATOM 5052 N N . LEU B 1 567 ? 142.696 167.975 136.808 1.00 39.50 567 LEU B N 1
ATOM 5053 C CA . LEU B 1 567 ? 143.687 168.420 135.840 1.00 37.94 567 LEU B CA 1
ATOM 5054 C C . LEU B 1 567 ? 143.921 167.419 134.718 1.00 39.30 567 LEU B C 1
ATOM 5055 O O . LEU B 1 567 ? 144.721 167.699 133.820 1.00 39.86 567 LEU B O 1
ATOM 5060 N N . SER B 1 568 ? 143.254 166.268 134.754 1.00 41.19 568 SER B N 1
ATOM 5061 C CA . SER B 1 568 ? 143.450 165.244 133.731 1.00 39.20 568 SER B CA 1
ATOM 5062 C C . SER B 1 568 ? 143.209 165.730 132.304 1.00 43.61 568 SER B C 1
ATOM 5063 O O . SER B 1 568 ? 143.981 165.332 131.415 1.00 40.09 568 SER B O 1
ATOM 5066 N N . PRO B 1 569 ? 142.190 166.547 132.001 1.00 52.76 569 PRO B N 1
ATOM 5067 C CA . PRO B 1 569 ? 142.048 167.033 130.617 1.00 49.03 569 PRO B CA 1
ATOM 5068 C C . PRO B 1 569 ? 143.265 167.782 130.103 1.00 50.92 569 PRO B C 1
ATOM 5069 O O . PRO B 1 569 ? 143.493 167.818 128.887 1.00 54.54 569 PRO B O 1
ATOM 5073 N N . LEU B 1 570 ? 144.054 168.383 130.988 1.00 52.61 570 LEU B N 1
ATOM 5074 C CA . LEU B 1 570 ? 145.252 169.122 130.612 1.00 47.81 570 LEU B CA 1
ATOM 5075 C C . LEU B 1 570 ? 146.532 168.314 130.757 1.00 43.34 570 LEU B C 1
ATOM 5076 O O . LEU B 1 570 ? 147.437 168.453 129.934 1.00 49.78 570 LEU B O 1
ATOM 5081 N N . LEU B 1 571 ? 146.628 167.461 131.781 1.00 45.72 571 LEU B N 1
ATOM 5082 C CA . LEU B 1 571 ? 147.847 166.693 132.005 1.00 48.26 571 LEU B CA 1
ATOM 5083 C C . LEU B 1 571 ? 148.001 165.525 131.039 1.00 50.80 571 LEU B C 1
ATOM 5084 O O . LEU B 1 571 ? 149.131 165.195 130.664 1.00 54.50 571 LEU B O 1
ATOM 5089 N N . ASP B 1 572 ? 146.902 164.892 130.630 1.00 53.01 572 ASP B N 1
ATOM 5090 C CA . ASP B 1 572 ? 146.984 163.714 129.776 1.00 54.58 572 ASP B CA 1
ATOM 5091 C C . ASP B 1 572 ? 147.512 164.017 128.380 1.00 55.92 572 ASP B C 1
ATOM 5092 O O . ASP B 1 572 ? 147.949 163.091 127.690 1.00 57.74 572 ASP B O 1
ATOM 5097 N N . ALA B 1 573 ? 147.487 165.277 127.948 1.00 58.06 573 ALA B N 1
ATOM 5098 C CA . ALA B 1 573 ? 148.001 165.649 126.638 1.00 60.93 573 ALA B CA 1
ATOM 5099 C C . ALA B 1 573 ? 149.469 166.051 126.659 1.00 62.64 573 ALA B C 1
ATOM 5100 O O . ALA B 1 573 ? 150.019 166.376 125.602 1.00 65.30 573 ALA B O 1
ATOM 5102 N N . MET B 1 574 ? 150.109 166.036 127.822 1.00 57.16 574 MET B N 1
ATOM 5103 C CA . MET B 1 574 ? 151.488 166.476 127.954 1.00 58.20 574 MET B CA 1
ATOM 5104 C C . MET B 1 574 ? 152.367 165.349 128.490 1.00 56.69 574 MET B C 1
ATOM 5105 O O . MET B 1 574 ? 151.941 164.525 129.301 1.00 58.40 574 MET B O 1
ATOM 5110 N N . ASP B 1 575 ? 153.612 165.331 128.025 1.00 56.46 575 ASP B N 1
ATOM 5111 C CA . ASP B 1 575 ? 154.553 164.262 128.318 1.00 54.10 575 ASP B CA 1
ATOM 5112 C C . ASP B 1 575 ? 155.299 164.541 129.615 1.00 56.05 575 ASP B C 1
ATOM 5113 O O . ASP B 1 575 ? 155.295 165.659 130.136 1.00 57.21 575 ASP B O 1
ATOM 5118 N N . ALA B 1 576 ? 155.954 163.497 130.128 1.00 51.26 576 ALA B N 1
ATOM 5119 C CA . ALA B 1 576 ? 156.651 163.606 131.404 1.00 49.70 576 ALA B CA 1
ATOM 5120 C C . ALA B 1 576 ? 157.883 164.494 131.303 1.00 54.51 576 ALA B C 1
ATOM 5121 O O . ALA B 1 576 ? 158.390 164.970 132.325 1.00 53.38 576 ALA B O 1
ATOM 5123 N N . ASP B 1 577 ? 158.374 164.729 130.089 1.00 56.26 577 ASP B N 1
ATOM 5124 C CA . ASP B 1 577 ? 159.543 165.570 129.873 1.00 49.28 577 ASP B CA 1
ATOM 5125 C C . ASP B 1 577 ? 159.211 167.058 129.895 1.00 51.06 577 ASP B C 1
ATOM 5126 O O . ASP B 1 577 ? 160.119 167.879 130.063 1.00 53.68 577 ASP B O 1
ATOM 5131 N N . SER B 1 578 ? 157.939 167.418 129.779 1.00 46.62 578 SER B N 1
ATOM 5132 C CA . SER B 1 578 ? 157.536 168.821 129.712 1.00 44.09 578 SER B CA 1
ATOM 5133 C C . SER B 1 578 ? 157.822 169.540 131.025 1.00 43.95 578 SER B C 1
ATOM 5134 O O . SER B 1 578 ? 157.414 169.054 132.088 1.00 40.73 578 SER B O 1
ATOM 5137 N N . PRO B 1 579 ? 158.521 170.679 131.005 1.00 45.60 579 PRO B N 1
ATOM 5138 C CA . PRO B 1 579 ? 158.710 171.441 132.252 1.00 39.90 579 PRO B CA 1
ATOM 5139 C C . PRO B 1 579 ? 157.408 171.910 132.875 1.00 47.72 579 PRO B C 1
ATOM 5140 O O . PRO B 1 579 ? 157.305 171.976 134.106 1.00 45.97 579 PRO B O 1
ATOM 5144 N N . PHE B 1 580 ? 156.408 172.247 132.055 1.00 41.06 580 PHE B N 1
ATOM 5145 C CA . PHE B 1 580 ? 155.126 172.692 132.593 1.00 35.64 580 PHE B CA 1
ATOM 5146 C C . PHE B 1 580 ? 154.395 171.551 133.288 1.00 32.78 580 PHE B C 1
ATOM 5147 O O . PHE B 1 580 ? 153.770 171.747 134.336 1.00 39.51 580 PHE B O 1
ATOM 5155 N N . ALA B 1 581 ? 154.458 170.348 132.715 1.00 29.56 581 ALA B N 1
ATOM 5156 C CA . ALA B 1 581 ? 153.877 169.187 133.378 1.00 27.80 581 ALA B CA 1
ATOM 5157 C C . ALA B 1 581 ? 154.575 168.911 134.701 1.00 34.32 581 ALA B C 1
ATOM 5158 O O . ALA B 1 581 ? 153.927 168.578 135.698 1.00 32.97 581 ALA B O 1
ATOM 5160 N N . GLN B 1 582 ? 155.901 169.050 134.724 1.00 37.03 582 GLN B N 1
ATOM 5161 C CA . GLN B 1 582 ? 156.662 168.812 135.945 1.00 33.67 582 GLN B CA 1
ATOM 5162 C C . GLN B 1 582 ? 156.276 169.802 137.036 1.00 38.79 582 GLN B C 1
ATOM 5163 O O . GLN B 1 582 ? 156.131 169.431 138.206 1.00 35.19 582 GLN B O 1
ATOM 5169 N N . ALA B 1 583 ? 156.112 171.076 136.669 1.00 36.98 583 ALA B N 1
ATOM 5170 C CA . ALA B 1 583 ? 155.739 172.096 137.643 1.00 26.64 583 ALA B CA 1
ATOM 5171 C C . ALA B 1 583 ? 154.331 171.865 138.181 1.00 27.89 583 ALA B C 1
ATOM 5172 O O . ALA B 1 583 ? 154.068 172.062 139.371 1.00 31.67 583 ALA B O 1
ATOM 5174 N N . LEU B 1 584 ? 153.410 171.448 137.309 1.00 25.16 584 LEU B N 1
ATOM 5175 C CA . LEU B 1 584 ? 152.031 171.215 137.732 1.00 23.67 584 LEU B CA 1
ATOM 5176 C C . LEU B 1 584 ? 151.947 170.091 138.756 1.00 26.69 584 LEU B C 1
ATOM 5177 O O . LEU B 1 584 ? 151.306 170.237 139.803 1.00 36.12 584 LEU B O 1
ATOM 5182 N N . VAL B 1 585 ? 152.583 168.954 138.466 1.00 25.65 585 VAL B N 1
ATOM 5183 C CA . VAL B 1 585 ? 152.552 167.826 139.392 1.00 23.77 585 VAL B CA 1
ATOM 5184 C C . VAL B 1 585 ? 153.267 168.174 140.689 1.00 22.91 585 VAL B C 1
ATOM 5185 O O . VAL B 1 585 ? 152.781 167.868 141.783 1.00 24.82 585 VAL B O 1
ATOM 5189 N N . LEU B 1 586 ? 154.433 168.813 140.591 1.00 20.60 586 LEU B N 1
ATOM 5190 C CA . LEU B 1 586 ? 155.147 169.237 141.790 1.00 16.82 586 LEU B CA 1
ATOM 5191 C C . LEU B 1 586 ? 154.381 170.325 142.532 1.00 29.49 586 LEU B C 1
ATOM 5192 O O . LEU B 1 586 ? 154.332 170.325 143.767 1.00 32.40 586 LEU B O 1
ATOM 5197 N N . GLY B 1 587 ? 153.774 171.257 141.793 1.00 23.64 587 GLY B N 1
ATOM 5198 C CA . GLY B 1 587 ? 153.059 172.351 142.428 1.00 13.27 587 GLY B CA 1
ATOM 5199 C C . GLY B 1 587 ? 151.861 171.899 143.237 1.00 20.60 587 GLY B C 1
ATOM 5200 O O . GLY B 1 587 ? 151.584 172.443 144.308 1.00 24.79 587 GLY B O 1
ATOM 5201 N N . VAL B 1 588 ? 151.126 170.907 142.732 1.00 17.46 588 VAL B N 1
ATOM 5202 C CA . VAL B 1 588 ? 149.973 170.389 143.464 1.00 19.07 588 VAL B CA 1
ATOM 5203 C C . VAL B 1 588 ? 150.421 169.761 144.778 1.00 16.26 588 VAL B C 1
ATOM 5204 O O . VAL B 1 588 ? 149.806 169.970 145.829 1.00 15.89 588 VAL B O 1
ATOM 5208 N N . ALA B 1 589 ? 151.509 168.987 144.737 1.00 20.56 589 ALA B N 1
ATOM 5209 C CA . ALA B 1 589 ? 152.002 168.329 145.942 1.00 23.09 589 ALA B CA 1
ATOM 5210 C C . ALA B 1 589 ? 152.469 169.343 146.978 1.00 22.30 589 ALA B C 1
ATOM 5211 O O . ALA B 1 589 ? 152.153 169.224 148.166 1.00 25.93 589 ALA B O 1
ATOM 5213 N N . LEU B 1 590 ? 153.230 170.349 146.543 1.00 17.98 590 LEU B N 1
ATOM 5214 C CA . LEU B 1 590 ? 153.748 171.339 147.480 1.00 21.32 590 LEU B CA 1
ATOM 5215 C C . LEU B 1 590 ? 152.627 172.187 148.067 1.00 23.91 590 LEU B C 1
ATOM 5216 O O . LEU B 1 590 ? 152.645 172.505 149.261 1.00 31.15 590 LEU B O 1
ATOM 5221 N N . ALA B 1 591 ? 151.645 172.562 147.245 1.00 12.23 591 ALA B N 1
ATOM 5222 C CA . ALA B 1 591 ? 150.519 173.343 147.748 1.00 17.80 591 ALA B CA 1
ATOM 5223 C C . ALA B 1 591 ? 149.645 172.516 148.681 1.00 28.24 591 ALA B C 1
ATOM 5224 O O . ALA B 1 591 ? 149.081 173.048 149.644 1.00 25.41 591 ALA B O 1
ATOM 5226 N N . ALA B 1 592 ? 149.511 171.216 148.407 1.00 17.66 592 ALA B N 1
ATOM 5227 C CA . ALA B 1 592 ? 148.783 170.339 149.317 1.00 7.18 592 ALA B CA 1
ATOM 5228 C C . ALA B 1 592 ? 149.494 170.230 150.659 1.00 24.85 592 ALA B C 1
ATOM 5229 O O . ALA B 1 592 ? 148.843 170.182 151.709 1.00 22.59 592 ALA B O 1
ATOM 5231 N N . ASN B 1 593 ? 150.828 170.183 150.644 1.00 24.14 593 ASN B N 1
ATOM 5232 C CA . ASN B 1 593 ? 151.588 170.199 151.889 1.00 17.66 593 ASN B CA 1
ATOM 5233 C C . ASN B 1 593 ? 151.320 171.477 152.673 1.00 25.12 593 ASN B C 1
ATOM 5234 O O . ASN B 1 593 ? 151.133 171.444 153.895 1.00 33.78 593 ASN B O 1
ATOM 5239 N N . ILE B 1 594 ? 151.312 172.619 151.985 1.00 21.42 594 ILE B N 1
ATOM 5240 C CA . ILE B 1 594 ? 151.029 173.889 152.645 1.00 26.69 594 ILE B CA 1
ATOM 5241 C C . ILE B 1 594 ? 149.560 173.968 153.043 1.00 26.52 594 ILE B C 1
ATOM 5242 O O . ILE B 1 594 ? 149.214 174.500 154.102 1.00 37.08 594 ILE B O 1
ATOM 5247 N N . GLY B 1 595 ? 148.673 173.438 152.203 1.00 29.47 595 GLY B N 1
ATOM 5248 C CA . GLY B 1 595 ? 147.259 173.452 152.532 1.00 24.50 595 GLY B CA 1
ATOM 5249 C C . GLY B 1 595 ? 146.925 172.662 153.781 1.00 32.81 595 GLY B C 1
ATOM 5250 O O . GLY B 1 595 ? 145.897 172.905 154.417 1.00 34.86 595 GLY B O 1
ATOM 5251 N N . GLY B 1 596 ? 147.786 171.719 154.156 1.00 30.68 596 GLY B N 1
ATOM 5252 C CA . GLY B 1 596 ? 147.558 170.883 155.316 1.00 23.82 596 GLY B CA 1
ATOM 5253 C C . GLY B 1 596 ? 147.678 171.594 156.649 1.00 29.87 596 GLY B C 1
ATOM 5254 O O . GLY B 1 596 ? 147.170 171.102 157.658 1.00 39.62 596 GLY B O 1
ATOM 5255 N N . MET B 1 597 ? 148.346 172.743 156.680 1.00 30.67 597 MET B N 1
ATOM 5256 C CA . MET B 1 597 ? 148.522 173.496 157.915 1.00 37.53 597 MET B CA 1
ATOM 5257 C C . MET B 1 597 ? 147.619 174.719 158.018 1.00 40.36 597 MET B C 1
ATOM 5258 O O . MET B 1 597 ? 147.729 175.468 158.992 1.00 44.65 597 MET B O 1
ATOM 5263 N N . SER B 1 598 ? 146.731 174.941 157.050 1.00 42.14 598 SER B N 1
ATOM 5264 C CA . SER B 1 598 ? 146.023 176.211 156.949 1.00 40.97 598 SER B CA 1
ATOM 5265 C C . SER B 1 598 ? 144.687 176.241 157.681 1.00 37.08 598 SER B C 1
ATOM 5266 O O . SER B 1 598 ? 144.053 177.300 157.721 1.00 40.93 598 SER B O 1
ATOM 5269 N N . SER B 1 599 ? 144.242 175.132 158.260 1.00 41.04 599 SER B N 1
ATOM 5270 C CA . SER B 1 599 ? 142.919 175.064 158.861 1.00 36.54 599 SER B CA 1
ATOM 5271 C C . SER B 1 599 ? 142.999 174.239 160.134 1.00 41.30 599 SER B C 1
ATOM 5272 O O . SER B 1 599 ? 143.902 173.408 160.284 1.00 45.14 599 SER B O 1
ATOM 5275 N N . PRO B 1 600 ? 142.075 174.449 161.078 1.00 37.15 600 PRO B N 1
ATOM 5276 C CA . PRO B 1 600 ? 142.053 173.610 162.287 1.00 36.97 600 PRO B CA 1
ATOM 5277 C C . PRO B 1 600 ? 141.782 172.137 162.017 1.00 32.38 600 PRO B C 1
ATOM 5278 O O . PRO B 1 600 ? 142.038 171.313 162.903 1.00 32.38 600 PRO B O 1
ATOM 5282 N N . ILE B 1 601 ? 141.266 171.778 160.842 1.00 25.09 601 ILE B N 1
ATOM 5283 C CA . ILE B 1 601 ? 140.951 170.389 160.525 1.00 34.22 601 ILE B CA 1
ATOM 5284 C C . ILE B 1 601 ? 141.682 169.957 159.259 1.00 35.34 601 ILE B C 1
ATOM 5285 O O . ILE B 1 601 ? 141.321 168.952 158.637 1.00 33.46 601 ILE B O 1
ATOM 5290 N N . SER B 1 602 ? 142.716 170.704 158.869 1.00 35.74 602 SER B N 1
ATOM 5291 C CA . SER B 1 602 ? 143.387 170.430 157.602 1.00 27.09 602 SER B CA 1
ATOM 5292 C C . SER B 1 602 ? 144.393 169.288 157.694 1.00 29.57 602 SER B C 1
ATOM 5293 O O . SER B 1 602 ? 144.849 168.802 156.654 1.00 29.69 602 SER B O 1
ATOM 5296 N N . SER B 1 603 ? 144.752 168.851 158.897 1.00 39.14 603 SER B N 1
ATOM 5297 C CA . SER B 1 603 ? 145.717 167.774 159.066 1.00 31.87 603 SER B CA 1
ATOM 5298 C C . SER B 1 603 ? 145.522 167.163 160.443 1.00 36.09 603 SER B C 1
ATOM 5299 O O . SER B 1 603 ? 144.969 167.811 161.340 1.00 41.00 603 SER B O 1
ATOM 5302 N N . PRO B 1 604 ? 145.954 165.912 160.641 1.00 39.03 604 PRO B N 1
ATOM 5303 C CA . PRO B 1 604 ? 145.869 165.319 161.987 1.00 40.76 604 PRO B CA 1
ATOM 5304 C C . PRO B 1 604 ? 146.630 166.102 163.041 1.00 37.70 604 PRO B C 1
ATOM 5305 O O . PRO B 1 604 ? 146.176 166.190 164.189 1.00 40.44 604 PRO B O 1
ATOM 5309 N N . GLN B 1 605 ? 147.782 166.674 162.686 1.00 36.27 605 GLN B N 1
ATOM 5310 C CA . GLN B 1 605 ? 148.529 167.481 163.646 1.00 36.20 605 GLN B CA 1
ATOM 5311 C C . GLN B 1 605 ? 147.782 168.766 163.979 1.00 39.57 605 GLN B C 1
ATOM 5312 O O . GLN B 1 605 ? 147.872 169.272 165.103 1.00 45.95 605 GLN B O 1
ATOM 5318 N N . ASN B 1 606 ? 147.043 169.310 163.010 1.00 43.44 606 ASN B N 1
ATOM 5319 C CA . ASN B 1 606 ? 146.234 170.497 163.268 1.00 40.50 606 ASN B CA 1
ATOM 5320 C C . ASN B 1 606 ? 145.127 170.204 164.272 1.00 40.62 606 ASN B C 1
ATOM 5321 O O . ASN B 1 606 ? 144.840 171.027 165.148 1.00 38.94 606 ASN B O 1
ATOM 5326 N N . ILE B 1 607 ? 144.484 169.040 164.151 1.00 39.00 607 ILE B N 1
ATOM 5327 C CA . ILE B 1 607 ? 143.422 168.668 165.081 1.00 40.15 607 ILE B CA 1
ATOM 5328 C C . ILE B 1 607 ? 143.979 168.473 166.486 1.00 43.48 607 ILE B C 1
ATOM 5329 O O . ILE B 1 607 ? 143.383 168.920 167.473 1.00 47.95 607 ILE B O 1
ATOM 5334 N N . ILE B 1 608 ? 145.129 167.805 166.598 1.00 41.97 608 ILE B N 1
ATOM 5335 C CA . ILE B 1 608 ? 145.732 167.561 167.906 1.00 42.28 608 ILE B CA 1
ATOM 5336 C C . ILE B 1 608 ? 146.099 168.878 168.580 1.00 41.02 608 ILE B C 1
ATOM 5337 O O . ILE B 1 608 ? 145.835 169.078 169.771 1.00 47.68 608 ILE B O 1
ATOM 5342 N N . SER B 1 609 ? 146.704 169.798 167.828 1.00 38.70 609 SER B N 1
ATOM 5343 C CA . SER B 1 609 ? 147.093 171.085 168.395 1.00 40.73 609 SER B CA 1
ATOM 5344 C C . SER B 1 609 ? 145.876 171.886 168.838 1.00 40.73 609 SER B C 1
ATOM 5345 O O . SER B 1 609 ? 145.911 172.574 169.864 1.00 47.89 609 SER B O 1
ATOM 5348 N N . MET B 1 610 ? 144.789 171.819 168.064 1.00 50.43 610 MET B N 1
ATOM 5349 C CA . MET B 1 610 ? 143.572 172.539 168.428 1.00 46.59 610 MET B CA 1
ATOM 5350 C C . MET B 1 610 ? 143.049 172.085 169.784 1.00 47.42 610 MET B C 1
ATOM 5351 O O . MET B 1 610 ? 142.474 172.880 170.536 1.00 50.10 610 MET B O 1
ATOM 5356 N N . SER B 1 611 ? 143.235 170.804 170.110 1.00 47.66 611 SER B N 1
ATOM 5357 C CA . SER B 1 611 ? 142.906 170.328 171.449 1.00 43.98 611 SER B CA 1
ATOM 5358 C C . SER B 1 611 ? 143.803 170.973 172.498 1.00 44.58 611 SER B C 1
ATOM 5359 O O . SER B 1 611 ? 143.349 171.292 173.602 1.00 49.33 611 SER B O 1
ATOM 5362 N N . TYR B 1 612 ? 145.083 171.166 172.175 1.00 44.13 612 TYR B N 1
ATOM 5363 C CA . TYR B 1 612 ? 146.012 171.834 173.077 1.00 40.16 612 TYR B CA 1
ATOM 5364 C C . TYR B 1 612 ? 145.792 173.337 173.162 1.00 43.70 612 TYR B C 1
ATOM 5365 O O . TYR B 1 612 ? 146.145 173.942 174.179 1.00 48.21 612 TYR B O 1
ATOM 5374 N N . LEU B 1 613 ? 145.220 173.951 172.127 1.00 45.37 613 LEU B N 1
ATOM 5375 C CA . LEU B 1 613 ? 145.063 175.400 172.085 1.00 45.98 613 LEU B CA 1
ATOM 5376 C C . LEU B 1 613 ? 143.728 175.870 172.641 1.00 47.60 613 LEU B C 1
ATOM 5377 O O . LEU B 1 613 ? 143.598 177.045 173.002 1.00 50.66 613 LEU B O 1
ATOM 5382 N N . LYS B 1 614 ? 142.739 174.982 172.719 1.00 50.87 614 LYS B N 1
ATOM 5383 C CA . LYS B 1 614 ? 141.425 175.353 173.244 1.00 51.69 614 LYS B CA 1
ATOM 5384 C C . LYS B 1 614 ? 141.463 175.871 174.677 1.00 51.45 614 LYS B C 1
ATOM 5385 O O . LYS B 1 614 ? 140.805 176.887 174.953 1.00 55.33 614 LYS B O 1
ATOM 5391 N N . PRO B 1 615 ? 142.178 175.249 175.625 1.00 51.74 615 PRO B N 1
ATOM 5392 C CA . PRO B 1 615 ? 142.205 175.794 176.992 1.00 49.61 615 PRO B CA 1
ATOM 5393 C C . PRO B 1 615 ? 142.762 177.203 177.089 1.00 54.35 615 PRO B C 1
ATOM 5394 O O . PRO B 1 615 ? 142.390 177.929 178.019 1.00 57.65 615 PRO B O 1
ATOM 5398 N N . TYR B 1 616 ? 143.642 177.612 176.173 1.00 55.58 616 TYR B N 1
ATOM 5399 C CA . TYR B 1 616 ? 144.221 178.946 176.204 1.00 51.78 616 TYR B CA 1
ATOM 5400 C C . TYR B 1 616 ? 143.283 180.032 175.701 1.00 50.72 616 TYR B C 1
ATOM 5401 O O . TYR B 1 616 ? 143.435 181.188 176.106 1.00 57.09 616 TYR B O 1
ATOM 5410 N N . GLY B 1 617 ? 142.326 179.696 174.841 1.00 52.21 617 GLY B N 1
ATOM 5411 C CA . GLY B 1 617 ? 141.392 180.677 174.327 1.00 52.24 617 GLY B CA 1
ATOM 5412 C C . GLY B 1 617 ? 141.405 180.775 172.816 1.00 52.51 617 GLY B C 1
ATOM 5413 O O . GLY B 1 617 ? 140.709 181.611 172.235 1.00 54.36 617 GLY B O 1
ATOM 5414 N N . ILE B 1 618 ? 142.196 179.926 172.171 1.00 45.67 618 ILE B N 1
ATOM 5415 C CA . ILE B 1 618 ? 142.314 179.944 170.718 1.00 39.36 618 ILE B CA 1
ATOM 5416 C C . ILE B 1 618 ? 141.151 179.173 170.113 1.00 41.07 618 ILE B C 1
ATOM 5417 O O . ILE B 1 618 ? 140.876 178.032 170.501 1.00 51.33 618 ILE B O 1
ATOM 5422 N N . GLY B 1 619 ? 140.461 179.797 169.162 1.00 42.42 619 GLY B N 1
ATOM 5423 C CA . GLY B 1 619 ? 139.356 179.155 168.482 1.00 38.10 619 GLY B CA 1
ATOM 5424 C C . GLY B 1 619 ? 139.565 179.063 166.986 1.00 42.44 619 GLY B C 1
ATOM 5425 O O . GLY B 1 619 ? 140.691 179.206 166.503 1.00 44.23 619 GLY B O 1
ATOM 5426 N N . TRP B 1 620 ? 138.485 178.817 166.241 1.00 45.74 620 TRP B N 1
ATOM 5427 C CA . TRP B 1 620 ? 138.588 178.753 164.787 1.00 39.01 620 TRP B CA 1
ATOM 5428 C C . TRP B 1 620 ? 138.967 180.105 164.197 1.00 40.11 620 TRP B C 1
ATOM 5429 O O . TRP B 1 620 ? 139.749 180.176 163.242 1.00 44.61 620 TRP B O 1
ATOM 5440 N N . GLY B 1 621 ? 138.412 181.189 164.741 1.00 43.62 621 GLY B N 1
ATOM 5441 C CA . GLY B 1 621 ? 138.748 182.510 164.235 1.00 38.87 621 GLY B CA 1
ATOM 5442 C C . GLY B 1 621 ? 140.202 182.869 164.471 1.00 38.91 621 GLY B C 1
ATOM 5443 O O . GLY B 1 621 ? 140.872 183.414 163.591 1.00 43.17 621 GLY B O 1
ATOM 5444 N N . GLN B 1 622 ? 140.707 182.572 165.669 1.00 47.15 622 GLN B N 1
ATOM 5445 C CA . GLN B 1 622 ? 142.109 182.840 165.974 1.00 40.21 622 GLN B CA 1
ATOM 5446 C C . GLN B 1 622 ? 143.031 181.976 165.124 1.00 42.98 622 GLN B C 1
ATOM 5447 O O . GLN B 1 622 ? 144.076 182.439 164.654 1.00 49.33 622 GLN B O 1
ATOM 5453 N N . PHE B 1 623 ? 142.664 180.708 164.925 1.00 33.64 623 PHE B N 1
ATOM 5454 C CA . PHE B 1 623 ? 143.490 179.813 164.122 1.00 30.98 623 PHE B CA 1
ATOM 5455 C C . PHE B 1 623 ? 143.564 180.285 162.675 1.00 38.89 623 PHE B C 1
ATOM 5456 O O . PHE B 1 623 ? 144.643 180.314 162.074 1.00 47.62 623 PHE B O 1
ATOM 5464 N N . PHE B 1 624 ? 142.421 180.665 162.101 1.00 42.79 624 PHE B N 1
ATOM 5465 C CA . PHE B 1 624 ? 142.403 181.120 160.715 1.00 40.73 624 PHE B CA 1
ATOM 5466 C C . PHE B 1 624 ? 143.142 182.439 160.540 1.00 40.17 624 PHE B C 1
ATOM 5467 O O . PHE B 1 624 ? 143.726 182.680 159.479 1.00 44.72 624 PHE B O 1
ATOM 5475 N N . ALA B 1 625 ? 143.121 183.304 161.556 1.00 35.70 625 ALA B N 1
ATOM 5476 C CA . ALA B 1 625 ? 143.792 184.594 161.440 1.00 34.25 625 ALA B CA 1
ATOM 5477 C C . ALA B 1 625 ? 145.300 184.434 161.304 1.00 39.92 625 ALA B C 1
ATOM 5478 O O . ALA B 1 625 ? 145.967 185.305 160.736 1.00 46.64 625 ALA B O 1
ATOM 5480 N N . VAL B 1 626 ? 145.851 183.335 161.810 1.00 39.62 626 VAL B N 1
ATOM 5481 C CA . VAL B 1 626 ? 147.281 183.079 161.760 1.00 36.87 626 VAL B CA 1
ATOM 5482 C C . VAL B 1 626 ? 147.637 182.089 160.659 1.00 34.60 626 VAL B C 1
ATOM 5483 O O . VAL B 1 626 ? 148.526 182.354 159.847 1.00 36.91 626 VAL B O 1
ATOM 5487 N N . ALA B 1 627 ? 146.948 180.948 160.608 1.00 31.57 627 ALA B N 1
ATOM 5488 C CA . ALA B 1 627 ? 147.359 179.873 159.712 1.00 30.93 627 ALA B CA 1
ATOM 5489 C C . ALA B 1 627 ? 147.068 180.207 158.255 1.00 38.64 627 ALA B C 1
ATOM 5490 O O . ALA B 1 627 ? 147.899 179.946 157.379 1.00 45.24 627 ALA B O 1
ATOM 5492 N N . LEU B 1 628 ? 145.887 180.767 157.971 1.00 42.59 628 LEU B N 1
ATOM 5493 C CA . LEU B 1 628 ? 145.522 181.029 156.579 1.00 35.00 628 LEU B CA 1
ATOM 5494 C C . LEU B 1 628 ? 146.428 182.064 155.919 1.00 32.65 628 LEU B C 1
ATOM 5495 O O . LEU B 1 628 ? 146.911 181.802 154.804 1.00 40.14 628 LEU B O 1
ATOM 5500 N N . PRO B 1 629 ? 146.691 183.237 156.510 1.00 36.19 629 PRO B N 1
ATOM 5501 C CA . PRO B 1 629 ? 147.653 184.153 155.868 1.00 33.17 629 PRO B CA 1
ATOM 5502 C C . PRO B 1 629 ? 149.047 183.562 155.735 1.00 33.04 629 PRO B C 1
ATOM 5503 O O . PRO B 1 629 ? 149.750 183.850 154.759 1.00 36.76 629 PRO B O 1
ATOM 5507 N N . SER B 1 630 ? 149.472 182.746 156.702 1.00 35.47 630 SER B N 1
ATOM 5508 C CA . SER B 1 630 ? 150.781 182.108 156.617 1.00 28.47 630 SER B CA 1
ATOM 5509 C C . SER B 1 630 ? 150.845 181.135 155.447 1.00 32.96 630 SER B C 1
ATOM 5510 O O . SER B 1 630 ? 151.831 181.102 154.703 1.00 39.26 630 SER B O 1
ATOM 5513 N N . GLY B 1 631 ? 149.794 180.333 155.268 1.00 25.44 631 GLY B N 1
ATOM 5514 C CA . GLY B 1 631 ? 149.812 179.335 154.212 1.00 19.72 631 GLY B CA 1
ATOM 5515 C C . GLY B 1 631 ? 149.597 179.928 152.834 1.00 25.77 631 GLY B C 1
ATOM 5516 O O . GLY B 1 631 ? 150.126 179.422 151.842 1.00 29.24 631 GLY B O 1
ATOM 5517 N N . ILE B 1 632 ? 148.817 181.007 152.750 1.00 34.29 632 ILE B N 1
ATOM 5518 C CA . ILE B 1 632 ? 148.610 181.672 151.467 1.00 30.78 632 ILE B CA 1
ATOM 5519 C C . ILE B 1 632 ? 149.904 182.317 150.992 1.00 30.73 632 ILE B C 1
ATOM 5520 O O . ILE B 1 632 ? 150.273 182.212 149.816 1.00 37.37 632 ILE B O 1
ATOM 5525 N N . LEU B 1 633 ? 150.619 182.985 151.900 1.00 28.49 633 LEU B N 1
ATOM 5526 C CA . LEU B 1 633 ? 151.907 183.573 151.548 1.00 16.13 633 LEU B CA 1
ATOM 5527 C C . LEU B 1 633 ? 152.916 182.501 151.156 1.00 21.39 633 LEU B C 1
ATOM 5528 O O . LEU B 1 633 ? 153.662 182.669 150.186 1.00 28.80 633 LEU B O 1
ATOM 5533 N N . ALA B 1 634 ? 152.954 181.394 151.902 1.00 29.57 634 ALA B N 1
ATOM 5534 C CA . ALA B 1 634 ? 153.869 180.309 151.568 1.00 22.46 634 ALA B CA 1
ATOM 5535 C C . ALA B 1 634 ? 153.541 179.709 150.207 1.00 24.68 634 ALA B C 1
ATOM 5536 O O . ALA B 1 634 ? 154.445 179.401 149.423 1.00 29.62 634 ALA B O 1
ATOM 5538 N N . MET B 1 635 ? 152.251 179.535 149.909 1.00 18.23 635 MET B N 1
ATOM 5539 C CA . MET B 1 635 ? 151.859 179.008 148.607 1.00 24.90 635 MET B CA 1
ATOM 5540 C C . MET B 1 635 ? 152.247 179.961 147.485 1.00 27.25 635 MET B C 1
ATOM 5541 O O . MET B 1 635 ? 152.737 179.527 146.437 1.00 35.35 635 MET B O 1
ATOM 5546 N N . LEU B 1 636 ? 152.030 181.263 147.684 1.00 25.20 636 LEU B N 1
ATOM 5547 C CA . LEU B 1 636 ? 152.398 182.239 146.664 1.00 22.60 636 LEU B CA 1
ATOM 5548 C C . LEU B 1 636 ? 153.905 182.272 146.448 1.00 24.00 636 LEU B C 1
ATOM 5549 O O . LEU B 1 636 ? 154.374 182.359 145.308 1.00 37.35 636 LEU B O 1
ATOM 5554 N N . LEU B 1 637 ? 154.680 182.211 147.532 1.00 21.53 637 LEU B N 1
ATOM 5555 C CA . LEU B 1 637 ? 156.134 182.198 147.407 1.00 22.59 637 LEU B CA 1
ATOM 5556 C C . LEU B 1 637 ? 156.619 180.937 146.702 1.00 20.47 637 LEU B C 1
ATOM 5557 O O . LEU B 1 637 ? 157.533 180.997 145.872 1.00 28.42 637 LEU B O 1
ATOM 5562 N N . VAL B 1 638 ? 156.024 179.787 147.026 1.00 20.99 638 VAL B N 1
ATOM 5563 C CA . VAL B 1 638 ? 156.377 178.548 146.343 1.00 18.98 638 VAL B CA 1
ATOM 5564 C C . VAL B 1 638 ? 155.947 178.609 144.883 1.00 24.00 638 VAL B C 1
ATOM 5565 O O . VAL B 1 638 ? 156.637 178.095 143.995 1.00 33.69 638 VAL B O 1
ATOM 5569 N N . TRP B 1 639 ? 154.810 179.252 144.610 1.00 27.34 639 TRP B N 1
ATOM 5570 C CA . TRP B 1 639 ? 154.339 179.401 143.237 1.00 23.33 639 TRP B CA 1
ATOM 5571 C C . TRP B 1 639 ? 155.338 180.188 142.394 1.00 20.44 639 TRP B C 1
ATOM 5572 O O . TRP B 1 639 ? 155.613 179.831 141.244 1.00 25.12 639 TRP B O 1
ATOM 5583 N N . ILE B 1 640 ? 155.898 181.263 142.953 1.00 17.11 640 ILE B N 1
ATOM 5584 C CA . ILE B 1 640 ? 156.912 182.034 142.235 1.00 19.85 640 ILE B CA 1
ATOM 5585 C C . ILE B 1 640 ? 158.149 181.179 141.983 1.00 28.88 640 ILE B C 1
ATOM 5586 O O . ILE B 1 640 ? 158.752 181.230 140.905 1.00 34.97 640 ILE B O 1
ATOM 5591 N N . LEU B 1 641 ? 158.542 180.377 142.974 1.00 28.50 641 LEU B N 1
ATOM 5592 C CA . LEU B 1 641 ? 159.678 179.476 142.807 1.00 22.12 641 LEU B CA 1
ATOM 5593 C C . LEU B 1 641 ? 159.476 178.533 141.626 1.00 30.88 641 LEU B C 1
ATOM 5594 O O . LEU B 1 641 ? 160.417 178.240 140.882 1.00 33.49 641 LEU B O 1
ATOM 5599 N N . LEU B 1 642 ? 158.247 178.048 141.438 1.00 24.76 642 LEU B N 1
ATOM 5600 C CA . LEU B 1 642 ? 157.993 177.059 140.395 1.00 22.81 642 LEU B CA 1
ATOM 5601 C C . LEU B 1 642 ? 158.132 177.657 139.000 1.00 33.85 642 LEU B C 1
ATOM 5602 O O . LEU B 1 642 ? 158.802 177.083 138.135 1.00 43.78 642 LEU B O 1
ATOM 5607 N N . PHE B 1 643 ? 157.507 178.810 138.753 1.00 28.22 643 PHE B N 1
ATOM 5608 C CA . PHE B 1 643 ? 157.530 179.340 137.395 1.00 26.28 643 PHE B CA 1
ATOM 5609 C C . PHE B 1 643 ? 158.782 180.154 137.093 1.00 33.05 643 PHE B C 1
ATOM 5610 O O . PHE B 1 643 ? 158.932 180.625 135.962 1.00 47.50 643 PHE B O 1
ATOM 5618 N N . THR B 1 644 ? 159.685 180.320 138.058 1.00 30.10 644 THR B N 1
ATOM 5619 C CA . THR B 1 644 ? 160.980 180.926 137.783 1.00 32.03 644 THR B CA 1
ATOM 5620 C C . THR B 1 644 ? 162.099 179.905 137.629 1.00 33.41 644 THR B C 1
ATOM 5621 O O . THR B 1 644 ? 163.103 180.208 136.978 1.00 42.60 644 THR B O 1
ATOM 5625 N N . THR B 1 645 ? 161.951 178.709 138.203 1.00 34.78 645 THR B N 1
ATOM 5626 C CA . THR B 1 645 ? 162.947 177.657 138.049 1.00 35.34 645 THR B CA 1
ATOM 5627 C C . THR B 1 645 ? 162.589 176.639 136.975 1.00 39.70 645 THR B C 1
ATOM 5628 O O . THR B 1 645 ? 163.476 175.916 136.513 1.00 44.74 645 THR B O 1
ATOM 5632 N N . PHE B 1 646 ? 161.327 176.567 136.566 1.00 33.14 646 PHE B N 1
ATOM 5633 C CA . PHE B 1 646 ? 160.908 175.702 135.475 1.00 31.19 646 PHE B CA 1
ATOM 5634 C C . PHE B 1 646 ? 160.712 176.533 134.215 1.00 34.16 646 PHE B C 1
ATOM 5635 O O . PHE B 1 646 ? 160.185 177.647 134.270 1.00 37.28 646 PHE B O 1
ATOM 5643 N N . LYS B 1 647 ? 161.140 175.984 133.077 1.00 50.19 647 LYS B N 1
ATOM 5644 C CA . LYS B 1 647 ? 160.985 176.649 131.782 1.00 49.02 647 LYS B CA 1
ATOM 5645 C C . LYS B 1 647 ? 159.577 176.375 131.253 1.00 51.25 647 LYS B C 1
ATOM 5646 O O . LYS B 1 647 ? 159.365 175.725 130.228 1.00 55.44 647 LYS B O 1
ATOM 5652 N N . MET B 1 648 ? 158.598 176.902 131.984 1.00 52.80 648 MET B N 1
ATOM 5653 C CA . MET B 1 648 ? 157.190 176.607 131.758 1.00 44.39 648 MET B CA 1
ATOM 5654 C C . MET B 1 648 ? 156.405 177.856 131.380 1.00 48.98 648 MET B C 1
ATOM 5655 O O . MET B 1 648 ? 155.196 177.921 131.596 1.00 60.16 648 MET B O 1
ATOM 5660 N N . ASN B 1 649 ? 157.074 178.859 130.815 1.00 52.55 649 ASN B N 1
ATOM 5661 C CA . ASN B 1 649 ? 156.418 180.124 130.529 1.00 51.10 649 ASN B CA 1
ATOM 5662 C C . ASN B 1 649 ? 156.176 180.371 129.049 1.00 55.39 649 ASN B C 1
ATOM 5663 O O . ASN B 1 649 ? 155.300 181.174 128.713 1.00 57.20 649 ASN B O 1
ATOM 5668 N N . LYS B 1 650 ? 156.915 179.709 128.163 1.00 63.63 650 LYS B N 1
ATOM 5669 C CA . LYS B 1 650 ? 156.705 179.836 126.728 1.00 63.20 650 LYS B CA 1
ATOM 5670 C C . LYS B 1 650 ? 155.797 178.754 126.162 1.00 63.41 650 LYS B C 1
ATOM 5671 O O . LYS B 1 650 ? 155.506 178.777 124.962 1.00 66.08 650 LYS B O 1
ATOM 5677 N N . THR B 1 651 ? 155.343 177.813 126.987 1.00 59.82 651 THR B N 1
ATOM 5678 C CA . THR B 1 651 ? 154.440 176.777 126.506 1.00 60.06 651 THR B CA 1
ATOM 5679 C C . THR B 1 651 ? 153.099 177.388 126.123 1.00 61.22 651 THR B C 1
ATOM 5680 O O . THR B 1 651 ? 152.524 178.177 126.877 1.00 64.25 651 THR B O 1
ATOM 5684 N N . LYS B 1 652 ? 152.602 177.021 124.946 1.00 66.60 652 LYS B N 1
ATOM 5685 C CA . LYS B 1 652 ? 151.345 177.545 124.424 1.00 65.79 652 LYS B CA 1
ATOM 5686 C C . LYS B 1 652 ? 150.228 176.596 124.840 1.00 64.91 652 LYS B C 1
ATOM 5687 O O . LYS B 1 652 ? 150.281 175.397 124.548 1.00 64.47 652 LYS B O 1
ATOM 5693 N N . LEU B 1 653 ? 149.230 177.131 125.530 1.00 64.25 653 LEU B N 1
ATOM 5694 C CA . LEU B 1 653 ? 148.133 176.331 126.046 1.00 64.39 653 LEU B CA 1
ATOM 5695 C C . LEU B 1 653 ? 146.883 176.514 125.191 1.00 64.57 653 LEU B C 1
ATOM 5696 O O . LEU B 1 653 ? 146.681 177.547 124.548 1.00 65.74 653 LEU B O 1
ATOM 5701 N N . GLU B 1 654 ? 146.037 175.488 125.194 1.00 71.21 654 GLU B N 1
ATOM 5702 C CA . GLU B 1 654 ? 144.790 175.546 124.448 1.00 73.05 654 GLU B CA 1
ATOM 5703 C C . GLU B 1 654 ? 143.738 176.322 125.231 1.00 75.01 654 GLU B C 1
ATOM 5704 O O . GLU B 1 654 ? 143.611 176.184 126.450 1.00 74.30 654 GLU B O 1
ATOM 5710 N N . LYS B 1 655 ? 142.984 177.155 124.518 1.00 73.18 655 LYS B N 1
ATOM 5711 C CA . LYS B 1 655 ? 141.877 177.862 125.144 1.00 72.38 655 LYS B CA 1
ATOM 5712 C C . LYS B 1 655 ? 140.761 176.889 125.493 1.00 73.94 655 LYS B C 1
ATOM 5713 O O . LYS B 1 655 ? 140.334 176.082 124.662 1.00 73.34 655 LYS B O 1
ATOM 5719 N N . PHE B 1 656 ? 140.282 176.971 126.730 1.00 68.10 656 PHE B N 1
ATOM 5720 C CA . PHE B 1 656 ? 139.232 176.088 127.229 1.00 68.43 656 PHE B CA 1
ATOM 5721 C C . PHE B 1 656 ? 137.948 176.899 127.356 1.00 67.73 656 PHE B C 1
ATOM 5722 O O . PHE B 1 656 ? 137.717 177.552 128.378 1.00 66.80 656 PHE B O 1
ATOM 5730 N N . LYS B 1 657 ? 137.120 176.864 126.322 1.00 64.46 657 LYS B N 1
ATOM 5731 C CA . LYS B 1 657 ? 135.791 177.450 126.431 1.00 65.15 657 LYS B CA 1
ATOM 5732 C C . LYS B 1 657 ? 134.904 176.528 127.259 1.00 64.35 657 LYS B C 1
ATOM 5733 O O . LYS B 1 657 ? 134.856 175.324 126.990 1.00 64.55 657 LYS B O 1
ATOM 5739 N N . PRO B 1 658 ? 134.199 177.047 128.262 1.00 57.92 658 PRO B N 1
ATOM 5740 C CA . PRO B 1 658 ? 133.488 176.172 129.203 1.00 56.91 658 PRO B CA 1
ATOM 5741 C C . PRO B 1 658 ? 132.427 175.312 128.530 1.00 57.84 658 PRO B C 1
ATOM 5742 O O . PRO B 1 658 ? 131.750 175.739 127.593 1.00 60.18 658 PRO B O 1
ATOM 5746 N N . ILE B 1 659 ? 132.289 174.080 129.022 1.00 53.14 659 ILE B N 1
ATOM 5747 C CA . ILE B 1 659 ? 131.246 173.181 128.547 1.00 52.99 659 ILE B CA 1
ATOM 5748 C C . ILE B 1 659 ? 129.945 173.499 129.268 1.00 55.12 659 ILE B C 1
ATOM 5749 O O . ILE B 1 659 ? 129.907 173.592 130.501 1.00 58.30 659 ILE B O 1
ATOM 5754 N N . LYS B 1 660 ? 128.867 173.662 128.502 1.00 59.62 660 LYS B N 1
ATOM 5755 C CA . LYS B 1 660 ? 127.577 174.085 129.042 1.00 57.52 660 LYS B CA 1
ATOM 5756 C C . LYS B 1 660 ? 126.493 173.079 128.648 1.00 60.65 660 LYS B C 1
ATOM 5757 O O . LYS B 1 660 ? 125.414 173.437 128.178 1.00 63.55 660 LYS B O 1
ATOM 5763 N N . THR B 1 661 ? 126.791 171.798 128.846 1.00 61.27 661 THR B N 1
ATOM 5764 C CA . THR B 1 661 ? 125.851 170.720 128.582 1.00 60.56 661 THR B CA 1
ATOM 5765 C C . THR B 1 661 ? 125.272 170.211 129.896 1.00 59.47 661 THR B C 1
ATOM 5766 O O . THR B 1 661 ? 125.990 170.045 130.886 1.00 59.17 661 THR B O 1
ATOM 5770 N N . LYS B 1 662 ? 123.962 169.976 129.897 1.00 53.96 662 LYS B N 1
ATOM 5771 C CA . LYS B 1 662 ? 123.272 169.550 131.107 1.00 51.50 662 LYS B CA 1
ATOM 5772 C C . LYS B 1 662 ? 123.716 168.155 131.531 1.00 55.72 662 LYS B C 1
ATOM 5773 O O . LYS B 1 662 ? 123.944 167.275 130.697 1.00 54.86 662 LYS B O 1
ATOM 5779 N N . PHE B 1 663 ? 123.834 167.960 132.841 1.00 42.38 663 PHE B N 1
ATOM 5780 C CA . PHE B 1 663 ? 124.228 166.668 133.380 1.00 36.63 663 PHE B CA 1
ATOM 5781 C C . PHE B 1 663 ? 123.090 165.661 133.256 1.00 38.84 663 PHE B C 1
ATOM 5782 O O . PHE B 1 663 ? 121.910 166.019 133.238 1.00 46.08 663 PHE B O 1
ATOM 5790 N N . THR B 1 664 ? 123.457 164.387 133.164 1.00 40.08 664 THR B N 1
ATOM 5791 C CA . THR B 1 664 ? 122.468 163.323 133.136 1.00 38.32 664 THR B CA 1
ATOM 5792 C C . THR B 1 664 ? 122.098 162.899 134.556 1.00 41.72 664 THR B C 1
ATOM 5793 O O . THR B 1 664 ? 122.672 163.361 135.546 1.00 44.44 664 THR B O 1
ATOM 5797 N N . VAL B 1 665 ? 121.113 162.005 134.645 1.00 42.04 665 VAL B N 1
ATOM 5798 C CA . VAL B 1 665 ? 120.665 161.514 135.943 1.00 36.35 665 VAL B CA 1
ATOM 5799 C C . VAL B 1 665 ? 121.771 160.718 136.626 1.00 38.73 665 VAL B C 1
ATOM 5800 O O . VAL B 1 665 ? 121.999 160.856 137.834 1.00 43.36 665 VAL B O 1
ATOM 5804 N N . LYS B 1 666 ? 122.474 159.873 135.869 1.00 39.93 666 LYS B N 1
ATOM 5805 C CA . LYS B 1 666 ? 123.573 159.104 136.444 1.00 37.02 666 LYS B CA 1
ATOM 5806 C C . LYS B 1 666 ? 124.707 160.013 136.902 1.00 35.57 666 LYS B C 1
ATOM 5807 O O . LYS B 1 666 ? 125.317 159.771 137.949 1.00 41.37 666 LYS B O 1
ATOM 5813 N N . GLN B 1 667 ? 125.006 161.063 136.133 1.00 36.85 667 GLN B N 1
ATOM 5814 C CA . GLN B 1 667 ? 126.045 162.005 136.539 1.00 35.74 667 GLN B CA 1
ATOM 5815 C C . GLN B 1 667 ? 125.658 162.732 137.819 1.00 30.33 667 GLN B C 1
ATOM 5816 O O . GLN B 1 667 ? 126.514 163.013 138.665 1.00 27.10 667 GLN B O 1
ATOM 5822 N N . TYR B 1 668 ? 124.371 163.046 137.979 1.00 30.70 668 TYR B N 1
ATOM 5823 C CA . TYR B 1 668 ? 123.907 163.653 139.221 1.00 29.08 668 TYR B CA 1
ATOM 5824 C C . TYR B 1 668 ? 124.081 162.704 140.399 1.00 28.99 668 TYR B C 1
ATOM 5825 O O . TYR B 1 668 ? 124.308 163.144 141.531 1.00 25.32 668 TYR B O 1
ATOM 5834 N N . TYR B 1 669 ? 123.966 161.398 140.154 1.00 33.24 669 TYR B N 1
ATOM 5835 C CA . TYR B 1 669 ? 124.230 160.419 141.202 1.00 26.48 669 TYR B CA 1
ATOM 5836 C C . TYR B 1 669 ? 125.685 160.473 141.653 1.00 26.32 669 TYR B C 1
ATOM 5837 O O . TYR B 1 669 ? 125.978 160.436 142.853 1.00 31.99 669 TYR B O 1
ATOM 5846 N N . ILE B 1 670 ? 126.615 160.553 140.698 1.00 21.16 670 ILE B N 1
ATOM 5847 C CA . ILE B 1 670 ? 128.032 160.626 141.045 1.00 26.49 670 ILE B CA 1
ATOM 5848 C C . ILE B 1 670 ? 128.326 161.911 141.808 1.00 27.83 670 ILE B C 1
ATOM 5849 O O . ILE B 1 670 ? 129.014 161.900 142.835 1.00 37.43 670 ILE B O 1
ATOM 5854 N N . ILE B 1 671 ? 127.797 163.037 141.320 1.00 20.03 671 ILE B N 1
ATOM 5855 C CA . ILE B 1 671 ? 128.055 164.323 141.961 1.00 28.39 671 ILE B CA 1
ATOM 5856 C C . ILE B 1 671 ? 127.516 164.329 143.384 1.00 35.28 671 ILE B C 1
ATOM 5857 O O . ILE B 1 671 ? 128.190 164.782 144.316 1.00 40.17 671 ILE B O 1
ATOM 5862 N N . THR B 1 672 ? 126.298 163.820 143.576 1.00 31.74 672 THR B N 1
ATOM 5863 C CA . THR B 1 672 ? 125.701 163.804 144.907 1.00 21.13 672 THR B CA 1
ATOM 5864 C C . THR B 1 672 ? 126.534 162.968 145.872 1.00 24.68 672 THR B C 1
ATOM 5865 O O . THR B 1 672 ? 126.773 163.373 147.014 1.00 27.17 672 THR B O 1
ATOM 5869 N N . VAL B 1 673 ? 126.989 161.797 145.425 1.00 33.74 673 VAL B N 1
ATOM 5870 C CA . VAL B 1 673 ? 127.826 160.954 146.272 1.00 23.65 673 VAL B CA 1
ATOM 5871 C C . VAL B 1 673 ? 129.179 161.614 146.514 1.00 22.94 673 VAL B C 1
ATOM 5872 O O . VAL B 1 673 ? 129.705 161.587 147.633 1.00 34.83 673 VAL B O 1
ATOM 5876 N N . THR B 1 674 ? 129.760 162.221 145.477 1.00 22.99 674 THR B N 1
ATOM 5877 C CA . THR B 1 674 ? 131.043 162.900 145.633 1.00 27.09 674 THR B CA 1
ATOM 5878 C C . THR B 1 674 ? 130.933 164.082 146.590 1.00 34.48 674 THR B C 1
ATOM 5879 O O . THR B 1 674 ? 131.789 164.268 147.463 1.00 37.04 674 THR B O 1
ATOM 5883 N N . VAL B 1 675 ? 129.887 164.896 146.439 1.00 28.94 675 VAL B N 1
ATOM 5884 C CA . VAL B 1 675 ? 129.711 166.049 147.317 1.00 25.82 675 VAL B CA 1
ATOM 5885 C C . VAL B 1 675 ? 129.408 165.595 148.740 1.00 29.01 675 VAL B C 1
ATOM 5886 O O . VAL B 1 675 ? 129.953 166.135 149.709 1.00 29.90 675 VAL B O 1
ATOM 5890 N N . ALA B 1 676 ? 128.539 164.592 148.887 1.00 32.12 676 ALA B N 1
ATOM 5891 C CA . ALA B 1 676 ? 128.196 164.097 150.216 1.00 23.42 676 ALA B CA 1
ATOM 5892 C C . ALA B 1 676 ? 129.415 163.518 150.922 1.00 23.60 676 ALA B C 1
ATOM 5893 O O . ALA B 1 676 ? 129.594 163.717 152.128 1.00 33.99 676 ALA B O 1
ATOM 5895 N N . THR B 1 677 ? 130.262 162.795 150.187 1.00 23.84 677 THR B N 1
ATOM 5896 C CA . THR B 1 677 ? 131.484 162.256 150.776 1.00 26.92 677 THR B CA 1
ATOM 5897 C C . THR B 1 677 ? 132.397 163.376 151.260 1.00 20.89 677 THR B C 1
ATOM 5898 O O . THR B 1 677 ? 132.957 163.307 152.359 1.00 32.43 677 THR B O 1
ATOM 5902 N N . ILE B 1 678 ? 132.545 164.428 150.453 1.00 24.11 678 ILE B N 1
ATOM 5903 C CA . ILE B 1 678 ? 133.390 165.557 150.836 1.00 23.87 678 ILE B CA 1
ATOM 5904 C C . ILE B 1 678 ? 132.816 166.267 152.056 1.00 25.45 678 ILE B C 1
ATOM 5905 O O . ILE B 1 678 ? 133.547 166.617 152.990 1.00 33.23 678 ILE B O 1
ATOM 5910 N N . LEU B 1 679 ? 131.499 166.488 152.071 1.00 12.60 679 LEU B N 1
ATOM 5911 C CA . LEU B 1 679 ? 130.874 167.166 153.203 1.00 16.62 679 LEU B CA 1
ATOM 5912 C C . LEU B 1 679 ? 131.013 166.350 154.482 1.00 22.84 679 LEU B C 1
ATOM 5913 O O . LEU B 1 679 ? 131.271 166.902 155.556 1.00 29.08 679 LEU B O 1
ATOM 5918 N N . LEU B 1 680 ? 130.841 165.029 154.386 1.00 29.72 680 LEU B N 1
ATOM 5919 C CA . LEU B 1 680 ? 130.998 164.176 155.561 1.00 29.73 680 LEU B CA 1
ATOM 5920 C C . LEU B 1 680 ? 132.432 164.203 156.073 1.00 23.22 680 LEU B C 1
ATOM 5921 O O . LEU B 1 680 ? 132.673 164.131 157.283 1.00 40.38 680 LEU B O 1
ATOM 5926 N N . TRP B 1 681 ? 133.403 164.297 155.162 1.00 23.17 681 TRP B N 1
ATOM 5927 C CA . TRP B 1 681 ? 134.794 164.451 155.575 1.00 24.44 681 TRP B CA 1
ATOM 5928 C C . TRP B 1 681 ? 135.008 165.767 156.315 1.00 26.66 681 TRP B C 1
ATOM 5929 O O . TRP B 1 681 ? 135.800 165.833 157.261 1.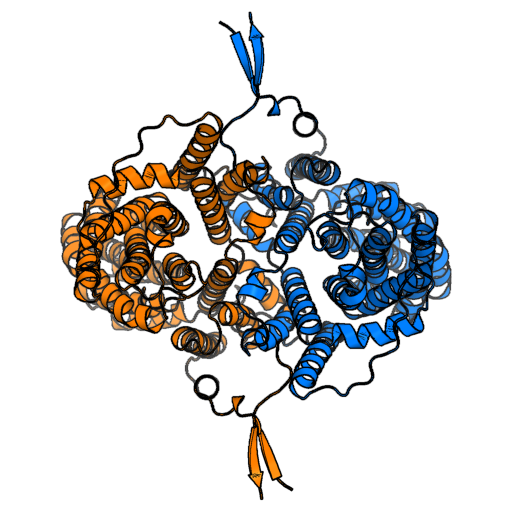00 40.45 681 TRP B O 1
ATOM 5940 N N . CYS B 1 682 ? 134.315 166.828 155.891 1.00 29.42 682 CYS B N 1
ATOM 5941 C CA . CYS B 1 682 ? 134.453 168.122 156.553 1.00 25.14 682 CYS B CA 1
ATOM 5942 C C . CYS B 1 682 ? 133.903 168.100 157.973 1.00 33.18 682 CYS B C 1
ATOM 5943 O O . CYS B 1 682 ? 134.475 168.735 158.866 1.00 36.20 682 CYS B O 1
ATOM 5946 N N . VAL B 1 683 ? 132.807 167.384 158.205 1.00 38.39 683 VAL B N 1
ATOM 5947 C CA . VAL B 1 683 ? 132.159 167.347 159.508 1.00 35.47 683 VAL B CA 1
ATOM 5948 C C . VAL B 1 683 ? 132.525 166.075 160.270 1.00 30.58 683 VAL B C 1
ATOM 5949 O O . VAL B 1 683 ? 131.758 165.617 161.111 1.00 40.71 683 VAL B O 1
ATOM 5953 N N . GLU B 1 684 ? 133.692 165.498 159.972 1.00 31.58 684 GLU B N 1
ATOM 5954 C CA . GLU B 1 684 ? 134.120 164.246 160.589 1.00 34.91 684 GLU B CA 1
ATOM 5955 C C . GLU B 1 684 ? 134.082 164.307 162.112 1.00 39.53 684 GLU B C 1
ATOM 5956 O O . GLU B 1 684 ? 133.710 163.333 162.774 1.00 45.41 684 GLU B O 1
ATOM 5962 N N . SER B 1 685 ? 134.466 165.448 162.685 1.00 42.34 685 SER B N 1
ATOM 5963 C CA . SER B 1 685 ? 134.479 165.575 164.138 1.00 39.97 685 SER B CA 1
ATOM 5964 C C . SER B 1 685 ? 133.072 165.562 164.721 1.00 40.83 685 SER B C 1
ATOM 5965 O O . SER B 1 685 ? 132.874 165.101 165.851 1.00 47.84 685 SER B O 1
ATOM 5968 N N . GLN B 1 686 ? 132.088 166.060 163.977 1.00 34.64 686 GLN B N 1
ATOM 5969 C CA . GLN B 1 686 ? 130.713 166.114 164.456 1.00 35.09 686 GLN B CA 1
ATOM 5970 C C . GLN B 1 686 ? 129.961 164.804 164.269 1.00 42.06 686 GLN B C 1
ATOM 5971 O O . GLN B 1 686 ? 128.890 164.634 164.861 1.00 47.04 686 GLN B O 1
ATOM 5977 N N . ILE B 1 687 ? 130.491 163.879 163.473 1.00 39.82 687 ILE B N 1
ATOM 5978 C CA . ILE B 1 687 ? 129.872 162.584 163.237 1.00 36.19 687 ILE B CA 1
ATOM 5979 C C . ILE B 1 687 ? 130.788 161.435 163.635 1.00 41.69 687 ILE B C 1
ATOM 5980 O O . ILE B 1 687 ? 130.585 160.304 163.195 1.00 45.90 687 ILE B O 1
ATOM 5985 N N . GLU B 1 688 ? 131.794 161.704 164.469 1.00 43.11 688 GLU B N 1
ATOM 5986 C CA . GLU B 1 688 ? 132.735 160.664 164.865 1.00 41.63 688 GLU B CA 1
ATOM 5987 C C . GLU B 1 688 ? 132.102 159.655 165.814 1.00 41.85 688 GLU B C 1
ATOM 5988 O O . GLU B 1 688 ? 132.604 158.534 165.946 1.00 42.47 688 GLU B O 1
ATOM 5994 N N . GLY B 1 689 ? 131.003 160.025 166.472 1.00 43.77 689 GLY B N 1
ATOM 5995 C CA . GLY B 1 689 ? 130.348 159.113 167.391 1.00 37.58 689 GLY B CA 1
ATOM 5996 C C . GLY B 1 689 ? 129.613 157.982 166.707 1.00 45.83 689 GLY B C 1
ATOM 5997 O O . GLY B 1 689 ? 129.174 157.044 167.378 1.00 51.67 689 GLY B O 1
ATOM 5998 N N . ALA B 1 690 ? 129.471 158.045 165.386 1.00 43.36 690 ALA B N 1
ATOM 5999 C CA . ALA B 1 690 ? 128.833 156.992 164.609 1.00 35.16 690 ALA B CA 1
ATOM 6000 C C . ALA B 1 690 ? 129.760 156.350 163.591 1.00 35.84 690 ALA B C 1
ATOM 6001 O O . ALA B 1 690 ? 129.683 155.139 163.373 1.00 42.85 690 ALA B O 1
ATOM 6003 N N . PHE B 1 691 ? 130.645 157.127 162.969 1.00 30.72 691 PHE B N 1
ATOM 6004 C CA . PHE B 1 691 ? 131.543 156.601 161.951 1.00 29.81 691 PHE B CA 1
ATOM 6005 C C . PHE B 1 691 ? 132.957 156.361 162.456 1.00 30.58 691 PHE B C 1
ATOM 6006 O O . PHE B 1 691 ? 133.660 155.517 161.895 1.00 41.21 691 PHE B O 1
ATOM 6014 N N . GLY B 1 692 ? 133.392 157.078 163.487 1.00 30.42 692 GLY B N 1
ATOM 6015 C CA . GLY B 1 692 ? 134.679 156.811 164.094 1.00 29.75 692 GLY B CA 1
ATOM 6016 C C . GLY B 1 692 ? 135.865 157.478 163.433 1.00 29.85 692 GLY B C 1
ATOM 6017 O O . GLY B 1 692 ? 136.755 157.982 164.121 1.00 37.78 692 GLY B O 1
ATOM 6018 N N . SER B 1 693 ? 135.901 157.480 162.104 1.00 23.48 693 SER B N 1
ATOM 6019 C CA . SER B 1 693 ? 137.026 158.061 161.388 1.00 28.47 693 SER B CA 1
ATOM 6020 C C . SER B 1 693 ? 136.611 158.352 159.955 1.00 24.06 693 SER B C 1
ATOM 6021 O O . SER B 1 693 ? 135.609 157.831 159.459 1.00 25.81 693 SER B O 1
ATOM 6024 N N . SER B 1 694 ? 137.406 159.198 159.297 1.00 29.47 694 SER B N 1
ATOM 6025 C CA . SER B 1 694 ? 137.194 159.500 157.888 1.00 19.31 694 SER B CA 1
ATOM 6026 C C . SER B 1 694 ? 137.449 158.296 156.994 1.00 15.09 694 SER B C 1
ATOM 6027 O O . SER B 1 694 ? 136.948 158.264 155.866 1.00 19.19 694 SER B O 1
ATOM 6030 N N . GLY B 1 695 ? 138.220 157.314 157.464 1.00 20.86 695 GLY B N 1
ATOM 6031 C CA . GLY B 1 695 ? 138.432 156.114 156.676 1.00 18.09 695 GLY B CA 1
ATOM 6032 C C . GLY B 1 695 ? 137.192 155.249 156.572 1.00 23.44 695 GLY B C 1
ATOM 6033 O O . GLY B 1 695 ? 137.015 154.529 155.587 1.00 34.71 695 GLY B O 1
ATOM 6034 N N . GLN B 1 696 ? 136.318 155.310 157.576 1.00 23.33 696 GLN B N 1
ATOM 6035 C CA . GLN B 1 696 ? 135.038 154.616 157.481 1.00 20.50 696 GLN B CA 1
ATOM 6036 C C . GLN B 1 696 ? 134.089 155.344 156.539 1.00 28.27 696 GLN B C 1
ATOM 6037 O O . GLN B 1 696 ? 133.324 154.708 155.807 1.00 39.11 696 GLN B O 1
ATOM 6043 N N . ILE B 1 697 ? 134.126 156.678 156.545 1.00 24.11 697 ILE B N 1
ATOM 6044 C CA . ILE B 1 697 ? 133.350 157.456 155.584 1.00 17.25 697 ILE B CA 1
ATOM 6045 C C . ILE B 1 697 ? 133.840 157.176 154.171 1.00 22.07 697 ILE B C 1
ATOM 6046 O O . ILE B 1 697 ? 133.050 157.115 153.221 1.00 24.99 697 ILE B O 1
ATOM 6051 N N . ALA B 1 698 ? 135.151 156.984 154.016 1.00 21.64 698 ALA B N 1
ATOM 6052 C CA . ALA B 1 698 ? 135.733 156.683 152.715 1.00 24.85 698 ALA B CA 1
ATOM 6053 C C . ALA B 1 698 ? 135.186 155.397 152.111 1.00 23.96 698 ALA B C 1
ATOM 6054 O O . ALA B 1 698 ? 135.228 155.231 150.888 1.00 35.25 698 ALA B O 1
ATOM 6056 N N . ILE B 1 699 ? 134.675 154.483 152.937 1.00 17.14 699 ILE B N 1
ATOM 6057 C CA . ILE B 1 699 ? 134.142 153.228 152.418 1.00 27.80 699 ILE B CA 1
ATOM 6058 C C . ILE B 1 699 ? 132.873 153.472 151.604 1.00 22.60 699 ILE B C 1
ATOM 6059 O O . ILE B 1 699 ? 132.630 152.796 150.599 1.00 27.09 699 ILE B O 1
ATOM 6064 N N . ILE B 1 700 ? 132.060 154.444 152.010 1.00 26.94 700 ILE B N 1
ATOM 6065 C CA . ILE B 1 700 ? 130.756 154.697 151.391 1.00 21.89 700 ILE B CA 1
ATOM 6066 C C . ILE B 1 700 ? 130.880 154.974 149.893 1.00 23.88 700 ILE B C 1
ATOM 6067 O O . ILE B 1 700 ? 130.141 154.360 149.111 1.00 35.16 700 ILE B O 1
ATOM 6072 N N . PRO B 1 701 ? 131.766 155.871 149.428 1.00 31.34 701 PRO B N 1
ATOM 6073 C CA . PRO B 1 701 ? 131.910 156.024 147.968 1.00 23.80 701 PRO B CA 1
ATOM 6074 C C . PRO B 1 701 ? 132.360 154.753 147.268 1.00 20.69 701 PRO B C 1
ATOM 6075 O O . PRO B 1 701 ? 131.946 154.498 146.131 1.00 21.20 701 PRO B O 1
ATOM 6079 N N . ILE B 1 702 ? 133.209 153.953 147.916 1.00 24.49 702 ILE B N 1
ATOM 6080 C CA . ILE B 1 702 ? 133.727 152.743 147.285 1.00 17.09 702 ILE B CA 1
ATOM 6081 C C . ILE B 1 702 ? 132.601 151.746 147.037 1.00 26.56 702 ILE B C 1
ATOM 6082 O O . ILE B 1 702 ? 132.494 151.164 145.952 1.00 34.75 702 ILE B O 1
ATOM 6087 N N . VAL B 1 703 ? 131.740 151.539 148.033 1.00 24.39 703 VAL B N 1
ATOM 6088 C CA . VAL B 1 703 ? 130.630 150.607 147.860 1.00 22.63 703 VAL B CA 1
ATOM 6089 C C . VAL B 1 703 ? 129.593 151.175 146.898 1.00 25.04 703 VAL B C 1
ATOM 6090 O O . VAL B 1 703 ? 129.010 150.443 146.091 1.00 39.38 703 VAL B O 1
ATOM 6094 N N . LEU B 1 704 ? 129.342 152.482 146.968 1.00 23.83 704 LEU B N 1
ATOM 6095 C CA . LEU B 1 704 ? 128.319 153.096 146.132 1.00 23.57 704 LEU B CA 1
ATOM 6096 C C . LEU B 1 704 ? 128.703 153.166 144.660 1.00 32.88 704 LEU B C 1
ATOM 6097 O O . LEU B 1 704 ? 127.810 153.265 143.812 1.00 35.68 704 LEU B O 1
ATOM 6102 N N . PHE B 1 705 ? 129.991 153.120 144.331 1.00 30.32 705 PHE B N 1
ATOM 6103 C CA . PHE B 1 705 ? 130.424 153.169 142.941 1.00 26.31 705 PHE B CA 1
ATOM 6104 C C . PHE B 1 705 ? 130.870 151.824 142.393 1.00 25.70 705 PHE B C 1
ATOM 6105 O O . PHE B 1 705 ? 130.536 151.500 141.253 1.00 34.08 705 PHE B O 1
ATOM 6113 N N . PHE B 1 706 ? 131.615 151.036 143.168 1.00 15.16 706 PHE B N 1
ATOM 6114 C CA . PHE B 1 706 ? 131.968 149.694 142.723 1.00 28.77 706 PHE B CA 1
ATOM 6115 C C . PHE B 1 706 ? 130.807 148.720 142.873 1.00 31.79 706 PHE B C 1
ATOM 6116 O O . PHE B 1 706 ? 130.665 147.803 142.058 1.00 43.49 706 PHE B O 1
ATOM 6124 N N . GLY B 1 707 ? 129.974 148.897 143.901 1.00 23.49 707 GLY B N 1
ATOM 6125 C CA . GLY B 1 707 ? 128.850 148.004 144.114 1.00 27.40 707 GLY B CA 1
ATOM 6126 C C . GLY B 1 707 ? 127.693 148.201 143.162 1.00 28.10 707 GLY B C 1
ATOM 6127 O O . GLY B 1 707 ? 126.888 147.281 142.990 1.00 37.49 707 GLY B O 1
ATOM 6128 N N . THR B 1 708 ? 127.583 149.375 142.545 1.00 32.64 708 THR B N 1
ATOM 6129 C CA . THR B 1 708 ? 126.561 149.635 141.542 1.00 31.73 708 THR B CA 1
ATOM 6130 C C . THR B 1 708 ? 127.054 149.387 140.124 1.00 38.77 708 THR B C 1
ATOM 6131 O O . THR B 1 708 ? 126.287 149.569 139.175 1.00 43.48 708 THR B O 1
ATOM 6135 N N . GLY B 1 709 ? 128.311 148.985 139.956 1.00 36.43 709 GLY B N 1
ATOM 6136 C CA . GLY B 1 709 ? 128.840 148.687 138.645 1.00 31.18 709 GLY B CA 1
ATOM 6137 C C . GLY B 1 709 ? 129.348 149.872 137.858 1.00 39.09 709 GLY B C 1
ATOM 6138 O O . GLY B 1 709 ? 129.743 149.696 136.701 1.00 47.18 709 GLY B O 1
ATOM 6139 N N . LEU B 1 710 ? 129.341 151.076 138.437 1.00 37.65 710 LEU B N 1
ATOM 6140 C CA . LEU B 1 710 ? 129.909 152.226 137.740 1.00 33.77 710 LEU B CA 1
ATOM 6141 C C . LEU B 1 710 ? 131.401 152.034 137.497 1.00 33.91 710 LEU B C 1
ATOM 6142 O O . LEU B 1 710 ? 131.914 152.380 136.427 1.00 39.91 710 LEU B O 1
ATOM 6147 N N . LEU B 1 711 ? 132.108 151.486 138.477 1.00 30.20 711 LEU B N 1
ATOM 6148 C CA . LEU B 1 711 ? 133.499 151.093 138.335 1.00 24.77 711 LEU B CA 1
ATOM 6149 C C . LEU B 1 711 ? 133.603 149.575 138.415 1.00 31.79 711 LEU B C 1
ATOM 6150 O O . LEU B 1 711 ? 132.954 148.935 139.246 1.00 35.02 711 LEU B O 1
ATOM 6155 N N . SER B 1 712 ? 134.418 149.003 137.536 1.00 36.23 712 SER B N 1
ATOM 6156 C CA . SER B 1 712 ? 134.550 147.560 137.414 1.00 33.32 712 SER B CA 1
ATOM 6157 C C . SER B 1 712 ? 135.697 147.040 138.274 1.00 31.54 712 SER B C 1
ATOM 6158 O O . SER B 1 712 ? 136.425 147.797 138.917 1.00 38.92 712 SER B O 1
ATOM 6161 N N . THR B 1 713 ? 135.840 145.711 138.284 1.00 36.93 713 THR B N 1
ATOM 6162 C CA . THR B 1 713 ? 136.955 145.086 138.988 1.00 38.01 713 THR B CA 1
ATOM 6163 C C . THR B 1 713 ? 138.287 145.459 138.350 1.00 34.52 713 THR B C 1
ATOM 6164 O O . THR B 1 713 ? 139.288 145.632 139.054 1.00 34.50 713 THR B O 1
ATOM 6168 N N . GLN B 1 714 ? 138.314 145.597 137.023 1.00 33.02 714 GLN B N 1
ATOM 6169 C CA . GLN B 1 714 ? 139.524 146.045 136.343 1.00 33.69 714 GLN B CA 1
ATOM 6170 C C . GLN B 1 714 ? 139.914 147.451 136.784 1.00 39.38 714 GLN B C 1
ATOM 6171 O O . GLN B 1 714 ? 141.104 147.771 136.881 1.00 41.86 714 GLN B O 1
ATOM 6177 N N . ASP B 1 715 ? 138.923 148.308 137.042 1.00 36.12 715 ASP B N 1
ATOM 6178 C CA . ASP B 1 715 ? 139.212 149.657 137.519 1.00 31.99 715 ASP B CA 1
ATOM 6179 C C . ASP B 1 715 ? 139.886 149.628 138.886 1.00 35.78 715 ASP B C 1
ATOM 6180 O O . ASP B 1 715 ? 140.829 150.386 139.137 1.00 33.38 715 ASP B O 1
ATOM 6185 N N . LEU B 1 716 ? 139.410 148.765 139.786 1.00 29.29 716 LEU B N 1
ATOM 6186 C CA . LEU B 1 716 ? 140.055 148.625 141.087 1.00 22.58 716 LEU B CA 1
ATOM 6187 C C . LEU B 1 716 ? 141.454 148.039 140.949 1.00 32.73 716 LEU B C 1
ATOM 6188 O O . LEU B 1 716 ? 142.383 148.465 141.645 1.00 34.50 716 LEU B O 1
ATOM 6193 N N . ASN B 1 717 ? 141.624 147.059 140.059 1.00 32.52 717 ASN B N 1
ATOM 6194 C CA . ASN B 1 717 ? 142.944 146.490 139.821 1.00 35.46 717 ASN B CA 1
ATOM 6195 C C . ASN B 1 717 ? 143.881 147.478 139.140 1.00 36.91 717 ASN B C 1
ATOM 6196 O O . ASN B 1 717 ? 145.102 147.318 139.231 1.00 44.01 717 ASN B O 1
ATOM 6201 N N . ALA B 1 718 ? 143.341 148.492 138.470 1.00 36.59 718 ALA B N 1
ATOM 6202 C CA . ALA B 1 718 ? 144.136 149.515 137.808 1.00 33.61 718 ALA B CA 1
ATOM 6203 C C . ALA B 1 718 ? 144.496 150.668 138.735 1.00 33.92 718 ALA B C 1
ATOM 6204 O O . ALA B 1 718 ? 145.085 151.652 138.279 1.00 33.36 718 ALA B O 1
ATOM 6206 N N . PHE B 1 719 ? 144.144 150.575 140.016 1.00 28.23 719 PHE B N 1
ATOM 6207 C CA . PHE B 1 719 ? 144.541 151.586 140.975 1.00 21.26 719 PHE B CA 1
ATOM 6208 C C . PHE B 1 719 ? 146.060 151.584 141.120 1.00 31.96 719 PHE B C 1
ATOM 6209 O O . PHE B 1 719 ? 146.708 150.548 140.954 1.00 35.92 719 PHE B O 1
ATOM 6217 N N . PRO B 1 720 ? 146.657 152.736 141.411 1.00 37.23 720 PRO B N 1
ATOM 6218 C CA . PRO B 1 720 ? 148.110 152.735 141.671 1.00 27.35 720 PRO B CA 1
ATOM 6219 C C . PRO B 1 720 ? 148.412 152.205 143.072 1.00 27.95 720 PRO B C 1
ATOM 6220 O O . PRO B 1 720 ? 148.371 152.903 144.083 1.00 32.57 720 PRO B O 1
ATOM 6224 N N . TRP B 1 721 ? 148.771 150.921 143.132 1.00 27.78 721 TRP B N 1
ATOM 6225 C CA . TRP B 1 721 ? 148.935 150.269 144.425 1.00 22.93 721 TRP B CA 1
ATOM 6226 C C . TRP B 1 721 ? 150.333 150.479 144.985 1.00 27.91 721 TRP B C 1
ATOM 6227 O O . TRP B 1 721 ? 150.548 150.316 146.191 1.00 27.37 721 TRP B O 1
ATOM 6238 N N . SER B 1 722 ? 151.290 150.858 144.134 1.00 22.25 722 SER B N 1
ATOM 6239 C CA . SER B 1 722 ? 152.614 151.220 144.626 1.00 22.34 722 SER B CA 1
ATOM 6240 C C . SER B 1 722 ? 152.544 152.443 145.530 1.00 27.46 722 SER B C 1
ATOM 6241 O O . SER B 1 722 ? 153.342 152.582 146.463 1.00 32.84 722 SER B O 1
ATOM 6244 N N . ILE B 1 723 ? 151.590 153.341 145.267 1.00 25.26 723 ILE B N 1
ATOM 6245 C CA . ILE B 1 723 ? 151.359 154.481 146.151 1.00 10.53 723 ILE B CA 1
ATOM 6246 C C . ILE B 1 723 ? 150.895 154.008 147.522 1.00 23.23 723 ILE B C 1
ATOM 6247 O O . ILE B 1 723 ? 151.317 154.540 148.555 1.00 22.58 723 ILE B O 1
ATOM 6252 N N . VAL B 1 724 ? 150.009 153.011 147.550 1.00 28.03 724 VAL B N 1
ATOM 6253 C CA . VAL B 1 724 ? 149.493 152.500 148.817 1.00 24.26 724 VAL B CA 1
ATOM 6254 C C . VAL B 1 724 ? 150.619 151.882 149.638 1.00 22.00 724 VAL B C 1
ATOM 6255 O O . VAL B 1 724 ? 150.733 152.121 150.846 1.00 15.95 724 VAL B O 1
ATOM 6259 N N . ILE B 1 725 ? 151.469 151.079 148.993 1.00 22.00 725 ILE B N 1
ATOM 6260 C CA . ILE B 1 725 ? 152.575 150.439 149.704 1.00 18.62 725 ILE B CA 1
ATOM 6261 C C . ILE B 1 725 ? 153.564 151.485 150.204 1.00 15.01 725 ILE B C 1
ATOM 6262 O O . ILE B 1 725 ? 154.041 151.419 151.343 1.00 27.08 725 ILE B O 1
ATOM 6267 N N . LEU B 1 726 ? 153.877 152.474 149.364 1.00 13.32 726 LEU B N 1
ATOM 6268 C CA . LEU B 1 726 ? 154.811 153.523 149.764 1.00 19.37 726 LEU B CA 1
ATOM 6269 C C . LEU B 1 726 ? 154.288 154.290 150.974 1.00 27.32 726 LEU B C 1
ATOM 6270 O O . LEU B 1 726 ? 155.055 154.665 151.866 1.00 27.44 726 LEU B O 1
ATOM 6275 N N . ALA B 1 727 ? 152.975 154.528 151.019 1.00 21.15 727 ALA B N 1
ATOM 6276 C CA . ALA B 1 727 ? 152.378 155.199 152.169 1.00 14.82 727 ALA B CA 1
ATOM 6277 C C . ALA B 1 727 ? 152.454 154.330 153.419 1.00 20.97 727 ALA B C 1
ATOM 6278 O O . ALA B 1 727 ? 152.715 154.829 154.519 1.00 22.35 727 ALA B O 1
ATOM 6280 N N . MET B 1 728 ? 152.224 153.023 153.270 1.00 30.59 728 MET B N 1
ATOM 6281 C CA . MET B 1 728 ? 152.285 152.125 154.421 1.00 23.98 728 MET B CA 1
ATOM 6282 C C . MET B 1 728 ? 153.694 152.052 154.996 1.00 23.73 728 MET B C 1
ATOM 6283 O O . MET B 1 728 ? 153.867 151.925 156.213 1.00 31.86 728 MET B O 1
ATOM 6288 N N . GLY B 1 729 ? 154.711 152.116 154.137 1.00 25.15 729 GLY B N 1
ATOM 6289 C CA . GLY B 1 729 ? 156.080 152.119 154.630 1.00 22.76 729 GLY B CA 1
ATOM 6290 C C . GLY B 1 729 ? 156.378 153.321 155.502 1.00 29.38 729 GLY B C 1
ATOM 6291 O O . GLY B 1 729 ? 157.052 153.210 156.528 1.00 33.57 729 GLY B O 1
ATOM 6292 N N . GLY B 1 730 ? 155.872 154.491 155.105 1.00 22.70 730 GLY B N 1
ATOM 6293 C CA . GLY B 1 730 ? 156.044 155.678 155.925 1.00 7.80 730 GLY B CA 1
ATOM 6294 C C . GLY B 1 730 ? 155.349 155.569 157.268 1.00 23.69 730 GLY B C 1
ATOM 6295 O O . GLY B 1 730 ? 155.882 156.005 158.291 1.00 24.84 730 GLY B O 1
ATOM 6296 N N . ILE B 1 731 ? 154.144 154.993 157.282 1.00 14.62 731 ILE B N 1
ATOM 6297 C CA . ILE B 1 731 ? 153.439 154.776 158.542 1.00 18.65 731 ILE B CA 1
ATOM 6298 C C . ILE B 1 731 ? 154.208 153.798 159.421 1.00 23.78 731 ILE B C 1
ATOM 6299 O O . ILE B 1 731 ? 154.337 154.001 160.634 1.00 33.08 731 ILE B O 1
ATOM 6304 N N . ALA B 1 732 ? 154.727 152.724 158.825 1.00 28.28 732 ALA B N 1
ATOM 6305 C CA . ALA B 1 732 ? 155.519 151.759 159.583 1.00 23.90 732 ALA B CA 1
ATOM 6306 C C . ALA B 1 732 ? 156.788 152.399 160.132 1.00 24.09 732 ALA B C 1
ATOM 6307 O O . ALA B 1 732 ? 157.190 152.130 161.269 1.00 26.68 732 ALA B O 1
ATOM 6309 N N . LEU B 1 733 ? 157.439 153.245 159.331 1.00 22.80 733 LEU B N 1
ATOM 6310 C CA . LEU B 1 733 ? 158.628 153.946 159.804 1.00 20.41 733 LEU B CA 1
ATOM 6311 C C . LEU B 1 733 ? 158.301 154.864 160.975 1.00 28.27 733 LEU B C 1
ATOM 6312 O O . LEU B 1 733 ? 159.077 154.960 161.932 1.00 29.94 733 LEU B O 1
ATOM 6317 N N . GLY B 1 734 ? 157.158 155.551 160.915 1.00 11.68 734 GLY B N 1
ATOM 6318 C CA . GLY B 1 734 ? 156.761 156.407 162.020 1.00 14.36 734 GLY B CA 1
ATOM 6319 C C . GLY B 1 734 ? 156.494 155.636 163.298 1.00 23.98 734 GLY B C 1
ATOM 6320 O O . GLY B 1 734 ? 156.818 156.100 164.392 1.00 19.08 734 GLY B O 1
ATOM 6321 N N . LYS B 1 735 ? 155.886 154.452 163.176 1.00 32.62 735 LYS B N 1
ATOM 6322 C CA . LYS B 1 735 ? 155.625 153.625 164.351 1.00 22.42 735 LYS B CA 1
ATOM 6323 C C . LYS B 1 735 ? 156.920 153.179 165.017 1.00 20.32 735 LYS B C 1
ATOM 6324 O O . LYS B 1 735 ? 157.022 153.174 166.248 1.00 25.01 735 LYS B O 1
ATOM 6330 N N . ALA B 1 736 ? 157.921 152.803 164.220 1.00 28.60 736 ALA B N 1
ATOM 6331 C CA . ALA B 1 736 ? 159.206 152.398 164.782 1.00 27.38 736 ALA B CA 1
ATOM 6332 C C . ALA B 1 736 ? 159.867 153.548 165.531 1.00 22.51 736 ALA B C 1
ATOM 6333 O O . ALA B 1 736 ? 160.439 153.355 166.610 1.00 26.02 736 ALA B O 1
ATOM 6335 N N . VAL B 1 737 ? 159.802 154.755 164.967 1.00 26.88 737 VAL B N 1
ATOM 6336 C CA . VAL B 1 737 ? 160.410 155.919 165.605 1.00 26.30 737 VAL B CA 1
ATOM 6337 C C . VAL B 1 737 ? 159.723 156.228 166.929 1.00 29.57 737 VAL B C 1
ATOM 6338 O O . VAL B 1 737 ? 160.383 156.493 167.941 1.00 30.55 737 VAL B O 1
ATOM 6342 N N . SER B 1 738 ? 158.389 156.196 166.948 1.00 20.42 738 SER B N 1
ATOM 6343 C CA . SER B 1 738 ? 157.658 156.521 168.168 1.00 21.10 738 SER B CA 1
ATOM 6344 C C . SER B 1 738 ? 157.791 155.416 169.210 1.00 27.49 738 SER B C 1
ATOM 6345 O O . SER B 1 738 ? 157.935 155.693 170.406 1.00 34.94 738 SER B O 1
ATOM 6348 N N . SER B 1 739 ? 157.735 154.154 168.776 1.00 28.88 739 SER B N 1
ATOM 6349 C CA . SER B 1 739 ? 157.823 153.042 169.719 1.00 21.02 739 SER B CA 1
ATOM 6350 C C . SER B 1 739 ? 159.194 152.969 170.378 1.00 22.31 739 SER B C 1
ATOM 6351 O O . SER B 1 739 ? 159.294 152.732 171.587 1.00 34.33 739 SER B O 1
ATOM 6354 N N . SER B 1 740 ? 160.260 153.162 169.601 1.00 30.43 740 SER B N 1
ATOM 6355 C CA . SER B 1 740 ? 161.606 153.069 170.158 1.00 25.25 740 SER B CA 1
ATOM 6356 C C . SER B 1 740 ? 161.879 154.196 171.143 1.00 30.73 740 SER B C 1
ATOM 6357 O O . SER B 1 740 ? 162.650 154.026 172.094 1.00 37.41 740 SER B O 1
ATOM 6360 N N . GLY B 1 741 ? 161.251 155.350 170.940 1.00 35.76 741 GLY B N 1
ATOM 6361 C CA . GLY B 1 741 ? 161.546 156.529 171.722 1.00 25.58 741 GLY B CA 1
ATOM 6362 C C . GLY B 1 741 ? 162.673 157.378 171.186 1.00 30.20 741 GLY B C 1
ATOM 6363 O O . GLY B 1 741 ? 163.203 158.212 171.928 1.00 33.28 741 GLY B O 1
ATOM 6364 N N . LEU B 1 742 ? 163.059 157.188 169.923 1.00 32.77 742 LEU B N 1
ATOM 6365 C CA . LEU B 1 742 ? 164.189 157.917 169.357 1.00 35.60 742 LEU B CA 1
ATOM 6366 C C . LEU B 1 742 ? 163.904 159.411 169.277 1.00 33.30 742 LEU B C 1
ATOM 6367 O O . LEU B 1 742 ? 164.701 160.234 169.741 1.00 35.52 742 LEU B O 1
ATOM 6372 N N . LEU B 1 743 ? 162.765 159.781 168.688 1.00 35.88 743 LEU B N 1
ATOM 6373 C CA . LEU B 1 743 ? 162.446 161.195 168.525 1.00 29.84 743 LEU B CA 1
ATOM 6374 C C . LEU B 1 743 ? 162.186 161.860 169.869 1.00 23.69 743 LEU B C 1
ATOM 6375 O O . LEU B 1 743 ? 162.533 163.029 170.069 1.00 35.55 743 LEU B O 1
ATOM 6380 N N . SER B 1 744 ? 161.577 161.131 170.803 1.00 23.81 744 SER B N 1
ATOM 6381 C CA . SER B 1 744 ? 161.346 161.681 172.133 1.00 26.31 744 SER B CA 1
ATOM 6382 C C . SER B 1 744 ? 162.663 162.000 172.829 1.00 32.38 744 SER B C 1
ATOM 6383 O O . SER B 1 744 ? 162.800 163.045 173.473 1.00 43.60 744 SER B O 1
ATOM 6386 N N . THR B 1 745 ? 163.647 161.106 172.710 1.00 31.83 745 THR B N 1
ATOM 6387 C CA . THR B 1 745 ? 164.954 161.350 173.313 1.00 32.69 745 THR B CA 1
ATOM 6388 C C . THR B 1 745 ? 165.666 162.518 172.639 1.00 35.54 745 THR B C 1
ATOM 6389 O O . THR B 1 745 ? 166.285 163.348 173.314 1.00 38.15 745 THR B O 1
ATOM 6393 N N . ILE B 1 746 ? 165.589 162.600 171.309 1.00 29.73 746 ILE B N 1
ATOM 6394 C CA . ILE B 1 746 ? 166.240 163.690 170.589 1.00 28.52 746 ILE B CA 1
ATOM 6395 C C . ILE B 1 746 ? 165.618 165.029 170.964 1.00 40.87 746 ILE B C 1
ATOM 6396 O O . ILE B 1 746 ? 166.328 166.004 171.238 1.00 42.29 746 ILE B O 1
ATOM 6401 N N . ALA B 1 747 ? 164.285 165.096 170.991 1.00 40.24 747 ALA B N 1
ATOM 6402 C CA . ALA B 1 747 ? 163.611 166.350 171.302 1.00 26.34 747 ALA B CA 1
ATOM 6403 C C . ALA B 1 747 ? 163.800 166.736 172.763 1.00 32.72 747 ALA B C 1
ATOM 6404 O O . ALA B 1 747 ? 163.916 167.923 173.085 1.00 47.57 747 ALA B O 1
ATOM 6406 N N . LYS B 1 748 ? 163.827 165.750 173.661 1.00 38.15 748 LYS B N 1
ATOM 6407 C CA . LYS B 1 748 ? 164.027 166.034 175.077 1.00 35.73 748 LYS B CA 1
ATOM 6408 C C . LYS B 1 748 ? 165.397 166.632 175.361 1.00 39.29 748 LYS B C 1
ATOM 6409 O O . LYS B 1 748 ? 165.510 167.511 176.219 1.00 44.84 748 LYS B O 1
ATOM 6415 N N . ALA B 1 749 ? 166.440 166.166 174.674 1.00 47.61 749 ALA B N 1
ATOM 6416 C CA . ALA B 1 749 ? 167.767 166.739 174.857 1.00 43.44 749 ALA B CA 1
ATOM 6417 C C . ALA B 1 749 ? 167.836 168.165 174.328 1.00 49.73 749 ALA B C 1
ATOM 6418 O O . ALA B 1 749 ? 168.524 169.012 174.906 1.00 51.90 749 ALA B O 1
ATOM 6420 N N . LEU B 1 750 ? 167.134 168.442 173.228 1.00 52.87 750 LEU B N 1
ATOM 6421 C CA . LEU B 1 750 ? 167.081 169.800 172.698 1.00 46.82 750 LEU B CA 1
ATOM 6422 C C . LEU B 1 750 ? 166.333 170.728 173.647 1.00 46.77 750 LEU B C 1
ATOM 6423 O O . LEU B 1 750 ? 166.693 171.900 173.800 1.00 50.38 750 LEU B O 1
ATOM 6428 N N . GLN B 1 751 ? 165.288 170.215 174.300 1.00 47.48 751 GLN B N 1
ATOM 6429 C CA . GLN B 1 751 ? 164.506 171.031 175.222 1.00 46.49 751 GLN B CA 1
ATOM 6430 C C . GLN B 1 751 ? 165.347 171.531 176.388 1.00 54.45 751 GLN B C 1
ATOM 6431 O O . GLN B 1 751 ? 165.148 172.656 176.862 1.00 57.49 751 GLN B O 1
ATOM 6437 N N . LYS B 1 752 ? 166.295 170.721 176.856 1.00 58.36 752 LYS B N 1
ATOM 6438 C CA . LYS B 1 752 ? 167.099 171.093 178.013 1.00 54.55 752 LYS B CA 1
ATOM 6439 C C . LYS B 1 752 ? 168.093 172.209 177.721 1.00 57.60 752 LYS B C 1
ATOM 6440 O O . LYS B 1 752 ? 168.494 172.914 178.653 1.00 64.31 752 LYS B O 1
ATOM 6446 N N . LYS B 1 753 ? 168.500 172.394 176.465 1.00 53.79 753 LYS B N 1
ATOM 6447 C CA . LYS B 1 753 ? 169.478 173.422 176.134 1.00 56.63 753 LYS B CA 1
ATOM 6448 C C . LYS B 1 753 ? 168.853 174.718 175.630 1.00 59.16 753 LYS B C 1
ATOM 6449 O O . LYS B 1 753 ? 169.575 175.706 175.462 1.00 60.25 753 LYS B O 1
ATOM 6455 N N . ILE B 1 754 ? 167.542 174.743 175.378 1.00 57.92 754 ILE B N 1
ATOM 6456 C CA . ILE B 1 754 ? 166.862 175.950 174.926 1.00 56.46 754 ILE B CA 1
ATOM 6457 C C . ILE B 1 754 ? 165.682 176.326 175.807 1.00 57.60 754 ILE B C 1
ATOM 6458 O O . ILE B 1 754 ? 164.863 177.152 175.403 1.00 61.69 754 ILE B O 1
ATOM 6463 N N . GLU B 1 755 ? 165.571 175.758 177.009 1.00 62.20 755 GLU B N 1
ATOM 6464 C CA . GLU B 1 755 ? 164.413 176.021 177.857 1.00 62.93 755 GLU B CA 1
ATOM 6465 C C . GLU B 1 755 ? 164.372 177.455 178.368 1.00 65.16 755 GLU B C 1
ATOM 6466 O O . GLU B 1 755 ? 163.335 177.885 178.884 1.00 67.24 755 GLU B O 1
ATOM 6472 N N . ASN B 1 756 ? 165.468 178.205 178.238 1.00 66.54 756 ASN B N 1
ATOM 6473 C CA . ASN B 1 756 ? 165.563 179.572 178.747 1.00 67.68 756 ASN B CA 1
ATOM 6474 C C . ASN B 1 756 ? 166.174 180.458 177.658 1.00 68.83 756 ASN B C 1
ATOM 6475 O O . ASN B 1 756 ? 167.109 181.222 177.904 1.00 69.62 756 ASN B O 1
ATOM 6480 N N . ASP B 1 757 ? 165.639 180.347 176.443 1.00 63.48 757 ASP B N 1
ATOM 6481 C CA . ASP B 1 757 ? 166.174 181.074 175.301 1.00 62.71 757 ASP B CA 1
ATOM 6482 C C . ASP B 1 757 ? 165.239 182.135 174.736 1.00 64.29 757 ASP B C 1
ATOM 6483 O O . ASP B 1 757 ? 165.668 182.899 173.865 1.00 65.37 757 ASP B O 1
ATOM 6488 N N . GLY B 1 758 ? 164.004 182.218 175.197 1.00 57.31 758 GLY B N 1
ATOM 6489 C CA . GLY B 1 758 ? 163.056 183.156 174.632 1.00 53.04 758 GLY B CA 1
ATOM 6490 C C . GLY B 1 758 ? 162.115 182.484 173.651 1.00 53.71 758 GLY B C 1
ATOM 6491 O O . GLY B 1 758 ? 162.437 181.461 173.038 1.00 56.63 758 GLY B O 1
ATOM 6492 N N . VAL B 1 759 ? 160.929 183.076 173.489 1.00 51.71 759 VAL B N 1
ATOM 6493 C CA . VAL B 1 759 ? 159.869 182.432 172.717 1.00 48.54 759 VAL B CA 1
ATOM 6494 C C . VAL B 1 759 ? 160.277 182.269 171.258 1.00 52.05 759 VAL B C 1
ATOM 6495 O O . VAL B 1 759 ? 160.088 181.202 170.662 1.00 56.95 759 VAL B O 1
ATOM 6499 N N . PHE B 1 760 ? 160.833 183.321 170.656 1.00 45.94 760 PHE B N 1
ATOM 6500 C CA . PHE B 1 760 ? 161.207 183.241 169.248 1.00 42.84 760 PHE B CA 1
ATOM 6501 C C . PHE B 1 760 ? 162.360 182.272 169.026 1.00 45.44 760 PHE B C 1
ATOM 6502 O O . PHE B 1 760 ? 162.389 181.557 168.018 1.00 44.82 760 PHE B O 1
ATOM 6510 N N . ALA B 1 761 ? 163.325 182.239 169.947 1.00 47.29 761 ALA B N 1
ATOM 6511 C CA . ALA B 1 761 ? 164.456 181.329 169.796 1.00 42.18 761 ALA B CA 1
ATOM 6512 C C . ALA B 1 761 ? 164.003 179.876 169.851 1.00 42.47 761 ALA B C 1
ATOM 6513 O O . ALA B 1 761 ? 164.439 179.050 169.043 1.00 43.64 761 ALA B O 1
ATOM 6515 N N . ILE B 1 762 ? 163.115 179.548 170.793 1.00 42.15 762 ILE B N 1
ATOM 6516 C CA . ILE B 1 762 ? 162.607 178.183 170.897 1.00 38.95 762 ILE B CA 1
ATOM 6517 C C . ILE B 1 762 ? 161.837 177.794 169.644 1.00 39.12 762 ILE B C 1
ATOM 6518 O O . ILE B 1 762 ? 161.968 176.670 169.148 1.00 46.62 762 ILE B O 1
ATOM 6523 N N . LEU B 1 763 ? 161.031 178.708 169.110 1.00 41.53 763 LEU B N 1
ATOM 6524 C CA . LEU B 1 763 ? 160.252 178.437 167.909 1.00 44.33 763 LEU B CA 1
ATOM 6525 C C . LEU B 1 763 ? 161.120 178.172 166.687 1.00 41.68 763 LEU B C 1
ATOM 6526 O O . LEU B 1 763 ? 160.783 177.303 165.875 1.00 40.07 763 LEU B O 1
ATOM 6531 N N . CYS B 1 764 ? 162.226 178.899 166.534 1.00 41.45 764 CYS B N 1
ATOM 6532 C CA . CYS B 1 764 ? 163.102 178.669 165.391 1.00 42.28 764 CYS B CA 1
ATOM 6533 C C . CYS B 1 764 ? 163.903 177.382 165.550 1.00 45.24 764 CYS B C 1
ATOM 6534 O O . CYS B 1 764 ? 164.040 176.611 164.594 1.00 45.71 764 CYS B O 1
ATOM 6537 N N . ILE B 1 765 ? 164.442 177.134 166.743 1.00 43.81 765 ILE B N 1
ATOM 6538 C CA . ILE B 1 765 ? 165.278 175.955 166.956 1.00 42.42 765 ILE B CA 1
ATOM 6539 C C . ILE B 1 765 ? 164.441 174.683 166.917 1.00 42.51 765 ILE B C 1
ATOM 6540 O O . ILE B 1 765 ? 164.800 173.705 166.253 1.00 49.55 765 ILE B O 1
ATOM 6545 N N . PHE B 1 766 ? 163.310 174.677 167.624 1.00 41.04 766 PHE B N 1
ATOM 6546 C CA . PHE B 1 766 ? 162.421 173.523 167.557 1.00 37.07 766 PHE B CA 1
ATOM 6547 C C . PHE B 1 766 ? 161.760 173.398 166.194 1.00 39.73 766 PHE B C 1
ATOM 6548 O O . PHE B 1 766 ? 161.510 172.277 165.743 1.00 48.39 766 PHE B O 1
ATOM 6556 N N . GLY B 1 767 ? 161.479 174.518 165.528 1.00 38.21 767 GLY B N 1
ATOM 6557 C CA . GLY B 1 767 ? 160.911 174.449 164.191 1.00 35.33 767 GLY B CA 1
ATOM 6558 C C . GLY B 1 767 ? 161.878 173.860 163.183 1.00 37.84 767 GLY B C 1
ATOM 6559 O O . GLY B 1 767 ? 161.474 173.159 162.251 1.00 41.78 767 GLY B O 1
ATOM 6560 N N . ILE B 1 768 ? 163.170 174.151 163.347 1.00 42.54 768 ILE B N 1
ATOM 6561 C CA . ILE B 1 768 ? 164.190 173.526 162.510 1.00 42.02 768 ILE B CA 1
ATOM 6562 C C . ILE B 1 768 ? 164.212 172.020 162.747 1.00 44.18 768 ILE B C 1
ATOM 6563 O O . ILE B 1 768 ? 164.380 171.227 161.813 1.00 45.68 768 ILE B O 1
ATOM 6568 N N . LEU B 1 769 ? 164.027 171.605 164.002 1.00 32.17 769 LEU B N 1
ATOM 6569 C CA . LEU B 1 769 ? 163.971 170.182 164.317 1.00 32.86 769 LEU B CA 1
ATOM 6570 C C . LEU B 1 769 ? 162.831 169.493 163.573 1.00 37.76 769 LEU B C 1
ATOM 6571 O O . LEU B 1 769 ? 163.021 168.428 162.978 1.00 38.91 769 LEU B O 1
ATOM 6576 N N . MET B 1 770 ? 161.637 170.093 163.589 1.00 42.58 770 MET B N 1
ATOM 6577 C CA . MET B 1 770 ? 160.503 169.497 162.887 1.00 43.43 770 MET B CA 1
ATOM 6578 C C . MET B 1 770 ? 160.708 169.533 161.380 1.00 41.32 770 MET B C 1
ATOM 6579 O O . MET B 1 770 ? 160.251 168.643 160.656 1.00 43.66 770 MET B O 1
ATOM 6584 N N . LEU B 1 771 ? 161.382 170.574 160.886 1.00 37.27 771 LEU B N 1
ATOM 6585 C CA . LEU B 1 771 ? 161.654 170.666 159.456 1.00 39.46 771 LEU B CA 1
ATOM 6586 C C . LEU B 1 771 ? 162.537 169.517 158.987 1.00 44.21 771 LEU B C 1
ATOM 6587 O O . LEU B 1 771 ? 162.283 168.917 157.937 1.00 45.84 771 LEU B O 1
ATOM 6592 N N . VAL B 1 772 ? 163.575 169.190 159.757 1.00 41.84 772 VAL B N 1
ATOM 6593 C CA . VAL B 1 772 ? 164.455 168.082 159.396 1.00 38.50 772 VAL B CA 1
ATOM 6594 C C . VAL B 1 772 ? 163.772 166.748 159.676 1.00 42.74 772 VAL B C 1
ATOM 6595 O O . VAL B 1 772 ? 163.774 165.841 158.836 1.00 49.22 772 VAL B O 1
ATOM 6599 N N . VAL B 1 773 ? 163.180 166.610 160.864 1.00 41.68 773 VAL B N 1
ATOM 6600 C CA . VAL B 1 773 ? 162.543 165.350 161.244 1.00 37.58 773 VAL B CA 1
ATOM 6601 C C . VAL B 1 773 ? 161.347 165.066 160.343 1.00 40.74 773 VAL B C 1
ATOM 6602 O O . VAL B 1 773 ? 161.157 163.939 159.872 1.00 43.91 773 VAL B O 1
ATOM 6606 N N . GLY B 1 774 ? 160.532 166.088 160.077 1.00 35.56 774 GLY B N 1
ATOM 6607 C CA . GLY B 1 774 ? 159.369 165.915 159.224 1.00 30.02 774 GLY B CA 1
ATOM 6608 C C . GLY B 1 774 ? 159.699 165.601 157.781 1.00 36.23 774 GLY B C 1
ATOM 6609 O O . GLY B 1 774 ? 158.855 165.046 157.072 1.00 43.25 774 GLY B O 1
ATOM 6610 N N . THR B 1 775 ? 160.906 165.949 157.328 1.00 37.26 775 THR B N 1
ATOM 6611 C CA . THR B 1 775 ? 161.325 165.584 155.979 1.00 36.59 775 THR B CA 1
ATOM 6612 C C . THR B 1 775 ? 161.413 164.073 155.813 1.00 45.57 775 THR B C 1
ATOM 6613 O O . THR B 1 775 ? 161.062 163.541 154.753 1.00 45.18 775 THR B O 1
ATOM 6617 N N . PHE B 1 776 ? 161.862 163.370 156.843 1.00 44.76 776 PHE B N 1
ATOM 6618 C CA . PHE B 1 776 ? 162.055 161.926 156.802 1.00 40.91 776 PHE B CA 1
ATOM 6619 C C . PHE B 1 776 ? 161.003 161.158 157.583 1.00 37.95 776 PHE B C 1
ATOM 6620 O O . PHE B 1 776 ? 160.660 160.036 157.206 1.00 45.73 776 PHE B O 1
ATOM 6628 N N . VAL B 1 777 ? 160.476 161.738 158.654 1.00 42.83 777 VAL B N 1
ATOM 6629 C CA . VAL B 1 777 ? 159.523 161.072 159.528 1.00 41.50 777 VAL B CA 1
ATOM 6630 C C . VAL B 1 777 ? 158.164 161.741 159.354 1.00 43.27 777 VAL B C 1
ATOM 6631 O O . VAL B 1 777 ? 158.063 162.923 159.012 1.00 44.60 777 VAL B O 1
ATOM 6635 N N . SER B 1 778 ? 157.107 160.960 159.578 1.00 42.68 778 SER B N 1
ATOM 6636 C CA . SER B 1 778 ? 155.743 161.443 159.411 1.00 37.77 778 SER B CA 1
ATOM 6637 C C . SER B 1 778 ? 155.488 162.688 160.251 1.00 38.59 778 SER B C 1
ATOM 6638 O O . SER B 1 778 ? 155.919 162.781 161.403 1.00 41.59 778 SER B O 1
ATOM 6641 N N . HIS B 1 779 ? 154.782 163.652 159.655 1.00 41.04 779 HIS B N 1
ATOM 6642 C CA . HIS B 1 779 ? 154.428 164.879 160.360 1.00 36.62 779 HIS B CA 1
ATOM 6643 C C . HIS B 1 779 ? 153.506 164.620 161.541 1.00 37.86 779 HIS B C 1
ATOM 6644 O O . HIS B 1 779 ? 153.622 165.304 162.562 1.00 40.36 779 HIS B O 1
ATOM 6651 N N . THR B 1 780 ? 152.587 163.663 161.415 1.00 37.36 780 THR B N 1
ATOM 6652 C CA . THR B 1 780 ? 151.696 163.324 162.518 1.00 36.08 780 THR B CA 1
ATOM 6653 C C . THR B 1 780 ? 152.477 162.775 163.704 1.00 34.38 780 THR B C 1
ATOM 6654 O O . THR B 1 780 ? 152.211 163.140 164.854 1.00 40.58 780 THR B O 1
ATOM 6658 N N . VAL B 1 781 ? 153.456 161.906 163.437 1.00 40.86 781 VAL B N 1
ATOM 6659 C CA . VAL B 1 781 ? 154.242 161.304 164.512 1.00 39.19 781 VAL B CA 1
ATOM 6660 C C . VAL B 1 781 ? 155.037 162.372 165.253 1.00 32.39 781 VAL B C 1
ATOM 6661 O O . VAL B 1 781 ? 155.031 162.432 166.487 1.00 39.13 781 VAL B O 1
ATOM 6665 N N . SER B 1 782 ? 155.718 163.245 164.508 1.00 31.57 782 SER B N 1
ATOM 6666 C CA . SER B 1 782 ? 156.565 164.256 165.137 1.00 35.98 782 SER B CA 1
ATOM 6667 C C . SER B 1 782 ? 155.740 165.234 165.965 1.00 38.14 782 SER B C 1
ATOM 6668 O O . SER B 1 782 ? 156.160 165.659 167.047 1.00 36.51 782 SER B O 1
ATOM 6671 N N . ALA B 1 783 ? 154.558 165.604 165.468 1.00 45.31 783 ALA B N 1
ATOM 6672 C CA . ALA B 1 783 ? 153.709 166.544 166.193 1.00 36.65 783 ALA B CA 1
ATOM 6673 C C . ALA B 1 783 ? 153.197 165.944 167.497 1.00 40.10 783 ALA B C 1
ATOM 6674 O O . ALA B 1 783 ? 153.012 166.660 168.487 1.00 36.74 783 ALA B O 1
ATOM 6676 N N . ILE B 1 784 ? 152.959 164.630 167.515 1.00 40.13 784 ILE B N 1
ATOM 6677 C CA . ILE B 1 784 ? 152.468 163.974 168.724 1.00 41.42 784 ILE B CA 1
ATOM 6678 C C . ILE B 1 784 ? 153.504 164.036 169.841 1.00 42.97 784 ILE B C 1
ATOM 6679 O O . ILE B 1 784 ? 153.151 164.174 171.018 1.00 48.71 784 ILE B O 1
ATOM 6684 N N . ILE B 1 785 ? 154.787 163.948 169.502 1.00 38.45 785 ILE B N 1
ATOM 6685 C CA . ILE B 1 785 ? 155.840 164.027 170.511 1.00 34.17 785 ILE B CA 1
ATOM 6686 C C . ILE B 1 785 ? 156.197 165.471 170.847 1.00 37.99 785 ILE B C 1
ATOM 6687 O O . ILE B 1 785 ? 156.286 165.833 172.022 1.00 46.48 785 ILE B O 1
ATOM 6692 N N . ILE B 1 786 ? 156.404 166.317 169.836 1.00 35.01 786 ILE B N 1
ATOM 6693 C CA . ILE B 1 786 ? 156.989 167.634 170.075 1.00 36.28 786 ILE B CA 1
ATOM 6694 C C . ILE B 1 786 ? 156.001 168.555 170.788 1.00 41.04 786 ILE B C 1
ATOM 6695 O O . ILE B 1 786 ? 156.372 169.280 171.718 1.00 41.78 786 ILE B O 1
ATOM 6700 N N . ILE B 1 787 ? 154.732 168.544 170.365 1.00 45.64 787 ILE B N 1
ATOM 6701 C CA . ILE B 1 787 ? 153.773 169.536 170.863 1.00 41.74 787 ILE B CA 1
ATOM 6702 C C . ILE B 1 787 ? 153.602 169.486 172.380 1.00 42.88 787 ILE B C 1
ATOM 6703 O O . ILE B 1 787 ? 153.632 170.550 173.014 1.00 50.50 787 ILE B O 1
ATOM 6708 N N . PRO B 1 788 ? 153.412 168.324 173.018 1.00 43.16 788 PRO B N 1
ATOM 6709 C CA . PRO B 1 788 ? 153.387 168.324 174.491 1.00 42.94 788 PRO B CA 1
ATOM 6710 C C . PRO B 1 788 ? 154.682 168.812 175.117 1.00 43.05 788 PRO B C 1
ATOM 6711 O O . PRO B 1 788 ? 154.656 169.386 176.212 1.00 51.75 788 PRO B O 1
ATOM 6715 N N . LEU B 1 789 ? 155.821 168.595 174.456 1.00 44.68 789 LEU B N 1
ATOM 6716 C CA . LEU B 1 789 ? 157.096 169.048 175.004 1.00 42.36 789 LEU B CA 1
ATOM 6717 C C . LEU B 1 789 ? 157.188 170.569 175.018 1.00 46.32 789 LEU B C 1
ATOM 6718 O O . LEU B 1 789 ? 157.572 171.169 176.028 1.00 55.10 789 LEU B O 1
ATOM 6723 N N . VAL B 1 790 ? 156.842 171.213 173.900 1.00 48.60 790 VAL B N 1
ATOM 6724 C CA . VAL B 1 790 ? 156.924 172.670 173.836 1.00 48.70 790 VAL B CA 1
ATOM 6725 C C . VAL B 1 790 ? 155.860 173.305 174.721 1.00 51.15 790 VAL B C 1
ATOM 6726 O O . VAL B 1 790 ? 155.986 174.465 175.132 1.00 58.40 790 VAL B O 1
ATOM 6730 N N . GLN B 1 791 ? 154.792 172.563 175.023 1.00 47.93 791 GLN B N 1
ATOM 6731 C CA . GLN B 1 791 ? 153.789 173.070 175.952 1.00 46.49 791 GLN B CA 1
ATOM 6732 C C . GLN B 1 791 ? 154.356 173.241 177.354 1.00 55.11 791 GLN B C 1
ATOM 6733 O O . GLN B 1 791 ? 154.086 174.252 178.011 1.00 53.52 791 GLN B O 1
ATOM 6739 N N . GLU B 1 792 ? 155.137 172.270 177.832 1.00 52.87 792 GLU B N 1
ATOM 6740 C CA . GLU B 1 792 ? 155.681 172.368 179.182 1.00 52.55 792 GLU B CA 1
ATOM 6741 C C . GLU B 1 792 ? 156.806 173.395 179.248 1.00 56.07 792 GLU B C 1
ATOM 6742 O O . GLU B 1 792 ? 157.058 173.980 180.306 1.00 60.92 792 GLU B O 1
ATOM 6748 N N . VAL B 1 793 ? 157.493 173.625 178.128 1.00 50.54 793 VAL B N 1
ATOM 6749 C CA . VAL B 1 793 ? 158.476 174.704 178.071 1.00 52.46 793 VAL B CA 1
ATOM 6750 C C . VAL B 1 793 ? 157.774 176.056 178.105 1.00 55.20 793 VAL B C 1
ATOM 6751 O O . VAL B 1 793 ? 158.200 176.980 178.807 1.00 57.30 793 VAL B O 1
ATOM 6755 N N . GLY B 1 794 ? 156.684 176.187 177.347 1.00 58.22 794 GLY B N 1
ATOM 6756 C CA . GLY B 1 794 ? 155.954 177.444 177.326 1.00 53.68 794 GLY B CA 1
ATOM 6757 C C . GLY B 1 794 ? 155.327 177.774 178.666 1.00 57.38 794 GLY B C 1
ATOM 6758 O O . GLY B 1 794 ? 155.262 178.939 179.066 1.00 62.06 794 GLY B O 1
ATOM 6759 N N . ASP B 1 795 ? 154.854 176.749 179.377 1.00 60.34 795 ASP B N 1
ATOM 6760 C CA . ASP B 1 795 ? 154.255 176.971 180.689 1.00 59.53 795 ASP B CA 1
ATOM 6761 C C . ASP B 1 795 ? 155.279 177.507 181.682 1.00 62.44 795 ASP B C 1
ATOM 6762 O O . ASP B 1 795 ? 154.951 178.339 182.536 1.00 63.20 795 ASP B O 1
ATOM 6767 N N . LYS B 1 796 ? 156.525 177.038 181.589 1.00 62.84 796 LYS B N 1
ATOM 6768 C CA . LYS B 1 796 ? 157.556 177.467 182.530 1.00 63.79 796 LYS B CA 1
ATOM 6769 C C . LYS B 1 796 ? 157.939 178.925 182.308 1.00 67.26 796 LYS B C 1
ATOM 6770 O O . LYS B 1 796 ? 158.290 179.635 183.258 1.00 69.65 796 LYS B O 1
ATOM 6776 N N . LEU B 1 797 ? 157.893 179.386 181.060 1.00 65.32 797 LEU B N 1
ATOM 6777 C CA . LEU B 1 797 ? 158.229 180.770 180.755 1.00 64.64 797 LEU B CA 1
ATOM 6778 C C . LEU B 1 797 ? 157.253 181.719 181.438 1.00 67.28 797 LEU B C 1
ATOM 6779 O O . LEU B 1 797 ? 156.076 181.397 181.619 1.00 66.57 797 LEU B O 1
ATOM 6784 N N . GLY B 1 798 ? 157.752 182.892 181.822 1.00 70.96 798 GLY B N 1
ATOM 6785 C CA . GLY B 1 798 ? 156.936 183.863 182.524 1.00 69.51 798 GLY B CA 1
ATOM 6786 C C . GLY B 1 798 ? 156.000 184.629 181.614 1.00 70.54 798 GLY B C 1
ATOM 6787 O O . GLY B 1 798 ? 155.171 185.415 182.084 1.00 73.49 798 GLY B O 1
ATOM 6788 N N . ASN B 1 799 ? 156.118 184.406 180.309 1.00 66.71 799 ASN B N 1
ATOM 6789 C CA . ASN B 1 799 ? 155.237 185.038 179.337 1.00 66.39 799 ASN B CA 1
ATOM 6790 C C . ASN B 1 799 ? 153.960 184.213 179.223 1.00 68.37 799 ASN B C 1
ATOM 6791 O O . ASN B 1 799 ? 154.011 183.046 178.813 1.00 70.31 799 ASN B O 1
ATOM 6796 N N . PRO B 1 800 ? 152.800 184.774 179.576 1.00 67.47 800 PRO B N 1
ATOM 6797 C CA . PRO B 1 800 ? 151.553 183.994 179.500 1.00 66.66 800 PRO B CA 1
ATOM 6798 C C . PRO B 1 800 ? 151.142 183.632 178.083 1.00 66.32 800 PRO B C 1
ATOM 6799 O O . PRO B 1 800 ? 150.301 182.741 177.914 1.00 68.80 800 PRO B O 1
ATOM 6803 N N . LYS B 1 801 ? 151.695 184.291 177.069 1.00 62.15 801 LYS B N 1
ATOM 6804 C CA . LYS B 1 801 ? 151.428 183.955 175.679 1.00 59.20 801 LYS B CA 1
ATOM 6805 C C . LYS B 1 801 ? 152.453 182.995 175.096 1.00 63.48 801 LYS B C 1
ATOM 6806 O O . LYS B 1 801 ? 152.347 182.638 173.920 1.00 66.02 801 LYS B O 1
ATOM 6812 N N . ALA B 1 802 ? 153.442 182.570 175.886 1.00 57.05 802 ALA B N 1
ATOM 6813 C CA . ALA B 1 802 ? 154.500 181.717 175.355 1.00 52.62 802 ALA B CA 1
ATOM 6814 C C . ALA B 1 802 ? 153.963 180.348 174.958 1.00 51.76 802 ALA B C 1
ATOM 6815 O O . ALA B 1 802 ? 154.213 179.874 173.844 1.00 54.82 802 ALA B O 1
ATOM 6817 N N . ALA B 1 803 ? 153.219 179.699 175.854 1.00 46.33 803 ALA B N 1
ATOM 6818 C CA . ALA B 1 803 ? 152.714 178.359 175.561 1.00 49.68 803 ALA B CA 1
ATOM 6819 C C . ALA B 1 803 ? 151.783 178.322 174.356 1.00 49.55 803 ALA B C 1
ATOM 6820 O O . ALA B 1 803 ? 151.966 177.442 173.497 1.00 46.19 803 ALA B O 1
ATOM 6822 N N . PRO B 1 804 ? 150.775 179.198 174.224 1.00 52.44 804 PRO B N 1
ATOM 6823 C CA . PRO B 1 804 ? 149.961 179.159 172.997 1.00 46.80 804 PRO B CA 1
ATOM 6824 C C . PRO B 1 804 ? 150.770 179.391 171.734 1.00 50.05 804 PRO B C 1
ATOM 6825 O O . PRO B 1 804 ? 150.516 178.740 170.714 1.00 45.20 804 PRO B O 1
ATOM 6829 N N . ILE B 1 805 ? 151.750 180.296 171.778 1.00 50.37 805 ILE B N 1
ATOM 6830 C CA . ILE B 1 805 ? 152.546 180.598 170.592 1.00 43.20 805 ILE B CA 1
ATOM 6831 C C . ILE B 1 805 ? 153.429 179.413 170.223 1.00 44.57 805 ILE B C 1
ATOM 6832 O O . ILE B 1 805 ? 153.577 179.073 169.043 1.00 45.27 805 ILE B O 1
ATOM 6837 N N . LEU B 1 806 ? 154.030 178.767 171.223 1.00 47.13 806 LEU B N 1
ATOM 6838 C CA . LEU B 1 806 ? 154.861 177.598 170.954 1.00 44.93 806 LEU B CA 1
ATOM 6839 C C . LEU B 1 806 ? 154.033 176.454 170.382 1.00 40.65 806 LEU B C 1
ATOM 6840 O O . LEU B 1 806 ? 154.427 175.819 169.399 1.00 45.32 806 LEU B O 1
ATOM 6845 N N . VAL B 1 807 ? 152.873 176.181 170.985 1.00 37.12 807 VAL B N 1
ATOM 6846 C CA . VAL B 1 807 ? 152.003 175.123 170.477 1.00 36.93 807 VAL B CA 1
ATOM 6847 C C . VAL B 1 807 ? 151.492 175.475 169.086 1.00 38.36 807 VAL B C 1
ATOM 6848 O O . VAL B 1 807 ? 151.484 174.633 168.181 1.00 40.29 807 VAL B O 1
ATOM 6852 N N . PHE B 1 808 ? 151.058 176.722 168.894 1.00 46.17 808 PHE B N 1
ATOM 6853 C CA . PHE B 1 808 ? 150.603 177.167 167.581 1.00 38.78 808 PHE B CA 1
ATOM 6854 C C . PHE B 1 808 ? 151.731 177.123 166.558 1.00 43.10 808 PHE B C 1
ATOM 6855 O O . PHE B 1 808 ? 151.579 176.555 165.471 1.00 41.08 808 PHE B O 1
ATOM 6863 N N . GLY B 1 809 ? 152.872 177.731 166.890 1.00 45.56 809 GLY B N 1
ATOM 6864 C CA . GLY B 1 809 ? 153.966 177.804 165.935 1.00 38.43 809 GLY B CA 1
ATOM 6865 C C . GLY B 1 809 ? 154.497 176.443 165.541 1.00 41.48 809 GLY B C 1
ATOM 6866 O O . GLY B 1 809 ? 154.714 176.165 164.360 1.00 50.30 809 GLY B O 1
ATOM 6867 N N . CYS B 1 810 ? 154.710 175.569 166.526 1.00 35.61 810 CYS B N 1
ATOM 6868 C CA . CYS B 1 810 ? 155.248 174.245 166.232 1.00 40.26 810 CYS B CA 1
ATOM 6869 C C . CYS B 1 810 ? 154.245 173.399 165.459 1.00 41.24 810 CYS B C 1
ATOM 6870 O O . CYS B 1 810 ? 154.634 172.538 164.663 1.00 38.73 810 CYS B O 1
ATOM 6873 N N . ALA B 1 811 ? 152.950 173.626 165.687 1.00 42.91 811 ALA B N 1
ATOM 6874 C CA . ALA B 1 811 ? 151.929 172.912 164.930 1.00 37.57 811 ALA B CA 1
ATOM 6875 C C . ALA B 1 811 ? 151.997 173.254 163.447 1.00 43.28 811 ALA B C 1
ATOM 6876 O O . ALA B 1 811 ? 151.891 172.366 162.593 1.00 45.47 811 ALA B O 1
ATOM 6878 N N . LEU B 1 812 ? 152.163 174.537 163.120 1.00 42.39 812 LEU B N 1
ATOM 6879 C CA . LEU B 1 812 ? 152.318 174.930 161.723 1.00 40.18 812 LEU B CA 1
ATOM 6880 C C . LEU B 1 812 ? 153.655 174.459 161.166 1.00 39.69 812 LEU B C 1
ATOM 6881 O O . LEU B 1 812 ? 153.738 174.011 160.017 1.00 46.52 812 LEU B O 1
ATOM 6886 N N . LEU B 1 813 ? 154.715 174.547 161.972 1.00 31.54 813 LEU B N 1
ATOM 6887 C CA . LEU B 1 813 ? 156.040 174.163 161.497 1.00 35.69 813 LEU B CA 1
ATOM 6888 C C . LEU B 1 813 ? 156.189 172.652 161.399 1.00 32.50 813 LEU B C 1
ATOM 6889 O O . LEU B 1 813 ? 157.157 172.162 160.807 1.00 44.60 813 LEU B O 1
ATOM 6894 N N . SER B 1 814 ? 155.247 171.896 161.967 1.00 39.56 814 SER B N 1
ATOM 6895 C CA . SER B 1 814 ? 155.295 170.444 161.854 1.00 39.49 814 SER B CA 1
ATOM 6896 C C . SER B 1 814 ? 154.990 169.970 160.442 1.00 42.08 814 SER B C 1
ATOM 6897 O O . SER B 1 814 ? 155.279 168.816 160.113 1.00 52.07 814 SER B O 1
ATOM 6900 N N . SER B 1 815 ? 154.417 170.830 159.603 1.00 36.71 815 SER B N 1
ATOM 6901 C CA . SER B 1 815 ? 154.047 170.472 158.243 1.00 35.56 815 SER B CA 1
ATOM 6902 C C . SER B 1 815 ? 154.978 171.061 157.193 1.00 40.57 815 SER B C 1
ATOM 6903 O O . SER B 1 815 ? 154.759 170.839 155.998 1.00 36.60 815 SER B O 1
ATOM 6906 N N . CYS B 1 816 ? 156.011 171.800 157.601 1.00 38.60 816 CYS B N 1
ATOM 6907 C CA . CYS B 1 816 ? 156.857 172.494 156.638 1.00 36.68 816 CYS B CA 1
ATOM 6908 C C . CYS B 1 816 ? 157.832 171.559 155.931 1.00 43.20 816 CYS B C 1
ATOM 6909 O O . CYS B 1 816 ? 158.149 171.783 154.758 1.00 42.94 816 CYS B O 1
ATOM 6912 N N . GLY B 1 817 ? 158.320 170.525 156.613 1.00 39.50 817 GLY B N 1
ATOM 6913 C CA . GLY B 1 817 ? 159.256 169.600 156.001 1.00 33.49 817 GLY B CA 1
ATOM 6914 C C . GLY B 1 817 ? 158.648 168.797 154.870 1.00 26.42 817 GLY B C 1
ATOM 6915 O O . GLY B 1 817 ? 157.832 167.904 155.105 1.00 44.60 817 GLY B O 1
ATOM 6916 N N . MET B 1 818 ? 159.046 169.104 153.631 1.00 31.54 818 MET B N 1
ATOM 6917 C CA . MET B 1 818 ? 158.438 168.452 152.476 1.00 29.88 818 MET B CA 1
ATOM 6918 C C . MET B 1 818 ? 159.435 168.170 151.354 1.00 37.15 818 MET B C 1
ATOM 6919 O O . MET B 1 818 ? 159.013 168.007 150.203 1.00 43.86 818 MET B O 1
ATOM 6924 N N . GLY B 1 819 ? 160.736 168.100 151.647 1.00 37.29 819 GLY B N 1
ATOM 6925 C CA . GLY B 1 819 ? 161.729 167.956 150.597 1.00 30.00 819 GLY B CA 1
ATOM 6926 C C . GLY B 1 819 ? 161.925 166.548 150.078 1.00 40.64 819 GLY B C 1
ATOM 6927 O O . GLY B 1 819 ? 162.532 166.375 149.017 1.00 47.93 819 GLY B O 1
ATOM 6928 N N . LEU B 1 820 ? 161.428 165.539 150.788 1.00 39.18 820 LEU B N 1
ATOM 6929 C CA . LEU B 1 820 ? 161.609 164.146 150.399 1.00 35.54 820 LEU B CA 1
ATOM 6930 C C . LEU B 1 820 ? 160.343 163.646 149.715 1.00 36.18 820 LEU B C 1
ATOM 6931 O O . LEU B 1 820 ? 159.250 163.730 150.283 1.00 44.60 820 LEU B O 1
ATOM 6936 N N . ALA B 1 821 ? 160.499 163.117 148.501 1.00 31.65 821 ALA B N 1
ATOM 6937 C CA . ALA B 1 821 ? 159.351 162.711 147.701 1.00 28.43 821 ALA B CA 1
ATOM 6938 C C . ALA B 1 821 ? 158.658 161.471 148.249 1.00 30.77 821 ALA B C 1
ATOM 6939 O O . ALA B 1 821 ? 157.530 161.177 147.844 1.00 42.51 821 ALA B O 1
ATOM 6941 N N . SER B 1 822 ? 159.302 160.736 149.147 1.00 31.03 822 SER B N 1
ATOM 6942 C CA . SER B 1 822 ? 158.750 159.495 149.671 1.00 36.71 822 SER B CA 1
ATOM 6943 C C . SER B 1 822 ? 158.022 159.672 150.997 1.00 37.81 822 SER B C 1
ATOM 6944 O O . SER B 1 822 ? 157.572 158.677 151.572 1.00 37.82 822 SER B O 1
ATOM 6947 N N . SER B 1 823 ? 157.893 160.898 151.497 1.00 30.79 823 SER B N 1
ATOM 6948 C CA . SER B 1 823 ? 157.255 161.158 152.781 1.00 32.27 823 SER B CA 1
ATOM 6949 C C . SER B 1 823 ? 156.043 162.053 152.571 1.00 37.15 823 SER B C 1
ATOM 6950 O O . SER B 1 823 ? 156.154 163.122 151.962 1.00 40.20 823 SER B O 1
ATOM 6953 N N . GLY B 1 824 ? 154.894 161.621 153.084 1.00 39.51 824 GLY B N 1
ATOM 6954 C CA . GLY B 1 824 ? 153.675 162.397 152.979 1.00 28.17 824 GLY B CA 1
ATOM 6955 C C . GLY B 1 824 ? 152.821 162.010 151.791 1.00 30.04 824 GLY B C 1
ATOM 6956 O O . GLY B 1 824 ? 153.345 161.726 150.712 1.00 29.19 824 GLY B O 1
ATOM 6957 N N . PHE B 1 825 ? 151.503 162.004 151.979 1.00 28.13 825 PHE B N 1
ATOM 6958 C CA . PHE B 1 825 ? 150.603 161.585 150.907 1.00 20.39 825 PHE B CA 1
ATOM 6959 C C . PHE B 1 825 ? 150.700 162.437 149.646 1.00 27.56 825 PHE B C 1
ATOM 6960 O O . PHE B 1 825 ? 150.720 161.852 148.549 1.00 25.60 825 PHE B O 1
ATOM 6968 N N . PRO B 1 826 ? 150.733 163.777 149.701 1.00 27.35 826 PRO B N 1
ATOM 6969 C CA . PRO B 1 826 ? 150.922 164.532 148.447 1.00 21.12 826 PRO B CA 1
ATOM 6970 C C . PRO B 1 826 ? 152.224 164.207 147.732 1.00 18.85 826 PRO B C 1
ATOM 6971 O O . PRO B 1 826 ? 152.245 164.125 146.499 1.00 27.82 826 PRO B O 1
ATOM 6975 N N . ASN B 1 827 ? 153.317 164.011 148.474 1.00 19.67 827 ASN B N 1
ATOM 6976 C CA . ASN B 1 827 ? 154.599 163.729 147.834 1.00 29.49 827 ASN B CA 1
ATOM 6977 C C . ASN B 1 827 ? 154.616 162.336 147.219 1.00 21.30 827 ASN B C 1
ATOM 6978 O O . ASN B 1 827 ? 155.156 162.139 146.126 1.00 22.69 827 ASN B O 1
ATOM 6983 N N . VAL B 1 828 ? 154.031 161.358 147.911 1.00 18.85 828 VAL B N 1
ATOM 6984 C CA . VAL B 1 828 ? 153.968 159.998 147.386 1.00 24.78 828 VAL B CA 1
ATOM 6985 C C . VAL B 1 828 ? 153.124 159.949 146.117 1.00 30.16 828 VAL B C 1
ATOM 6986 O O . VAL B 1 828 ? 153.482 159.272 145.146 1.00 35.90 828 VAL B O 1
ATOM 6990 N N . THR B 1 829 ? 151.997 160.662 146.103 1.00 23.55 829 THR B N 1
ATOM 6991 C CA . THR B 1 829 ? 151.161 160.710 144.906 1.00 21.24 829 THR B CA 1
ATOM 6992 C C . THR B 1 829 ? 151.899 161.363 143.743 1.00 19.33 829 THR B C 1
ATOM 6993 O O . THR B 1 829 ? 151.834 160.883 142.606 1.00 25.33 829 THR B O 1
ATOM 6997 N N . ALA B 1 830 ? 152.607 162.462 144.010 1.00 25.49 830 ALA B N 1
ATOM 6998 C CA . ALA B 1 830 ? 153.298 163.180 142.942 1.00 23.94 830 ALA B CA 1
ATOM 6999 C C . ALA B 1 830 ? 154.447 162.360 142.367 1.00 32.52 830 ALA B C 1
ATOM 7000 O O . ALA B 1 830 ? 154.638 162.309 141.147 1.00 30.15 830 ALA B O 1
ATOM 7002 N N . ILE B 1 831 ? 155.229 161.710 143.233 1.00 27.55 831 ILE B N 1
ATOM 7003 C CA . ILE B 1 831 ? 156.394 160.964 142.768 1.00 27.86 831 ILE B CA 1
ATOM 7004 C C . ILE B 1 831 ? 156.014 159.615 142.178 1.00 30.74 831 ILE B C 1
ATOM 7005 O O . ILE B 1 831 ? 156.891 158.846 141.778 1.00 37.69 831 ILE B O 1
ATOM 7010 N N . SER B 1 832 ? 154.725 159.297 142.115 1.00 35.62 832 SER B N 1
ATOM 7011 C CA . SER B 1 832 ? 154.295 158.067 141.467 1.00 30.74 832 SER B CA 1
ATOM 7012 C C . SER B 1 832 ? 153.518 158.314 140.184 1.00 34.27 832 SER B C 1
ATOM 7013 O O . SER B 1 832 ? 153.217 157.356 139.465 1.00 44.55 832 SER B O 1
ATOM 7016 N N . LYS B 1 833 ? 153.196 159.567 139.879 1.00 29.53 833 LYS B N 1
ATOM 7017 C CA . LYS B 1 833 ? 152.412 159.874 138.693 1.00 30.47 833 LYS B CA 1
ATOM 7018 C C . LYS B 1 833 ? 153.226 159.634 137.427 1.00 28.85 833 LYS B C 1
ATOM 7019 O O . LYS B 1 833 ? 154.413 159.960 137.358 1.00 37.08 833 LYS B O 1
ATOM 7025 N N . VAL B 1 834 ? 152.574 159.061 136.420 1.00 33.55 834 VAL B N 1
ATOM 7026 C CA . VAL B 1 834 ? 153.207 158.748 135.147 1.00 36.94 834 VAL B CA 1
ATOM 7027 C C . VAL B 1 834 ? 152.355 159.318 134.023 1.00 35.52 834 VAL B C 1
ATOM 7028 O O . VAL B 1 834 ? 151.157 159.565 134.189 1.00 43.07 834 VAL B O 1
ATOM 7032 N N . ASP B 1 835 ? 152.985 159.528 132.872 1.00 42.30 835 ASP B N 1
ATOM 7033 C CA . ASP B 1 835 ? 152.281 160.028 131.701 1.00 48.35 835 ASP B CA 1
ATOM 7034 C C . ASP B 1 835 ? 151.665 158.863 130.923 1.00 52.79 835 ASP B C 1
ATOM 7035 O O . ASP B 1 835 ? 151.556 157.737 131.416 1.00 56.63 835 ASP B O 1
ATOM 7040 N N . ARG B 1 836 ? 151.237 159.148 129.689 1.00 59.75 836 ARG B N 1
ATOM 7041 C CA . ARG B 1 836 ? 150.577 158.129 128.876 1.00 58.31 836 ARG B CA 1
ATOM 7042 C C . ARG B 1 836 ? 151.478 156.922 128.651 1.00 60.78 836 ARG B C 1
ATOM 7043 O O . ARG B 1 836 ? 151.031 155.775 128.765 1.00 63.64 836 ARG B O 1
ATOM 7051 N N . LYS B 1 837 ? 152.751 157.157 128.331 1.00 59.50 837 LYS B N 1
ATOM 7052 C CA . LYS B 1 837 ? 153.666 156.059 128.052 1.00 57.97 837 LYS B CA 1
ATOM 7053 C C . LYS B 1 837 ? 154.257 155.447 129.314 1.00 61.58 837 LYS B C 1
ATOM 7054 O O . LYS B 1 837 ? 155.120 154.569 129.208 1.00 65.47 837 LYS B O 1
ATOM 7060 N N . GLY B 1 838 ? 153.820 155.883 130.494 1.00 54.38 838 GLY B N 1
ATOM 7061 C CA . GLY B 1 838 ? 154.267 155.310 131.744 1.00 49.17 838 GLY B CA 1
ATOM 7062 C C . GLY B 1 838 ? 155.509 155.935 132.334 1.00 53.83 838 GLY B C 1
ATOM 7063 O O . GLY B 1 838 ? 156.013 155.429 133.343 1.00 60.61 838 GLY B O 1
ATOM 7064 N N . ASP B 1 839 ? 156.018 157.012 131.744 1.00 50.44 839 ASP B N 1
ATOM 7065 C CA . ASP B 1 839 ? 157.215 157.672 132.242 1.00 48.38 839 ASP B CA 1
ATOM 7066 C C . ASP B 1 839 ? 156.868 158.642 133.362 1.00 50.87 839 ASP B C 1
ATOM 7067 O O . ASP B 1 839 ? 155.844 159.328 133.316 1.00 52.95 839 ASP B O 1
ATOM 7072 N N . ARG B 1 840 ? 157.736 158.692 134.364 1.00 44.45 840 ARG B N 1
ATOM 7073 C CA . ARG B 1 840 ? 157.501 159.519 135.538 1.00 41.80 840 ARG B CA 1
ATOM 7074 C C . ARG B 1 840 ? 157.693 160.997 135.221 1.00 37.08 840 ARG B C 1
ATOM 7075 O O . ARG B 1 840 ? 158.655 161.386 134.554 1.00 43.80 840 ARG B O 1
ATOM 7083 N N . TYR B 1 841 ? 156.767 161.826 135.709 1.00 30.25 841 TYR B N 1
ATOM 7084 C CA . TYR B 1 841 ? 156.933 163.271 135.593 1.00 37.52 841 TYR B CA 1
ATOM 7085 C C . TYR B 1 841 ? 158.113 163.769 136.416 1.00 39.07 841 TYR B C 1
ATOM 7086 O O . TYR B 1 841 ? 158.935 164.546 135.921 1.00 40.97 841 TYR B O 1
ATOM 7095 N N . LEU B 1 842 ? 158.215 163.328 137.666 1.00 38.87 842 LEU B N 1
ATOM 7096 C CA . LEU B 1 842 ? 159.173 163.862 138.618 1.00 27.31 842 LEU B CA 1
ATOM 7097 C C . LEU B 1 842 ? 160.167 162.790 139.042 1.00 39.49 842 LEU B C 1
ATOM 7098 O O . LEU B 1 842 ? 159.862 161.594 139.034 1.00 46.89 842 LEU B O 1
ATOM 7103 N N . SER B 1 843 ? 161.361 163.234 139.413 1.00 41.07 843 SER B N 1
ATOM 7104 C CA . SER B 1 843 ? 162.371 162.388 140.026 1.00 36.08 843 SER B CA 1
ATOM 7105 C C . SER B 1 843 ? 162.584 162.818 141.471 1.00 37.67 843 SER B C 1
ATOM 7106 O O . SER B 1 843 ? 162.097 163.861 141.914 1.00 39.72 843 SER B O 1
ATOM 7109 N N . VAL B 1 844 ? 163.317 161.987 142.213 1.00 37.75 844 VAL B N 1
ATOM 7110 C CA . VAL B 1 844 ? 163.631 162.320 143.598 1.00 32.60 844 VAL B CA 1
ATOM 7111 C C . VAL B 1 844 ? 164.545 163.538 143.663 1.00 38.12 844 VAL B C 1
ATOM 7112 O O . VAL B 1 844 ? 164.416 164.371 144.568 1.00 42.53 844 VAL B O 1
ATOM 7116 N N . MET B 1 845 ? 165.478 163.668 142.716 1.00 40.37 845 MET B N 1
ATOM 7117 C CA . MET B 1 845 ? 166.358 164.833 142.700 1.00 38.08 845 MET B CA 1
ATOM 7118 C C . MET B 1 845 ? 165.587 166.110 142.388 1.00 35.35 845 MET B C 1
ATOM 7119 O O . MET B 1 845 ? 165.827 167.151 143.009 1.00 44.72 845 MET B O 1
ATOM 7124 N N . THR B 1 846 ? 164.663 166.052 141.428 1.00 41.10 846 THR B N 1
ATOM 7125 C CA . THR B 1 846 ? 163.841 167.219 141.126 1.00 38.73 846 THR B CA 1
ATOM 7126 C C . THR B 1 846 ? 162.985 167.604 142.324 1.00 38.04 846 THR B C 1
ATOM 7127 O O . THR B 1 846 ? 162.766 168.792 142.589 1.00 44.42 846 THR B O 1
ATOM 7131 N N . PHE B 1 847 ? 162.497 166.609 143.064 1.00 31.57 847 PHE B N 1
ATOM 7132 C CA . PHE B 1 847 ? 161.735 166.890 144.273 1.00 34.23 847 PHE B CA 1
ATOM 7133 C C . PHE B 1 847 ? 162.619 167.465 145.372 1.00 33.11 847 PHE B C 1
ATOM 7134 O O . PHE B 1 847 ? 162.130 168.180 146.251 1.00 37.20 847 PHE B O 1
ATOM 7142 N N . LEU B 1 848 ? 163.917 167.158 145.345 1.00 36.68 848 LEU B N 1
ATOM 7143 C CA . LEU B 1 848 ? 164.827 167.642 146.376 1.00 34.75 848 LEU B CA 1
ATOM 7144 C C . LEU B 1 848 ? 165.294 169.067 146.112 1.00 39.29 848 LEU B C 1
ATOM 7145 O O . LEU B 1 848 ? 165.434 169.853 147.055 1.00 39.30 848 LEU B O 1
ATOM 7150 N N . THR B 1 849 ? 165.538 169.418 144.849 1.00 36.64 849 THR B N 1
ATOM 7151 C CA . THR B 1 849 ? 166.021 170.747 144.503 1.00 27.95 849 THR B CA 1
ATOM 7152 C C . THR B 1 849 ? 164.942 171.814 144.601 1.00 36.07 849 THR B C 1
ATOM 7153 O O . THR B 1 849 ? 165.269 173.005 144.589 1.00 44.28 849 THR B O 1
ATOM 7157 N N . ARG B 1 850 ? 163.677 171.422 144.701 1.00 44.42 850 ARG B N 1
ATOM 7158 C CA . ARG B 1 850 ? 162.575 172.361 144.837 1.00 29.81 850 ARG B CA 1
ATOM 7159 C C . ARG B 1 850 ? 161.812 172.204 146.141 1.00 27.31 850 ARG B C 1
ATOM 7160 O O . ARG B 1 850 ? 161.332 173.202 146.678 1.00 39.04 850 ARG B O 1
ATOM 7168 N N . GLY B 1 851 ? 161.691 170.982 146.662 1.00 32.44 851 GLY B N 1
ATOM 7169 C CA . GLY B 1 851 ? 160.988 170.787 147.919 1.00 24.42 851 GLY B CA 1
ATOM 7170 C C . GLY B 1 851 ? 161.730 171.364 149.109 1.00 28.09 851 GLY B C 1
ATOM 7171 O O . GLY B 1 851 ? 161.117 171.939 150.011 1.00 40.78 851 GLY B O 1
ATOM 7172 N N . VAL B 1 852 ? 163.054 171.202 149.139 1.00 36.92 852 VAL B N 1
ATOM 7173 C CA . VAL B 1 852 ? 163.843 171.773 150.231 1.00 29.14 852 VAL B CA 1
ATOM 7174 C C . VAL B 1 852 ? 163.770 173.296 150.247 1.00 32.95 852 VAL B C 1
ATOM 7175 O O . VAL B 1 852 ? 163.534 173.868 151.323 1.00 39.23 852 VAL B O 1
ATOM 7179 N N . PRO B 1 853 ? 163.962 174.010 149.127 1.00 35.08 853 PRO B N 1
ATOM 7180 C CA . PRO B 1 853 ? 163.704 175.460 149.154 1.00 27.78 853 PRO B CA 1
ATOM 7181 C C . PRO B 1 853 ? 162.266 175.809 149.494 1.00 32.64 853 PRO B C 1
ATOM 7182 O O . PRO B 1 853 ? 162.018 176.838 150.132 1.00 43.71 853 PRO B O 1
ATOM 7186 N N . ALA B 1 854 ? 161.306 174.983 149.071 1.00 33.52 854 ALA B N 1
ATOM 7187 C CA . ALA B 1 854 ? 159.914 175.218 149.437 1.00 29.43 854 ALA B CA 1
ATOM 7188 C C . ALA B 1 854 ? 159.698 175.036 150.933 1.00 28.01 854 ALA B C 1
ATOM 7189 O O . ALA B 1 854 ? 158.937 175.787 151.552 1.00 37.54 854 ALA B O 1
ATOM 7191 N N . SER B 1 855 ? 160.359 174.040 151.530 1.00 31.53 855 SER B N 1
ATOM 7192 C CA . SER B 1 855 ? 160.256 173.832 152.970 1.00 27.41 855 SER B CA 1
ATOM 7193 C C . SER B 1 855 ? 160.804 175.026 153.738 1.00 27.97 855 SER B C 1
ATOM 7194 O O . SER B 1 855 ? 160.279 175.390 154.795 1.00 38.28 855 SER B O 1
ATOM 7197 N N . ILE B 1 856 ? 161.871 175.638 153.226 1.00 22.94 856 ILE B N 1
ATOM 7198 C CA . ILE B 1 856 ? 162.453 176.803 153.883 1.00 23.09 856 ILE B CA 1
ATOM 7199 C C . ILE B 1 856 ? 161.524 178.004 153.758 1.00 27.55 856 ILE B C 1
ATOM 7200 O O . ILE B 1 856 ? 161.341 178.769 154.712 1.00 31.53 856 ILE B O 1
ATOM 7205 N N . LEU B 1 857 ? 160.918 178.184 152.583 1.00 28.39 857 LEU B N 1
ATOM 7206 C CA . LEU B 1 857 ? 159.987 179.291 152.385 1.00 27.10 857 LEU B CA 1
ATOM 7207 C C . LEU B 1 857 ? 158.791 179.178 153.321 1.00 33.73 857 LEU B C 1
ATOM 7208 O O . LEU B 1 857 ? 158.359 180.170 153.918 1.00 38.32 857 LEU B O 1
ATOM 7213 N N . ALA B 1 858 ? 158.244 177.969 153.463 1.00 30.79 858 ALA B N 1
ATOM 7214 C CA . ALA B 1 858 ? 157.133 177.758 154.385 1.00 26.40 858 ALA B CA 1
ATOM 7215 C C . ALA B 1 858 ? 157.559 178.023 155.823 1.00 32.89 858 ALA B C 1
ATOM 7216 O O . ALA B 1 858 ? 156.789 178.566 156.622 1.00 36.57 858 ALA B O 1
ATOM 7218 N N . PHE B 1 859 ? 158.786 177.630 156.172 1.00 34.84 859 PHE B N 1
ATOM 7219 C CA . PHE B 1 859 ? 159.293 177.875 157.518 1.00 35.99 859 PHE B CA 1
ATOM 7220 C C . PHE B 1 859 ? 159.424 179.369 157.797 1.00 32.78 859 PHE B C 1
ATOM 7221 O O . PHE B 1 859 ? 159.075 179.837 158.887 1.00 30.54 859 PHE B O 1
ATOM 7229 N N . LEU B 1 860 ? 159.929 180.134 156.826 1.00 30.97 860 LEU B N 1
ATOM 7230 C CA . LEU B 1 860 ? 160.113 181.568 157.035 1.00 35.78 860 LEU B CA 1
ATOM 7231 C C . LEU B 1 860 ? 158.780 182.303 157.071 1.00 38.43 860 LEU B C 1
ATOM 7232 O O . LEU B 1 860 ? 158.641 183.309 157.775 1.00 39.71 860 LEU B O 1
ATOM 7237 N N . CYS B 1 861 ? 157.793 181.824 156.313 1.00 44.57 861 CYS B N 1
ATOM 7238 C CA . CYS B 1 861 ? 156.476 182.452 156.335 1.00 33.17 861 CYS B CA 1
ATOM 7239 C C . CYS B 1 861 ? 155.815 182.304 157.699 1.00 30.60 861 CYS B C 1
ATOM 7240 O O . CYS B 1 861 ? 155.101 183.206 158.149 1.00 45.29 861 CYS B O 1
ATOM 7243 N N . VAL B 1 862 ? 156.041 181.174 158.371 1.00 34.29 862 VAL B N 1
ATOM 7244 C CA . VAL B 1 862 ? 155.441 180.951 159.682 1.00 33.85 862 VAL B CA 1
ATOM 7245 C C . VAL B 1 862 ? 156.089 181.839 160.735 1.00 32.65 862 VAL B C 1
ATOM 7246 O O . VAL B 1 862 ? 155.401 182.441 161.567 1.00 46.82 862 VAL B O 1
ATOM 7250 N N . ILE B 1 863 ? 157.422 181.933 160.726 1.00 40.25 863 ILE B N 1
ATOM 7251 C CA . ILE B 1 863 ? 158.135 182.621 161.797 1.00 41.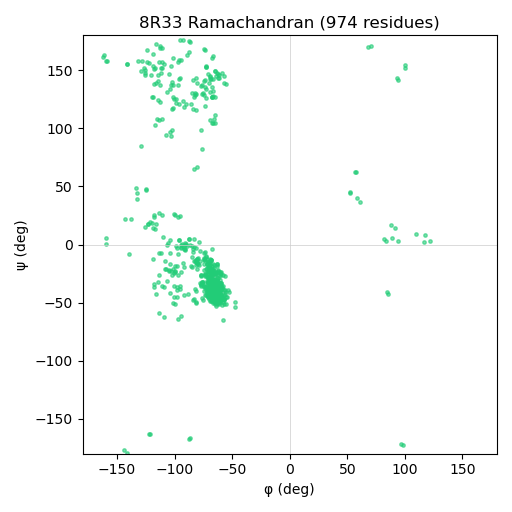01 863 ILE B CA 1
ATOM 7252 C C . ILE B 1 863 ? 158.273 184.118 161.554 1.00 40.64 863 ILE B C 1
ATOM 7253 O O . ILE B 1 863 ? 158.845 184.820 162.399 1.00 47.17 863 ILE B O 1
ATOM 7258 N N . THR B 1 864 ? 157.768 184.634 160.432 1.00 36.66 864 THR B N 1
ATOM 7259 C CA . THR B 1 864 ? 157.778 186.075 160.185 1.00 42.40 864 THR B CA 1
ATOM 7260 C C . THR B 1 864 ? 156.361 186.633 160.167 1.00 42.18 864 THR B C 1
ATOM 7261 O O . THR B 1 864 ? 156.044 187.503 160.979 1.00 47.05 864 THR B O 1
ATOM 7265 N N . LEU B 1 865 ? 155.490 186.150 159.280 1.00 41.05 865 LEU B N 1
ATOM 7266 C CA . LEU B 1 865 ? 154.124 186.659 159.236 1.00 37.18 865 LEU B CA 1
ATOM 7267 C C . LEU B 1 865 ? 153.251 185.963 160.269 1.00 43.08 865 LEU B C 1
ATOM 7268 O O . LEU B 1 865 ? 152.508 186.613 161.011 1.00 50.60 865 LEU B O 1
ATOM 7273 N N . GLY B 1 866 ? 153.332 184.637 160.336 1.00 38.20 866 GLY B N 1
ATOM 7274 C CA . GLY B 1 866 ? 152.563 183.883 161.304 1.00 36.93 866 GLY B CA 1
ATOM 7275 C C . GLY B 1 866 ? 152.884 184.266 162.732 1.00 36.57 866 GLY B C 1
ATOM 7276 O O . GLY B 1 866 ? 151.981 184.406 163.561 1.00 46.16 866 GLY B O 1
ATOM 7277 N N . TYR B 1 867 ? 154.173 184.438 163.033 1.00 37.11 867 TYR B N 1
ATOM 7278 C CA . TYR B 1 867 ? 154.567 184.855 164.374 1.00 37.40 867 TYR B CA 1
ATOM 7279 C C . TYR B 1 867 ? 154.109 186.278 164.668 1.00 42.74 867 TYR B C 1
ATOM 7280 O O . TYR B 1 867 ? 153.700 186.585 165.794 1.00 49.01 867 TYR B O 1
ATOM 7289 N N . GLY B 1 868 ? 154.183 187.163 163.673 1.00 39.60 868 GLY B N 1
ATOM 7290 C CA . GLY B 1 868 ? 153.740 188.532 163.880 1.00 32.51 868 GLY B CA 1
ATOM 7291 C C . GLY B 1 868 ? 152.254 188.628 164.164 1.00 41.21 868 GLY B C 1
ATOM 7292 O O . GLY B 1 868 ? 151.825 189.413 165.014 1.00 46.91 868 GLY B O 1
ATOM 7293 N N . ILE B 1 869 ? 151.448 187.839 163.453 1.00 41.62 869 ILE B N 1
ATOM 7294 C CA . ILE B 1 869 ? 150.012 187.806 163.716 1.00 42.59 869 ILE B CA 1
ATOM 7295 C C . ILE B 1 869 ? 149.737 187.169 165.073 1.00 46.65 869 ILE B C 1
ATOM 7296 O O . ILE B 1 869 ? 148.834 187.592 165.803 1.00 51.07 869 ILE B O 1
ATOM 7301 N N . MET B 1 870 ? 150.515 186.144 165.433 1.00 45.07 870 MET B N 1
ATOM 7302 C CA . MET B 1 870 ? 150.327 185.481 166.720 1.00 41.89 870 MET B CA 1
ATOM 7303 C C . MET B 1 870 ? 150.538 186.447 167.878 1.00 48.14 870 MET B C 1
ATOM 7304 O O . MET B 1 870 ? 149.795 186.414 168.865 1.00 52.71 870 MET B O 1
ATOM 7309 N N . ALA B 1 871 ? 151.551 187.310 167.779 1.00 51.78 871 ALA B N 1
ATOM 7310 C CA . ALA B 1 871 ? 151.850 188.234 168.868 1.00 53.35 871 ALA B CA 1
ATOM 7311 C C . ALA B 1 871 ? 150.691 189.183 169.144 1.00 55.60 871 ALA B C 1
ATOM 7312 O O . ALA B 1 871 ? 150.550 189.677 170.268 1.00 58.68 871 ALA B O 1
ATOM 7314 N N . SER B 1 872 ? 149.856 189.450 168.140 1.00 56.17 872 SER B N 1
ATOM 7315 C CA . SER B 1 872 ? 148.706 190.332 168.310 1.00 56.98 872 SER B CA 1
ATOM 7316 C C . SER B 1 872 ? 147.420 189.544 168.547 1.00 59.71 872 SER B C 1
ATOM 7317 O O . SER B 1 872 ? 146.630 189.882 169.433 1.00 64.13 872 SER B O 1
ATOM 7320 N N . VAL B 1 873 ? 147.197 188.494 167.755 1.00 55.07 873 VAL B N 1
ATOM 7321 C CA . VAL B 1 873 ? 145.949 187.740 167.843 1.00 52.46 873 VAL B CA 1
ATOM 7322 C C . VAL B 1 873 ? 145.885 186.942 169.140 1.00 54.46 873 VAL B C 1
ATOM 7323 O O . VAL B 1 873 ? 144.844 186.898 169.807 1.00 60.08 873 VAL B O 1
ATOM 7327 N N . VAL B 1 874 ? 146.989 186.309 169.526 1.00 56.05 874 VAL B N 1
ATOM 7328 C CA . VAL B 1 874 ? 146.988 185.389 170.660 1.00 58.32 874 VAL B CA 1
ATOM 7329 C C . VAL B 1 874 ? 147.189 186.184 171.946 1.00 58.51 874 VAL B C 1
ATOM 7330 O O . VAL B 1 874 ? 148.198 186.873 172.114 1.00 57.88 874 VAL B O 1
ATOM 7334 N N . LYS B 1 875 ? 146.226 186.087 172.854 1.00 67.94 875 LYS B N 1
ATOM 7335 C CA . LYS B 1 875 ? 146.349 186.611 174.205 1.00 68.91 875 LYS B CA 1
ATOM 7336 C C . LYS B 1 875 ? 146.657 185.472 175.172 1.00 70.29 875 LYS B C 1
ATOM 7337 O O . LYS B 1 875 ? 146.422 184.296 174.885 1.00 68.32 875 LYS B O 1
ATOM 7343 N N . GLY B 1 876 ? 147.193 185.834 176.334 1.00 74.74 876 GLY B N 1
ATOM 7344 C CA . GLY B 1 876 ? 147.601 184.827 177.293 1.00 76.84 876 GLY B CA 1
ATOM 7345 C C . GLY B 1 876 ? 146.827 184.838 178.593 1.00 78.77 876 GLY B C 1
ATOM 7346 O O . GLY B 1 876 ? 147.008 185.733 179.425 1.00 79.07 876 GLY B O 1
ATOM 7347 N N . ASN B 1 877 ? 145.978 183.830 178.783 1.00 83.21 877 ASN B N 1
ATOM 7348 C CA . ASN B 1 877 ? 145.211 183.654 180.015 1.00 80.54 877 ASN B CA 1
ATOM 7349 C C . ASN B 1 877 ? 144.468 182.321 179.994 1.00 81.84 877 ASN B C 1
ATOM 7350 O O . ASN B 1 877 ? 144.960 181.315 180.505 1.00 82.63 877 ASN B O 1
#

Foldseek 3Di:
DDDDFDWDWDVPVIDTHTPVCPDPLNVLVVVLVVQLVVQLVDDDDPFQLLSLLVSLLSSLVSCQLVVSDPLLVSLVCLLVSLLVSQNFADPVGHGDHSVVSSVVLVVQLDDLLLLLLLLLLLLLCLCLVQCNLVLVLLVLLQVQDWFLLSVLLSLLVQLLVLLLQQALSNSLSNSVSSCCVPLQVDALPALSNLLSLLLSLLSSLLSCQQFCLSHLLSVVLQVVQVVFPDDRVLSNLQSNVLSVQLSVVLSVVSPVVGPNGPDTDDNRNRDDDDDDPVVVVSVVLVVVLSVCSRCVVVCCVPQVDNSSSSVVSVCVCDVVPSDDPVSSVPDPCSLSSLSSSLSSSLSSCLRNCNLLVVLVVVCVVCLDPDLLVLLLVLLVVLLVCQLRHPLNSNSVNNLVSQLVSQVVDPALLRNSLSSSSNSSSNSLNQQFLSGDNSSSVSQCDRHPVRHHNDDRVRSNVSSVVSSVSSNVSNSPRSSVSSVPSRDGD/DDDDFDWDWDVPVIDTHTCVCPDPLNVLVVVLVVVLVVLLVDDDDPFQLLSLLVSLLSSLCSCQLVVSDPLLVSLVCLLVSLLVSQNFADPVGHGDHSVVSNVVLVVQLDDLLLLLLLLLLLLLCLCLVQCNLVQVLLVLLQVQDWWLLSNLLSLLVQLLVLLQQQALSNSLSNSVSSCCVPLQVDALPALSNLLNLLLSLLSSLLSQQQFCLSHLLSVVLCVVQVVFPADRVLSNLQSNQLSVQLSVVLSVVSPVVTVRGPDTDDNRNHDDDDDDPVVVVSVVLVVVLSVCSRCCVVCCVPQVDNSSSSVVSVCVCDVVPVADPVSSVPPPCSLSSLSSSLSSSLSSCLRSCNLLVVLVVVCVVCLPPDLLVCLLVVLVVLQVCVLSHPLSSNSVRNLVSQQVSQVVDPALLSNSLSSSSSSQSSSLRHQFLSYDSSSSVSQCDRHPVRHHSDDRVNSNVSSSVSSVSSNCSCSPRSSVSSVVSRDGD

Radius of gyration: 29.86 Å; Cα contacts (8 Å, |Δi|>4): 1720; chains: 2; bounding box: 95×87×58 Å

Nearest PDB structures (foldseek):
  8r34-assembly1_A  TM=9.995E-01  e=5.691E-62  Saccharomyces cerevisiae
  8w6d-assembly1_B  TM=7.870E-01  e=4.133E-17  Homo sapiens
  8w6g-assembly1_B  TM=7.900E-01  e=1.206E-16  Homo sapiens
  8w6t-assembly1_A  TM=8.150E-01  e=1.809E-14  Homo sapiens
  4f35-assembly2_B  TM=6.278E-01  e=4.955E-16  Vibrio cholerae

Organism: Saccharomyces cerevisiae (strain ATCC 204508 / S288c) (NCBI:txid559292)

Solvent-accessible surface area: 36966 Å² total; per-residue (Å²): 59,143,45,92,54,122,57,95,147,125,120,118,144,62,97,33,66,19,74,88,84,80,55,142,74,10,116,63,46,104,111,8,110,108,30,12,41,97,45,70,64,102,138,54,44,150,47,47,0,20,17,56,0,53,0,0,17,13,11,1,12,72,11,5,35,36,60,7,13,39,6,16,0,0,1,8,27,0,0,9,21,1,1,70,28,80,0,1,38,51,132,126,40,50,72,24,70,5,37,45,4,1,68,68,0,3,30,25,7,4,31,30,34,0,0,15,0,2,0,0,14,0,0,6,61,0,11,45,55,9,62,1,1,98,18,73,3,3,89,48,6,28,158,16,24,78,100,10,73,46,1,0,42,28,1,0,54,28,0,8,116,33,0,14,74,11,19,25,10,0,0,0,15,8,1,9,13,24,7,21,44,11,2,81,80,33,51,10,122,31,52,1,0,33,0,0,0,0,0,0,0,0,0,0,10,2,0,1,4,0,0,2,33,0,6,58,9,0,90,46,0,24,74,64,0,153,110,33,51,8,23,121,57,68,0,42,38,0,0,49,45,0,0,70,63,0,8,63,60,0,34,72,37,0,33,90,63,13,187,0,72,202,46,184,22,119,118,36,171,32,48,160,101,175,54,35,86,28,8,123,75,0,42,86,11,11,72,43,2,41,103,50,11,32,61,33,70,138,41,70,65,48,38,4,18,23,0,0,0,0,0,40,0,2,22,66,0,5,3,72,55,19,2,51,46,113,26,1,38,81,9,47,3,12,6,0,4,4,10,5,0,20,46,0,4,1,63,0,3,45,25,1,16,7,5,32,52,56,0,88,65,29,5,110,144,0,55,126,78,38,22,88,32,0,0,22,51,0,0,91,25,2,25,80,18,0,18,68,10,38,36,42,23,1,0,83,28,0,0,46,19,0,42,72,0,2,88,129,37,82,58,91,53,0,5,0,6,0,0,0,0,0,0,0,1,1,5,2,3,4,0,3,1,3,20,38,30,3,0,2,9,0,1,27,53,69,11,141,138,32,78,94,10,3,50,8,122,25,0,51,71,42,0,59,44,0,4,79,40,2,18,79,4,0,16,84,64,0,54,42,38,0,49,71,40,0,122,21,153,59,144,44,92,54,126,57,95,151,124,121,119,144,61,97,34,69,18,70,89,85,81,54,150,76,11,117,65,50,107,107,7,110,109,30,12,43,99,42,72,63,101,135,55,40,151,47,45,0,19,18,55,0,51,0,0,17,12,12,0,12,70,12,4,36,37,62,5,16,38,8,15,0,0,1,2,28,0,0,10,20,0,1,74,29,80,0,1,42,48,132,125,41,50,72,25,67,5,40,55,3,1,68,67,0,1,30,25,3,5,27,34,33,0,0,15,0,1,0,0,13,0,0,6,62,0,11,43,51,9,61,2,1,95,17,72,3,3,117,55,5,35,180,15,23,78,100,11,74,48,1,0,41,21,0,0,54,28,0,7,116,32,0,13,74,10,19,26,8,0,0,0,15,7,1,8,13,24,7,26,42,11,1,80,79,32,56,9,124,28,50,1,0,35,0,0,0,0,0,0,0,0,0,0,9,2,0,1,3,0,0,2,32,0,6,54,9,0,91,49,0,25,74,60,0,151,108,34,52,8,26,121,56,68,0,42,38,0,0,47,46,0,0,70,61,0,8,64,61,0,35,75,37,0,33,88,65,14,189,0,70,201,45,186,25,120,116,33,166,33,43,158,100,175,54,34,86,25,7,122,72,0,41,87,11,11,70,42,2,42,105,52,11,31,61,34,71,135,41,69,66,49,39,4,20,24,0,0,0,0,0,39,0,1,24,66,0,5,4,72,55,21,3,50,46,114,26,1,38,80,9,45,2,11,8,1,3,5,10,1,0,21,48,0,4,1,64,0,2,48,24,0,15,6,5,32,53,56,0,89,67,28,5,116,141,1,51,131,73,37,22,85,30,0,0,23,53,0,0,87,24,0,26,82,20,0,19,68,10,35,37,40,23,0,0,86,27,0,0,44,18,0,45,75,0,2,88,129,35,83,53,91,53,0,4,0,5,0,0,0,0,0,0,0,0,0,4,1,2,4,0,4,1,4,20,39,29,3,1,3,8,0,1,27,53,69,11,145,126,30,77,94,11,4,50,8,120,25,0,52,72,39,0,58,44,0,4,81,40,1,18,76,3,0,17,88,66,0,51,40,37,0,49,74,36,0,121,21,151

InterPro domains:
  IPR004331 SPX domain [PF03105] (1-175)
  IPR004331 SPX domain [PF03105] (203-288)
  IPR004331 SPX domain [PS51382] (1-288)
  IPR004680 Citrate transporter-like domain [PF03600] (450-802)

Sequence (978 aa):
GKLDLEYYRWPLNNVALPKLFFTKKAYKIYFIILVTGLLLGIKTFNDAAQHRCMALVECVAFLWASEAIPLHITAFLVPLLVVLFKVLKTSDGAIMSAASASSEILAAMWSSTIMILLAGFTLGEVLAQYNIAKVLASWLLAFAGCKPRNVLLMAMCVVFFLSMWISNVAAPVLTYSLLSPLLDAMDADSPFAQALVLGVALAANIGGMSSPISSPQNIISMSYLKPYGIGWGQFFAVALPSGILAMLLVWILLFTTFKMNKTKLEKFKPIKTKFTVKQYYIITVTVATILLWCVESQIEGAFGSSGQIAIIPIVLFFGTGLLSTQDLNAFPWSIVILAMGGIALGKAVSSSGLLSTIAKALQKKIENDGVFAILCIFGILMLVVGTFVSHTVSAIIIIPLVQEVGDKLGNPKAAPILVFGCALLSSCGMGLASSGFPNVTAISKVDRKGDRYLSVMTFLTRGVPASILAFLCVITLGYGIMASVVKGNGKLDLEYYRWPLNNVALPKLFFTKKAYKIYFIILVTGLLLGIKTFNDAAQHRCMALVECVAFLWASEAIPLHITAFLVPLLVVLFKVLKTSDGAIMSAASASSEILAAMWSSTIMILLAGFTLGEVLAQYNIAKVLASWLLAFAGCKPRNVLLMAMCVVFFLSMWISNVAAPVLTYSLLSPLLDAMDADSPFAQALVLGVALAANIGGMSSPISSPQNIISMSYLKPYGIGWGQFFAVALPSGILAMLLVWILLFTTFKMNKTKLEKFKPIKTKFTVKQYYIITVTVATILLWCVESQIEGAFGSSGQIAIIPIVLFFGTGLLSTQDLNAFPWSIVILAMGGIALGKAVSSSGLLSTIAKALQKKIENDGVFAILCIFGILMLVVGTFVSHTVSAIIIIPLVQEVGDKLGNPKAAPILVFGCALLSSCGMGLASSGFPNVTAISKVDRKGDRYLSVMTFLTRGVPASILAFLCVITLGYGIMASVVKGN

B-factor: mean 40.29, std 14.7, range [6.33, 104.46]